Protein AF-A0A940LEQ4-F1 (afdb_monomer)

pLDDT: mean 92.53, std 7.95, range [36.12, 98.81]

Secondary structure (DSSP, 8-state):
-PPPPHHHHHHHHHTSSS--HHHHHHHHHHHHHTT---HHHHHHHHHHHHHHHHH-HHHHHHHHHHHHHHTT-HHHHHHHHHTSSS----TTHHHH--SS-EETTEEEEEPP-TTSHHHHHHHHHHHHHHHHTTS-SEEEES-GGGSS-HHHHHHHHHHHH-TTSEEEE--PPPTT----TTS-SSEE-SHHHHHHHHHHHS-GGGHHHHHHHHHHHH-----HHHHHHHHHHHHHHHHSHHHHHHHHHHHHHTT-S-HHHHTTS-HHHHHHHHHHHHHT-SSS-----SSSPPHHHHHHHHHHHHHHHHHT-S-HHHHHHHHIIIIIHHHHS-HHHHHHHHHHHHHHHHHHHHHHIIIIIIIIHHH--S-GGG-STTS-TT-----HHHHHHHHHHHHHH-TTSEE-S--SS-SB-HHHHHHHHHHHH-HHHHHHHHHHHHHHHGGG-BTTBSPHHHHHHHHHHHHHHSPPTTS--TTHHHHHHHHHHHHHHHHTSS--SSS--HHHHHHHHHHHHHHT-TTSHHHHHHHHHHHHHHHHHHHHHHHHHHHHHHSSSEE---TTTTS----BSTTGGGPPP-HHHHHHHHHHHHHHTT-TTHHHHHHHTGGGSHHHHHHHHHHHHHHHHTHHHHHHPEEEE--EESTTGGGEEEEEEEETTEEEEEEEE--HHHHHHHHT--GGG---TT-EEPPSS-B-SPEEETTT--EE-S-EEHHHHTTT-S-EEEEEEB-------EEE--GGGS--TTSS--SSHHHHHHHHHHHHTT--EEEE---S---GGGTT-GGG-S-SSS--GGGS-HHHHHHTTSS-TTTGGGGPPPP-SS--HHHHHHHHHHHHHHHHHHHHHS--HHHHHHHHHHHHHTHHHHHHHHHHHHHHHHTTT--GGGS-HHHHTT-HHHHHHHHHHTHHHHHHHHHHHHHHHHHHHHHHHHHHHTT-EEEEEE-SS--SSSHHHHH-GGGBSB-TTS-BSEEEEE---SS-TT-EEEEEEPB-HHHHHHTTTHHHHHHHHHHHHH-SEEEETTGGGGTEEEEEETT-SSSTT-EEEE--THHHHHHHHHHH-S--EEE---S---HHHHHHH-

Solvent-accessible surface area (backbone atoms only — not comparable to full-atom values): 59404 Å² total; per-residue (Å²): 136,84,84,76,36,72,68,41,55,46,61,44,57,62,74,49,97,73,78,54,72,67,56,50,48,50,43,50,56,47,62,54,46,79,73,48,88,49,70,64,63,34,51,55,52,48,53,52,54,52,49,54,56,71,70,36,67,68,57,42,56,50,47,52,58,33,50,64,55,42,77,76,34,70,66,62,47,49,52,45,53,70,59,34,98,59,82,93,69,64,79,71,49,44,19,63,50,56,93,73,60,49,54,65,85,40,86,93,39,75,63,77,68,56,85,41,61,73,53,35,53,64,74,39,49,63,58,43,53,36,46,78,68,60,77,46,72,58,49,76,41,75,60,45,63,66,41,77,51,49,65,62,50,45,52,53,48,35,70,66,61,39,93,82,44,46,33,31,31,41,64,72,42,48,97,92,57,77,81,70,82,86,52,85,55,40,35,36,61,11,36,55,47,28,28,54,56,53,21,54,48,22,43,41,90,39,42,66,57,42,52,52,50,38,31,64,68,52,66,53,82,76,52,68,69,54,50,49,39,53,33,17,42,50,43,42,67,68,48,31,31,8,58,51,48,51,50,46,52,46,50,61,74,54,57,77,63,56,75,70,70,51,70,74,45,57,72,67,40,42,45,41,29,54,48,52,55,43,45,54,47,87,46,41,56,77,79,68,75,54,51,55,51,56,70,69,60,44,48,55,52,49,53,41,54,52,51,36,60,77,65,62,68,42,47,66,70,33,47,52,50,53,48,36,53,64,71,48,46,33,76,77,44,54,71,70,55,18,53,44,46,23,55,52,51,30,52,50,25,42,49,20,28,39,37,38,48,53,9,35,66,47,18,39,46,56,60,57,54,65,55,63,66,29,33,35,66,32,40,40,66,84,59,50,38,48,51,73,66,58,52,46,52,52,46,45,51,34,44,75,77,32,45,58,14,31,23,20,58,44,54,74,75,30,47,46,20,45,40,17,37,26,34,40,29,46,45,40,37,39,50,69,64,49,52,54,52,50,56,50,42,53,65,62,47,53,82,52,39,46,97,69,21,52,49,57,56,59,45,50,42,51,54,51,49,48,67,26,38,54,68,49,81,94,54,76,61,86,60,45,68,62,53,49,38,53,46,50,49,50,43,42,28,39,32,57,77,77,24,27,88,90,66,64,32,64,67,58,45,50,26,32,34,51,28,60,53,58,56,68,38,76,89,40,72,52,26,53,54,48,53,54,53,48,65,74,41,48,67,54,11,50,50,42,34,55,39,51,53,51,47,36,67,67,46,69,32,38,61,50,78,43,90,58,55,49,33,79,29,44,32,48,34,69,70,52,53,67,60,87,68,72,58,68,64,51,53,52,54,55,63,49,52,80,75,57,82,84,50,87,62,49,62,62,56,35,57,77,49,40,65,76,16,60,45,47,37,50,52,48,51,54,50,50,53,51,49,68,77,32,53,78,49,64,79,65,30,46,76,40,80,35,57,56,43,52,85,51,27,90,33,51,50,40,33,30,40,34,45,91,48,43,36,37,38,39,39,31,67,33,51,59,55,35,53,28,63,76,67,75,41,57,87,94,66,63,80,39,76,70,15,29,53,50,70,98,59,63,64,49,69,62,35,33,28,74,83,71,68,50,75,41,63,101,62,48,44,46,44,69,60,38,64,84,45,73,55,46,46,31,40,37,29,42,58,83,77,81,88,72,48,61,46,79,61,48,57,56,75,38,85,34,54,47,31,37,8,26,60,30,73,59,44,55,52,49,47,52,47,36,44,76,69,68,27,32,36,42,30,29,63,42,64,25,31,52,42,74,95,61,73,51,34,44,72,52,16,40,26,91,80,52,55,25,58,74,36,50,34,68,69,52,37,22,75,71,65,38,38,56,71,74,61,58,61,78,58,56,39,79,80,65,101,62,70,40,64,69,62,18,49,58,53,50,50,56,52,50,53,49,25,50,50,43,57,71,76,48,96,46,67,69,62,51,52,53,46,54,51,47,51,64,74,42,38,91,52,49,55,54,40,24,52,43,54,51,52,27,57,75,59,75,66,48,51,56,89,75,44,60,66,51,69,51,69,57,34,65,69,53,51,51,52,47,46,64,78,38,41,67,61,36,52,50,49,48,48,44,42,50,53,30,55,51,47,49,48,54,47,48,55,54,28,49,77,58,61,26,42,38,32,33,43,43,66,74,62,54,27,63,65,17,32,59,41,69,75,43,49,82,43,33,30,45,49,98,86,64,48,62,53,28,20,32,40,39,64,51,50,101,90,32,83,46,26,44,61,71,71,20,46,34,73,35,60,70,60,32,55,78,53,71,36,50,72,59,49,55,47,50,52,52,46,57,70,72,22,68,29,37,32,37,37,69,43,60,45,44,45,45,34,37,42,20,56,57,90,62,92,52,12,65,79,36,45,84,40,82,42,70,37,60,63,51,54,55,50,45,38,74,76,63,51,82,76,56,64,42,73,57,84,84,88,77,77,52,80,67,58,54,68,65,76,109

Nearest PDB structures (foldseek):
  1esw-assembly1_A  TM=9.498E-01  e=3.978E-31  Thermus aquaticus
  5jiw-assembly1_A  TM=9.494E-01  e=4.954E-31  Thermus aquaticus
  2x1i-assembly1_A  TM=9.496E-01  e=8.385E-31  Thermus brockianus
  2oww-assembly1_A  TM=9.460E-01  e=1.692E-30  Thermus thermophilus
  1fp9-assembly1_A  TM=9.478E-01  e=2.740E-30  Thermus thermophilus

Foldseek 3Di:
DADFDLCLLVLLLVLDPDDDPLSVVLNVLSVVLVVDPDPVVSVVSVVVSVVSCPPDPVSVVSSVVSVVVVVVPPVSVVVRQVNDPDHDDDLQCQQAADDFDADQLDPVGGDDLCVDPVSVCVVCVVVLVCLVVPVDQEDEAEPLLLYLASQSSQVVVCVSNDLRRAYAYAFFAAVPGDDPLSRSHLYYQALQLQQLLLQQQFDLVCLVVLVVLLCVLQVDDDDLVVLLLVLLLCCCNNRVNNVLVVLLVLVVVLCLDPPVLVVVDDSVLLSQLLSQLLSQQNGLFDRDQWPPGDPVVLVSSVVSLVVCVVVVRGDPSSSVSVNCSHHPVSVVDDPSSRNSSSSSRSSSSSVSNSSCCLSQLLASLLQLPSQNLQSWGNGHSNRRHDALVVSLVVLQVCLVRNLAHENDNDDQFIQWWNLLSLLSSLCSLVVPLVSVLLVVLCVQLVVLADPCPPRSRLSSVLLSLCLSQQAFPPDDCPPVLVQSLVLSQSSCQSNVPQAHPPGGPVVRSVRHSSSSNVCPPCVGPSNVSSVVVSVLRSVSSLQSLLLSLLCLLQGRHHYDDYPQSLFDGSAGHPPRSVDDHDVVVLVVLVVVCVPPLPDLQVLVVCVVVVSGRSNSNLSNVLSVVVCVVQVVQSSQWRKAFWQKDDDQSSQKGKIWGDDAFKIKIWIGGHSVSNQCVVVVHDPLPRDLDQIWIHDPAFWDDWKAFSSNRDTDPDTGRQRVVPNRPNITTIITGHDDDPDFAEDEDAQQQFQDQQQGGALDPRLLVVLVVCLVVRHQEYEYEAQAAADVVVPRDSQAHQDLQFGHLLRQDLCVLCVVVLDPPVVLVVNGDDGDNDRPVPRSCVSSVVSLVSSVVSVVPDPPPVVVVLLVVLCVVVVVQLQLQLLLVVQCVVVVNDFLLPDDPCSQLVPVVVSVVVCVVCVVSSSSSSVSRSSRLVSLVVSQVSSVVSSHFYEYEREPFYHLRHSLCSVCVPQWQADPSSAHFKFFWAAADPVHNQGGTPRTTDTPQVVCVVVLVVVVLVSQVSVVSNGVAYEYPPQCVQAKGWIDGPPDPTSHRTDIDGHPQQSNVVSSCVSPPDHRYDYDDPPDADPSNVVSVD

Mean predicted aligned error: 13.4 Å

Radius of gyration: 43.14 Å; Cα contacts (8 Å, |Δi|>4): 1621; chains: 1; bounding box: 131×97×103 Å

Structure (mmCIF, N/CA/C/O backbone):
data_AF-A0A940LEQ4-F1
#
_entry.id   AF-A0A940LEQ4-F1
#
loop_
_atom_site.group_PDB
_atom_site.id
_atom_site.type_symbol
_atom_site.label_atom_id
_atom_site.label_alt_id
_atom_site.label_comp_id
_atom_site.label_asym_id
_atom_site.label_entity_id
_atom_site.label_seq_id
_atom_site.pdbx_PDB_ins_code
_atom_site.Cartn_x
_atom_site.Cartn_y
_atom_site.Cartn_z
_atom_site.occupancy
_atom_site.B_iso_or_equiv
_atom_site.auth_seq_id
_atom_site.auth_comp_id
_atom_site.auth_asym_id
_atom_site.auth_atom_id
_atom_site.pdbx_PDB_model_num
ATOM 1 N N . HIS A 1 1 ? 41.018 2.220 -23.290 1.00 51.16 1 HIS A N 1
ATOM 2 C CA . HIS A 1 1 ? 41.969 1.654 -24.271 1.00 51.16 1 HIS A CA 1
ATOM 3 C C . HIS A 1 1 ? 41.294 0.487 -24.972 1.00 51.16 1 HIS A C 1
ATOM 5 O O . HIS A 1 1 ? 40.885 -0.433 -24.276 1.00 51.16 1 HIS A O 1
ATOM 11 N N . TYR A 1 2 ? 41.125 0.537 -26.295 1.00 65.81 2 TYR A N 1
ATOM 12 C CA . TYR A 1 2 ? 40.533 -0.571 -27.049 1.00 65.81 2 TYR A CA 1
ATOM 13 C C . TYR A 1 2 ? 41.614 -1.601 -27.423 1.00 65.81 2 TYR A C 1
ATOM 15 O O . TYR A 1 2 ? 42.717 -1.193 -27.800 1.00 65.81 2 TYR A O 1
ATOM 23 N N . PRO A 1 3 ? 41.359 -2.913 -27.269 1.00 76.88 3 PRO A N 1
ATOM 24 C CA . PRO A 1 3 ? 42.346 -3.940 -27.588 1.00 76.88 3 PRO A CA 1
ATOM 25 C C . PRO A 1 3 ? 42.511 -4.075 -29.106 1.00 76.88 3 PRO A C 1
ATOM 27 O O . PRO A 1 3 ? 41.534 -4.329 -29.794 1.00 76.88 3 PRO A O 1
ATOM 30 N N . LEU A 1 4 ? 43.738 -3.963 -29.623 1.00 82.94 4 LEU A N 1
ATOM 31 C CA . LEU A 1 4 ? 43.992 -4.219 -31.042 1.00 82.94 4 LEU A CA 1
ATOM 32 C C . LEU A 1 4 ? 43.942 -5.718 -31.347 1.00 82.94 4 LEU A C 1
ATOM 34 O O . LEU A 1 4 ? 44.548 -6.521 -30.630 1.00 82.94 4 LEU A O 1
ATOM 38 N N . HIS A 1 5 ? 43.279 -6.084 -32.440 1.00 87.12 5 HIS A N 1
ATOM 39 C CA . HIS A 1 5 ? 43.343 -7.427 -33.000 1.00 87.12 5 HIS A CA 1
ATOM 40 C C . HIS A 1 5 ? 44.807 -7.788 -33.311 1.00 87.12 5 HIS A C 1
ATOM 42 O O . HIS A 1 5 ? 45.518 -6.933 -33.855 1.00 87.12 5 HIS A O 1
ATOM 48 N N . PRO A 1 6 ? 45.285 -9.013 -33.014 1.00 87.25 6 PRO A N 1
ATOM 49 C CA . PRO A 1 6 ? 46.685 -9.395 -33.228 1.00 87.25 6 PRO A CA 1
ATOM 50 C C . PRO A 1 6 ? 47.222 -9.088 -34.635 1.00 87.25 6 PRO A C 1
ATOM 52 O O . PRO A 1 6 ? 48.344 -8.603 -34.764 1.00 87.25 6 PRO A O 1
ATOM 55 N N . ASN A 1 7 ? 46.404 -9.250 -35.679 1.00 84.25 7 ASN A N 1
ATOM 56 C CA . ASN A 1 7 ? 46.800 -8.958 -37.067 1.00 84.25 7 ASN A CA 1
ATOM 57 C C . ASN A 1 7 ? 47.129 -7.485 -37.328 1.00 84.25 7 ASN A C 1
ATOM 59 O O . ASN A 1 7 ? 47.995 -7.188 -38.152 1.00 84.25 7 ASN A O 1
ATOM 63 N N . SER A 1 8 ? 46.541 -6.573 -36.553 1.00 87.31 8 SER A N 1
ATOM 64 C CA . SER A 1 8 ? 46.805 -5.136 -36.666 1.00 87.31 8 SER A CA 1
ATOM 65 C C . SER A 1 8 ? 48.282 -4.822 -36.452 1.00 87.31 8 SER A C 1
ATOM 67 O O . SER A 1 8 ? 48.819 -3.902 -37.058 1.00 87.31 8 SER A O 1
ATOM 69 N N . TYR A 1 9 ? 48.973 -5.595 -35.605 1.00 86.06 9 TYR A N 1
ATOM 70 C CA . TYR A 1 9 ? 50.404 -5.414 -35.359 1.00 86.06 9 TYR A CA 1
ATOM 71 C C . TYR A 1 9 ? 51.234 -5.698 -36.617 1.00 86.06 9 TYR A C 1
ATOM 73 O O . TYR A 1 9 ? 52.226 -5.011 -36.858 1.00 86.06 9 TYR A O 1
ATOM 81 N N . THR A 1 10 ? 50.803 -6.639 -37.462 1.00 83.75 10 THR A N 1
ATOM 82 C CA . THR A 1 10 ? 51.424 -6.908 -38.765 1.00 83.75 10 THR A CA 1
ATOM 83 C C . THR A 1 10 ? 51.297 -5.689 -39.680 1.00 83.75 10 THR A C 1
ATOM 85 O O . THR A 1 10 ? 52.313 -5.203 -40.185 1.00 83.75 10 THR A O 1
ATOM 88 N N . ALA A 1 11 ? 50.091 -5.124 -39.820 1.00 80.31 11 ALA A N 1
ATOM 89 C CA . ALA A 1 11 ? 49.859 -3.895 -40.585 1.00 80.31 11 ALA A CA 1
ATOM 90 C C . ALA A 1 11 ? 50.673 -2.705 -40.036 1.00 80.31 11 ALA A C 1
ATOM 92 O O . ALA A 1 11 ? 51.299 -1.968 -40.802 1.00 80.31 11 ALA A O 1
ATOM 93 N N . ILE A 1 12 ? 50.751 -2.571 -38.706 1.00 84.62 12 ILE A N 1
ATOM 94 C CA . ILE A 1 12 ? 51.502 -1.505 -38.032 1.00 84.62 12 ILE A CA 1
ATOM 95 C C . ILE A 1 12 ? 53.003 -1.599 -38.327 1.00 84.62 12 ILE A C 1
ATOM 97 O O . ILE A 1 12 ? 53.634 -0.599 -38.669 1.00 84.62 12 ILE A O 1
ATOM 101 N N . PHE A 1 13 ? 53.600 -2.787 -38.223 1.00 82.69 13 PHE A N 1
ATOM 102 C CA . PHE A 1 13 ? 55.034 -2.946 -38.460 1.00 82.69 13 PHE A CA 1
ATOM 103 C C . PHE A 1 13 ? 55.407 -2.813 -39.944 1.00 82.69 13 PHE A C 1
ATOM 105 O O . PHE A 1 13 ? 56.453 -2.233 -40.257 1.00 82.69 13 PHE A O 1
ATOM 112 N N . HIS A 1 14 ? 54.561 -3.282 -40.868 1.00 75.69 14 HIS A N 1
ATOM 113 C CA . HIS A 1 14 ? 54.828 -3.237 -42.312 1.00 75.69 14 HIS A CA 1
ATOM 114 C C . HIS A 1 14 ? 54.867 -1.828 -42.924 1.00 75.69 14 HIS A C 1
ATOM 116 O O . HIS A 1 14 ? 55.411 -1.672 -44.018 1.00 75.69 14 HIS A O 1
ATOM 122 N N . HIS A 1 15 ? 54.412 -0.792 -42.210 1.00 69.44 15 HIS A N 1
ATOM 123 C CA . HIS A 1 15 ? 54.575 0.605 -42.630 1.00 69.44 15 HIS A CA 1
ATOM 124 C C . HIS A 1 15 ? 56.062 1.005 -42.815 1.00 69.44 15 HIS A C 1
ATOM 126 O O . HIS A 1 15 ? 56.398 1.917 -43.576 1.00 69.44 15 HIS A O 1
ATOM 132 N N . LYS A 1 16 ? 57.011 0.315 -42.162 1.00 64.75 16 LYS A N 1
ATOM 133 C CA . LYS A 1 16 ? 58.451 0.577 -42.326 1.00 64.75 16 LYS A CA 1
ATOM 134 C C . LYS A 1 16 ? 59.063 -0.183 -43.504 1.00 64.75 16 LYS A C 1
ATOM 136 O O . LYS A 1 16 ? 59.003 -1.404 -43.583 1.00 64.75 16 LYS A O 1
ATOM 141 N N . LYS A 1 17 ? 59.852 0.525 -44.326 1.00 62.22 17 LYS A N 1
ATOM 142 C CA . LYS A 1 17 ? 60.647 -0.065 -45.428 1.00 62.22 17 LYS A CA 1
ATOM 143 C C . LYS A 1 17 ? 61.714 -1.087 -44.978 1.00 62.22 17 LYS A C 1
ATOM 145 O O . LYS A 1 17 ? 62.209 -1.840 -45.813 1.00 62.22 17 LYS A O 1
ATOM 150 N N . ARG A 1 18 ? 62.108 -1.124 -43.693 1.00 70.44 18 ARG A N 1
ATOM 151 C CA . ARG A 1 18 ? 63.106 -2.072 -43.149 1.00 70.44 18 ARG A CA 1
ATOM 152 C C . ARG A 1 18 ? 62.722 -2.531 -41.735 1.00 70.44 18 ARG A C 1
ATOM 154 O O . ARG A 1 18 ? 62.737 -1.730 -40.807 1.00 70.44 18 ARG A O 1
ATOM 161 N N . LEU A 1 19 ? 62.415 -3.822 -41.589 1.00 76.81 19 LEU A N 1
ATOM 162 C CA . LEU A 1 19 ? 62.049 -4.480 -40.323 1.00 76.81 19 LEU A CA 1
ATOM 163 C C . LEU A 1 19 ? 63.280 -5.092 -39.626 1.00 76.81 19 LEU A C 1
ATOM 165 O O . LEU A 1 19 ? 64.135 -5.667 -40.311 1.00 76.81 19 LEU A O 1
ATOM 169 N N . SER A 1 20 ? 63.358 -5.016 -38.289 1.00 80.00 20 SER A N 1
ATOM 170 C CA . SER A 1 20 ? 64.367 -5.745 -37.493 1.00 80.00 20 SER A CA 1
ATOM 171 C C . SER A 1 20 ? 64.097 -7.258 -37.492 1.00 80.00 20 SER A C 1
ATOM 173 O O . SER A 1 20 ? 63.007 -7.694 -37.868 1.00 80.00 20 SER A O 1
ATOM 175 N N . ALA A 1 21 ? 65.081 -8.071 -37.087 1.00 79.44 21 ALA A N 1
ATOM 176 C CA . ALA A 1 21 ? 64.904 -9.522 -36.962 1.00 79.44 21 ALA A CA 1
ATOM 177 C C . ALA A 1 21 ? 63.797 -9.872 -35.951 1.00 79.44 21 ALA A C 1
ATOM 179 O O . ALA A 1 21 ? 62.924 -10.677 -36.265 1.00 79.44 21 ALA A O 1
ATOM 180 N N . ASP A 1 22 ? 63.766 -9.178 -34.813 1.00 79.62 22 ASP A N 1
ATOM 181 C CA . ASP A 1 22 ? 62.782 -9.404 -33.746 1.00 79.62 22 ASP A CA 1
ATOM 182 C C . ASP A 1 22 ? 61.367 -8.997 -34.182 1.00 79.62 22 ASP A C 1
ATOM 184 O O . ASP A 1 22 ? 60.404 -9.721 -33.948 1.00 79.62 22 ASP A O 1
ATOM 188 N N . THR A 1 23 ? 61.238 -7.902 -34.946 1.00 80.25 23 THR A N 1
ATOM 189 C CA . THR A 1 23 ? 59.944 -7.492 -35.525 1.00 80.25 23 THR A CA 1
ATOM 190 C C . THR A 1 23 ? 59.430 -8.528 -36.533 1.00 80.25 23 THR A C 1
ATOM 192 O O . THR A 1 23 ? 58.241 -8.836 -36.558 1.00 80.25 23 THR A O 1
ATOM 195 N N . LYS A 1 24 ? 60.316 -9.103 -37.361 1.00 83.81 24 LYS A N 1
ATOM 196 C CA . LYS A 1 24 ? 59.946 -10.176 -38.301 1.00 83.81 24 LYS A CA 1
ATOM 197 C C . LYS A 1 24 ? 59.518 -11.452 -37.577 1.00 83.81 24 LYS A C 1
ATOM 199 O O . LYS A 1 24 ? 58.606 -12.123 -38.052 1.00 83.81 24 LYS A O 1
ATOM 204 N N . GLN A 1 25 ? 60.163 -11.778 -36.457 1.00 85.06 25 GLN A N 1
ATOM 205 C CA . GLN A 1 25 ? 59.782 -12.923 -35.636 1.00 85.06 25 GLN A CA 1
ATOM 206 C C . GLN A 1 25 ? 58.395 -12.717 -35.017 1.00 85.06 25 GLN A C 1
ATOM 208 O O . GLN A 1 25 ? 57.571 -13.613 -35.115 1.00 85.06 25 GLN A O 1
ATOM 213 N N . ILE A 1 26 ? 58.089 -11.521 -34.505 1.00 85.69 26 ILE A N 1
ATOM 214 C CA . ILE A 1 26 ? 56.748 -11.195 -33.991 1.00 85.69 26 ILE A CA 1
ATOM 215 C C . ILE A 1 26 ? 55.673 -11.302 -35.075 1.00 85.69 26 ILE A C 1
ATOM 217 O O . ILE A 1 26 ? 54.625 -11.889 -34.830 1.00 85.69 26 ILE A O 1
ATOM 221 N N . ILE A 1 27 ? 55.922 -10.778 -36.279 1.00 86.06 27 ILE A N 1
ATOM 222 C CA . ILE A 1 27 ? 54.977 -10.906 -37.404 1.00 86.06 27 ILE A CA 1
ATOM 223 C C . ILE A 1 27 ? 54.719 -12.383 -37.730 1.00 86.06 27 ILE A C 1
ATOM 225 O O . ILE A 1 27 ? 53.581 -12.775 -37.977 1.00 86.06 27 ILE A O 1
ATOM 229 N N . LYS A 1 28 ? 55.764 -13.219 -37.699 1.00 87.25 28 LYS A N 1
ATOM 230 C CA . LYS A 1 28 ? 55.627 -14.665 -37.889 1.00 87.25 28 LYS A CA 1
ATOM 231 C C . LYS A 1 28 ? 54.825 -15.312 -36.757 1.00 87.25 28 LYS A C 1
ATOM 233 O O . LYS A 1 28 ? 53.932 -16.099 -37.044 1.00 87.25 28 LYS A O 1
ATOM 238 N N . ASP A 1 29 ? 55.112 -14.959 -35.507 1.00 88.12 29 ASP A N 1
ATOM 239 C CA . ASP A 1 29 ? 54.400 -15.491 -34.344 1.00 88.12 29 ASP A CA 1
ATOM 240 C C . ASP A 1 29 ? 52.909 -15.109 -34.378 1.00 88.12 29 ASP A C 1
ATOM 242 O O . ASP A 1 29 ? 52.067 -15.920 -34.003 1.00 88.12 29 ASP A O 1
ATOM 246 N N . ILE A 1 30 ? 52.571 -13.911 -34.876 1.00 88.75 30 ILE A N 1
ATOM 247 C CA . ILE A 1 30 ? 51.184 -13.484 -35.120 1.00 88.75 30 ILE A CA 1
ATOM 248 C C . ILE A 1 30 ? 50.545 -14.307 -36.243 1.00 88.75 30 ILE A C 1
ATOM 250 O O . ILE A 1 30 ? 49.439 -14.801 -36.071 1.00 88.75 30 ILE A O 1
ATOM 254 N N . ALA A 1 31 ? 51.234 -14.517 -37.367 1.00 86.06 31 ALA A N 1
ATOM 255 C CA . ALA A 1 31 ? 50.720 -15.348 -38.461 1.00 86.06 31 ALA A CA 1
ATOM 256 C C . ALA A 1 31 ? 50.529 -16.826 -38.056 1.00 86.06 31 ALA A C 1
ATOM 258 O O . ALA A 1 31 ? 49.720 -17.544 -38.641 1.00 86.06 31 ALA A O 1
ATOM 259 N N . ASP A 1 32 ? 51.276 -17.302 -37.057 1.00 88.12 32 ASP A N 1
ATOM 260 C CA . ASP A 1 32 ? 51.087 -18.632 -36.480 1.00 88.12 32 ASP A CA 1
ATOM 261 C C . ASP A 1 32 ? 49.871 -18.693 -35.529 1.00 88.12 32 ASP A C 1
ATOM 263 O O . ASP A 1 32 ? 49.307 -19.775 -35.370 1.00 88.12 32 ASP A O 1
ATOM 267 N N . LEU A 1 33 ? 49.402 -17.564 -34.967 1.00 87.00 33 LEU A N 1
ATOM 268 C CA . LEU A 1 33 ? 48.145 -17.508 -34.196 1.00 87.00 33 LEU A CA 1
ATOM 269 C C . LEU A 1 33 ? 46.925 -17.827 -35.062 1.00 87.00 33 LEU A C 1
ATOM 271 O O . LEU A 1 33 ? 46.021 -18.512 -34.597 1.00 87.00 33 LEU A O 1
ATOM 275 N N . GLU A 1 34 ? 46.903 -17.369 -36.316 1.00 79.62 34 GLU A N 1
ATOM 276 C CA . GLU A 1 34 ? 45.781 -17.596 -37.244 1.00 79.62 34 GLU A CA 1
ATOM 277 C C . GLU A 1 34 ? 45.580 -19.071 -37.614 1.00 79.62 34 GLU A C 1
ATOM 279 O O . GLU A 1 34 ? 44.546 -19.442 -38.159 1.00 79.62 34 GLU A O 1
ATOM 284 N N . LYS A 1 35 ? 46.569 -19.923 -37.327 1.00 86.31 35 LYS A N 1
ATOM 285 C CA . LYS A 1 35 ? 46.526 -21.365 -37.603 1.00 86.31 35 LYS A CA 1
ATOM 286 C C . LYS A 1 35 ? 45.978 -22.177 -36.426 1.00 86.31 35 LYS A C 1
ATOM 288 O O . LYS A 1 35 ? 45.943 -23.403 -36.510 1.00 86.31 35 LYS A O 1
ATOM 293 N N . LEU A 1 36 ? 45.642 -21.522 -35.312 1.00 86.81 36 LEU A N 1
ATOM 294 C CA . LEU A 1 36 ? 45.147 -22.165 -34.098 1.00 86.81 36 LEU A CA 1
ATOM 295 C C . LEU A 1 36 ? 43.620 -22.069 -34.031 1.00 86.81 36 LEU A C 1
ATOM 297 O O . LEU A 1 36 ? 43.079 -21.000 -33.768 1.00 86.81 36 LEU A O 1
ATOM 301 N N . ASP A 1 37 ? 42.944 -23.208 -34.187 1.00 84.00 37 ASP A N 1
ATOM 302 C CA . ASP A 1 37 ? 41.481 -23.299 -34.055 1.00 84.00 37 ASP A CA 1
ATOM 303 C C . ASP A 1 37 ? 41.019 -23.438 -32.585 1.00 84.00 37 ASP A C 1
ATOM 305 O O . ASP A 1 37 ? 39.867 -23.154 -32.256 1.00 84.00 37 ASP A O 1
ATOM 309 N N . ASP A 1 38 ? 41.907 -23.865 -31.676 1.00 91.31 38 ASP A N 1
ATOM 310 C CA . ASP A 1 38 ? 41.602 -24.014 -30.247 1.00 91.31 38 ASP A CA 1
ATOM 311 C C . ASP A 1 38 ? 41.728 -22.679 -29.494 1.00 91.31 38 ASP A C 1
ATOM 313 O O . ASP A 1 38 ? 42.796 -22.064 -29.439 1.00 91.31 38 ASP A O 1
ATOM 317 N N . THR A 1 39 ? 40.640 -22.242 -28.851 1.00 83.06 39 THR A N 1
ATOM 318 C CA . THR A 1 39 ? 40.560 -20.933 -28.179 1.00 83.06 39 THR A CA 1
ATOM 319 C C . THR A 1 39 ? 41.559 -20.789 -27.028 1.00 83.06 39 THR A C 1
ATOM 321 O O . THR A 1 39 ? 42.088 -19.697 -26.792 1.00 83.06 39 THR A O 1
ATOM 324 N N . LYS A 1 40 ? 41.841 -21.875 -26.297 1.00 85.62 40 LYS A N 1
ATOM 325 C CA . LYS A 1 40 ? 42.764 -21.838 -25.159 1.00 85.62 40 LYS A CA 1
ATOM 326 C C . LYS A 1 40 ? 44.209 -21.722 -25.642 1.00 85.62 40 LYS A C 1
ATOM 328 O O . LYS A 1 40 ? 44.922 -20.832 -25.179 1.00 85.62 40 LYS A O 1
ATOM 333 N N . ALA A 1 41 ? 44.601 -22.541 -26.615 1.00 87.25 41 ALA A N 1
ATOM 334 C CA . ALA A 1 41 ? 45.904 -22.480 -27.265 1.00 87.25 41 ALA A CA 1
ATOM 335 C C . ALA A 1 41 ? 46.144 -21.113 -27.921 1.00 87.25 41 ALA A C 1
ATOM 337 O O . ALA A 1 41 ? 47.213 -20.526 -27.744 1.00 87.25 41 ALA A O 1
ATOM 338 N N . TYR A 1 42 ? 45.134 -20.561 -28.603 1.00 89.56 42 TYR A N 1
ATOM 339 C CA . TYR A 1 42 ? 45.183 -19.206 -29.151 1.00 89.56 42 TYR A CA 1
ATOM 340 C C . TYR A 1 42 ? 45.439 -18.166 -28.052 1.00 89.56 42 TYR A C 1
ATOM 342 O O . TYR A 1 42 ? 46.337 -17.331 -28.177 1.00 89.56 42 TYR A O 1
ATOM 350 N N . SER A 1 43 ? 44.692 -18.220 -26.940 1.00 86.00 43 SER A N 1
ATOM 351 C CA . SER A 1 43 ? 44.847 -17.262 -25.839 1.00 86.00 43 SER A CA 1
ATOM 352 C C . SER A 1 43 ? 46.212 -17.355 -25.155 1.00 86.00 43 SER A C 1
ATOM 354 O O . SER A 1 43 ? 46.794 -16.317 -24.826 1.00 86.00 43 SER A O 1
ATOM 356 N N . GLU A 1 44 ? 46.723 -18.563 -24.922 1.00 88.38 44 GLU A N 1
ATOM 357 C CA . GLU A 1 44 ? 48.044 -18.786 -24.329 1.00 88.38 44 GLU A CA 1
ATOM 358 C C . GLU A 1 44 ? 49.146 -18.267 -25.256 1.00 88.38 44 GLU A C 1
ATOM 360 O O . GLU A 1 44 ? 49.976 -17.459 -24.831 1.00 88.38 44 GLU A O 1
ATOM 365 N N . LYS A 1 45 ? 49.088 -18.613 -26.547 1.00 88.06 45 LYS A N 1
ATOM 366 C CA . LYS A 1 45 ? 50.053 -18.136 -27.539 1.00 88.06 45 LYS A CA 1
ATOM 367 C C . LYS A 1 45 ? 50.002 -16.617 -27.707 1.00 88.06 45 LYS A C 1
ATOM 369 O O . LYS A 1 45 ? 51.045 -15.969 -27.761 1.00 88.06 45 LYS A O 1
ATOM 374 N N . TRP A 1 46 ? 48.813 -16.013 -27.708 1.00 90.19 46 TRP A N 1
ATOM 375 C CA . TRP A 1 46 ? 48.685 -14.557 -27.761 1.00 90.19 46 TRP A CA 1
ATOM 376 C C . TRP A 1 46 ? 49.274 -13.884 -26.517 1.00 90.19 46 TRP A C 1
ATOM 378 O O . TRP A 1 46 ? 49.928 -12.850 -26.637 1.00 90.19 46 TRP A O 1
ATOM 388 N N . LYS A 1 47 ? 49.118 -14.469 -25.320 1.00 88.44 47 LYS A N 1
ATOM 389 C CA . LYS A 1 47 ? 49.767 -13.958 -24.099 1.00 88.44 47 LYS A CA 1
ATOM 390 C C . LYS A 1 47 ? 51.291 -13.980 -24.211 1.00 88.44 47 LYS A C 1
ATOM 392 O O . LYS A 1 47 ? 51.928 -13.019 -23.773 1.00 88.44 47 LYS A O 1
ATOM 397 N N . GLU A 1 48 ? 51.875 -15.019 -24.806 1.00 88.00 48 GLU A N 1
ATOM 398 C CA . GLU A 1 48 ? 53.318 -15.076 -25.080 1.00 88.00 48 GLU A CA 1
ATOM 399 C C . GLU A 1 48 ? 53.749 -13.948 -26.025 1.00 88.00 48 GLU A C 1
ATOM 401 O O . GLU A 1 48 ? 54.633 -13.161 -25.681 1.00 88.00 48 GLU A O 1
ATOM 406 N N . VAL A 1 49 ? 53.076 -13.814 -27.175 1.00 87.56 49 VAL A N 1
ATOM 407 C CA . VAL A 1 49 ? 53.364 -12.776 -28.182 1.00 87.56 49 VAL A CA 1
ATOM 408 C C . VAL A 1 49 ? 53.205 -11.376 -27.592 1.00 87.56 49 VAL A C 1
ATOM 410 O O . VAL A 1 49 ? 54.078 -10.524 -27.748 1.00 87.56 49 VAL A O 1
ATOM 413 N N . LYS A 1 50 ? 52.133 -11.140 -26.831 1.00 86.75 50 LYS A N 1
ATOM 414 C CA . LYS A 1 50 ? 51.890 -9.878 -26.126 1.00 86.75 50 LYS A CA 1
ATOM 415 C C . LYS A 1 50 ? 52.974 -9.584 -25.090 1.00 86.75 50 LYS A C 1
ATOM 417 O O . LYS A 1 50 ? 53.392 -8.439 -24.948 1.00 86.75 50 LYS A O 1
ATOM 422 N N . THR A 1 51 ? 53.459 -10.598 -24.377 1.00 86.06 51 THR A N 1
ATOM 423 C CA . THR A 1 51 ? 54.562 -10.436 -23.418 1.00 86.06 51 THR A CA 1
ATOM 424 C C . THR A 1 51 ? 55.862 -10.062 -24.129 1.00 86.06 51 THR A C 1
ATOM 426 O O . THR A 1 51 ? 56.586 -9.194 -23.643 1.00 86.06 51 THR A O 1
ATOM 429 N N . HIS A 1 52 ? 56.137 -10.666 -25.287 1.00 84.06 52 HIS A N 1
ATOM 430 C CA . HIS A 1 52 ? 57.290 -10.334 -26.125 1.00 84.06 52 HIS A CA 1
ATOM 431 C C . HIS A 1 52 ? 57.208 -8.887 -26.647 1.00 84.06 52 HIS A C 1
ATOM 433 O O . HIS A 1 52 ? 58.165 -8.131 -26.502 1.00 84.06 52 HIS A O 1
ATOM 439 N N . LEU A 1 53 ? 56.032 -8.467 -27.132 1.00 81.88 53 LEU A N 1
ATOM 440 C CA . LEU A 1 53 ? 55.750 -7.090 -27.561 1.00 81.88 53 LEU A CA 1
ATOM 441 C C . LEU A 1 53 ? 55.997 -6.043 -26.459 1.00 81.88 53 LEU A C 1
ATOM 443 O O . LEU A 1 53 ? 56.445 -4.940 -26.758 1.00 81.88 53 LEU A O 1
ATOM 447 N N . LEU A 1 54 ? 55.686 -6.366 -25.198 1.00 79.81 54 LEU A N 1
ATOM 448 C CA . LEU A 1 54 ? 55.762 -5.424 -24.072 1.00 79.81 54 LEU A CA 1
ATOM 449 C C . LEU A 1 54 ? 57.151 -5.322 -23.426 1.00 79.81 54 LEU A C 1
ATOM 451 O O . LEU A 1 54 ? 57.451 -4.298 -22.815 1.00 79.81 54 LEU A O 1
ATOM 455 N N . LYS A 1 55 ? 57.976 -6.374 -23.504 1.00 80.38 55 LYS A N 1
ATOM 456 C CA . LYS A 1 55 ? 59.263 -6.447 -22.788 1.00 80.38 55 LYS A CA 1
ATOM 457 C C . LYS A 1 55 ? 60.464 -5.936 -23.585 1.00 80.38 55 LYS A C 1
ATOM 459 O O . LYS A 1 55 ? 61.477 -5.615 -22.973 1.00 80.38 55 LYS A O 1
ATOM 464 N N . ASP A 1 56 ? 60.376 -5.876 -24.911 1.00 80.56 56 ASP A N 1
ATOM 465 C CA . ASP A 1 56 ? 61.500 -5.486 -25.767 1.00 80.56 56 ASP A CA 1
ATOM 466 C C . ASP A 1 56 ? 61.466 -3.981 -26.107 1.00 80.56 56 ASP A C 1
ATOM 468 O O . ASP A 1 56 ? 60.578 -3.494 -26.813 1.00 80.56 56 ASP A O 1
ATOM 472 N N . GLU A 1 57 ? 62.455 -3.229 -25.611 1.00 78.75 57 GLU A N 1
ATOM 473 C CA . GLU A 1 57 ? 62.560 -1.776 -25.818 1.00 78.75 57 GLU A CA 1
ATOM 474 C C . GLU A 1 57 ? 62.743 -1.374 -27.292 1.00 78.75 57 GLU A C 1
ATOM 476 O O . GLU A 1 57 ? 62.250 -0.321 -27.712 1.00 78.75 57 GLU A O 1
ATOM 481 N N . MET A 1 58 ? 63.424 -2.190 -28.105 1.00 76.69 58 MET A N 1
ATOM 482 C CA . MET A 1 58 ? 63.617 -1.907 -29.530 1.00 76.69 58 MET A CA 1
ATOM 483 C C . MET A 1 58 ? 62.324 -2.116 -30.316 1.00 76.69 58 MET A C 1
ATOM 485 O O . MET A 1 58 ? 61.999 -1.298 -31.184 1.00 76.69 58 MET A O 1
ATOM 489 N N . ILE A 1 59 ? 61.568 -3.167 -29.997 1.00 80.00 59 ILE A N 1
ATOM 490 C CA . ILE A 1 59 ? 60.244 -3.422 -30.577 1.00 80.00 59 ILE A CA 1
ATOM 491 C C . ILE A 1 59 ? 59.281 -2.305 -30.179 1.00 80.00 59 ILE A C 1
ATOM 493 O O . ILE A 1 59 ? 58.599 -1.763 -31.047 1.00 80.00 59 ILE A O 1
ATOM 497 N N . ASN A 1 60 ? 59.290 -1.882 -28.914 1.00 79.38 60 ASN A N 1
ATOM 498 C CA . ASN A 1 60 ? 58.427 -0.812 -28.420 1.00 79.38 60 ASN A CA 1
ATOM 499 C C . ASN A 1 60 ? 58.738 0.543 -29.092 1.00 79.38 60 ASN A C 1
ATOM 501 O O . ASN A 1 60 ? 57.853 1.207 -29.635 1.00 79.38 60 ASN A O 1
ATOM 505 N N . LYS A 1 61 ? 60.021 0.915 -29.206 1.00 79.75 61 LYS A N 1
ATOM 506 C CA . LYS A 1 61 ? 60.441 2.108 -29.965 1.00 79.75 61 LYS A CA 1
ATOM 507 C C . LYS A 1 61 ? 60.060 2.012 -31.448 1.00 79.75 61 LYS A C 1
ATOM 509 O O . LYS A 1 61 ? 59.691 3.010 -32.081 1.00 79.75 61 LYS A O 1
ATOM 514 N N . SER A 1 62 ? 60.143 0.812 -32.026 1.00 78.12 62 SER A N 1
ATOM 515 C CA . SER A 1 62 ? 59.724 0.569 -33.405 1.00 78.12 62 SER A CA 1
ATOM 516 C C . SER A 1 62 ? 58.211 0.708 -33.584 1.00 78.12 62 SER A C 1
ATOM 518 O O . SER A 1 62 ? 57.778 1.291 -34.580 1.00 78.12 62 SER A O 1
ATOM 520 N N . LEU A 1 63 ? 57.429 0.230 -32.617 1.00 81.88 63 LEU A N 1
ATOM 521 C CA . LEU A 1 63 ? 55.977 0.332 -32.572 1.00 81.88 63 LEU A CA 1
ATOM 522 C C . LEU A 1 63 ? 55.541 1.799 -32.460 1.00 81.88 63 LEU A C 1
ATOM 524 O O . LEU A 1 63 ? 54.786 2.257 -33.309 1.00 81.88 63 LEU A O 1
ATOM 528 N N . HIS A 1 64 ? 56.095 2.564 -31.512 1.00 82.56 64 HIS A N 1
ATOM 529 C CA . HIS A 1 64 ? 55.788 3.991 -31.336 1.00 82.56 64 HIS A CA 1
ATOM 530 C C . HIS A 1 64 ? 56.032 4.817 -32.603 1.00 82.56 64 HIS A C 1
ATOM 532 O O . HIS A 1 64 ? 55.146 5.537 -33.052 1.00 82.56 64 HIS A O 1
ATOM 538 N N . SER A 1 65 ? 57.199 4.657 -33.230 1.00 80.38 65 SER A N 1
ATOM 539 C CA . SER A 1 65 ? 57.513 5.367 -34.481 1.00 80.38 65 SER A CA 1
ATOM 540 C C . SER A 1 65 ? 56.651 4.928 -35.670 1.00 80.38 65 SER A C 1
ATOM 542 O O . SER A 1 65 ? 56.420 5.718 -36.581 1.00 80.38 65 SER A O 1
ATOM 544 N N . SER A 1 66 ? 56.171 3.679 -35.686 1.00 82.81 66 SER A N 1
ATOM 545 C CA . SER A 1 66 ? 55.223 3.224 -36.712 1.00 82.81 66 SER A CA 1
ATOM 546 C C . SER A 1 66 ? 53.834 3.817 -36.463 1.00 82.81 66 SER A C 1
ATOM 548 O O . SER A 1 66 ? 53.224 4.318 -37.397 1.00 82.81 66 SER A O 1
ATOM 550 N N . ILE A 1 67 ? 53.380 3.862 -35.206 1.00 84.62 67 ILE A N 1
ATOM 551 C CA . ILE A 1 67 ? 52.111 4.486 -34.800 1.00 84.62 67 ILE A CA 1
ATOM 552 C C . ILE A 1 67 ? 52.086 5.985 -35.136 1.00 84.62 67 ILE A C 1
ATOM 554 O O . ILE A 1 67 ? 51.105 6.459 -35.700 1.00 84.62 67 ILE A O 1
ATOM 558 N N . GLU A 1 68 ? 53.157 6.733 -34.848 1.00 83.00 68 GLU A N 1
ATOM 559 C CA . GLU A 1 68 ? 53.252 8.163 -35.193 1.00 83.00 68 GLU A CA 1
ATOM 560 C C . GLU A 1 68 ? 53.062 8.414 -36.694 1.00 83.00 68 GLU A C 1
ATOM 562 O O . GLU A 1 68 ? 52.391 9.370 -37.090 1.00 83.00 68 GLU A O 1
ATOM 567 N N . ALA A 1 69 ? 53.623 7.542 -37.533 1.00 79.69 69 ALA A N 1
ATOM 568 C CA . ALA A 1 69 ? 53.476 7.648 -38.976 1.00 79.69 69 ALA A CA 1
ATOM 569 C C . ALA A 1 69 ? 52.064 7.247 -39.443 1.00 79.69 69 ALA A C 1
ATOM 571 O O . ALA A 1 69 ? 51.458 7.965 -40.234 1.00 79.69 69 ALA A O 1
ATOM 572 N N . ILE A 1 70 ? 51.512 6.163 -38.888 1.00 84.94 70 ILE A N 1
ATOM 573 C CA . ILE A 1 70 ? 50.158 5.669 -39.186 1.00 84.94 70 ILE A CA 1
ATOM 574 C C . ILE A 1 70 ? 49.086 6.690 -38.807 1.00 84.94 70 ILE A C 1
ATOM 576 O O . ILE A 1 70 ? 48.114 6.836 -39.536 1.00 84.94 70 ILE A O 1
ATOM 580 N N . ASN A 1 71 ? 49.267 7.455 -37.726 1.00 84.94 71 ASN A N 1
ATOM 581 C CA . ASN A 1 71 ? 48.318 8.499 -37.318 1.00 84.94 71 ASN A CA 1
ATOM 582 C C . ASN A 1 71 ? 48.079 9.573 -38.399 1.00 84.94 71 ASN A C 1
ATOM 584 O O . ASN A 1 71 ? 47.087 10.298 -38.332 1.00 84.94 71 ASN A O 1
ATOM 588 N N . HIS A 1 72 ? 48.962 9.669 -39.398 1.00 84.88 72 HIS A N 1
ATOM 589 C CA . HIS A 1 72 ? 48.832 10.572 -40.539 1.00 84.88 72 HIS A CA 1
ATOM 590 C C . HIS A 1 72 ? 48.343 9.870 -41.825 1.00 84.88 72 HIS A C 1
ATOM 592 O O . HIS A 1 72 ? 48.126 10.543 -42.834 1.00 84.88 72 HIS A O 1
ATOM 598 N N . ASP A 1 73 ? 48.132 8.548 -41.800 1.00 88.00 73 ASP A N 1
ATOM 599 C CA . ASP A 1 73 ? 47.667 7.724 -42.921 1.00 88.00 73 ASP A CA 1
ATOM 600 C C . ASP A 1 73 ? 46.236 7.216 -42.672 1.00 88.00 73 ASP A C 1
ATOM 602 O O . ASP A 1 73 ? 45.993 6.243 -41.956 1.00 88.00 73 ASP A O 1
ATOM 606 N N . LYS A 1 74 ? 45.260 7.892 -43.289 1.00 89.06 74 LYS A N 1
ATOM 607 C CA . LYS A 1 74 ? 43.833 7.576 -43.124 1.00 89.06 74 LYS A CA 1
ATOM 608 C C . LYS A 1 74 ? 43.452 6.193 -43.654 1.00 89.06 74 LYS A C 1
ATOM 610 O O . LYS A 1 74 ? 42.562 5.571 -43.078 1.00 89.06 74 LYS A O 1
ATOM 615 N N . GLU A 1 75 ? 44.087 5.718 -44.724 1.00 87.12 75 GLU A N 1
ATOM 616 C CA . GLU A 1 75 ? 43.747 4.422 -45.323 1.00 87.12 75 GLU A CA 1
ATOM 617 C C . GLU A 1 75 ? 44.257 3.280 -44.448 1.00 87.12 75 GLU A C 1
ATOM 619 O O . GLU A 1 75 ? 43.512 2.343 -44.160 1.00 87.12 75 GLU A O 1
ATOM 624 N N . LEU A 1 76 ? 45.484 3.397 -43.934 1.00 84.25 76 LEU A N 1
ATOM 625 C CA . LEU A 1 76 ? 46.041 2.408 -43.015 1.00 84.25 76 LEU A CA 1
ATOM 626 C C . LEU A 1 76 ? 45.321 2.413 -41.658 1.00 84.25 76 LEU A C 1
ATOM 628 O O . LEU A 1 76 ? 45.060 1.348 -41.100 1.00 84.25 76 LEU A O 1
ATOM 632 N N . LEU A 1 77 ? 44.915 3.584 -41.152 1.00 87.50 77 LEU A N 1
ATOM 633 C CA . LEU A 1 77 ? 44.044 3.675 -39.973 1.00 87.50 77 LEU A CA 1
ATOM 634 C C . LEU A 1 77 ? 42.695 2.989 -40.202 1.00 87.50 77 LEU A C 1
ATOM 636 O O . LEU A 1 77 ? 42.216 2.286 -39.315 1.00 87.50 77 LEU A O 1
ATOM 640 N N . LYS A 1 78 ? 42.089 3.162 -41.382 1.00 87.31 78 LYS A N 1
ATOM 641 C CA . LYS A 1 78 ? 40.826 2.508 -41.740 1.00 87.31 78 LYS A CA 1
ATOM 642 C C . LYS A 1 78 ? 40.993 0.996 -41.881 1.00 87.31 78 LYS A C 1
ATOM 644 O O . LYS A 1 78 ? 40.136 0.256 -41.408 1.00 87.31 78 LYS A O 1
ATOM 649 N N . GLN A 1 79 ? 42.094 0.533 -42.473 1.00 85.88 79 GLN A N 1
ATOM 650 C CA . GLN A 1 79 ? 42.428 -0.889 -42.529 1.00 85.88 79 GLN A CA 1
ATOM 651 C C . GLN A 1 79 ? 42.537 -1.472 -41.117 1.00 85.88 79 GLN A C 1
ATOM 653 O O . GLN A 1 79 ? 41.840 -2.433 -40.807 1.00 85.88 79 GLN A O 1
ATOM 658 N N . ILE A 1 80 ? 43.343 -0.854 -40.246 1.00 87.19 80 ILE A N 1
ATOM 659 C CA . ILE A 1 80 ? 43.498 -1.291 -38.855 1.00 87.19 80 ILE A CA 1
ATOM 660 C C . ILE A 1 80 ? 42.142 -1.280 -38.147 1.00 87.19 80 ILE A C 1
ATOM 662 O O . ILE A 1 80 ? 41.793 -2.261 -37.504 1.00 87.19 80 ILE A O 1
ATOM 666 N N . ALA A 1 81 ? 41.339 -0.223 -38.284 1.00 88.00 81 ALA A N 1
ATOM 667 C CA . ALA A 1 81 ? 40.013 -0.158 -37.670 1.00 88.00 81 ALA A CA 1
ATOM 668 C C . ALA A 1 81 ? 39.075 -1.288 -38.142 1.00 88.00 81 ALA A C 1
ATOM 670 O O . ALA A 1 81 ? 38.333 -1.830 -37.328 1.00 88.00 81 ALA A O 1
ATOM 671 N N . ASN A 1 82 ? 39.147 -1.686 -39.415 1.00 88.25 82 ASN A N 1
ATOM 672 C CA . ASN A 1 82 ? 38.340 -2.773 -39.981 1.00 88.25 82 ASN A CA 1
ATOM 673 C C . ASN A 1 82 ? 38.825 -4.180 -39.588 1.00 88.25 82 ASN A C 1
ATOM 675 O O . ASN A 1 82 ? 38.085 -5.144 -39.759 1.00 88.25 82 ASN A O 1
ATOM 679 N N . GLU A 1 83 ? 40.051 -4.319 -39.079 1.00 88.31 83 GLU A N 1
ATOM 680 C CA . GLU A 1 83 ? 40.592 -5.592 -38.579 1.00 88.31 83 GLU A CA 1
ATOM 681 C C . GLU A 1 83 ? 40.160 -5.896 -37.133 1.00 88.31 83 GLU A C 1
ATOM 683 O O . GLU A 1 83 ? 40.473 -6.961 -36.600 1.00 88.31 83 GLU A O 1
ATOM 688 N N . GLN A 1 84 ? 39.470 -4.967 -36.465 1.00 90.25 84 GLN A N 1
ATOM 689 C CA . GLN A 1 84 ? 39.080 -5.127 -35.067 1.00 90.25 84 GLN A CA 1
ATOM 690 C C . GLN A 1 84 ? 37.865 -6.049 -34.902 1.00 90.25 84 GLN A C 1
ATOM 692 O O . GLN A 1 84 ? 36.964 -6.086 -35.732 1.00 90.25 84 GLN A O 1
ATOM 697 N N . ALA A 1 85 ? 37.795 -6.745 -33.761 1.00 88.38 85 ALA A N 1
ATOM 698 C CA . ALA A 1 85 ? 36.613 -7.524 -33.364 1.00 88.38 85 ALA A CA 1
ATOM 699 C C . ALA A 1 85 ? 35.419 -6.641 -32.929 1.00 88.38 85 ALA A C 1
ATOM 701 O O . ALA A 1 85 ? 34.355 -7.151 -32.588 1.00 88.38 85 ALA A O 1
ATOM 702 N N . TYR A 1 86 ? 35.611 -5.320 -32.909 1.00 88.81 86 TYR A N 1
ATOM 703 C CA . TYR A 1 86 ? 34.594 -4.305 -32.664 1.00 88.81 86 TYR A CA 1
ATOM 704 C C . TYR A 1 86 ? 34.579 -3.321 -33.834 1.00 88.81 86 TYR A C 1
ATOM 706 O O . TYR A 1 86 ? 35.618 -3.033 -34.419 1.00 88.81 86 TYR A O 1
ATOM 714 N N . GLN A 1 87 ? 33.418 -2.746 -34.131 1.00 88.81 87 GLN A N 1
ATOM 715 C CA . GLN A 1 87 ? 33.288 -1.672 -35.111 1.00 88.81 87 GLN A CA 1
ATOM 716 C C . GLN A 1 87 ? 32.981 -0.368 -34.378 1.00 88.81 87 GLN A C 1
ATOM 718 O O . GLN A 1 87 ? 31.993 -0.275 -33.651 1.00 88.81 87 GLN A O 1
ATOM 723 N N . LEU A 1 88 ? 33.831 0.644 -34.565 1.00 88.50 88 LEU A N 1
ATOM 724 C CA . LEU A 1 88 ? 33.519 1.996 -34.109 1.00 88.50 88 LEU A CA 1
ATOM 725 C C . LEU A 1 88 ? 32.535 2.619 -35.101 1.00 88.50 88 LEU A C 1
ATOM 727 O O . LEU A 1 88 ? 32.862 2.791 -36.274 1.00 88.50 88 LEU A O 1
ATOM 731 N N . CYS A 1 89 ? 31.343 2.943 -34.620 1.00 90.62 89 CYS A N 1
ATOM 732 C CA . CYS A 1 89 ? 30.274 3.577 -35.382 1.00 90.62 89 CYS A CA 1
ATOM 733 C C . CYS A 1 89 ? 29.908 4.935 -34.780 1.00 90.62 89 CYS A C 1
ATOM 735 O O . CYS A 1 89 ? 30.297 5.273 -33.656 1.00 90.62 89 CYS A O 1
ATOM 737 N N . HIS A 1 90 ? 29.147 5.725 -35.539 1.00 92.88 90 HIS A N 1
ATOM 738 C CA . HIS A 1 90 ? 28.465 6.870 -34.954 1.00 92.88 90 HIS A CA 1
ATOM 739 C C . HIS A 1 90 ? 27.425 6.357 -33.953 1.00 92.88 90 HIS A C 1
ATOM 741 O O . HIS A 1 90 ? 26.730 5.387 -34.226 1.00 92.88 90 HIS A O 1
ATOM 747 N N . TRP A 1 91 ? 27.292 6.998 -32.794 1.00 90.50 91 TRP A N 1
ATOM 748 C CA . TRP A 1 91 ? 26.464 6.467 -31.707 1.00 90.50 91 TRP A CA 1
ATOM 749 C C . TRP A 1 91 ? 24.979 6.301 -32.089 1.00 90.50 91 TRP A C 1
ATOM 751 O O . TRP A 1 91 ? 24.344 5.368 -31.609 1.00 90.50 91 TRP A O 1
ATOM 761 N N . GLN A 1 92 ? 24.449 7.137 -32.991 1.00 91.06 92 GLN A N 1
ATOM 762 C CA . GLN A 1 92 ? 23.073 7.017 -33.513 1.00 91.06 92 GLN A CA 1
ATOM 763 C C . GLN A 1 92 ? 22.857 5.769 -34.377 1.00 91.06 92 GLN A C 1
ATOM 765 O O . GLN A 1 92 ? 21.724 5.366 -34.587 1.00 91.06 92 GLN A O 1
ATOM 770 N N . GLU A 1 93 ? 23.923 5.131 -34.876 1.00 93.25 93 GLU A N 1
ATOM 771 C CA . GLU A 1 93 ? 23.799 3.874 -35.629 1.00 93.25 93 GLU A CA 1
ATOM 772 C C . GLU A 1 93 ? 23.128 2.785 -34.788 1.00 93.25 93 GLU A C 1
ATOM 774 O O . GLU A 1 93 ? 22.365 1.979 -35.308 1.00 93.25 93 GLU A O 1
ATOM 779 N N . THR A 1 94 ? 23.315 2.837 -33.466 1.00 91.62 94 THR A N 1
ATOM 780 C CA . THR A 1 94 ? 22.697 1.900 -32.519 1.00 91.62 94 THR A CA 1
ATOM 781 C C . THR A 1 94 ? 21.178 2.013 -32.399 1.00 91.62 94 THR A C 1
ATOM 783 O O . THR A 1 94 ? 20.562 1.073 -31.899 1.00 91.62 94 THR A O 1
ATOM 786 N N . ASP A 1 95 ? 20.570 3.111 -32.861 1.00 92.75 95 ASP A N 1
ATOM 787 C CA . ASP A 1 95 ? 19.114 3.282 -32.824 1.00 92.75 95 ASP A CA 1
ATOM 788 C C . ASP A 1 95 ? 18.429 2.334 -33.826 1.00 92.75 95 ASP A C 1
ATOM 790 O O . ASP A 1 95 ? 17.376 1.775 -33.527 1.00 92.75 95 ASP A O 1
ATOM 794 N N . TYR A 1 96 ? 19.071 2.063 -34.970 1.00 93.88 96 TYR A N 1
ATOM 795 C CA . TYR A 1 96 ? 18.555 1.212 -36.057 1.00 93.88 96 TYR A CA 1
ATOM 796 C C . TYR A 1 96 ? 19.377 -0.060 -36.310 1.00 93.88 96 TYR A C 1
ATOM 798 O O . TYR A 1 96 ? 18.888 -0.999 -36.938 1.00 93.88 96 TYR A O 1
ATOM 806 N N . GLN A 1 97 ? 20.607 -0.147 -35.798 1.00 92.94 97 GLN A N 1
ATOM 807 C CA . GLN A 1 97 ? 21.464 -1.322 -35.932 1.00 92.94 97 GLN A CA 1
ATOM 808 C C . GLN A 1 97 ? 22.315 -1.544 -34.677 1.00 92.94 97 GLN A C 1
ATOM 810 O O . GLN A 1 97 ? 23.270 -0.822 -34.400 1.00 92.94 97 GLN A O 1
ATOM 815 N N . ILE A 1 98 ? 22.033 -2.620 -33.943 1.00 93.94 98 ILE A N 1
ATOM 816 C CA . ILE A 1 98 ? 22.802 -3.004 -32.756 1.00 93.94 98 ILE A CA 1
ATOM 817 C C . ILE A 1 98 ? 22.992 -4.519 -32.688 1.00 93.94 98 ILE A C 1
ATOM 819 O O . ILE A 1 98 ? 22.154 -5.273 -33.170 1.00 93.94 98 ILE A O 1
ATOM 823 N N . ASN A 1 99 ? 24.096 -4.990 -32.103 1.00 92.56 99 ASN A N 1
ATOM 824 C CA . ASN A 1 99 ? 24.417 -6.421 -31.984 1.00 92.56 99 ASN A CA 1
ATOM 825 C C . ASN A 1 99 ? 24.659 -6.894 -30.537 1.00 92.56 99 ASN A C 1
ATOM 827 O O . ASN A 1 99 ? 25.115 -8.016 -30.318 1.00 92.56 99 ASN A O 1
ATOM 831 N N . PHE A 1 100 ? 24.343 -6.063 -29.544 1.00 93.06 100 PHE A N 1
ATOM 832 C CA . PHE A 1 100 ? 24.368 -6.409 -28.125 1.00 93.06 100 PHE A CA 1
ATOM 833 C C . PHE A 1 100 ? 23.163 -5.795 -27.413 1.00 93.06 100 PHE A C 1
ATOM 835 O O . PHE A 1 100 ? 22.596 -4.808 -27.867 1.00 93.06 100 PHE A O 1
ATOM 842 N N . ARG A 1 101 ? 22.769 -6.376 -26.277 1.00 95.00 101 ARG A N 1
ATOM 843 C CA . ARG A 1 101 ? 21.693 -5.822 -25.449 1.00 95.00 101 ARG A CA 1
ATOM 844 C C . ARG A 1 101 ? 22.242 -4.734 -24.529 1.00 95.00 101 ARG A C 1
ATOM 846 O O . ARG A 1 101 ? 23.259 -4.955 -23.866 1.00 95.00 101 ARG A O 1
ATOM 853 N N . ARG A 1 102 ? 21.531 -3.610 -24.463 1.00 94.75 102 ARG A N 1
ATOM 854 C CA . ARG A 1 102 ? 21.821 -2.465 -23.591 1.00 94.75 102 ARG A CA 1
ATOM 855 C C . ARG A 1 102 ? 20.914 -2.446 -22.364 1.00 94.75 102 ARG A C 1
ATOM 857 O O . ARG A 1 102 ? 19.836 -3.043 -22.376 1.00 94.75 102 ARG A O 1
ATOM 864 N N . PHE A 1 103 ? 21.341 -1.725 -21.330 1.00 95.56 103 PHE A N 1
ATOM 865 C CA . PHE A 1 103 ? 20.427 -1.224 -20.306 1.00 95.56 103 PHE A CA 1
ATOM 866 C C . PHE A 1 103 ? 19.667 -0.023 -20.887 1.00 95.56 103 PHE A C 1
ATOM 868 O O . PHE A 1 103 ? 20.274 0.997 -21.225 1.00 95.56 103 PHE A O 1
ATOM 875 N N . PHE A 1 104 ? 18.354 -0.175 -21.071 1.00 94.06 104 PHE A N 1
ATOM 876 C CA . PHE A 1 104 ? 17.511 0.772 -21.807 1.00 94.06 104 PHE A CA 1
ATOM 877 C C . PHE A 1 104 ? 18.108 1.143 -23.179 1.00 94.06 104 PHE A C 1
ATOM 879 O O . PHE A 1 104 ? 18.429 0.260 -23.972 1.00 94.06 104 PHE A O 1
ATOM 886 N N . THR A 1 105 ? 18.283 2.438 -23.448 1.00 91.62 105 THR A N 1
ATOM 887 C CA . THR A 1 105 ? 18.905 2.989 -24.661 1.00 91.62 105 THR A CA 1
ATOM 888 C C . THR A 1 105 ? 20.344 3.476 -24.416 1.00 91.62 105 THR A C 1
ATOM 890 O O . THR A 1 105 ? 20.898 4.236 -25.208 1.00 91.62 105 THR A O 1
ATOM 893 N N . ILE A 1 106 ? 20.990 3.059 -23.315 1.00 91.88 106 ILE A N 1
ATOM 894 C CA . ILE A 1 106 ? 22.315 3.557 -22.912 1.00 91.88 106 ILE A CA 1
ATOM 895 C C . ILE A 1 106 ? 23.430 2.704 -23.532 1.00 91.88 106 ILE A C 1
ATOM 897 O O . ILE A 1 106 ? 23.760 1.618 -23.056 1.00 91.88 106 ILE A O 1
ATOM 901 N N . ASN A 1 107 ? 24.091 3.242 -24.559 1.00 91.25 107 ASN A N 1
ATOM 902 C CA . ASN A 1 107 ? 25.187 2.569 -25.278 1.00 91.25 107 ASN A CA 1
ATOM 903 C C . ASN A 1 107 ? 26.402 2.215 -24.408 1.00 91.25 107 ASN A C 1
ATOM 905 O O . ASN A 1 107 ? 27.131 1.278 -24.721 1.00 91.25 107 ASN A O 1
ATOM 909 N N . GLY A 1 108 ? 26.627 2.954 -23.319 1.00 91.12 108 GLY A N 1
ATOM 910 C CA . GLY A 1 108 ? 27.735 2.711 -22.393 1.00 91.12 108 GLY A CA 1
ATOM 911 C C . GLY A 1 108 ? 27.547 1.500 -21.470 1.00 91.12 108 GLY A C 1
ATOM 912 O O . GLY A 1 108 ? 28.494 1.134 -20.777 1.00 91.12 108 GLY A O 1
ATOM 913 N N . LEU A 1 109 ? 26.359 0.882 -21.446 1.00 94.94 109 LEU A N 1
ATOM 914 C CA . LEU A 1 109 ? 26.006 -0.204 -20.529 1.00 94.94 109 LEU A CA 1
ATOM 915 C C . LEU A 1 109 ? 25.585 -1.459 -21.304 1.00 94.94 109 LEU A C 1
ATOM 917 O O . LEU A 1 109 ? 24.445 -1.581 -21.748 1.00 94.94 109 LEU A O 1
ATOM 921 N N . ILE A 1 110 ? 26.508 -2.414 -21.438 1.00 94.50 110 ILE A N 1
ATOM 922 C CA . ILE A 1 110 ? 26.245 -3.734 -22.029 1.00 94.50 110 ILE A CA 1
ATOM 923 C C . ILE A 1 110 ? 25.704 -4.703 -20.973 1.00 94.50 110 ILE A C 1
ATOM 925 O O . ILE A 1 110 ? 26.267 -4.840 -19.887 1.00 94.50 110 ILE A O 1
ATOM 929 N N . CYS A 1 111 ? 24.619 -5.408 -21.287 1.00 95.38 111 CYS A N 1
ATOM 930 C CA . CYS A 1 111 ? 24.023 -6.349 -20.348 1.00 95.38 111 CYS A CA 1
ATOM 931 C C . CYS A 1 111 ? 24.762 -7.691 -20.281 1.00 95.38 111 CYS A C 1
ATOM 933 O O . CYS A 1 111 ? 25.215 -8.231 -21.291 1.00 95.38 111 CYS A O 1
ATOM 935 N N . LEU A 1 112 ? 24.765 -8.294 -19.090 1.00 95.00 112 LEU A N 1
ATOM 936 C CA . LEU A 1 112 ? 25.299 -9.635 -18.856 1.00 95.00 112 LEU A CA 1
ATOM 937 C C . LEU A 1 112 ? 24.270 -10.730 -19.185 1.00 95.00 112 LEU A C 1
ATOM 939 O O . LEU A 1 112 ? 23.057 -10.544 -19.050 1.00 95.00 112 LEU A O 1
ATOM 943 N N . ASN A 1 113 ? 24.775 -11.907 -19.557 1.00 94.75 113 ASN A N 1
ATOM 944 C CA . ASN A 1 113 ? 23.991 -13.137 -19.688 1.00 94.75 113 ASN A CA 1
ATOM 945 C C . ASN A 1 113 ? 23.958 -13.899 -18.353 1.00 94.75 113 ASN A C 1
ATOM 947 O O . ASN A 1 113 ? 24.456 -15.021 -18.262 1.00 94.75 113 ASN A O 1
ATOM 951 N N . ILE A 1 114 ? 23.395 -13.277 -17.311 1.00 96.62 114 ILE A N 1
ATOM 952 C CA . ILE A 1 114 ? 23.416 -13.804 -15.934 1.00 96.62 114 ILE A CA 1
ATOM 953 C C . ILE A 1 114 ? 22.648 -15.127 -15.757 1.00 96.62 114 ILE A C 1
ATOM 955 O O . ILE A 1 114 ? 22.847 -15.839 -14.781 1.00 96.62 114 ILE A O 1
ATOM 959 N N . GLN A 1 115 ? 21.796 -15.496 -16.718 1.00 94.69 115 GLN A N 1
ATOM 960 C CA . GLN A 1 115 ? 21.143 -16.806 -16.765 1.00 94.69 115 GLN A CA 1
ATOM 961 C C . GLN A 1 115 ? 22.145 -17.961 -16.941 1.00 94.69 115 GLN A C 1
ATOM 963 O O . GLN A 1 115 ? 21.850 -19.099 -16.574 1.00 94.69 115 GLN A O 1
ATOM 968 N N . ASN A 1 116 ? 23.338 -17.688 -17.483 1.00 96.44 116 ASN A N 1
ATOM 969 C CA . ASN A 1 116 ? 24.427 -18.656 -17.503 1.00 96.44 116 ASN A CA 1
ATOM 970 C C . ASN A 1 116 ? 25.041 -18.773 -16.100 1.00 96.44 116 ASN A C 1
ATOM 972 O O . ASN A 1 116 ? 25.497 -17.785 -15.531 1.00 96.44 116 ASN A O 1
ATOM 976 N N . GLU A 1 117 ? 25.074 -19.990 -15.572 1.00 96.06 117 GLU A N 1
ATOM 977 C CA . GLU A 1 117 ? 25.512 -20.279 -14.205 1.00 96.06 117 GLU A CA 1
ATOM 978 C C . GLU A 1 117 ? 26.954 -19.838 -13.924 1.00 96.06 117 GLU A C 1
ATOM 980 O O . GLU A 1 117 ? 27.189 -19.143 -12.943 1.00 96.06 117 GLU A O 1
ATOM 985 N N . ALA A 1 118 ? 27.897 -20.095 -14.836 1.00 96.62 118 ALA A N 1
ATOM 986 C CA . ALA A 1 118 ? 29.288 -19.671 -14.661 1.00 96.62 118 ALA A CA 1
ATOM 987 C C . ALA A 1 118 ? 29.438 -18.137 -14.624 1.00 96.62 118 ALA A C 1
ATOM 989 O O . ALA A 1 118 ? 30.322 -17.606 -13.952 1.00 96.62 118 ALA A O 1
ATOM 990 N N . VAL A 1 119 ? 28.569 -17.408 -15.337 1.00 97.31 119 VAL A N 1
ATOM 991 C CA . VAL A 1 119 ? 28.522 -15.939 -15.270 1.00 97.31 119 VAL A CA 1
ATOM 992 C C . VAL A 1 119 ? 27.944 -15.494 -13.926 1.00 97.31 119 VAL A C 1
ATOM 994 O O . VAL A 1 119 ? 28.503 -14.595 -13.300 1.00 97.31 119 VAL A O 1
ATOM 997 N N . PHE A 1 120 ? 26.863 -16.126 -13.459 1.00 98.19 120 PHE A N 1
ATOM 998 C CA . PHE A 1 120 ? 26.276 -15.849 -12.147 1.00 98.19 120 PHE A CA 1
ATOM 999 C C . PHE A 1 120 ? 27.299 -16.039 -11.020 1.00 98.19 120 PHE A C 1
ATOM 1001 O O . PHE A 1 120 ? 27.556 -15.089 -10.280 1.00 98.19 120 PHE A O 1
ATOM 1008 N N . GLU A 1 121 ? 27.930 -17.213 -10.946 1.00 96.38 121 GLU A N 1
ATOM 1009 C CA . GLU A 1 121 ? 28.924 -17.560 -9.924 1.00 96.38 121 GLU A CA 1
ATOM 1010 C C . GLU A 1 121 ? 30.090 -16.567 -9.906 1.00 96.38 121 GLU A C 1
ATOM 1012 O O . GLU A 1 121 ? 30.457 -16.048 -8.851 1.00 96.38 121 GLU A O 1
ATOM 1017 N N . HIS A 1 122 ? 30.645 -16.244 -11.079 1.00 96.88 122 HIS A N 1
ATOM 1018 C CA . HIS A 1 122 ? 31.789 -15.342 -11.177 1.00 96.88 122 HIS A CA 1
ATOM 1019 C C . HIS A 1 122 ? 31.477 -13.938 -10.646 1.00 96.88 122 HIS A C 1
ATOM 1021 O O . HIS A 1 122 ? 32.263 -13.374 -9.884 1.00 96.88 122 HIS A O 1
ATOM 1027 N N . TYR A 1 123 ? 30.328 -13.373 -11.029 1.00 96.19 123 TYR A N 1
ATOM 1028 C CA . TYR A 1 123 ? 29.957 -12.013 -10.633 1.00 96.19 123 TYR A CA 1
ATOM 1029 C C . TYR A 1 123 ? 29.421 -11.920 -9.195 1.00 96.19 123 TYR A C 1
ATOM 1031 O O . TYR A 1 123 ? 29.521 -10.852 -8.593 1.00 96.19 123 TYR A O 1
ATOM 1039 N N . HIS A 1 124 ? 28.909 -13.014 -8.616 1.00 97.56 124 HIS A N 1
ATOM 1040 C CA . HIS A 1 124 ? 28.390 -13.023 -7.240 1.00 97.56 124 HIS A CA 1
ATOM 1041 C C . HIS A 1 124 ? 29.407 -13.494 -6.194 1.00 97.56 124 HIS A C 1
ATOM 1043 O O . HIS A 1 124 ? 29.150 -13.335 -5.002 1.00 97.56 124 HIS A O 1
ATOM 1049 N N . GLN A 1 125 ? 30.586 -13.983 -6.594 1.00 96.94 125 GLN A N 1
ATOM 1050 C CA . GLN A 1 125 ? 31.611 -14.479 -5.668 1.00 96.94 125 GLN A CA 1
ATOM 1051 C C . GLN A 1 125 ? 31.994 -13.460 -4.578 1.00 96.94 125 GLN A C 1
ATOM 1053 O O . GLN A 1 125 ? 32.137 -13.815 -3.407 1.00 96.94 125 GLN A O 1
ATOM 1058 N N . LEU A 1 126 ? 32.163 -12.183 -4.939 1.00 96.50 126 LEU A N 1
ATOM 1059 C CA . LEU A 1 126 ? 32.517 -11.143 -3.968 1.00 96.50 126 LEU A CA 1
ATOM 1060 C C . LEU A 1 126 ? 31.347 -10.812 -3.029 1.00 96.50 126 LEU A C 1
ATOM 1062 O O . LEU A 1 126 ? 31.558 -10.608 -1.836 1.00 96.50 126 LEU A O 1
ATOM 1066 N N . ILE A 1 127 ? 30.122 -10.792 -3.560 1.00 96.12 127 ILE A N 1
ATOM 1067 C CA . ILE A 1 127 ? 28.898 -10.557 -2.782 1.00 96.12 127 ILE A CA 1
ATOM 1068 C C . ILE A 1 127 ? 28.734 -11.669 -1.744 1.00 96.12 127 ILE A C 1
ATOM 1070 O O . ILE A 1 127 ? 28.567 -11.379 -0.560 1.00 96.12 127 ILE A O 1
ATOM 1074 N N . GLN A 1 128 ? 28.879 -12.927 -2.169 1.00 95.25 128 GLN A N 1
ATOM 1075 C CA . GLN A 1 128 ? 28.873 -14.089 -1.284 1.00 95.25 128 GLN A CA 1
ATOM 1076 C C . GLN A 1 128 ? 29.920 -13.948 -0.177 1.00 95.25 128 GLN A C 1
ATOM 1078 O O . GLN A 1 128 ? 29.599 -14.076 1.001 1.00 95.25 128 GLN A O 1
ATOM 1083 N N . HIS A 1 129 ? 31.162 -13.614 -0.542 1.00 95.75 129 HIS A N 1
ATOM 1084 C CA . HIS A 1 129 ? 32.241 -13.444 0.428 1.00 95.75 129 HIS A CA 1
ATOM 1085 C C . HIS A 1 129 ? 31.899 -12.407 1.506 1.00 95.75 129 HIS A C 1
ATOM 1087 O O . HIS A 1 129 ? 32.201 -12.600 2.683 1.00 95.75 129 HIS A O 1
ATOM 1093 N N . PHE A 1 130 ? 31.264 -11.300 1.126 1.00 96.81 130 PHE A N 1
ATOM 1094 C CA . PHE A 1 130 ? 30.884 -10.256 2.070 1.00 96.81 130 PHE A CA 1
ATOM 1095 C C . PHE A 1 130 ? 29.694 -10.632 2.960 1.00 96.81 130 PHE A C 1
ATOM 1097 O O . PHE A 1 130 ? 29.696 -10.255 4.136 1.00 96.81 130 PHE A O 1
ATOM 1104 N N . LEU A 1 131 ? 28.742 -11.420 2.453 1.00 95.19 131 LEU A N 1
ATOM 1105 C CA . LEU A 1 131 ? 27.677 -12.020 3.265 1.00 95.19 131 LEU A CA 1
ATOM 1106 C C . LEU A 1 131 ? 28.248 -13.013 4.286 1.00 95.19 131 LEU A C 1
ATOM 1108 O O . LEU A 1 131 ? 27.962 -12.904 5.475 1.00 95.19 131 LEU A O 1
ATOM 1112 N N . GLU A 1 132 ? 29.146 -13.908 3.864 1.00 93.69 132 GLU A N 1
ATOM 1113 C CA . GLU A 1 132 ? 29.818 -14.875 4.749 1.00 93.69 132 GLU A CA 1
ATOM 1114 C C . GLU A 1 132 ? 30.647 -14.195 5.852 1.00 93.69 132 GLU A C 1
ATOM 1116 O O . GLU A 1 132 ? 30.816 -14.732 6.948 1.00 93.69 132 GLU A O 1
ATOM 1121 N N . LYS A 1 133 ? 31.178 -12.996 5.576 1.00 96.50 133 LYS A N 1
ATOM 1122 C CA . LYS A 1 133 ? 31.892 -12.162 6.555 1.00 96.50 133 LYS A CA 1
ATOM 1123 C C . LYS A 1 133 ? 30.973 -11.305 7.426 1.00 96.50 133 LYS A C 1
ATOM 1125 O O . LYS A 1 133 ? 31.480 -10.653 8.338 1.00 96.50 133 LYS A O 1
ATOM 1130 N N . GLY A 1 134 ? 29.666 -11.296 7.165 1.00 95.19 134 GLY A N 1
ATOM 1131 C CA . GLY A 1 134 ? 28.692 -10.479 7.884 1.00 95.19 134 GLY A CA 1
ATOM 1132 C C . GLY A 1 134 ? 28.897 -8.974 7.694 1.00 95.19 134 GLY A C 1
ATOM 1133 O O . GLY A 1 134 ? 28.572 -8.205 8.595 1.00 95.19 134 GLY A O 1
ATOM 1134 N N . ILE A 1 135 ? 29.467 -8.541 6.560 1.00 96.69 135 ILE A N 1
ATOM 1135 C CA . ILE A 1 135 ? 29.643 -7.107 6.261 1.00 96.69 135 ILE A CA 1
ATOM 1136 C C . ILE A 1 135 ? 28.285 -6.452 5.975 1.00 96.69 135 ILE A C 1
ATOM 1138 O O . ILE A 1 135 ? 28.066 -5.301 6.351 1.00 96.69 135 ILE A O 1
ATOM 1142 N N . TYR A 1 136 ? 27.363 -7.193 5.357 1.00 92.44 136 TYR A N 1
ATOM 1143 C CA . TYR A 1 136 ? 25.973 -6.788 5.142 1.00 92.44 136 TYR A CA 1
ATOM 1144 C C . TYR A 1 136 ? 25.030 -7.912 5.574 1.00 92.44 136 TYR A C 1
ATOM 1146 O O . TYR A 1 136 ? 25.399 -9.084 5.528 1.00 92.44 136 TYR A O 1
ATOM 1154 N N . SER A 1 137 ? 23.806 -7.550 5.961 1.00 93.31 137 SER A N 1
ATOM 1155 C CA . SER A 1 137 ? 22.741 -8.493 6.353 1.00 93.31 137 SER A CA 1
ATOM 1156 C C . SER A 1 137 ? 21.677 -8.703 5.272 1.00 93.31 137 SER A C 1
ATOM 1158 O O . SER A 1 137 ? 20.703 -9.417 5.499 1.00 93.31 137 SER A O 1
ATOM 1160 N N . GLY A 1 138 ? 21.828 -8.052 4.120 1.00 96.62 138 GLY A N 1
ATOM 1161 C CA . GLY A 1 138 ? 20.834 -8.090 3.061 1.00 96.62 138 GLY A CA 1
ATOM 1162 C C . GLY A 1 138 ? 21.318 -7.502 1.742 1.00 96.62 138 GLY A C 1
ATOM 1163 O O . GLY A 1 138 ? 22.390 -6.897 1.677 1.00 96.62 138 GLY A O 1
ATOM 1164 N N . LEU A 1 139 ? 20.514 -7.696 0.702 1.00 97.88 139 LEU A N 1
ATOM 1165 C CA . LEU A 1 139 ? 20.764 -7.326 -0.682 1.00 97.88 139 LEU A CA 1
ATOM 1166 C C . LEU A 1 139 ? 19.552 -6.589 -1.266 1.00 97.88 139 LEU A C 1
ATOM 1168 O O . LEU A 1 139 ? 18.407 -6.986 -1.062 1.00 97.88 139 LEU A O 1
ATOM 1172 N N . ARG A 1 140 ? 19.821 -5.553 -2.062 1.00 98.31 140 ARG A N 1
ATOM 1173 C CA . ARG A 1 140 ? 18.850 -4.927 -2.965 1.00 98.31 140 ARG A CA 1
ATOM 1174 C C . ARG A 1 140 ? 19.275 -5.236 -4.393 1.00 98.31 140 ARG A C 1
ATOM 1176 O O . ARG A 1 140 ? 20.371 -4.848 -4.794 1.00 98.31 140 ARG A O 1
ATOM 1183 N N . VAL A 1 141 ? 18.432 -5.934 -5.146 1.00 98.25 141 VAL A N 1
ATOM 1184 C CA . VAL A 1 141 ? 18.693 -6.287 -6.546 1.00 98.25 141 VAL A CA 1
ATOM 1185 C C . VAL A 1 141 ? 18.253 -5.138 -7.443 1.00 98.25 141 VAL A C 1
ATOM 1187 O O . VAL A 1 141 ? 17.091 -4.744 -7.425 1.00 98.25 141 VAL A O 1
ATOM 1190 N N . ASP A 1 142 ? 19.198 -4.609 -8.210 1.00 98.00 142 ASP A N 1
ATOM 1191 C CA . ASP A 1 142 ? 18.966 -3.590 -9.232 1.00 98.00 142 ASP A CA 1
ATOM 1192 C C . ASP A 1 142 ? 18.313 -4.193 -10.479 1.00 98.00 142 ASP A C 1
ATOM 1194 O O . ASP A 1 142 ? 18.704 -5.277 -10.920 1.00 98.00 142 ASP A O 1
ATOM 1198 N N . HIS A 1 143 ? 17.327 -3.488 -11.033 1.00 96.56 143 HIS A N 1
ATOM 1199 C CA . HIS A 1 143 ? 16.709 -3.746 -12.326 1.00 96.56 143 HIS A CA 1
ATOM 1200 C C . HIS A 1 143 ? 16.393 -5.226 -12.612 1.00 96.56 143 HIS A C 1
ATOM 1202 O O . HIS A 1 143 ? 16.805 -5.797 -13.634 1.00 96.56 143 HIS A O 1
ATOM 1208 N N . ILE A 1 144 ? 15.628 -5.867 -11.719 1.00 97.56 144 ILE A N 1
ATOM 1209 C CA . ILE A 1 144 ? 15.287 -7.296 -11.842 1.00 97.56 144 ILE A CA 1
ATOM 1210 C C . ILE A 1 144 ? 14.578 -7.610 -13.173 1.00 97.56 144 ILE A C 1
ATOM 1212 O O . ILE A 1 144 ? 14.794 -8.665 -13.779 1.00 97.56 144 ILE A O 1
ATOM 1216 N N . ASP A 1 145 ? 13.807 -6.652 -13.690 1.00 96.94 145 ASP A N 1
ATOM 1217 C CA . ASP A 1 145 ? 13.053 -6.776 -14.938 1.00 96.94 145 ASP A CA 1
ATOM 1218 C C . ASP A 1 145 ? 13.928 -6.791 -16.195 1.00 96.94 145 ASP A C 1
ATOM 1220 O O . ASP A 1 145 ? 13.466 -7.194 -17.265 1.00 96.94 145 ASP A O 1
ATOM 1224 N N . GLY A 1 146 ? 15.213 -6.450 -16.090 1.00 96.12 146 GLY A N 1
ATOM 1225 C CA . GLY A 1 146 ? 16.170 -6.592 -17.186 1.00 96.12 146 GLY A CA 1
ATOM 1226 C C . GLY A 1 146 ? 16.663 -8.026 -17.399 1.00 96.12 146 GLY A C 1
ATOM 1227 O O . GLY A 1 146 ? 17.320 -8.311 -18.412 1.00 96.12 146 GLY A O 1
ATOM 1228 N N . LEU A 1 147 ? 16.401 -8.947 -16.467 1.00 97.00 147 LEU A N 1
ATOM 1229 C CA . LEU A 1 147 ? 16.926 -10.312 -16.524 1.00 97.00 147 LEU A CA 1
ATOM 1230 C C . LEU A 1 147 ? 16.153 -11.202 -17.504 1.00 97.00 147 LEU A C 1
ATOM 1232 O O . LEU A 1 147 ? 15.002 -10.950 -17.855 1.00 97.00 147 LEU A O 1
ATOM 1236 N N . PHE A 1 148 ? 16.813 -12.254 -17.991 1.00 96.44 148 PHE A N 1
ATOM 1237 C CA . PHE A 1 148 ? 16.187 -13.210 -18.909 1.00 96.44 148 PHE A CA 1
ATOM 1238 C C . PHE A 1 148 ? 15.156 -14.089 -18.182 1.00 96.44 148 PHE A C 1
ATOM 1240 O O . PHE A 1 148 ? 14.023 -14.207 -18.641 1.00 96.44 148 PHE A O 1
ATOM 1247 N N . ASP A 1 149 ? 15.539 -14.631 -17.022 1.00 95.94 149 ASP A N 1
ATOM 1248 C CA . ASP A 1 149 ? 14.669 -15.376 -16.106 1.00 95.94 149 ASP A CA 1
ATOM 1249 C C . ASP A 1 149 ? 14.899 -14.879 -14.662 1.00 95.94 149 ASP A C 1
ATOM 1251 O O . ASP A 1 149 ? 15.816 -15.353 -13.980 1.00 95.94 149 ASP A O 1
ATOM 1255 N N . PRO A 1 150 ? 14.118 -13.878 -14.209 1.00 96.94 150 PRO A N 1
ATOM 1256 C CA . PRO A 1 150 ? 14.193 -13.349 -12.848 1.00 96.94 150 PRO A CA 1
ATOM 1257 C C . PRO A 1 150 ? 14.005 -14.408 -11.760 1.00 96.94 150 PRO A C 1
ATOM 1259 O O . PRO A 1 150 ? 14.733 -14.412 -10.772 1.00 96.94 150 PRO A O 1
ATOM 1262 N N . SER A 1 151 ? 13.073 -15.340 -11.960 1.00 95.94 151 SER A N 1
ATOM 1263 C CA . SER A 1 151 ? 12.752 -16.383 -10.982 1.00 95.94 151 SER A CA 1
ATOM 1264 C C . SER A 1 151 ? 13.936 -17.328 -10.779 1.00 95.94 151 SER A C 1
ATOM 1266 O O . SER A 1 151 ? 14.310 -17.628 -9.647 1.00 95.94 151 SER A O 1
ATOM 1268 N N . GLN A 1 152 ? 14.585 -17.755 -11.869 1.00 96.44 152 GLN A N 1
ATOM 1269 C CA . GLN A 1 152 ? 15.810 -18.551 -11.784 1.00 96.44 152 GLN A CA 1
ATOM 1270 C C . GLN A 1 152 ? 16.938 -17.781 -11.085 1.00 96.44 152 GLN A C 1
ATOM 1272 O O . GLN A 1 152 ? 17.645 -18.356 -10.258 1.00 96.44 152 GLN A O 1
ATOM 1277 N N . TYR A 1 153 ? 17.119 -16.501 -11.419 1.00 98.12 153 TYR A N 1
ATOM 1278 C CA . TYR A 1 153 ? 18.144 -15.667 -10.796 1.00 98.12 153 TYR A CA 1
ATOM 1279 C C . TYR A 1 153 ? 17.936 -15.544 -9.282 1.00 98.12 153 TYR A C 1
ATOM 1281 O O . TYR A 1 153 ? 18.875 -15.776 -8.525 1.00 98.12 153 TYR A O 1
ATOM 1289 N N . LEU A 1 154 ? 16.714 -15.237 -8.839 1.00 98.12 154 LEU A N 1
ATOM 1290 C CA . LEU A 1 154 ? 16.397 -15.070 -7.420 1.00 98.12 154 LEU A CA 1
ATOM 1291 C C . LEU A 1 154 ? 16.533 -16.379 -6.639 1.00 98.12 154 LEU A C 1
ATOM 1293 O O . LEU A 1 154 ? 17.031 -16.353 -5.518 1.00 98.12 154 LEU A O 1
ATOM 1297 N N . ASN A 1 155 ? 16.191 -17.524 -7.239 1.00 97.06 155 ASN A N 1
ATOM 1298 C CA . ASN A 1 155 ? 16.425 -18.828 -6.614 1.00 97.06 155 ASN A CA 1
ATOM 1299 C C . ASN A 1 155 ? 17.922 -19.086 -6.390 1.00 97.06 155 ASN A C 1
ATOM 1301 O O . ASN A 1 155 ? 18.322 -19.416 -5.278 1.00 97.06 155 ASN A O 1
ATOM 1305 N N . ARG A 1 156 ? 18.764 -18.848 -7.405 1.00 97.56 156 ARG A N 1
ATOM 1306 C CA . ARG A 1 156 ? 20.227 -18.967 -7.260 1.00 97.56 156 ARG A CA 1
ATOM 1307 C C . ARG A 1 156 ? 20.790 -17.971 -6.248 1.00 97.56 156 ARG A C 1
ATOM 1309 O O . ARG A 1 156 ? 21.692 -18.309 -5.489 1.00 97.56 156 ARG A O 1
ATOM 1316 N N . LEU A 1 157 ? 20.270 -16.742 -6.230 1.00 97.81 157 LEU A N 1
ATOM 1317 C CA . LEU A 1 157 ? 20.693 -15.719 -5.276 1.00 97.81 157 LEU A CA 1
ATOM 1318 C C . LEU A 1 157 ? 20.344 -16.116 -3.844 1.00 97.81 157 LEU A C 1
ATOM 1320 O O . LEU A 1 157 ? 21.184 -15.967 -2.965 1.00 97.81 157 LEU A O 1
ATOM 1324 N N . ARG A 1 158 ? 19.147 -16.661 -3.618 1.00 97.31 158 ARG A N 1
ATOM 1325 C CA . ARG A 1 158 ? 18.726 -17.182 -2.318 1.00 97.31 158 ARG A CA 1
ATOM 1326 C C . ARG A 1 158 ? 19.586 -18.364 -1.874 1.00 97.31 158 ARG A C 1
ATOM 1328 O O . ARG A 1 158 ? 20.029 -18.373 -0.733 1.00 97.31 158 ARG A O 1
ATOM 1335 N N . GLU A 1 159 ? 19.873 -19.314 -2.763 1.00 96.44 159 GLU A N 1
ATOM 1336 C CA . GLU A 1 159 ? 20.773 -20.440 -2.469 1.00 96.44 159 GLU A CA 1
ATOM 1337 C C . GLU A 1 159 ? 22.182 -19.964 -2.080 1.00 96.44 159 GLU A C 1
ATOM 1339 O O . GLU A 1 159 ? 22.775 -20.484 -1.137 1.00 96.44 159 GLU A O 1
ATOM 1344 N N . LEU A 1 160 ? 22.702 -18.944 -2.770 1.00 96.00 160 LEU A N 1
ATOM 1345 C CA . LEU A 1 160 ? 24.009 -18.347 -2.488 1.00 96.00 160 LEU A CA 1
ATOM 1346 C C . LEU A 1 160 ? 24.015 -17.521 -1.194 1.00 96.00 160 LEU A C 1
ATOM 1348 O O . LEU A 1 160 ? 25.008 -17.522 -0.469 1.00 96.00 160 LEU A O 1
ATOM 1352 N N . ALA A 1 161 ? 22.935 -16.788 -0.919 1.00 95.56 161 ALA A N 1
ATOM 1353 C CA . ALA A 1 161 ? 22.852 -15.856 0.202 1.00 95.56 161 ALA A CA 1
ATOM 1354 C C . ALA A 1 161 ? 22.378 -16.511 1.514 1.00 95.56 161 ALA A C 1
ATOM 1356 O O . ALA A 1 161 ? 22.662 -15.981 2.588 1.00 95.56 161 ALA A O 1
ATOM 1357 N N . GLY A 1 162 ? 21.671 -17.642 1.441 1.00 94.44 162 GLY A N 1
ATOM 1358 C CA . GLY A 1 162 ? 21.030 -18.320 2.569 1.00 94.44 162 GLY A CA 1
ATOM 1359 C C . GLY A 1 162 ? 19.618 -17.812 2.901 1.00 94.44 162 GLY A C 1
ATOM 1360 O O . GLY A 1 162 ? 19.205 -16.717 2.509 1.00 94.44 162 GLY A O 1
ATOM 1361 N N . ASP A 1 163 ? 18.878 -18.624 3.661 1.00 92.94 163 ASP A N 1
ATOM 1362 C CA . ASP A 1 163 ? 17.447 -18.425 3.956 1.00 92.94 163 ASP A CA 1
ATOM 1363 C C . ASP A 1 163 ? 17.150 -17.168 4.787 1.00 92.94 163 ASP A C 1
ATOM 1365 O O . ASP A 1 163 ? 16.092 -16.570 4.641 1.00 92.94 163 ASP A O 1
ATOM 1369 N N . GLU A 1 164 ? 18.095 -16.733 5.623 1.00 91.88 164 GLU A N 1
ATOM 1370 C CA . GLU A 1 164 ? 17.907 -15.607 6.553 1.00 91.88 164 GLU A CA 1
ATOM 1371 C C . GLU A 1 164 ? 18.365 -14.250 5.985 1.00 91.88 164 GLU A C 1
ATOM 1373 O O . GLU A 1 164 ? 18.162 -13.211 6.618 1.00 91.88 164 GLU A O 1
ATOM 1378 N N . THR A 1 165 ? 19.031 -14.226 4.824 1.00 96.38 165 THR A N 1
ATOM 1379 C CA . THR A 1 165 ? 19.515 -12.969 4.232 1.00 96.38 165 THR A CA 1
ATOM 1380 C C . THR A 1 165 ? 18.343 -12.157 3.693 1.00 96.38 165 THR A C 1
ATOM 1382 O O . THR A 1 165 ? 17.568 -12.650 2.886 1.00 96.38 165 THR A O 1
ATOM 1385 N N . TYR A 1 166 ? 18.220 -10.892 4.088 1.00 97.38 166 TYR A N 1
ATOM 1386 C CA . TYR A 1 166 ? 17.156 -10.024 3.580 1.00 97.38 166 TYR A CA 1
ATOM 1387 C C . TYR A 1 166 ? 17.401 -9.674 2.103 1.00 97.38 166 TYR A C 1
ATOM 1389 O O . TYR A 1 166 ? 18.448 -9.126 1.779 1.00 97.38 166 TYR A O 1
ATOM 1397 N N . ILE A 1 167 ? 16.470 -9.960 1.200 1.00 98.38 167 ILE A N 1
ATOM 1398 C CA . ILE A 1 167 ? 16.557 -9.689 -0.238 1.00 98.38 167 ILE A CA 1
ATOM 1399 C C . ILE A 1 167 ? 15.328 -8.896 -0.676 1.00 98.38 167 ILE A C 1
ATOM 1401 O O . ILE A 1 167 ? 14.193 -9.346 -0.545 1.00 98.38 167 ILE A O 1
ATOM 1405 N N . VAL A 1 168 ? 15.558 -7.735 -1.279 1.00 98.50 168 VAL A N 1
ATOM 1406 C CA . VAL A 1 168 ? 14.515 -6.952 -1.955 1.00 98.50 168 VAL A CA 1
ATOM 1407 C C . VAL A 1 168 ? 14.903 -6.661 -3.392 1.00 98.50 168 VAL A C 1
ATOM 1409 O O . VAL A 1 168 ? 16.085 -6.628 -3.735 1.00 98.50 168 VAL A O 1
ATOM 1412 N N . VAL A 1 169 ? 13.907 -6.435 -4.241 1.00 98.62 169 VAL A N 1
ATOM 1413 C CA . VAL A 1 169 ? 14.116 -6.146 -5.664 1.00 98.62 169 VAL A CA 1
ATOM 1414 C C . VAL A 1 169 ? 13.618 -4.754 -6.024 1.00 98.62 169 VAL A C 1
ATOM 1416 O O . VAL A 1 169 ? 12.549 -4.324 -5.597 1.00 98.62 169 VAL A O 1
ATOM 1419 N N . GLU A 1 170 ? 14.376 -4.034 -6.837 1.00 98.38 170 GLU A N 1
ATOM 1420 C CA . GLU A 1 170 ? 13.833 -2.887 -7.551 1.00 98.38 170 GLU A CA 1
ATOM 1421 C C . GLU A 1 170 ? 12.925 -3.398 -8.671 1.00 98.38 170 GLU A C 1
ATOM 1423 O O . GLU A 1 170 ? 13.399 -3.933 -9.676 1.00 98.38 170 GLU A O 1
ATOM 1428 N N . LYS A 1 171 ? 11.615 -3.254 -8.470 1.00 96.62 171 LYS A N 1
ATOM 1429 C CA . LYS A 1 171 ? 10.576 -3.594 -9.442 1.00 96.62 171 LYS A CA 1
ATOM 1430 C C . LYS A 1 171 ? 9.456 -2.574 -9.338 1.00 96.62 171 LYS A C 1
ATOM 1432 O O . LYS A 1 171 ? 8.950 -2.332 -8.243 1.00 96.62 171 LYS A O 1
ATOM 1437 N N . ILE A 1 172 ? 9.075 -2.007 -10.477 1.00 96.75 172 ILE A N 1
ATOM 1438 C CA . ILE A 1 172 ? 8.007 -1.014 -10.572 1.00 96.75 172 ILE A CA 1
ATOM 1439 C C . ILE A 1 172 ? 6.694 -1.731 -10.872 1.00 96.75 172 ILE A C 1
ATOM 1441 O O . ILE A 1 172 ? 6.641 -2.546 -11.793 1.00 96.75 172 ILE A O 1
ATOM 1445 N N . LEU A 1 173 ? 5.670 -1.498 -10.054 1.00 95.50 173 LEU A N 1
ATOM 1446 C CA . LEU A 1 173 ? 4.340 -2.085 -10.217 1.00 95.50 173 LEU A CA 1
ATOM 1447 C C . LEU A 1 173 ? 3.403 -1.047 -10.828 1.00 95.50 173 LEU A C 1
ATOM 1449 O O . LEU A 1 173 ? 3.313 0.064 -10.315 1.00 95.50 173 LEU A O 1
ATOM 1453 N N . GLU A 1 174 ? 2.708 -1.417 -11.898 1.00 93.75 174 GLU A N 1
ATOM 1454 C CA . GLU A 1 174 ? 1.633 -0.590 -12.455 1.00 93.75 174 GLU A CA 1
ATOM 1455 C C . GLU A 1 174 ? 0.337 -0.732 -11.637 1.00 93.75 174 GLU A C 1
ATOM 1457 O O . GLU A 1 174 ? 0.166 -1.720 -10.912 1.00 93.75 174 GLU A O 1
ATOM 1462 N N . PRO A 1 175 ? -0.622 0.207 -11.750 1.00 88.75 175 PRO A N 1
ATOM 1463 C CA . PRO A 1 175 ? -1.910 0.096 -11.072 1.00 88.75 175 PRO A CA 1
ATOM 1464 C C . PRO A 1 175 ? -2.603 -1.254 -11.329 1.00 88.75 175 PRO A C 1
ATOM 1466 O O . PRO A 1 175 ? -2.904 -1.616 -12.466 1.00 88.75 175 PRO A O 1
ATOM 1469 N N . GLY A 1 176 ? -2.876 -1.994 -10.250 1.00 86.38 176 GLY A N 1
ATOM 1470 C CA . GLY A 1 176 ? -3.498 -3.323 -10.300 1.00 86.38 176 GLY A CA 1
ATOM 1471 C C . GLY A 1 176 ? -2.535 -4.489 -10.566 1.00 86.38 176 GLY A C 1
ATOM 1472 O O . GLY A 1 176 ? -2.993 -5.622 -10.698 1.00 86.38 176 GLY A O 1
ATOM 1473 N N . GLU A 1 177 ? -1.226 -4.244 -10.644 1.00 93.56 177 GLU A N 1
ATOM 1474 C CA . GLU A 1 177 ? -0.200 -5.284 -10.747 1.00 93.56 177 GLU A CA 1
ATOM 1475 C C . GLU A 1 177 ? 0.258 -5.759 -9.357 1.00 93.56 177 GLU A C 1
ATOM 1477 O O . GLU A 1 177 ? 0.545 -4.950 -8.473 1.00 93.56 177 GLU A O 1
ATOM 1482 N N . SER A 1 178 ? 0.407 -7.075 -9.180 1.00 92.25 178 SER A N 1
ATOM 1483 C CA . SER A 1 178 ? 0.976 -7.678 -7.966 1.00 92.25 178 SER A CA 1
ATOM 1484 C C . SER A 1 178 ? 2.400 -8.184 -8.212 1.00 92.25 178 SER A C 1
ATOM 1486 O O . SER A 1 178 ? 2.731 -8.685 -9.290 1.00 92.25 178 SER A O 1
ATOM 1488 N N . LEU A 1 179 ? 3.252 -8.101 -7.186 1.00 94.38 179 LEU A N 1
ATOM 1489 C CA . LEU A 1 179 ? 4.585 -8.709 -7.215 1.00 94.38 179 LEU A CA 1
ATOM 1490 C C . LEU A 1 179 ? 4.466 -10.250 -7.295 1.00 94.38 179 LEU A C 1
ATOM 1492 O O . LEU A 1 179 ? 3.625 -10.814 -6.592 1.00 94.38 179 LEU A O 1
ATOM 1496 N N . PRO A 1 180 ? 5.299 -10.960 -8.083 1.00 93.44 180 PRO A N 1
ATOM 1497 C CA . PRO A 1 180 ? 5.212 -12.418 -8.195 1.00 93.44 180 PRO A CA 1
ATOM 1498 C C . PRO A 1 180 ? 5.418 -13.146 -6.854 1.00 93.44 180 PRO A C 1
ATOM 1500 O O . PRO A 1 180 ? 6.525 -13.182 -6.318 1.00 93.44 180 PRO A O 1
ATOM 1503 N N . HIS A 1 181 ? 4.365 -13.782 -6.329 1.00 90.12 181 HIS A N 1
ATOM 1504 C CA . HIS A 1 181 ? 4.374 -14.453 -5.017 1.00 90.12 181 HIS A CA 1
ATOM 1505 C C . HIS A 1 181 ? 5.346 -15.637 -4.911 1.00 90.12 181 HIS A C 1
ATOM 1507 O O . HIS A 1 181 ? 5.719 -16.041 -3.815 1.00 90.12 181 HIS A O 1
ATOM 1513 N N . GLN A 1 182 ? 5.761 -16.214 -6.040 1.00 90.06 182 GLN A N 1
ATOM 1514 C CA . GLN A 1 182 ? 6.724 -17.314 -6.081 1.00 90.06 182 GLN A CA 1
ATOM 1515 C C . GLN A 1 182 ? 8.182 -16.870 -5.890 1.00 90.06 182 GLN A C 1
ATOM 1517 O O . GLN A 1 182 ? 9.066 -17.723 -5.797 1.00 90.06 182 GLN A O 1
ATOM 1522 N N . TRP A 1 183 ? 8.470 -15.565 -5.897 1.00 95.62 183 TRP A N 1
ATOM 1523 C CA . TRP A 1 183 ? 9.824 -15.068 -5.668 1.00 95.62 183 TRP A CA 1
ATOM 1524 C C . TRP A 1 183 ? 10.197 -15.182 -4.192 1.00 95.62 183 TRP A C 1
ATOM 1526 O O . TRP A 1 183 ? 9.522 -14.637 -3.326 1.00 95.62 183 TRP A O 1
ATOM 1536 N N . ASN A 1 184 ? 11.307 -15.869 -3.911 1.00 94.12 184 ASN A N 1
ATOM 1537 C CA . ASN A 1 184 ? 11.784 -16.099 -2.549 1.00 94.12 184 ASN A CA 1
ATOM 1538 C C . ASN A 1 184 ? 12.574 -14.892 -2.000 1.00 94.12 184 ASN A C 1
ATOM 1540 O O . ASN A 1 184 ? 13.793 -14.951 -1.801 1.00 94.12 184 ASN A O 1
ATOM 1544 N N . ILE A 1 185 ? 11.866 -13.779 -1.820 1.00 97.44 185 ILE A N 1
ATOM 1545 C CA . ILE A 1 185 ? 12.368 -12.461 -1.410 1.00 97.44 185 ILE A CA 1
ATOM 1546 C C . ILE A 1 185 ? 11.427 -11.837 -0.375 1.00 97.44 185 ILE A C 1
ATOM 1548 O O . ILE A 1 185 ? 10.286 -12.263 -0.222 1.00 97.44 185 ILE A O 1
ATOM 1552 N N . GLU A 1 186 ? 11.875 -10.788 0.302 1.00 97.06 186 GLU A N 1
ATOM 1553 C CA . GLU A 1 186 ? 11.097 -10.104 1.335 1.00 97.06 186 GLU A CA 1
ATOM 1554 C C . GLU A 1 186 ? 10.201 -8.982 0.786 1.00 97.06 186 GLU A C 1
ATOM 1556 O O . GLU A 1 186 ? 9.297 -8.521 1.487 1.00 97.06 186 GLU A O 1
ATOM 1561 N N . GLY A 1 187 ? 10.417 -8.560 -0.463 1.00 97.50 187 GLY A N 1
ATOM 1562 C CA . GLY A 1 187 ? 9.566 -7.599 -1.162 1.00 97.50 187 GLY A CA 1
ATOM 1563 C C . GLY A 1 187 ? 10.309 -6.757 -2.197 1.00 97.50 187 GLY A C 1
ATOM 1564 O O . GLY A 1 187 ? 11.340 -7.163 -2.737 1.00 97.50 187 GLY A O 1
ATOM 1565 N N . ASN A 1 188 ? 9.779 -5.568 -2.474 1.00 97.88 188 ASN A N 1
ATOM 1566 C CA . ASN A 1 188 ? 10.362 -4.607 -3.406 1.00 97.88 188 ASN A CA 1
ATOM 1567 C C . ASN A 1 188 ? 10.981 -3.402 -2.669 1.00 97.88 188 ASN A C 1
ATOM 1569 O O . ASN A 1 188 ? 11.001 -3.332 -1.437 1.00 97.88 188 ASN A O 1
ATOM 1573 N N . THR A 1 189 ? 11.504 -2.447 -3.436 1.00 98.38 189 THR A N 1
ATOM 1574 C CA . THR A 1 189 ? 12.115 -1.220 -2.908 1.00 98.38 189 THR A CA 1
ATOM 1575 C C . THR A 1 189 ? 11.122 -0.133 -2.491 1.00 98.38 189 THR A C 1
ATOM 1577 O O . THR A 1 189 ? 11.560 0.914 -2.030 1.00 98.38 189 THR A O 1
ATOM 1580 N N . GLY A 1 190 ? 9.811 -0.366 -2.600 1.00 97.88 190 GLY A N 1
ATOM 1581 C CA . GLY A 1 190 ? 8.790 0.478 -1.978 1.00 97.88 190 GLY A CA 1
ATOM 1582 C C . GLY A 1 190 ? 8.172 1.584 -2.824 1.00 97.88 190 GLY A C 1
ATOM 1583 O O . GLY A 1 190 ? 7.518 2.460 -2.258 1.00 97.88 190 GLY A O 1
ATOM 1584 N N . TYR A 1 191 ? 8.353 1.575 -4.147 1.00 98.25 191 TYR A N 1
ATOM 1585 C CA . TYR A 1 191 ? 7.661 2.520 -5.037 1.00 98.25 191 TYR A CA 1
ATOM 1586 C C . TYR A 1 191 ? 6.137 2.314 -5.046 1.00 98.25 191 TYR A C 1
ATOM 1588 O O . TYR A 1 191 ? 5.384 3.275 -5.156 1.00 98.25 191 TYR A O 1
ATOM 1596 N N . ASP A 1 192 ? 5.680 1.080 -4.836 1.00 97.38 192 ASP A N 1
ATOM 1597 C CA . ASP A 1 192 ? 4.265 0.753 -4.639 1.00 97.38 192 ASP A CA 1
ATOM 1598 C C . ASP A 1 192 ? 3.680 1.461 -3.406 1.00 97.38 192 ASP A C 1
ATOM 1600 O O . ASP A 1 192 ? 2.612 2.066 -3.462 1.00 97.38 192 ASP A O 1
ATOM 1604 N N . PHE A 1 193 ? 4.409 1.444 -2.289 1.00 98.56 193 PHE A N 1
ATOM 1605 C CA . PHE A 1 193 ? 4.030 2.138 -1.068 1.00 98.56 193 PHE A CA 1
ATOM 1606 C C . PHE A 1 193 ? 4.038 3.657 -1.267 1.00 98.56 193 PHE A C 1
ATOM 1608 O O . PHE A 1 193 ? 3.105 4.327 -0.820 1.00 98.56 193 PHE A O 1
ATOM 1615 N N . LEU A 1 194 ? 5.048 4.193 -1.966 1.00 98.62 194 LEU A N 1
ATOM 1616 C CA . LEU A 1 194 ? 5.102 5.606 -2.350 1.00 98.62 194 LEU A CA 1
ATOM 1617 C C . LEU A 1 194 ? 3.823 6.007 -3.087 1.00 98.62 194 LEU A C 1
ATOM 1619 O O . LEU A 1 194 ? 3.171 6.972 -2.685 1.00 98.62 194 LEU A O 1
ATOM 1623 N N . ALA A 1 195 ? 3.445 5.255 -4.122 1.00 98.25 195 ALA A N 1
ATOM 1624 C CA . ALA A 1 195 ? 2.262 5.535 -4.921 1.00 98.25 195 ALA A CA 1
ATOM 1625 C C . ALA A 1 195 ? 0.973 5.428 -4.099 1.00 98.25 195 ALA A C 1
ATOM 1627 O O . ALA A 1 195 ? 0.142 6.333 -4.160 1.00 98.25 195 ALA A O 1
ATOM 1628 N N . LEU A 1 196 ? 0.813 4.387 -3.274 1.00 98.31 196 LEU A N 1
ATOM 1629 C CA . LEU A 1 196 ? -0.361 4.223 -2.406 1.00 98.31 196 LEU A CA 1
ATOM 1630 C C . LEU A 1 196 ? -0.535 5.405 -1.447 1.00 98.31 196 LEU A C 1
ATOM 1632 O O . LEU A 1 196 ? -1.639 5.934 -1.305 1.00 98.31 196 LEU A O 1
ATOM 1636 N N . VAL A 1 197 ? 0.552 5.845 -0.808 1.00 98.50 197 VAL A N 1
ATOM 1637 C CA . VAL A 1 197 ? 0.501 6.985 0.111 1.00 98.50 197 VAL A CA 1
ATOM 1638 C C . VAL A 1 197 ? 0.238 8.288 -0.643 1.00 98.50 197 VAL A C 1
ATOM 1640 O O . VAL A 1 197 ? -0.605 9.076 -0.226 1.00 98.50 197 VAL A O 1
ATOM 1643 N N . ASN A 1 198 ? 0.887 8.512 -1.784 1.00 98.56 198 ASN A N 1
ATOM 1644 C CA . ASN A 1 198 ? 0.635 9.701 -2.594 1.00 98.56 198 ASN A CA 1
ATOM 1645 C C . ASN A 1 198 ? -0.832 9.786 -3.057 1.00 98.56 198 ASN A C 1
ATOM 1647 O O . ASN A 1 198 ? -1.466 10.842 -2.985 1.00 98.56 198 ASN A O 1
ATOM 1651 N N . ASN A 1 199 ? -1.400 8.650 -3.465 1.00 98.44 199 ASN A N 1
ATOM 1652 C CA . ASN A 1 199 ? -2.776 8.566 -3.930 1.00 98.44 199 ASN A CA 1
ATOM 1653 C C . ASN A 1 199 ? -3.803 8.735 -2.800 1.00 98.44 199 ASN A C 1
ATOM 1655 O O . ASN A 1 199 ? -4.826 9.373 -3.032 1.00 98.44 199 ASN A O 1
ATOM 1659 N N . VAL A 1 200 ? -3.566 8.246 -1.577 1.00 98.56 200 VAL A N 1
ATOM 1660 C CA . VAL A 1 200 ? -4.538 8.465 -0.483 1.00 98.56 200 VAL A CA 1
ATOM 1661 C C . VAL A 1 200 ? -4.596 9.934 -0.035 1.00 98.56 200 VAL A C 1
ATOM 1663 O O . VAL A 1 200 ? -5.633 10.397 0.435 1.00 98.56 200 VAL A O 1
ATOM 1666 N N . PHE A 1 201 ? -3.515 10.700 -0.230 1.00 98.56 201 PHE A N 1
ATOM 1667 C CA . PHE A 1 201 ? -3.507 12.150 0.008 1.00 98.56 201 PHE A CA 1
ATOM 1668 C C . PHE A 1 201 ? -4.060 12.975 -1.159 1.00 98.56 201 PHE A C 1
ATOM 1670 O O . PHE A 1 201 ? -4.361 14.152 -0.964 1.00 98.56 201 PHE A O 1
ATOM 1677 N N . THR A 1 202 ? -4.221 12.389 -2.347 1.00 98.62 202 THR A N 1
ATOM 1678 C CA . THR A 1 202 ? -4.812 13.078 -3.499 1.00 98.62 202 THR A CA 1
ATOM 1679 C C . THR A 1 202 ? -6.335 12.999 -3.438 1.00 98.62 202 THR A C 1
ATOM 1681 O O . THR A 1 202 ? -6.915 11.915 -3.391 1.00 98.62 202 THR A O 1
ATOM 1684 N N . ASN A 1 203 ? -7.012 14.146 -3.476 1.00 97.75 203 ASN A N 1
ATOM 1685 C CA . ASN A 1 203 ? -8.468 14.214 -3.400 1.00 97.75 203 ASN A CA 1
ATOM 1686 C C . ASN A 1 203 ? -9.120 13.762 -4.717 1.00 97.75 203 ASN A C 1
ATOM 1688 O O . ASN A 1 203 ? -9.374 14.551 -5.635 1.00 97.75 203 ASN A O 1
ATOM 1692 N N . LYS A 1 204 ? -9.427 12.463 -4.786 1.00 96.69 204 LYS A N 1
ATOM 1693 C CA . LYS A 1 204 ? -9.990 11.781 -5.962 1.00 96.69 204 LYS A CA 1
ATOM 1694 C C . LYS A 1 204 ? -11.255 12.430 -6.524 1.00 96.69 204 LYS A C 1
ATOM 1696 O O . LYS A 1 204 ? -11.490 12.387 -7.732 1.00 96.69 204 LYS A O 1
ATOM 1701 N N . ASN A 1 205 ? -12.057 13.083 -5.682 1.00 96.69 205 ASN A N 1
ATOM 1702 C CA . ASN A 1 205 ? -13.299 13.733 -6.114 1.00 96.69 205 ASN A CA 1
ATOM 1703 C C . ASN A 1 205 ? -13.061 14.845 -7.151 1.00 96.69 205 ASN A C 1
ATOM 1705 O O . ASN A 1 205 ? -13.974 15.194 -7.900 1.00 96.69 205 ASN A O 1
ATOM 1709 N N . ASN A 1 206 ? -11.833 15.367 -7.231 1.00 97.75 206 ASN A N 1
ATOM 1710 C CA . ASN A 1 206 ? -11.468 16.479 -8.102 1.00 97.75 206 ASN A CA 1
ATOM 1711 C C . ASN A 1 206 ? -10.795 16.057 -9.422 1.00 97.75 206 ASN A C 1
ATOM 1713 O O . ASN A 1 206 ? -10.421 16.924 -10.217 1.00 97.75 206 ASN A O 1
ATOM 1717 N N . GLU A 1 207 ? -10.715 14.755 -9.732 1.00 97.94 207 GLU A N 1
ATOM 1718 C CA . GLU A 1 207 ? -10.098 14.261 -10.975 1.00 97.94 207 GLU A CA 1
ATOM 1719 C C . GLU A 1 207 ? -10.736 14.867 -12.234 1.00 97.94 207 GLU A C 1
ATOM 1721 O O . GLU A 1 207 ? -10.050 15.315 -13.164 1.00 97.94 207 GLU A O 1
ATOM 1726 N N . ALA A 1 208 ? -12.070 14.893 -12.278 1.00 97.88 208 ALA A N 1
ATOM 1727 C CA . ALA A 1 208 ? -12.811 15.408 -13.423 1.00 97.88 208 ALA A CA 1
ATOM 1728 C C . ALA A 1 208 ? -12.539 16.906 -13.644 1.00 97.88 208 ALA A C 1
ATOM 1730 O O . ALA A 1 208 ? -12.436 17.353 -14.792 1.00 97.88 208 ALA A O 1
ATOM 1731 N N . ALA A 1 209 ? -12.382 17.669 -12.557 1.00 98.25 209 ALA A N 1
ATOM 1732 C CA . ALA A 1 209 ? -12.089 19.096 -12.598 1.00 98.25 209 ALA A CA 1
ATOM 1733 C C . ALA A 1 209 ? -10.682 19.353 -13.161 1.00 98.25 209 ALA A C 1
ATOM 1735 O O . ALA A 1 209 ? -10.547 20.092 -14.139 1.00 98.25 209 ALA A O 1
ATOM 1736 N N . PHE A 1 210 ? -9.662 18.656 -12.646 1.00 98.38 210 PHE A N 1
ATOM 1737 C CA . PHE A 1 210 ? -8.287 18.726 -13.160 1.00 98.38 210 PHE A CA 1
ATOM 1738 C C . PHE A 1 210 ? -8.189 18.292 -14.622 1.00 98.38 210 PHE A C 1
ATOM 1740 O O . PHE A 1 210 ? -7.562 18.965 -15.437 1.00 98.38 210 PHE A O 1
ATOM 1747 N N . THR A 1 211 ? -8.856 17.198 -14.992 1.00 97.50 211 THR A N 1
ATOM 1748 C CA . THR A 1 211 ? -8.857 16.698 -16.373 1.00 97.50 211 THR A CA 1
ATOM 1749 C C . THR A 1 211 ? -9.487 17.706 -17.333 1.00 97.50 211 THR A C 1
ATOM 1751 O O . THR A 1 211 ? -8.960 17.949 -18.421 1.00 97.50 211 THR A O 1
ATOM 1754 N N . LYS A 1 212 ? -10.615 18.313 -16.944 1.00 97.62 212 LYS A N 1
ATOM 1755 C CA . LYS A 1 212 ? -11.285 19.342 -17.744 1.00 97.62 212 LYS A CA 1
ATOM 1756 C C . LYS A 1 212 ? -10.403 20.579 -17.899 1.00 97.62 212 LYS A C 1
ATOM 1758 O O . LYS A 1 212 ? -10.229 21.034 -19.030 1.00 97.62 212 LYS A O 1
ATOM 1763 N N . PHE A 1 213 ? -9.843 21.082 -16.799 1.00 98.38 213 PHE A N 1
ATOM 1764 C CA . PHE A 1 213 ? -8.965 22.247 -16.808 1.00 98.38 213 PHE A CA 1
ATOM 1765 C C . PHE A 1 213 ? -7.734 22.006 -17.684 1.00 98.38 213 PHE A C 1
ATOM 1767 O O . PHE A 1 213 ? -7.493 22.761 -18.622 1.00 98.38 213 PHE A O 1
ATOM 1774 N N . TYR A 1 214 ? -7.021 20.896 -17.473 1.00 97.94 214 TYR A N 1
ATOM 1775 C CA . TYR A 1 214 ? -5.816 20.557 -18.229 1.00 97.94 214 TYR A CA 1
ATOM 1776 C C . TYR A 1 214 ? -6.063 20.513 -19.744 1.00 97.94 214 TYR A C 1
ATOM 1778 O O . TYR A 1 214 ? -5.312 21.118 -20.510 1.00 97.94 214 TYR A O 1
ATOM 1786 N N . ARG A 1 215 ? -7.151 19.867 -20.192 1.00 96.94 215 ARG A N 1
ATOM 1787 C CA . ARG A 1 215 ? -7.525 19.812 -21.619 1.00 96.94 215 ARG A CA 1
ATOM 1788 C C . ARG A 1 215 ? -7.858 21.185 -22.198 1.00 96.94 215 ARG A C 1
ATOM 1790 O O . ARG A 1 215 ? -7.572 21.446 -23.364 1.00 96.94 215 ARG A O 1
ATOM 1797 N N . GLN A 1 216 ? -8.487 22.060 -21.415 1.00 96.94 216 GLN A N 1
ATOM 1798 C CA . GLN A 1 216 ? -8.803 23.424 -21.843 1.00 96.94 216 GLN A CA 1
ATOM 1799 C C . GLN A 1 216 ? -7.541 24.289 -21.922 1.00 96.94 216 GLN A C 1
ATOM 1801 O O . GLN A 1 216 ? -7.344 24.978 -22.924 1.00 96.94 216 GLN A O 1
ATOM 1806 N N . PHE A 1 217 ? -6.672 24.188 -20.915 1.00 97.06 217 PHE A N 1
ATOM 1807 C CA . PHE A 1 217 ? -5.441 24.962 -20.797 1.00 97.06 217 PHE A CA 1
ATOM 1808 C C . PHE A 1 217 ? -4.428 24.610 -21.895 1.00 97.06 217 PHE A C 1
ATOM 1810 O O . PHE A 1 217 ? -3.900 25.493 -22.570 1.00 97.06 217 PHE A O 1
ATOM 1817 N N . THR A 1 218 ? -4.198 23.316 -22.139 1.00 95.81 218 THR A N 1
ATOM 1818 C CA . THR A 1 218 ? -3.207 22.844 -23.125 1.00 95.81 218 THR A CA 1
ATOM 1819 C C . THR A 1 218 ? -3.773 22.650 -24.528 1.00 95.81 218 THR A C 1
ATOM 1821 O O . THR A 1 218 ? -3.011 22.538 -25.489 1.00 95.81 218 THR A O 1
ATOM 1824 N N . LYS A 1 219 ? -5.107 22.624 -24.667 1.00 95.00 219 LYS A N 1
ATOM 1825 C CA . LYS A 1 219 ? -5.844 22.254 -25.892 1.00 95.00 219 LYS A CA 1
ATOM 1826 C C . LYS A 1 219 ? -5.608 20.809 -26.345 1.00 95.00 219 LYS A C 1
ATOM 1828 O O . LYS A 1 219 ? -5.953 20.461 -27.479 1.00 95.00 219 LYS A O 1
ATOM 1833 N N . ASP A 1 220 ? -5.061 19.968 -25.473 1.00 92.06 220 ASP A N 1
ATOM 1834 C CA . ASP A 1 220 ? -4.877 18.551 -25.736 1.00 92.06 220 ASP A CA 1
ATOM 1835 C C . ASP A 1 220 ? -6.202 17.785 -25.603 1.00 92.06 220 ASP A C 1
ATOM 1837 O O . ASP A 1 220 ? -6.964 17.953 -24.650 1.00 92.06 220 ASP A O 1
ATOM 1841 N N . LYS A 1 221 ? -6.492 16.942 -26.595 1.00 91.75 221 LYS A N 1
ATOM 1842 C CA . LYS A 1 221 ? -7.711 16.125 -26.667 1.00 91.75 221 LYS A CA 1
ATOM 1843 C C . LYS A 1 221 ? -7.432 14.632 -26.536 1.00 91.75 221 LYS A C 1
ATOM 1845 O O . LYS A 1 221 ? -8.389 13.858 -26.509 1.00 91.75 221 LYS A O 1
ATOM 1850 N N . LYS A 1 222 ? -6.164 14.218 -26.492 1.00 93.56 222 LYS A N 1
ATOM 1851 C CA . LYS A 1 222 ? -5.800 12.809 -26.370 1.00 93.56 222 LYS A CA 1
ATOM 1852 C C . LYS A 1 222 ? -6.136 12.292 -24.972 1.00 93.56 222 LYS A C 1
ATOM 1854 O O . LYS A 1 222 ? -6.123 13.014 -23.974 1.00 93.56 222 LYS A O 1
ATOM 1859 N N . THR A 1 223 ? -6.489 11.018 -24.917 1.00 93.44 223 THR A N 1
ATOM 1860 C CA . THR A 1 223 ? -6.591 10.266 -23.662 1.00 93.44 223 THR A CA 1
ATOM 1861 C C . THR A 1 223 ? -5.196 9.884 -23.172 1.00 93.44 223 THR A C 1
ATOM 1863 O O . THR A 1 223 ? -4.256 9.821 -23.966 1.00 93.44 223 THR A O 1
ATOM 1866 N N . ILE A 1 224 ? -5.060 9.589 -21.878 1.00 93.38 224 ILE A N 1
ATOM 1867 C CA . ILE A 1 224 ? -3.784 9.129 -21.317 1.00 93.38 224 ILE A CA 1
ATOM 1868 C C . ILE A 1 224 ? -3.280 7.860 -22.018 1.00 93.38 224 ILE A C 1
ATOM 1870 O O . ILE A 1 224 ? -2.120 7.801 -22.404 1.00 93.38 224 ILE A O 1
ATOM 1874 N N . HIS A 1 225 ? -4.159 6.900 -22.322 1.00 92.62 225 HIS A N 1
ATOM 1875 C CA . HIS A 1 225 ? -3.778 5.681 -23.043 1.00 92.62 225 HIS A CA 1
ATOM 1876 C C . HIS A 1 225 ? -3.271 5.938 -24.470 1.00 92.62 225 HIS A C 1
ATOM 1878 O O . HIS A 1 225 ? -2.425 5.193 -24.959 1.00 92.62 225 HIS A O 1
ATOM 1884 N N . GLN A 1 226 ? -3.776 6.977 -25.146 1.00 94.38 226 GLN A N 1
ATOM 1885 C CA . GLN A 1 226 ? -3.248 7.382 -26.453 1.00 94.38 226 GLN A CA 1
ATOM 1886 C C . GLN A 1 226 ? -1.845 7.968 -26.313 1.00 94.38 226 GLN A C 1
ATOM 1888 O O . GLN A 1 226 ? -0.970 7.599 -27.083 1.00 94.38 226 GLN A O 1
ATOM 1893 N N . HIS A 1 227 ? -1.606 8.819 -25.309 1.00 95.56 227 HIS A N 1
ATOM 1894 C CA . HIS A 1 227 ? -0.253 9.309 -25.036 1.00 95.56 227 HIS A CA 1
ATOM 1895 C C . HIS A 1 227 ? 0.704 8.181 -24.666 1.00 95.56 227 HIS A C 1
ATOM 1897 O O . HIS A 1 227 ? 1.792 8.117 -25.222 1.00 95.56 227 HIS A O 1
ATOM 1903 N N . LEU A 1 228 ? 0.293 7.271 -23.783 1.00 94.75 228 LEU A N 1
ATOM 1904 C CA . LEU A 1 228 ? 1.077 6.103 -23.388 1.00 94.75 228 LEU A CA 1
ATOM 1905 C C . LEU A 1 228 ? 1.514 5.275 -24.605 1.00 94.75 228 LEU A C 1
ATOM 1907 O O . LEU A 1 228 ? 2.696 4.960 -24.742 1.00 94.75 228 LEU A O 1
ATOM 1911 N N . HIS A 1 229 ? 0.572 4.959 -25.501 1.00 95.56 229 HIS A N 1
ATOM 1912 C CA . HIS A 1 229 ? 0.869 4.254 -26.750 1.00 95.56 229 HIS A CA 1
ATOM 1913 C C . HIS A 1 229 ? 1.833 5.061 -27.626 1.00 95.56 229 HIS A C 1
ATOM 1915 O O . HIS A 1 229 ? 2.895 4.544 -27.968 1.00 95.56 229 HIS A O 1
ATOM 1921 N N . ASP A 1 230 ? 1.525 6.333 -27.901 1.00 96.06 230 ASP A N 1
ATOM 1922 C CA . ASP A 1 230 ? 2.336 7.195 -28.766 1.00 96.06 230 ASP A CA 1
ATOM 1923 C C . ASP A 1 230 ? 3.782 7.327 -28.256 1.00 96.06 230 ASP A C 1
ATOM 1925 O O . ASP A 1 230 ? 4.721 7.292 -29.047 1.00 96.06 230 ASP A O 1
ATOM 1929 N N . LYS A 1 231 ? 3.985 7.468 -26.937 1.00 96.75 231 LYS A N 1
ATOM 1930 C CA . LYS A 1 231 ? 5.325 7.617 -26.346 1.00 96.75 231 LYS A CA 1
ATOM 1931 C C . LYS A 1 231 ? 6.118 6.319 -26.364 1.00 96.75 231 LYS A C 1
ATOM 1933 O O . LYS A 1 231 ? 7.303 6.340 -26.687 1.00 96.75 231 LYS A O 1
ATOM 1938 N N . LYS A 1 232 ? 5.482 5.183 -26.073 1.00 97.44 232 LYS A N 1
ATOM 1939 C CA . LYS A 1 232 ? 6.126 3.870 -26.221 1.00 97.44 232 LYS A CA 1
ATOM 1940 C C . LYS A 1 232 ? 6.490 3.579 -27.677 1.00 97.44 232 LYS A C 1
ATOM 1942 O O . LYS A 1 232 ? 7.582 3.076 -27.935 1.00 97.44 232 LYS A O 1
ATOM 1947 N N . ALA A 1 233 ? 5.605 3.913 -28.614 1.00 97.06 233 ALA A N 1
ATOM 1948 C CA . ALA A 1 233 ? 5.848 3.757 -30.043 1.00 97.06 233 ALA A CA 1
ATOM 1949 C C . ALA A 1 233 ? 7.022 4.626 -30.515 1.00 97.06 233 ALA A C 1
ATOM 1951 O O . ALA A 1 233 ? 7.915 4.121 -31.189 1.00 97.06 233 ALA A O 1
ATOM 1952 N N . ASP A 1 234 ? 7.063 5.898 -30.108 1.00 95.88 234 ASP A N 1
ATOM 1953 C CA . ASP A 1 234 ? 8.163 6.817 -30.419 1.00 95.88 234 ASP A CA 1
ATOM 1954 C C . ASP A 1 234 ? 9.518 6.262 -29.952 1.00 95.88 234 ASP A C 1
ATOM 1956 O O . ASP A 1 234 ? 10.465 6.201 -30.734 1.00 95.88 234 ASP A O 1
ATOM 1960 N N . ILE A 1 235 ? 9.598 5.751 -28.716 1.00 96.19 235 ILE A N 1
ATOM 1961 C CA . ILE A 1 235 ? 10.820 5.105 -28.217 1.00 96.19 235 ILE A CA 1
ATOM 1962 C C . ILE A 1 235 ? 11.194 3.876 -29.048 1.00 96.19 235 ILE A C 1
ATOM 1964 O O . ILE A 1 235 ? 12.356 3.732 -29.437 1.00 96.19 235 ILE A O 1
ATOM 1968 N N . LEU A 1 236 ? 10.228 2.995 -29.326 1.00 97.00 236 LEU A N 1
ATOM 1969 C CA . LEU A 1 236 ? 10.498 1.756 -30.047 1.00 97.00 236 LEU A CA 1
ATOM 1970 C C . LEU A 1 236 ? 11.030 2.023 -31.457 1.00 97.00 236 LEU A C 1
ATOM 1972 O O . LEU A 1 236 ? 12.024 1.421 -31.854 1.00 97.00 236 LEU A O 1
ATOM 1976 N N . PHE A 1 237 ? 10.382 2.918 -32.201 1.00 96.00 237 PHE A N 1
ATOM 1977 C CA . PHE A 1 237 ? 10.694 3.140 -33.610 1.00 96.00 237 PHE A CA 1
ATOM 1978 C C . PHE A 1 237 ? 11.848 4.118 -33.843 1.00 96.00 237 PHE A C 1
ATOM 1980 O O . PHE A 1 237 ? 12.511 3.995 -34.864 1.00 96.00 237 PHE A O 1
ATOM 1987 N N . ASN A 1 238 ? 12.126 5.051 -32.924 1.00 93.62 238 ASN A N 1
ATOM 1988 C CA . ASN A 1 238 ? 13.185 6.048 -33.129 1.00 93.62 238 ASN A CA 1
ATOM 1989 C C . ASN A 1 238 ? 14.489 5.759 -32.371 1.00 93.62 238 ASN A C 1
ATOM 1991 O O . ASN A 1 238 ? 15.516 6.328 -32.728 1.00 93.62 238 ASN A O 1
ATOM 1995 N N . TYR A 1 239 ? 14.474 4.899 -31.345 1.00 93.31 239 TYR A N 1
ATOM 1996 C CA . TYR A 1 239 ? 15.649 4.656 -30.487 1.00 93.31 239 TYR A CA 1
ATOM 1997 C C . TYR A 1 239 ? 15.959 3.168 -30.243 1.00 93.31 239 TYR A C 1
ATOM 1999 O O . TYR A 1 239 ? 17.023 2.823 -29.718 1.00 93.31 239 TYR A O 1
ATOM 2007 N N . MET A 1 240 ? 15.029 2.273 -30.588 1.00 95.88 240 MET A N 1
ATOM 2008 C CA . MET A 1 240 ? 15.142 0.825 -30.374 1.00 95.88 240 MET A CA 1
ATOM 2009 C C . MET A 1 240 ? 14.766 0.017 -31.628 1.00 95.88 240 MET A C 1
ATOM 2011 O O . MET A 1 240 ? 14.439 -1.169 -31.538 1.00 95.88 240 MET A O 1
ATOM 2015 N N . GLU A 1 241 ? 14.831 0.620 -32.817 1.00 95.81 241 GLU A N 1
ATOM 2016 C CA . GLU A 1 241 ? 14.491 -0.062 -34.068 1.00 95.81 241 GLU A CA 1
ATOM 2017 C C . GLU A 1 241 ? 15.453 -1.229 -34.343 1.00 95.81 241 GLU A C 1
ATOM 2019 O O . GLU A 1 241 ? 15.023 -2.305 -34.766 1.00 95.81 241 GLU A O 1
ATOM 2024 N N . GLY A 1 242 ? 16.740 -1.065 -34.020 1.00 95.69 242 GLY A N 1
ATOM 2025 C CA . GLY A 1 242 ? 17.729 -2.142 -34.104 1.00 95.69 242 GLY A CA 1
ATOM 2026 C C . GLY A 1 242 ? 17.437 -3.302 -33.145 1.00 95.69 242 GLY A C 1
ATOM 2027 O O . GLY A 1 242 ? 17.642 -4.469 -33.486 1.00 95.69 242 GLY A O 1
ATOM 2028 N N . ASP A 1 243 ? 16.911 -3.010 -31.952 1.00 95.81 243 ASP A N 1
ATOM 2029 C CA . ASP A 1 243 ? 16.476 -4.024 -30.986 1.00 95.81 243 ASP A CA 1
ATOM 2030 C C . ASP A 1 243 ? 15.233 -4.785 -31.494 1.00 95.81 243 ASP A C 1
ATOM 2032 O O . ASP A 1 243 ? 15.177 -6.018 -31.409 1.00 95.81 243 ASP A O 1
ATOM 2036 N N . LEU A 1 244 ? 14.271 -4.074 -32.096 1.00 97.38 244 LEU A N 1
ATOM 2037 C CA . LEU A 1 244 ? 13.096 -4.664 -32.747 1.00 97.38 244 LEU A CA 1
ATOM 2038 C C . LEU A 1 244 ? 13.486 -5.542 -33.946 1.00 97.38 244 LEU A C 1
ATOM 2040 O O . LEU A 1 244 ? 12.943 -6.637 -34.109 1.00 97.38 244 LEU A O 1
ATOM 2044 N N . GLU A 1 245 ? 14.445 -5.102 -34.763 1.00 97.31 245 GLU A N 1
ATOM 2045 C CA . GLU A 1 245 ? 14.973 -5.898 -35.874 1.00 97.31 245 GLU A CA 1
ATOM 2046 C C . GLU A 1 245 ? 15.601 -7.201 -35.366 1.00 97.31 245 GLU A C 1
ATOM 2048 O O . GLU A 1 245 ? 15.295 -8.282 -35.871 1.00 97.31 245 GLU A O 1
ATOM 2053 N N . ASN A 1 246 ? 16.397 -7.140 -34.296 1.00 96.56 246 ASN A N 1
ATOM 2054 C CA . ASN A 1 246 ? 16.969 -8.333 -33.674 1.00 96.56 246 ASN A CA 1
ATOM 2055 C C . ASN A 1 246 ? 15.901 -9.306 -33.149 1.00 96.56 246 ASN A C 1
ATOM 2057 O O . ASN A 1 246 ? 16.067 -10.523 -33.271 1.00 96.56 246 ASN A O 1
ATOM 2061 N N . LEU A 1 247 ? 14.803 -8.804 -32.573 1.00 96.88 247 LEU A N 1
ATOM 2062 C CA . LEU A 1 247 ? 13.671 -9.639 -32.159 1.00 96.88 247 LEU A CA 1
ATOM 2063 C C . LEU A 1 247 ? 12.981 -10.307 -33.347 1.00 96.88 247 LEU A C 1
ATOM 2065 O O . LEU A 1 247 ? 12.689 -11.502 -33.291 1.00 96.88 247 LEU A O 1
ATOM 2069 N N . TYR A 1 248 ? 12.743 -9.562 -34.423 1.00 96.94 248 TYR A N 1
ATOM 2070 C CA . TYR A 1 248 ? 12.160 -10.108 -35.642 1.00 96.94 248 TYR A CA 1
ATOM 2071 C C . TYR A 1 248 ? 13.057 -11.200 -36.250 1.00 96.94 248 TYR A C 1
ATOM 2073 O O . TYR A 1 248 ? 12.591 -12.307 -36.529 1.00 96.94 248 TYR A O 1
ATOM 2081 N N . GLN A 1 249 ? 14.368 -10.968 -36.350 1.00 96.44 249 GLN A N 1
ATOM 2082 C CA . GLN A 1 249 ? 15.312 -11.990 -36.811 1.00 96.44 249 GLN A CA 1
ATOM 2083 C C . GLN A 1 249 ? 15.331 -13.216 -35.888 1.00 96.44 249 GLN A C 1
ATOM 2085 O O . GLN A 1 249 ? 15.364 -14.354 -36.367 1.00 96.44 249 GLN A O 1
ATOM 2090 N N . LEU A 1 250 ? 15.246 -13.020 -34.567 1.00 97.00 250 LEU A N 1
ATOM 2091 C CA . LEU A 1 250 ? 15.133 -14.117 -33.607 1.00 97.00 250 LEU A CA 1
ATOM 2092 C C . LEU A 1 250 ? 13.852 -14.937 -33.829 1.00 97.00 250 LEU A C 1
ATOM 2094 O O . LEU A 1 250 ? 13.916 -16.168 -33.805 1.00 97.00 250 LEU A O 1
ATOM 2098 N N . PHE A 1 251 ? 12.712 -14.291 -34.088 1.00 96.50 251 PHE A N 1
ATOM 2099 C CA . PHE A 1 251 ? 11.459 -14.972 -34.427 1.00 96.50 251 PHE A CA 1
ATOM 2100 C C . PHE A 1 251 ? 11.648 -15.915 -35.627 1.00 96.50 251 PHE A C 1
ATOM 2102 O O . PHE A 1 251 ? 11.264 -17.089 -35.569 1.00 96.50 251 PHE A O 1
ATOM 2109 N N . LEU A 1 252 ? 12.304 -15.434 -36.693 1.00 94.62 252 LEU A N 1
ATOM 2110 C CA . LEU A 1 252 ? 12.585 -16.232 -37.891 1.00 94.62 252 LEU A CA 1
ATOM 2111 C C . LEU A 1 252 ? 13.530 -17.407 -37.591 1.00 94.62 252 LEU A C 1
ATOM 2113 O O . LEU A 1 252 ? 13.275 -18.544 -38.002 1.00 94.62 252 LEU A O 1
ATOM 2117 N N . GLN A 1 253 ? 14.612 -17.152 -36.850 1.00 96.19 253 GLN A N 1
ATOM 2118 C CA . GLN A 1 253 ? 15.605 -18.164 -36.472 1.00 96.19 253 GLN A CA 1
ATOM 2119 C C . GLN A 1 253 ? 14.996 -19.282 -35.623 1.00 96.19 253 GLN A C 1
ATOM 2121 O O . GLN A 1 253 ? 15.341 -20.455 -35.797 1.00 96.19 253 GLN A O 1
ATOM 2126 N N . LEU A 1 254 ? 14.066 -18.931 -34.732 1.00 96.69 254 LEU A N 1
ATOM 2127 C CA . LEU A 1 254 ? 13.381 -19.876 -33.862 1.00 96.69 254 LEU A CA 1
ATOM 2128 C C . LEU A 1 254 ? 12.308 -20.694 -34.578 1.00 96.69 254 LEU A C 1
ATOM 2130 O O . LEU A 1 254 ? 11.802 -21.618 -33.957 1.00 96.69 254 LEU A O 1
ATOM 2134 N N . LYS A 1 255 ? 11.973 -20.440 -35.853 1.00 94.44 255 LYS A N 1
ATOM 2135 C CA . LYS A 1 255 ? 11.037 -21.264 -36.654 1.00 94.44 255 LYS A CA 1
ATOM 2136 C C . LYS A 1 255 ? 9.706 -21.544 -35.928 1.00 94.44 255 LYS A C 1
ATOM 2138 O O . LYS A 1 255 ? 9.259 -22.694 -35.845 1.00 94.44 255 LYS A O 1
ATOM 2143 N N . LEU A 1 256 ? 9.104 -20.507 -35.338 1.00 92.50 256 LEU A N 1
ATOM 2144 C CA . LEU A 1 256 ? 7.887 -20.623 -34.512 1.00 92.50 256 LEU A CA 1
ATOM 2145 C C . LEU A 1 256 ? 6.617 -20.894 -35.341 1.00 92.50 256 LEU A C 1
ATOM 2147 O O . LEU A 1 256 ? 5.653 -21.501 -34.861 1.00 92.50 256 LEU A O 1
ATOM 2151 N N . THR A 1 257 ? 6.648 -20.520 -36.617 1.00 87.88 257 THR A N 1
ATOM 2152 C CA . THR A 1 257 ? 5.607 -20.789 -37.611 1.00 87.88 257 THR A CA 1
ATOM 2153 C C . THR A 1 257 ? 6.172 -21.605 -38.779 1.00 87.88 257 THR A C 1
ATOM 2155 O O . THR A 1 257 ? 7.388 -21.660 -38.982 1.00 87.88 257 THR A O 1
ATOM 2158 N N . ASP A 1 258 ? 5.305 -22.296 -39.522 1.00 82.00 258 ASP A N 1
ATOM 2159 C CA . ASP A 1 258 ? 5.727 -22.993 -40.738 1.00 82.00 258 ASP A CA 1
ATOM 2160 C C . ASP A 1 258 ? 5.932 -22.008 -41.903 1.00 82.00 258 ASP A C 1
ATOM 2162 O O . ASP A 1 258 ? 5.426 -20.886 -41.902 1.00 82.00 258 ASP A O 1
ATOM 2166 N N . ARG A 1 259 ? 6.679 -22.428 -42.933 1.00 78.44 259 ARG A N 1
ATOM 2167 C CA . ARG A 1 259 ? 6.992 -21.556 -44.079 1.00 78.44 259 ARG A CA 1
ATOM 2168 C C . ARG A 1 259 ? 5.748 -21.088 -44.837 1.00 78.44 259 ARG A C 1
ATOM 2170 O O . ARG A 1 259 ? 5.800 -20.029 -45.453 1.00 78.44 259 ARG A O 1
ATOM 2177 N N . LYS A 1 260 ? 4.661 -21.867 -44.834 1.00 79.56 260 LYS A N 1
ATOM 2178 C CA . LYS A 1 260 ? 3.442 -21.551 -45.589 1.00 79.56 260 LYS A CA 1
ATOM 2179 C C . LYS A 1 260 ? 2.690 -20.401 -44.920 1.00 79.56 260 LYS A C 1
ATOM 2181 O O . LYS A 1 260 ? 2.376 -19.429 -45.595 1.00 79.56 260 LYS A O 1
ATOM 2186 N N . ASN A 1 261 ? 2.488 -20.492 -43.610 1.00 76.81 261 ASN A N 1
ATOM 2187 C CA . ASN A 1 261 ? 1.863 -19.464 -42.784 1.00 76.81 261 ASN A CA 1
ATOM 2188 C C . ASN A 1 261 ? 2.768 -18.236 -42.626 1.00 76.81 261 ASN A C 1
ATOM 2190 O O . ASN A 1 261 ? 2.284 -17.119 -42.519 1.00 76.81 261 ASN A O 1
ATOM 2194 N N . GLN A 1 262 ? 4.090 -18.409 -42.652 1.00 79.62 262 GLN A N 1
ATOM 2195 C CA . GLN A 1 262 ? 5.010 -17.273 -42.683 1.00 79.62 262 GLN A CA 1
ATOM 2196 C C . GLN A 1 262 ? 4.904 -16.487 -43.997 1.00 79.62 262 GLN A C 1
ATOM 2198 O O . GLN A 1 262 ? 4.918 -15.265 -43.986 1.00 79.62 262 GLN A O 1
ATOM 2203 N N . SER A 1 263 ? 4.782 -17.184 -45.132 1.00 82.88 263 SER A N 1
ATOM 2204 C CA . SER A 1 263 ? 4.717 -16.550 -46.458 1.00 82.88 263 SER A CA 1
ATOM 2205 C C . SER A 1 263 ? 3.373 -15.867 -46.743 1.00 82.88 263 SER A C 1
ATOM 2207 O O . SER A 1 263 ? 3.242 -15.211 -47.772 1.00 82.88 263 SER A O 1
ATOM 2209 N N . SER A 1 264 ? 2.367 -16.038 -45.876 1.00 86.50 264 SER A N 1
ATOM 2210 C CA . SER A 1 264 ? 1.067 -15.368 -45.994 1.00 86.50 264 SER A CA 1
ATOM 2211 C C . SER A 1 264 ? 1.012 -13.987 -45.333 1.00 86.50 264 SER A C 1
ATOM 2213 O O . SER A 1 264 ? -0.044 -13.368 -45.375 1.00 86.50 264 SER A O 1
ATOM 2215 N N . VAL A 1 265 ? 2.109 -13.510 -44.732 1.00 88.75 265 VAL A N 1
ATOM 2216 C CA . VAL A 1 265 ? 2.208 -12.193 -44.077 1.00 88.75 265 VAL A CA 1
ATOM 2217 C C . VAL A 1 265 ? 3.441 -11.461 -44.604 1.00 88.75 265 VAL A C 1
ATOM 2219 O O . VAL A 1 265 ? 4.493 -12.079 -44.786 1.00 88.75 265 VAL A O 1
ATOM 2222 N N . HIS A 1 266 ? 3.335 -10.156 -44.864 1.00 91.69 266 HIS A N 1
ATOM 2223 C CA . HIS A 1 266 ? 4.497 -9.357 -45.253 1.00 91.69 266 HIS A CA 1
ATOM 2224 C C . HIS A 1 266 ? 5.486 -9.234 -44.072 1.00 91.69 266 HIS A C 1
ATOM 2226 O O . HIS A 1 266 ? 5.042 -9.079 -42.933 1.00 91.69 266 HIS A O 1
ATOM 2232 N N . PRO A 1 267 ? 6.816 -9.268 -44.296 1.00 90.88 267 PRO A N 1
ATOM 2233 C CA . PRO A 1 267 ? 7.815 -9.088 -43.235 1.00 90.88 267 PRO A CA 1
ATOM 2234 C C . PRO A 1 267 ? 7.553 -7.887 -42.317 1.00 90.88 267 PRO A C 1
ATOM 2236 O O . PRO A 1 267 ? 7.588 -8.030 -41.094 1.00 90.88 267 PRO A O 1
ATOM 2239 N N . ASP A 1 268 ? 7.225 -6.736 -42.907 1.00 93.31 268 ASP A N 1
ATOM 2240 C CA . ASP A 1 268 ? 6.969 -5.501 -42.158 1.00 93.31 268 ASP A CA 1
ATOM 2241 C C . ASP A 1 268 ? 5.692 -5.583 -41.311 1.00 93.31 268 ASP A C 1
ATOM 2243 O O . ASP A 1 268 ? 5.679 -5.091 -40.186 1.00 93.31 268 ASP A O 1
ATOM 2247 N N . ASP A 1 269 ? 4.651 -6.271 -41.792 1.00 94.06 269 ASP A N 1
ATOM 2248 C CA . ASP A 1 269 ? 3.399 -6.450 -41.046 1.00 94.06 269 ASP A CA 1
ATOM 2249 C C . ASP A 1 269 ? 3.616 -7.317 -39.800 1.00 94.06 269 ASP A C 1
ATOM 2251 O O . ASP A 1 269 ? 3.084 -7.033 -38.725 1.00 94.06 269 ASP A O 1
ATOM 2255 N N . LEU A 1 270 ? 4.449 -8.356 -39.919 1.00 94.50 270 LEU A N 1
ATOM 2256 C CA . LEU A 1 270 ? 4.816 -9.212 -38.794 1.00 94.50 270 LEU A CA 1
ATOM 2257 C C . LEU A 1 270 ? 5.726 -8.485 -37.795 1.00 94.50 270 LEU A C 1
ATOM 2259 O O . LEU A 1 270 ? 5.506 -8.587 -36.586 1.00 94.50 270 LEU A O 1
ATOM 2263 N N . LYS A 1 271 ? 6.722 -7.727 -38.277 1.00 96.19 271 LYS A N 1
ATOM 2264 C CA . LYS A 1 271 ? 7.574 -6.883 -37.423 1.00 96.19 271 LYS A CA 1
ATOM 2265 C C . LYS A 1 271 ? 6.731 -5.845 -36.674 1.00 96.19 271 LYS A C 1
ATOM 2267 O O . LYS A 1 271 ? 6.905 -5.685 -35.467 1.00 96.19 271 LYS A O 1
ATOM 2272 N N . ASN A 1 272 ? 5.772 -5.214 -37.351 1.00 97.06 272 ASN A N 1
ATOM 2273 C CA . ASN A 1 272 ? 4.839 -4.271 -36.739 1.00 97.06 272 ASN A CA 1
ATOM 2274 C C . ASN A 1 272 ? 3.902 -4.944 -35.720 1.00 97.06 272 ASN A C 1
ATOM 2276 O O . ASN A 1 272 ? 3.660 -4.389 -34.655 1.00 97.06 272 ASN A O 1
ATOM 2280 N N . ALA A 1 273 ? 3.426 -6.168 -35.973 1.00 97.69 273 ALA A N 1
ATOM 2281 C CA . ALA A 1 273 ? 2.639 -6.911 -34.985 1.00 97.69 273 ALA A CA 1
ATOM 2282 C C . ALA A 1 273 ? 3.443 -7.222 -33.709 1.00 97.69 273 ALA A C 1
ATOM 2284 O O . ALA A 1 273 ? 2.912 -7.097 -32.605 1.00 97.69 273 ALA A O 1
ATOM 2285 N N . ILE A 1 274 ? 4.729 -7.579 -33.837 1.00 98.00 274 ILE A N 1
ATOM 2286 C CA . ILE A 1 274 ? 5.632 -7.744 -32.684 1.00 98.00 274 ILE A CA 1
ATOM 2287 C C . ILE A 1 274 ? 5.807 -6.405 -31.954 1.00 98.00 274 ILE A C 1
ATOM 2289 O O . ILE A 1 274 ? 5.726 -6.366 -30.728 1.00 98.00 274 ILE A O 1
ATOM 2293 N N . ALA A 1 275 ? 6.008 -5.310 -32.691 1.00 98.19 275 ALA A N 1
ATOM 2294 C CA . ALA A 1 275 ? 6.140 -3.972 -32.122 1.00 98.19 275 ALA A CA 1
ATOM 2295 C C . ALA A 1 275 ? 4.899 -3.567 -31.310 1.00 98.19 275 ALA A C 1
ATOM 2297 O O . ALA A 1 275 ? 5.012 -3.203 -30.142 1.00 98.19 275 ALA A O 1
ATOM 2298 N N . GLU A 1 276 ? 3.707 -3.709 -31.888 1.00 97.88 276 GLU A N 1
ATOM 2299 C CA . GLU A 1 276 ? 2.439 -3.378 -31.232 1.00 97.88 276 GLU A CA 1
ATOM 2300 C C . GLU A 1 276 ? 2.150 -4.262 -30.014 1.00 97.88 276 GLU A C 1
ATOM 2302 O O . GLU A 1 276 ? 1.603 -3.772 -29.024 1.00 97.88 276 GLU A O 1
ATOM 2307 N N . PHE A 1 277 ? 2.563 -5.533 -30.033 1.00 98.25 277 PHE A N 1
ATOM 2308 C CA . PHE A 1 277 ? 2.495 -6.399 -28.855 1.00 98.25 277 PHE A CA 1
ATOM 2309 C C . PHE A 1 277 ? 3.336 -5.839 -27.692 1.00 98.25 277 PHE A C 1
ATOM 2311 O O . PHE A 1 277 ? 2.858 -5.782 -26.558 1.00 98.25 277 PHE A O 1
ATOM 2318 N N . LEU A 1 278 ? 4.558 -5.365 -27.969 1.00 98.06 278 LEU A N 1
ATOM 2319 C CA . LEU A 1 278 ? 5.441 -4.760 -26.963 1.00 98.06 278 LEU A CA 1
ATOM 2320 C C . LEU A 1 278 ? 4.915 -3.406 -26.463 1.00 98.06 278 LEU A C 1
ATOM 2322 O O . LEU A 1 278 ? 4.866 -3.173 -25.256 1.00 98.06 278 LEU A O 1
ATOM 2326 N N . ILE A 1 279 ? 4.489 -2.527 -27.377 1.00 97.81 279 ILE A N 1
ATOM 2327 C CA . ILE A 1 279 ? 3.967 -1.187 -27.060 1.00 97.81 279 ILE A CA 1
ATOM 2328 C C . ILE A 1 279 ? 2.728 -1.287 -26.160 1.00 97.81 279 ILE A C 1
ATOM 2330 O O . ILE A 1 279 ? 2.567 -0.505 -25.224 1.00 97.81 279 ILE A O 1
ATOM 2334 N N . ARG A 1 280 ? 1.852 -2.267 -26.413 1.00 95.88 280 ARG A N 1
ATOM 2335 C CA . ARG A 1 280 ? 0.592 -2.447 -25.674 1.00 95.88 280 ARG A CA 1
ATOM 2336 C C . ARG A 1 280 ? 0.720 -3.284 -24.407 1.00 95.88 280 ARG A C 1
ATOM 2338 O O . ARG A 1 280 ? -0.292 -3.463 -23.721 1.00 95.88 280 ARG A O 1
ATOM 2345 N N . CYS A 1 281 ? 1.917 -3.770 -24.080 1.00 96.38 281 CYS A N 1
ATOM 2346 C CA . CYS A 1 281 ? 2.180 -4.404 -22.796 1.00 96.38 281 CYS A CA 1
ATOM 2347 C C . CYS A 1 281 ? 1.839 -3.405 -21.669 1.00 96.38 281 CYS A C 1
ATOM 2349 O O . CYS A 1 281 ? 2.457 -2.335 -21.612 1.00 96.38 281 CYS A O 1
ATOM 2351 N N . PRO A 1 282 ? 0.820 -3.692 -20.831 1.00 93.94 282 PRO A N 1
ATOM 2352 C CA . PRO A 1 282 ? 0.297 -2.729 -19.862 1.00 93.94 282 PRO A CA 1
ATOM 2353 C C . PRO A 1 282 ? 1.160 -2.625 -18.602 1.00 93.94 282 PRO A C 1
ATOM 2355 O O . PRO A 1 282 ? 1.015 -1.661 -17.873 1.00 93.94 282 PRO A O 1
ATOM 2358 N N . VAL A 1 283 ? 2.051 -3.589 -18.382 1.00 95.75 283 VAL A N 1
ATOM 2359 C CA . VAL A 1 283 ? 3.019 -3.646 -17.279 1.00 95.75 283 VAL A CA 1
ATOM 2360 C C . VAL A 1 283 ? 4.443 -3.580 -17.828 1.00 95.75 283 VAL A C 1
ATOM 2362 O O . VAL A 1 283 ? 4.638 -3.715 -19.044 1.00 95.75 283 VAL A O 1
ATOM 2365 N N . TYR A 1 284 ? 5.447 -3.406 -16.962 1.00 96.75 284 TYR A N 1
ATOM 2366 C CA . TYR A 1 284 ? 6.861 -3.459 -17.365 1.00 96.75 284 TYR A CA 1
ATOM 2367 C C . TYR A 1 284 ? 7.155 -4.744 -18.133 1.00 96.75 284 TYR A C 1
ATOM 2369 O O . TYR A 1 284 ? 7.722 -4.706 -19.226 1.00 96.75 284 TYR A O 1
ATOM 2377 N N . ARG A 1 285 ? 6.726 -5.888 -17.599 1.00 96.56 285 ARG A N 1
ATOM 2378 C CA . ARG A 1 285 ? 6.810 -7.182 -18.273 1.00 96.56 285 ARG A CA 1
ATOM 2379 C C . ARG A 1 285 ? 6.001 -8.245 -17.546 1.00 96.56 285 ARG A C 1
ATOM 2381 O O . ARG A 1 285 ? 5.698 -8.105 -16.369 1.00 96.56 285 ARG A O 1
ATOM 2388 N N . TYR A 1 286 ? 5.771 -9.350 -18.238 1.00 96.06 286 TYR A N 1
ATOM 2389 C CA . TYR A 1 286 ? 5.353 -10.603 -17.627 1.00 96.06 286 TYR A CA 1
ATOM 2390 C C . TYR A 1 286 ? 6.542 -11.557 -17.412 1.00 96.06 286 TYR A C 1
ATOM 2392 O O . TYR A 1 286 ? 7.665 -11.318 -17.891 1.00 96.06 286 TYR A O 1
ATOM 2400 N N . TYR A 1 287 ? 6.301 -12.637 -16.663 1.00 95.56 287 TYR A N 1
ATOM 2401 C CA . TYR A 1 287 ? 7.349 -13.520 -16.138 1.00 95.56 287 TYR A CA 1
ATOM 2402 C C . TYR A 1 287 ? 7.206 -14.987 -16.564 1.00 95.56 287 TYR A C 1
ATOM 2404 O O . TYR A 1 287 ? 8.008 -15.817 -16.127 1.00 95.56 287 TYR A O 1
ATOM 2412 N N . GLY A 1 288 ? 6.257 -15.311 -17.448 1.00 93.00 288 GLY A N 1
ATOM 2413 C CA . GLY A 1 288 ? 6.103 -16.635 -18.035 1.00 93.00 288 GLY A CA 1
ATOM 2414 C C . GLY A 1 288 ? 7.404 -17.152 -18.653 1.00 93.00 288 GLY A C 1
ATOM 2415 O O . GLY A 1 288 ? 7.932 -16.600 -19.622 1.00 93.00 288 GLY A O 1
ATOM 2416 N N . ASN A 1 289 ? 7.932 -18.239 -18.087 1.00 93.00 289 ASN A N 1
ATOM 2417 C CA . ASN A 1 289 ? 9.158 -18.905 -18.543 1.00 93.00 289 ASN A CA 1
ATOM 2418 C C . ASN A 1 289 ? 8.920 -20.341 -19.040 1.00 93.00 289 ASN A C 1
ATOM 2420 O O . ASN A 1 289 ? 9.869 -21.047 -19.382 1.00 93.00 289 ASN A O 1
ATOM 2424 N N . LYS A 1 290 ? 7.658 -20.777 -19.094 1.00 94.00 290 LYS A N 1
ATOM 2425 C CA . LYS A 1 290 ? 7.226 -22.092 -19.578 1.00 94.00 290 LYS A CA 1
ATOM 2426 C C . LYS A 1 290 ? 5.970 -21.942 -20.425 1.00 94.00 290 LYS A C 1
ATOM 2428 O O . LYS A 1 290 ? 5.173 -21.042 -20.189 1.00 94.00 290 LYS A O 1
ATOM 2433 N N . PHE A 1 291 ? 5.821 -22.828 -21.407 1.00 96.50 291 PHE A N 1
ATOM 2434 C CA . PHE A 1 291 ? 4.670 -22.865 -22.304 1.00 96.50 291 PHE A CA 1
ATOM 2435 C C . PHE A 1 291 ? 4.015 -24.261 -22.298 1.00 96.50 291 PHE A C 1
ATOM 2437 O O . PHE A 1 291 ? 4.751 -25.257 -22.309 1.00 96.50 291 PHE A O 1
ATOM 2444 N N . PRO A 1 292 ? 2.669 -24.363 -22.319 1.00 97.00 292 PRO A N 1
ATOM 2445 C CA . PRO A 1 292 ? 1.689 -23.264 -22.335 1.00 97.00 292 PRO A CA 1
ATOM 2446 C C . PRO A 1 292 ? 1.764 -22.338 -21.111 1.00 97.00 292 PRO A C 1
ATOM 2448 O O . PRO A 1 292 ? 2.192 -22.777 -20.044 1.00 97.00 292 PRO A O 1
ATOM 2451 N N . LEU A 1 293 ? 1.409 -21.064 -21.302 1.00 96.56 293 LEU A N 1
ATOM 2452 C CA . LEU A 1 293 ? 1.335 -20.081 -20.215 1.00 96.56 293 LEU A CA 1
ATOM 2453 C C . LEU A 1 293 ? 0.269 -20.499 -19.195 1.00 96.56 293 LEU A C 1
ATOM 2455 O O . LEU A 1 293 ? -0.677 -21.215 -19.534 1.00 96.56 293 LEU A O 1
ATOM 2459 N N . ASP A 1 294 ? 0.408 -20.032 -17.955 1.00 94.75 294 ASP A N 1
ATOM 2460 C CA . ASP A 1 294 ? -0.700 -20.105 -17.006 1.00 94.75 294 ASP A CA 1
ATOM 2461 C C . ASP A 1 294 ? -1.886 -19.252 -17.482 1.00 94.75 294 ASP A C 1
ATOM 2463 O O . ASP A 1 294 ? -1.745 -18.363 -18.324 1.00 94.75 294 ASP A O 1
ATOM 2467 N N . GLU A 1 295 ? -3.080 -19.542 -16.966 1.00 95.38 295 GLU A N 1
ATOM 2468 C CA . GLU A 1 295 ? -4.304 -18.921 -17.477 1.00 95.38 295 GLU A CA 1
ATOM 2469 C C . GLU A 1 295 ? -4.373 -17.411 -17.203 1.00 95.38 295 GLU A C 1
ATOM 2471 O O . GLU A 1 295 ? -4.950 -16.675 -18.003 1.00 95.38 295 GLU A O 1
ATOM 2476 N N . SER A 1 296 ? -3.754 -16.935 -16.118 1.00 93.25 296 SER A N 1
ATOM 2477 C CA . SER A 1 296 ? -3.717 -15.507 -15.788 1.00 93.25 296 SER A CA 1
ATOM 2478 C C . SER A 1 296 ? -2.907 -14.741 -16.834 1.00 93.25 296 SER A C 1
ATOM 2480 O O . SER A 1 296 ? -3.396 -13.801 -17.467 1.00 93.25 296 SER A O 1
ATOM 2482 N N . GLU A 1 297 ? -1.685 -15.200 -17.104 1.00 95.00 297 GLU A N 1
ATOM 2483 C CA . GLU A 1 297 ? -0.804 -14.582 -18.087 1.00 95.00 297 GLU A CA 1
ATOM 2484 C C . GLU A 1 297 ? -1.313 -14.792 -19.523 1.00 95.00 297 GLU A C 1
ATOM 2486 O O . GLU A 1 297 ? -1.269 -13.872 -20.342 1.00 95.00 297 GLU A O 1
ATOM 2491 N N . ALA A 1 298 ? -1.898 -15.954 -19.826 1.00 97.50 298 ALA A N 1
ATOM 2492 C CA . ALA A 1 298 ? -2.558 -16.207 -21.104 1.00 97.50 298 ALA A CA 1
ATOM 2493 C C . ALA A 1 298 ? -3.735 -15.245 -21.350 1.00 97.50 298 ALA A C 1
ATOM 2495 O O . ALA A 1 298 ? -3.902 -14.757 -22.472 1.00 97.50 298 ALA A O 1
ATOM 2496 N N . SER A 1 299 ? -4.529 -14.929 -20.320 1.00 97.50 299 SER A N 1
ATOM 2497 C CA . SER A 1 299 ? -5.606 -13.936 -20.412 1.00 97.50 299 SER A CA 1
ATOM 2498 C C . SER A 1 299 ? -5.063 -12.542 -20.721 1.00 97.50 299 SER A C 1
ATOM 2500 O O . SER A 1 299 ? -5.541 -11.888 -21.647 1.00 97.50 299 SER A O 1
ATOM 2502 N N . ASN A 1 300 ? -3.999 -12.125 -20.034 1.00 96.69 300 ASN A N 1
ATOM 2503 C CA . ASN A 1 300 ? -3.339 -10.846 -20.294 1.00 96.69 300 ASN A CA 1
ATOM 2504 C C . ASN A 1 300 ? -2.813 -10.738 -21.737 1.00 96.69 300 ASN A C 1
ATOM 2506 O O . ASN A 1 300 ? -2.987 -9.713 -22.405 1.00 96.69 300 ASN A O 1
ATOM 2510 N N . VAL A 1 301 ? -2.221 -11.816 -22.262 1.00 98.06 301 VAL A N 1
ATOM 2511 C CA . VAL A 1 301 ? -1.777 -11.887 -23.662 1.00 98.06 301 VAL A CA 1
ATOM 2512 C C . VAL A 1 301 ? -2.964 -11.788 -24.628 1.00 98.06 301 VAL A C 1
ATOM 2514 O O . VAL A 1 301 ? -2.890 -11.029 -25.600 1.00 98.06 301 VAL A O 1
ATOM 2517 N N . ARG A 1 302 ? -4.085 -12.480 -24.361 1.00 98.12 302 ARG A N 1
ATOM 2518 C CA . ARG A 1 302 ? -5.323 -12.339 -25.157 1.00 98.12 302 ARG A CA 1
ATOM 2519 C C . ARG A 1 302 ? -5.820 -10.898 -25.166 1.00 98.12 302 ARG A C 1
ATOM 2521 O O . ARG A 1 302 ? -6.207 -10.400 -26.221 1.00 98.12 302 ARG A O 1
ATOM 2528 N N . ASP A 1 303 ? -5.774 -10.206 -24.035 1.00 97.75 303 ASP A N 1
ATOM 2529 C CA . ASP A 1 303 ? -6.234 -8.821 -23.932 1.00 97.75 303 ASP A CA 1
ATOM 2530 C C . ASP A 1 303 ? -5.360 -7.840 -24.719 1.00 97.75 303 ASP A C 1
ATOM 2532 O O . ASP A 1 303 ? -5.879 -6.907 -25.343 1.00 97.75 303 ASP A O 1
ATOM 2536 N N . ILE A 1 304 ? -4.043 -8.058 -24.769 1.00 97.75 304 ILE A N 1
ATOM 2537 C CA . ILE A 1 304 ? -3.147 -7.296 -25.654 1.00 97.75 304 ILE A CA 1
ATOM 2538 C C . ILE A 1 304 ? -3.552 -7.500 -27.118 1.00 97.75 304 ILE A C 1
ATOM 2540 O O . ILE A 1 304 ? -3.810 -6.523 -27.826 1.00 97.75 304 ILE A O 1
ATOM 2544 N N . LEU A 1 305 ? -3.686 -8.754 -27.555 1.00 98.19 305 LEU A N 1
ATOM 2545 C CA . LEU A 1 305 ? -4.028 -9.099 -28.938 1.00 98.19 305 LEU A CA 1
ATOM 2546 C C . LEU A 1 305 ? -5.418 -8.569 -29.331 1.00 98.19 305 LEU A C 1
ATOM 2548 O O . LEU A 1 305 ? -5.593 -7.985 -30.400 1.00 98.19 305 LEU A O 1
ATOM 2552 N N . ASN A 1 306 ? -6.403 -8.661 -28.436 1.00 97.44 306 ASN A N 1
ATOM 2553 C CA . ASN A 1 306 ? -7.740 -8.103 -28.643 1.00 97.44 306 ASN A CA 1
ATOM 2554 C C . ASN A 1 306 ? -7.721 -6.574 -28.786 1.00 97.44 306 ASN A C 1
ATOM 2556 O O . ASN A 1 306 ? -8.454 -6.022 -29.612 1.00 97.44 306 ASN A O 1
ATOM 2560 N N . ARG A 1 307 ? -6.880 -5.869 -28.016 1.00 95.75 307 ARG A N 1
ATOM 2561 C CA . ARG A 1 307 ? -6.688 -4.417 -28.168 1.00 95.75 307 ARG A CA 1
ATOM 2562 C C . ARG A 1 307 ? -6.025 -4.065 -29.502 1.00 95.75 307 ARG A C 1
ATOM 2564 O O . ARG A 1 307 ? -6.432 -3.076 -30.116 1.00 95.75 307 ARG A O 1
ATOM 2571 N N . MET A 1 308 ? -5.076 -4.873 -29.982 1.00 96.56 308 MET A N 1
ATOM 2572 C CA . MET A 1 308 ? -4.472 -4.703 -31.314 1.00 96.56 308 MET A CA 1
ATOM 2573 C C . MET A 1 308 ? -5.529 -4.820 -32.422 1.00 96.56 308 MET A C 1
ATOM 2575 O O . MET A 1 308 ? -5.623 -3.928 -33.265 1.00 96.56 308 MET A O 1
ATOM 2579 N N . ARG A 1 309 ? -6.398 -5.842 -32.365 1.00 96.31 309 ARG A N 1
ATOM 2580 C CA . ARG A 1 309 ? -7.500 -6.026 -33.333 1.00 96.31 309 ARG A CA 1
ATOM 2581 C C . ARG A 1 309 ? -8.479 -4.858 -33.331 1.00 96.31 309 ARG A C 1
ATOM 2583 O O . ARG A 1 309 ? -8.771 -4.281 -34.375 1.00 96.31 309 ARG A O 1
ATOM 2590 N N . LYS A 1 310 ? -8.954 -4.458 -32.144 1.00 94.19 310 LYS A N 1
ATOM 2591 C CA . LYS A 1 310 ? -9.922 -3.355 -31.986 1.00 94.19 310 LYS A CA 1
ATOM 2592 C C . LYS A 1 310 ? -9.415 -2.025 -32.545 1.00 94.19 310 LYS A C 1
ATOM 2594 O O . LYS A 1 310 ? -10.220 -1.217 -32.992 1.00 94.19 310 LYS A O 1
ATOM 2599 N N . SER A 1 311 ? -8.105 -1.795 -32.496 1.00 90.88 311 SER A N 1
ATOM 2600 C CA . SER A 1 311 ? -7.477 -0.565 -32.988 1.00 90.88 311 SER A CA 1
ATOM 2601 C C . SER A 1 311 ? -6.939 -0.671 -34.416 1.00 90.88 311 SER A C 1
ATOM 2603 O O . SER A 1 311 ? -6.462 0.332 -34.935 1.00 90.88 311 SER A O 1
ATOM 2605 N N . SER A 1 312 ? -7.034 -1.846 -35.060 1.00 91.00 312 SER A N 1
ATOM 2606 C CA . SER A 1 312 ? -6.430 -2.113 -36.377 1.00 91.00 312 SER A CA 1
ATOM 2607 C C . SER A 1 312 ? -4.941 -1.739 -36.423 1.00 91.00 312 SER A C 1
ATOM 2609 O O . SER A 1 312 ? -4.460 -1.178 -37.404 1.00 91.00 312 SER A O 1
ATOM 2611 N N . ALA A 1 313 ? -4.221 -2.006 -35.328 1.00 83.19 313 ALA A N 1
ATOM 2612 C CA . ALA A 1 313 ? -2.849 -1.535 -35.146 1.00 83.19 313 ALA A CA 1
ATOM 2613 C C . ALA A 1 313 ? -1.805 -2.327 -35.955 1.00 83.19 313 ALA A C 1
ATOM 2615 O O . ALA A 1 313 ? -0.708 -1.835 -36.207 1.00 83.19 313 ALA A O 1
ATOM 2616 N N . ALA A 1 314 ? -2.149 -3.548 -36.365 1.00 91.44 314 ALA A N 1
ATOM 2617 C CA . ALA A 1 314 ? -1.340 -4.408 -37.218 1.00 91.44 314 ALA A CA 1
ATOM 2618 C C . ALA A 1 314 ? -2.245 -5.288 -38.097 1.00 91.44 314 ALA A C 1
ATOM 2620 O O . ALA A 1 314 ? -3.458 -5.347 -37.883 1.00 91.44 314 ALA A O 1
ATOM 2621 N N . ASP A 1 315 ? -1.649 -5.974 -39.074 1.00 94.25 315 ASP A N 1
ATOM 2622 C CA . ASP A 1 315 ? -2.351 -6.912 -39.952 1.00 94.25 315 ASP A CA 1
ATOM 2623 C C . ASP A 1 315 ? -2.993 -8.076 -39.167 1.00 94.25 315 ASP A C 1
ATOM 2625 O O . ASP A 1 315 ? -2.386 -8.657 -38.265 1.00 94.25 315 ASP A O 1
ATOM 2629 N N . GLU A 1 316 ? -4.225 -8.448 -39.524 1.00 94.62 316 GLU A N 1
ATOM 2630 C CA . GLU A 1 316 ? -5.001 -9.466 -38.799 1.00 94.62 316 GLU A CA 1
ATOM 2631 C C . GLU A 1 316 ? -4.373 -10.865 -38.890 1.00 94.62 316 GLU A C 1
ATOM 2633 O O . GLU A 1 316 ? -4.455 -11.649 -37.938 1.00 94.62 316 GLU A O 1
ATOM 2638 N N . ILE A 1 317 ? -3.718 -11.190 -40.010 1.00 94.12 317 ILE A N 1
ATOM 2639 C CA . ILE A 1 317 ? -3.038 -12.478 -40.184 1.00 94.12 317 ILE A CA 1
ATOM 2640 C C . ILE A 1 317 ? -1.797 -12.512 -39.285 1.00 94.12 317 ILE A C 1
ATOM 2642 O O . ILE A 1 317 ? -1.541 -13.529 -38.635 1.00 94.12 317 ILE A O 1
ATOM 2646 N N . ALA A 1 318 ? -1.065 -11.398 -39.180 1.00 95.31 318 ALA A N 1
ATOM 2647 C CA . ALA A 1 318 ? 0.061 -11.260 -38.258 1.00 95.31 318 ALA A CA 1
ATOM 2648 C C . ALA A 1 318 ? -0.370 -11.386 -36.782 1.00 95.31 318 ALA A C 1
ATOM 2650 O O . ALA A 1 318 ? 0.247 -12.139 -36.025 1.00 95.31 318 ALA A O 1
ATOM 2651 N N . ILE A 1 319 ? -1.461 -10.721 -36.378 1.00 96.69 319 ILE A N 1
ATOM 2652 C CA . ILE A 1 319 ? -2.016 -10.827 -35.015 1.00 96.69 319 ILE A CA 1
ATOM 2653 C C . ILE A 1 319 ? -2.432 -12.270 -34.715 1.00 96.69 319 ILE A C 1
ATOM 2655 O O . ILE A 1 319 ? -2.042 -12.831 -33.690 1.00 96.69 319 ILE A O 1
ATOM 2659 N N . SER A 1 320 ? -3.171 -12.899 -35.631 1.00 95.38 320 SER A N 1
ATOM 2660 C CA . SER A 1 320 ? -3.608 -14.293 -35.492 1.00 95.38 320 SER A CA 1
ATOM 2661 C C . SER A 1 320 ? -2.428 -15.268 -35.432 1.00 95.38 320 SER A C 1
ATOM 2663 O O . SER A 1 320 ? -2.497 -16.296 -34.757 1.00 95.38 320 SER A O 1
ATOM 2665 N N . MET A 1 321 ? -1.309 -14.947 -36.091 1.00 95.56 321 MET A N 1
ATOM 2666 C CA . MET A 1 321 ? -0.079 -15.730 -35.992 1.00 95.56 321 MET A CA 1
ATOM 2667 C C . MET A 1 321 ? 0.531 -15.656 -34.589 1.00 95.56 321 MET A C 1
ATOM 2669 O O . MET A 1 321 ? 0.887 -16.701 -34.042 1.00 95.56 321 MET A O 1
ATOM 2673 N N . LEU A 1 322 ? 0.634 -14.460 -33.997 1.00 96.69 322 LEU A N 1
ATOM 2674 C CA . LEU A 1 322 ? 1.118 -14.296 -32.620 1.00 96.69 322 LEU A CA 1
ATOM 2675 C C . LEU A 1 322 ? 0.194 -14.991 -31.616 1.00 96.69 322 LEU A C 1
ATOM 2677 O O . LEU A 1 322 ? 0.675 -15.701 -30.735 1.00 96.69 322 LEU A O 1
ATOM 2681 N N . GLU A 1 323 ? -1.121 -14.857 -31.793 1.00 97.44 323 GLU A N 1
ATOM 2682 C CA . GLU A 1 323 ? -2.122 -15.534 -30.967 1.00 97.44 323 GLU A CA 1
ATOM 2683 C C . GLU A 1 323 ? -1.943 -17.055 -31.002 1.00 97.44 323 GLU A C 1
ATOM 2685 O O . GLU A 1 323 ? -1.849 -17.704 -29.961 1.00 97.44 323 GLU A O 1
ATOM 2690 N N . ASN A 1 324 ? -1.804 -17.628 -32.199 1.00 95.81 324 ASN A N 1
ATOM 2691 C CA . ASN A 1 324 ? -1.571 -19.057 -32.355 1.00 95.81 324 ASN A CA 1
ATOM 2692 C C . ASN A 1 324 ? -0.263 -19.516 -31.700 1.00 95.81 324 ASN A C 1
ATOM 2694 O O . ASN A 1 324 ? -0.233 -20.570 -31.069 1.00 95.81 324 ASN A O 1
ATOM 2698 N N . ILE A 1 325 ? 0.809 -18.730 -31.825 1.00 96.62 325 ILE A N 1
ATOM 2699 C CA . ILE A 1 325 ? 2.123 -19.056 -31.256 1.00 96.62 325 ILE A CA 1
ATOM 2700 C C . ILE A 1 325 ? 2.108 -19.003 -29.727 1.00 96.62 325 ILE A C 1
ATOM 2702 O O . ILE A 1 325 ? 2.701 -19.878 -29.103 1.00 96.62 325 ILE A O 1
ATOM 2706 N N . PHE A 1 326 ? 1.457 -18.006 -29.125 1.00 97.62 326 PHE A N 1
ATOM 2707 C CA . PHE A 1 326 ? 1.472 -17.838 -27.672 1.00 97.62 326 PHE A CA 1
ATOM 2708 C C . PHE A 1 326 ? 0.400 -18.656 -26.945 1.00 97.62 326 PHE A C 1
ATOM 2710 O O . PHE A 1 326 ? 0.645 -19.092 -25.824 1.00 97.62 326 PHE A O 1
ATOM 2717 N N . LEU A 1 327 ? -0.767 -18.890 -27.554 1.00 97.31 327 LEU A N 1
ATOM 2718 C CA . LEU A 1 327 ? -1.941 -19.366 -26.811 1.00 97.31 327 LEU A CA 1
ATOM 2719 C C . LEU A 1 327 ? -2.488 -20.717 -27.256 1.00 97.31 327 LEU A C 1
ATOM 2721 O O . LEU A 1 327 ? -3.106 -21.389 -26.443 1.00 97.31 327 LEU A O 1
ATOM 2725 N N . TYR A 1 328 ? -2.295 -21.129 -28.512 1.00 96.12 328 TYR A N 1
ATOM 2726 C CA . TYR A 1 328 ? -2.937 -22.346 -29.031 1.00 96.12 328 TYR A CA 1
ATOM 2727 C C . TYR A 1 328 ? -1.925 -23.450 -29.330 1.00 96.12 328 TYR A C 1
ATOM 2729 O O . TYR A 1 328 ? -1.947 -24.512 -28.708 1.00 96.12 328 TYR A O 1
ATOM 2737 N N . LYS A 1 329 ? -0.972 -23.188 -30.226 1.00 94.88 329 LYS A N 1
ATOM 2738 C CA . LYS A 1 329 ? 0.018 -24.175 -30.666 1.00 94.88 329 LYS A CA 1
ATOM 2739 C C . LYS A 1 329 ? 0.871 -24.769 -29.536 1.00 94.88 329 LYS A C 1
ATOM 2741 O O . LYS A 1 329 ? 1.204 -25.946 -29.646 1.00 94.88 329 LYS A O 1
ATOM 2746 N N . PRO A 1 330 ? 1.204 -24.057 -28.441 1.00 96.12 330 PRO A N 1
ATOM 2747 C CA . PRO A 1 330 ? 1.906 -24.665 -27.313 1.00 96.12 330 PRO A CA 1
ATOM 2748 C C . PRO A 1 330 ? 1.179 -25.834 -26.631 1.00 96.12 330 PRO A C 1
ATOM 2750 O O . PRO A 1 330 ? 1.838 -26.671 -26.015 1.00 96.12 330 PRO A O 1
ATOM 2753 N N . HIS A 1 331 ? -0.153 -25.918 -26.741 1.00 94.56 331 HIS A N 1
ATOM 2754 C CA . HIS A 1 331 ? -0.932 -27.048 -26.215 1.00 94.56 331 HIS A CA 1
ATOM 2755 C C . HIS A 1 331 ? -0.829 -28.301 -27.094 1.00 94.56 331 HIS A C 1
ATOM 2757 O O . HIS A 1 331 ? -1.030 -29.414 -26.613 1.00 94.56 331 HIS A O 1
ATOM 2763 N N . GLU A 1 332 ? -0.511 -28.124 -28.376 1.00 92.94 332 GLU A N 1
ATOM 2764 C CA . GLU A 1 332 ? -0.332 -29.202 -29.358 1.00 92.94 332 GLU A CA 1
ATOM 2765 C C . GLU A 1 332 ? 1.155 -29.521 -29.609 1.00 92.94 332 GLU A C 1
ATOM 2767 O O . GLU A 1 332 ? 1.499 -30.556 -30.184 1.00 92.94 332 GLU A O 1
ATOM 2772 N N . GLY A 1 333 ? 2.041 -28.603 -29.217 1.00 85.06 333 GLY A N 1
ATOM 2773 C CA . GLY A 1 333 ? 3.480 -28.659 -29.429 1.00 85.06 333 GLY A CA 1
ATOM 2774 C C . GLY A 1 333 ? 4.202 -29.644 -28.511 1.00 85.06 333 GLY A C 1
ATOM 2775 O O . GLY A 1 333 ? 3.704 -30.065 -27.471 1.00 85.06 333 GLY A O 1
ATOM 2776 N N . ASN A 1 334 ? 5.425 -30.002 -28.903 1.00 92.75 334 ASN A N 1
ATOM 2777 C CA . ASN A 1 334 ? 6.343 -30.753 -28.052 1.00 92.75 334 ASN A CA 1
ATOM 2778 C C . ASN A 1 334 ? 7.218 -29.808 -27.208 1.00 92.75 334 ASN A C 1
ATOM 2780 O O . ASN A 1 334 ? 7.227 -28.593 -27.402 1.00 92.75 334 ASN A O 1
ATOM 2784 N N . GLU A 1 335 ? 8.003 -30.383 -26.299 1.00 95.31 335 GLU A N 1
ATOM 2785 C CA . GLU A 1 335 ? 8.891 -29.632 -25.404 1.00 95.31 335 GLU A CA 1
ATOM 2786 C C . GLU A 1 335 ? 9.877 -28.719 -26.159 1.00 95.31 335 GLU A C 1
ATOM 2788 O O . GLU A 1 335 ? 10.078 -27.574 -25.764 1.00 95.31 335 GLU A O 1
ATOM 2793 N N . ASP A 1 336 ? 10.434 -29.170 -27.292 1.00 96.50 336 ASP A N 1
ATOM 2794 C CA . ASP A 1 336 ? 11.301 -28.336 -28.142 1.00 96.50 336 ASP A CA 1
ATOM 2795 C C . ASP A 1 336 ? 10.578 -27.081 -28.649 1.00 96.50 336 ASP A C 1
ATOM 2797 O O . ASP A 1 336 ? 11.111 -25.973 -28.559 1.00 96.50 336 ASP A O 1
ATOM 2801 N N . TYR A 1 337 ? 9.361 -27.241 -29.176 1.00 96.12 337 TYR A N 1
ATOM 2802 C CA . TYR A 1 337 ? 8.568 -26.115 -29.654 1.00 96.12 337 TYR A CA 1
ATOM 2803 C C . TYR A 1 337 ? 8.272 -25.133 -28.519 1.00 96.12 337 TYR A C 1
ATOM 2805 O O . TYR A 1 337 ? 8.532 -23.937 -28.665 1.00 96.12 337 TYR A O 1
ATOM 2813 N N . ASN A 1 338 ? 7.813 -25.638 -27.373 1.00 97.12 338 ASN A N 1
ATOM 2814 C CA . ASN A 1 338 ? 7.455 -24.809 -26.225 1.00 97.12 338 ASN A CA 1
ATOM 2815 C C . ASN A 1 338 ? 8.676 -24.066 -25.659 1.00 97.12 338 ASN A C 1
ATOM 2817 O O . ASN A 1 338 ? 8.568 -22.886 -25.336 1.00 97.12 338 ASN A O 1
ATOM 2821 N N . ASN A 1 339 ? 9.858 -24.690 -25.645 1.00 97.06 339 ASN A N 1
ATOM 2822 C CA . ASN A 1 339 ? 11.111 -24.035 -25.257 1.00 97.06 339 ASN A CA 1
ATOM 2823 C C . ASN A 1 339 ? 11.516 -22.913 -26.227 1.00 97.06 339 ASN A C 1
ATOM 2825 O O . ASN A 1 339 ? 12.012 -21.866 -25.803 1.00 97.06 339 ASN A O 1
ATOM 2829 N N . ARG A 1 340 ? 11.293 -23.091 -27.537 1.00 97.62 340 ARG A N 1
ATOM 2830 C CA . ARG A 1 340 ? 11.539 -22.031 -28.530 1.00 97.62 340 ARG A CA 1
ATOM 2831 C C . ARG A 1 340 ? 10.568 -20.862 -28.364 1.00 97.62 340 ARG A C 1
ATOM 2833 O O . ARG A 1 340 ? 11.012 -19.717 -28.439 1.00 97.62 340 ARG A O 1
ATOM 2840 N N . VAL A 1 341 ? 9.286 -21.128 -28.102 1.00 97.62 341 VAL A N 1
ATOM 2841 C CA . VAL A 1 341 ? 8.288 -20.082 -27.811 1.00 97.62 341 VAL A CA 1
ATOM 2842 C C . VAL A 1 341 ? 8.643 -19.338 -26.522 1.00 97.62 341 VAL A C 1
ATOM 2844 O O . VAL A 1 341 ? 8.719 -18.112 -26.549 1.00 97.62 341 VAL A O 1
ATOM 2847 N N . ALA A 1 342 ? 8.967 -20.058 -25.440 1.00 97.06 342 ALA A N 1
ATOM 2848 C CA . ALA A 1 342 ? 9.397 -19.472 -24.169 1.00 97.06 342 ALA A CA 1
ATOM 2849 C C . ALA A 1 342 ? 10.591 -18.530 -24.358 1.00 97.06 342 ALA A C 1
ATOM 2851 O O . ALA A 1 342 ? 10.555 -17.382 -23.923 1.00 97.06 342 ALA A O 1
ATOM 2852 N N . LYS A 1 343 ? 11.611 -18.966 -25.109 1.00 97.38 343 LYS A N 1
ATOM 2853 C CA . LYS A 1 343 ? 12.782 -18.139 -25.415 1.00 97.38 343 LYS A CA 1
ATOM 2854 C C . LYS A 1 343 ? 12.419 -16.856 -26.165 1.00 97.38 343 LYS A C 1
ATOM 2856 O O . LYS A 1 343 ? 12.980 -15.808 -25.857 1.00 97.38 343 LYS A O 1
ATOM 2861 N N . PHE A 1 344 ? 11.528 -16.921 -27.156 1.00 98.19 344 PHE A N 1
ATOM 2862 C CA . PHE A 1 344 ? 11.082 -15.725 -27.878 1.00 98.19 344 PHE A CA 1
ATOM 2863 C C . PHE A 1 344 ? 10.312 -14.776 -26.958 1.00 98.19 344 PHE A C 1
ATOM 2865 O O . PHE A 1 344 ? 10.638 -13.595 -26.882 1.00 98.19 344 PHE A O 1
ATOM 2872 N N . TYR A 1 345 ? 9.358 -15.314 -26.202 1.00 98.19 345 TYR A N 1
ATOM 2873 C CA . TYR A 1 345 ? 8.527 -14.554 -25.278 1.00 98.19 345 TYR A CA 1
ATOM 2874 C C . TYR A 1 345 ? 9.351 -13.868 -24.176 1.00 98.19 345 TYR A C 1
ATOM 2876 O O . TYR A 1 345 ? 9.239 -12.660 -23.987 1.00 98.19 345 TYR A O 1
ATOM 2884 N N . GLN A 1 346 ? 10.278 -14.581 -23.526 1.00 97.50 346 GLN A N 1
ATOM 2885 C CA . GLN A 1 346 ? 11.193 -14.001 -22.533 1.00 97.50 346 GLN A CA 1
ATOM 2886 C C . GLN A 1 346 ? 12.057 -12.883 -23.127 1.00 97.50 346 GLN A C 1
ATOM 2888 O O . GLN A 1 346 ? 12.335 -11.893 -22.451 1.00 97.50 346 GLN A O 1
ATOM 2893 N N . ARG A 1 347 ? 12.465 -13.003 -24.400 1.00 96.75 347 ARG A N 1
ATOM 2894 C CA . ARG A 1 347 ? 13.172 -11.924 -25.099 1.00 96.75 347 ARG A CA 1
ATOM 2895 C C . ARG A 1 347 ? 12.269 -10.724 -25.341 1.00 96.75 347 ARG A C 1
ATOM 2897 O O . ARG A 1 347 ? 12.725 -9.626 -25.058 1.00 96.75 347 ARG A O 1
ATOM 2904 N N . CYS A 1 348 ? 11.022 -10.907 -25.775 1.00 97.75 348 CYS A N 1
ATOM 2905 C CA . CYS A 1 348 ? 10.044 -9.816 -25.851 1.00 97.75 348 CYS A CA 1
ATOM 2906 C C . CYS A 1 348 ? 9.902 -9.096 -24.499 1.00 97.75 348 CYS A C 1
ATOM 2908 O O . CYS A 1 348 ? 9.999 -7.873 -24.441 1.00 97.75 348 CYS A O 1
ATOM 2910 N N . MET A 1 349 ? 9.783 -9.851 -23.405 1.00 97.25 349 MET A N 1
ATOM 2911 C CA . MET A 1 349 ? 9.648 -9.304 -22.050 1.00 97.25 349 MET A CA 1
ATOM 2912 C C . MET A 1 349 ? 10.898 -8.549 -21.552 1.00 97.25 349 MET A C 1
ATOM 2914 O O . MET A 1 349 ? 10.785 -7.639 -20.739 1.00 97.25 349 MET A O 1
ATOM 2918 N N . GLN A 1 350 ? 12.097 -8.851 -22.067 1.00 95.94 350 GLN A N 1
ATOM 2919 C CA . GLN A 1 350 ? 13.296 -8.039 -21.794 1.00 95.94 350 GLN A CA 1
ATOM 2920 C C . GLN A 1 350 ? 13.286 -6.671 -22.498 1.00 95.94 350 GLN A C 1
ATOM 2922 O O . GLN A 1 350 ? 14.102 -5.820 -22.149 1.00 95.94 350 GLN A O 1
ATOM 2927 N N . PHE A 1 351 ? 12.407 -6.461 -23.484 1.00 94.81 351 PHE A N 1
ATOM 2928 C CA . PHE A 1 351 ? 12.284 -5.201 -24.224 1.00 94.81 351 PHE A CA 1
ATOM 2929 C C . PHE A 1 351 ? 11.022 -4.406 -23.873 1.00 94.81 351 PHE A C 1
ATOM 2931 O O . PHE A 1 351 ? 11.041 -3.185 -24.005 1.00 94.81 351 PHE A O 1
ATOM 2938 N N . SER A 1 352 ? 9.964 -5.042 -23.357 1.00 96.25 352 SER A N 1
ATOM 2939 C CA . SER A 1 352 ? 8.787 -4.316 -22.855 1.00 96.25 352 SER A CA 1
ATOM 2940 C C . SER A 1 352 ? 9.130 -3.404 -21.668 1.00 96.25 352 SER A C 1
ATOM 2942 O O . SER A 1 352 ? 8.637 -2.279 -21.613 1.00 96.25 352 SER A O 1
ATOM 2944 N N . GLY A 1 353 ? 10.031 -3.838 -20.776 1.00 93.56 353 GLY A N 1
ATOM 2945 C CA . GLY A 1 353 ? 10.466 -3.062 -19.607 1.00 93.56 353 GLY A CA 1
ATOM 2946 C C . GLY A 1 353 ? 11.140 -1.737 -19.987 1.00 93.56 353 GLY A C 1
ATOM 2947 O O . GLY A 1 353 ? 10.673 -0.685 -19.560 1.00 93.56 353 GLY A O 1
ATOM 2948 N N . PRO A 1 354 ? 12.179 -1.743 -20.846 1.00 94.31 354 PRO A N 1
ATOM 2949 C CA . PRO A 1 354 ? 12.757 -0.523 -21.406 1.00 94.31 354 PRO A CA 1
ATOM 2950 C C . PRO A 1 354 ? 11.754 0.414 -22.083 1.00 94.31 354 PRO A C 1
ATOM 2952 O O . PRO A 1 354 ? 11.873 1.628 -21.935 1.00 94.31 354 PRO A O 1
ATOM 2955 N N . LEU A 1 355 ? 10.763 -0.123 -22.805 1.00 95.62 355 LEU A N 1
ATOM 2956 C CA . LEU A 1 355 ? 9.708 0.700 -23.402 1.00 95.62 355 LEU A CA 1
ATOM 2957 C C . LEU A 1 355 ? 8.827 1.349 -22.338 1.00 95.62 355 LEU A C 1
ATOM 2959 O O . LEU A 1 355 ? 8.425 2.495 -22.518 1.00 95.62 355 LEU A O 1
ATOM 2963 N N . MET A 1 356 ? 8.544 0.649 -21.239 1.00 94.94 356 MET A N 1
ATOM 2964 C CA . MET A 1 356 ? 7.848 1.240 -20.101 1.00 94.94 356 MET A CA 1
ATOM 2965 C C . MET A 1 356 ? 8.685 2.356 -19.475 1.00 94.94 356 MET A C 1
ATOM 2967 O O . MET A 1 356 ? 8.254 3.500 -19.496 1.00 94.94 356 MET A O 1
ATOM 2971 N N . ALA A 1 357 ? 9.923 2.086 -19.068 1.00 94.56 357 ALA A N 1
ATOM 2972 C CA . ALA A 1 357 ? 10.772 3.094 -18.430 1.00 94.56 357 ALA A CA 1
ATOM 2973 C C . ALA A 1 357 ? 11.016 4.327 -19.324 1.00 94.56 357 ALA A C 1
ATOM 2975 O O . ALA A 1 357 ? 10.789 5.470 -18.931 1.00 94.56 357 ALA A O 1
ATOM 2976 N N . LYS A 1 358 ? 11.440 4.128 -20.578 1.00 95.31 358 LYS A N 1
ATOM 2977 C CA . LYS A 1 358 ? 11.793 5.246 -21.469 1.00 95.31 358 LYS A CA 1
ATOM 2978 C C . LYS A 1 358 ? 10.574 5.935 -22.083 1.00 95.31 358 LYS A C 1
ATOM 2980 O O . LYS A 1 358 ? 10.624 7.141 -22.328 1.00 95.31 358 LYS A O 1
ATOM 2985 N N . GLY A 1 359 ? 9.504 5.188 -22.353 1.00 95.19 359 GLY A N 1
ATOM 2986 C CA . GLY A 1 359 ? 8.265 5.718 -22.925 1.00 95.19 359 GLY A CA 1
ATOM 2987 C C . GLY A 1 359 ? 7.368 6.382 -21.882 1.00 95.19 359 GLY A C 1
ATOM 2988 O O . GLY A 1 359 ? 6.712 7.374 -22.192 1.00 95.19 359 GLY A O 1
ATOM 2989 N N . VAL A 1 360 ? 7.365 5.878 -20.647 1.00 95.00 360 VAL A N 1
ATOM 2990 C CA . VAL A 1 360 ? 6.528 6.380 -19.551 1.00 95.00 360 VAL A CA 1
ATOM 2991 C C . VAL A 1 360 ? 7.318 7.299 -18.639 1.00 95.00 360 VAL A C 1
ATOM 2993 O O . VAL A 1 360 ? 7.151 8.516 -18.740 1.00 95.00 360 VAL A O 1
ATOM 2996 N N . GLU A 1 361 ? 8.219 6.749 -17.829 1.00 93.50 361 GLU A N 1
ATOM 2997 C CA . GLU A 1 361 ? 8.915 7.514 -16.789 1.00 93.50 361 GLU A CA 1
ATOM 2998 C C . GLU A 1 361 ? 9.728 8.684 -17.361 1.00 93.50 361 GLU A C 1
ATOM 3000 O O . GLU A 1 361 ? 9.724 9.797 -16.842 1.00 93.50 361 GLU A O 1
ATOM 3005 N N . ASP A 1 362 ? 10.421 8.451 -18.475 1.00 94.38 362 ASP A N 1
ATOM 3006 C CA . ASP A 1 362 ? 11.326 9.442 -19.066 1.00 94.38 362 ASP A CA 1
ATOM 3007 C C . ASP A 1 362 ? 10.720 10.179 -20.267 1.00 94.38 362 ASP A C 1
ATOM 3009 O O . ASP A 1 362 ? 11.441 10.856 -21.000 1.00 94.38 362 ASP A O 1
ATOM 3013 N N . THR A 1 363 ? 9.409 10.050 -20.510 1.00 96.00 363 THR A N 1
ATOM 3014 C CA . THR A 1 363 ? 8.731 10.811 -21.576 1.00 96.00 363 THR A CA 1
ATOM 3015 C C . THR A 1 363 ? 7.283 11.172 -21.228 1.00 96.00 363 THR A C 1
ATOM 3017 O O . THR A 1 363 ? 6.926 12.354 -21.239 1.00 96.00 363 THR A O 1
ATOM 3020 N N . LEU A 1 364 ? 6.418 10.198 -20.920 1.00 96.88 364 LEU A N 1
ATOM 3021 C CA . LEU A 1 364 ? 5.011 10.461 -20.587 1.00 96.88 364 LEU A CA 1
ATOM 3022 C C . LEU A 1 364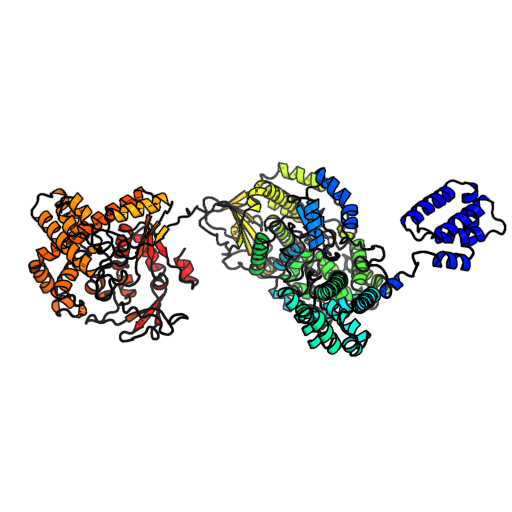 ? 4.870 11.342 -19.340 1.00 96.88 364 LEU A C 1
ATOM 3024 O O . LEU A 1 364 ? 4.133 12.326 -19.375 1.00 96.88 364 LEU A O 1
ATOM 3028 N N . GLU A 1 365 ? 5.637 11.057 -18.288 1.00 97.19 365 GLU A N 1
ATOM 3029 C CA . GLU A 1 365 ? 5.649 11.820 -17.029 1.00 97.19 365 GLU A CA 1
ATOM 3030 C C . GLU A 1 365 ? 6.121 13.277 -17.182 1.00 97.19 365 GLU A C 1
ATOM 3032 O O . GLU A 1 365 ? 5.871 14.113 -16.312 1.00 97.19 365 GLU A O 1
ATOM 3037 N N . TYR A 1 366 ? 6.761 13.618 -18.302 1.00 97.75 366 TYR A N 1
ATOM 3038 C CA . TYR A 1 366 ? 7.156 14.990 -18.637 1.00 97.75 366 TYR A CA 1
ATOM 3039 C C . TYR A 1 366 ? 6.198 15.672 -19.624 1.00 97.75 366 TYR A C 1
ATOM 3041 O O . TYR A 1 366 ? 6.333 16.864 -19.904 1.00 97.75 366 TYR A O 1
ATOM 3049 N N . THR A 1 367 ? 5.233 14.932 -20.179 1.00 96.31 367 THR A N 1
ATOM 3050 C CA . THR A 1 367 ? 4.327 15.439 -21.217 1.00 96.31 367 THR A CA 1
ATOM 3051 C C . THR A 1 367 ? 2.875 15.511 -20.769 1.00 96.31 367 THR A C 1
ATOM 3053 O O . THR A 1 367 ? 2.212 16.488 -21.117 1.00 96.31 367 THR A O 1
ATOM 3056 N N . PHE A 1 368 ? 2.390 14.555 -19.974 1.00 97.44 368 PHE A N 1
ATOM 3057 C CA . PHE A 1 368 ? 1.035 14.571 -19.427 1.00 97.44 368 PHE A CA 1
ATOM 3058 C C . PHE A 1 368 ? 1.002 15.288 -18.072 1.00 97.44 368 PHE A C 1
ATOM 3060 O O . PHE A 1 368 ? 1.011 14.678 -17.006 1.00 97.44 368 PHE A O 1
ATOM 3067 N N . ASN A 1 369 ? 0.969 16.620 -18.108 1.00 97.56 369 ASN A N 1
ATOM 3068 C CA . ASN A 1 369 ? 1.143 17.469 -16.925 1.00 97.56 369 ASN A CA 1
ATOM 3069 C C . ASN A 1 369 ? -0.184 17.830 -16.231 1.00 97.56 369 ASN A C 1
ATOM 3071 O O . ASN A 1 369 ? -0.276 18.892 -15.616 1.00 97.56 369 ASN A O 1
ATOM 3075 N N . ARG A 1 370 ? -1.214 16.965 -16.326 1.00 97.75 370 ARG A N 1
ATOM 3076 C CA . ARG A 1 370 ? -2.529 17.163 -15.672 1.00 97.75 370 ARG A CA 1
ATOM 3077 C C . ARG A 1 370 ? -2.356 17.476 -14.191 1.00 97.75 370 ARG A C 1
ATOM 3079 O O . ARG A 1 370 ? -2.933 18.439 -13.703 1.00 97.75 370 ARG A O 1
ATOM 3086 N N . PHE A 1 371 ? -1.565 16.656 -13.513 1.00 98.38 371 PHE A N 1
ATOM 3087 C CA . PHE A 1 371 ? -1.169 16.858 -12.132 1.00 98.38 371 PHE A CA 1
ATOM 3088 C C . PHE A 1 371 ? 0.147 16.123 -11.891 1.00 98.38 371 PHE A C 1
ATOM 3090 O O . PHE A 1 371 ? 0.180 14.898 -11.840 1.00 98.38 371 PHE A O 1
ATOM 3097 N N . ILE A 1 372 ? 1.245 16.869 -11.770 1.00 98.38 372 ILE A N 1
ATOM 3098 C CA . ILE A 1 372 ? 2.592 16.277 -11.753 1.00 98.38 372 ILE A CA 1
ATOM 3099 C C . ILE A 1 372 ? 2.921 15.548 -10.443 1.00 98.38 372 ILE A C 1
ATOM 3101 O O . ILE A 1 372 ? 3.986 14.942 -10.344 1.00 98.38 372 ILE A O 1
ATOM 3105 N N . GLY A 1 373 ? 2.026 15.605 -9.449 1.00 97.69 373 GLY A N 1
ATOM 3106 C CA . GLY A 1 373 ? 2.136 14.836 -8.210 1.00 97.69 373 GLY A CA 1
ATOM 3107 C C . GLY A 1 373 ? 2.143 13.323 -8.447 1.00 97.69 373 GLY A C 1
ATOM 3108 O O . GLY A 1 373 ? 2.801 12.622 -7.688 1.00 97.69 373 GLY A O 1
ATOM 3109 N N . HIS A 1 374 ? 1.498 12.846 -9.520 1.00 98.00 374 HIS A N 1
ATOM 3110 C CA . HIS A 1 374 ? 1.478 11.432 -9.930 1.00 98.00 374 HIS A CA 1
ATOM 3111 C C . HIS A 1 374 ? 2.484 11.080 -11.032 1.00 98.00 374 HIS A C 1
ATOM 3113 O O . HIS A 1 374 ? 2.571 9.931 -11.454 1.00 98.00 374 HIS A O 1
ATOM 3119 N N . ASN A 1 375 ? 3.247 12.060 -11.520 1.00 97.81 375 ASN A N 1
ATOM 3120 C CA . ASN A 1 375 ? 4.258 11.834 -12.548 1.00 97.81 375 ASN A CA 1
ATOM 3121 C C . ASN A 1 375 ? 5.554 11.390 -11.860 1.00 97.81 375 ASN A C 1
ATOM 3123 O O . ASN A 1 375 ? 6.501 12.174 -11.763 1.00 97.81 375 ASN A O 1
ATOM 3127 N N . GLU A 1 376 ? 5.535 10.197 -11.276 1.00 97.56 376 GLU A N 1
ATOM 3128 C CA . GLU A 1 376 ? 6.566 9.688 -10.380 1.00 97.56 376 GLU A CA 1
ATOM 3129 C C . GLU A 1 376 ? 6.823 8.201 -10.621 1.00 97.56 376 GLU A C 1
ATOM 3131 O O . GLU A 1 376 ? 5.899 7.457 -10.935 1.00 97.56 376 GLU A O 1
ATOM 3136 N N . VAL A 1 377 ? 8.062 7.759 -10.391 1.00 96.19 377 VAL A N 1
ATOM 3137 C CA . VAL A 1 377 ? 8.458 6.356 -10.553 1.00 96.19 377 VAL A CA 1
ATOM 3138 C C . VAL A 1 377 ? 7.598 5.464 -9.650 1.00 96.19 377 VAL A C 1
ATOM 3140 O O . VAL A 1 377 ? 7.620 5.596 -8.425 1.00 96.19 377 VAL A O 1
ATOM 3143 N N . GLY A 1 378 ? 6.844 4.555 -10.273 1.00 91.56 378 GLY A N 1
ATOM 3144 C CA . GLY A 1 378 ? 5.909 3.626 -9.625 1.00 91.56 378 GLY A CA 1
ATOM 3145 C C . GLY A 1 378 ? 4.571 4.203 -9.183 1.00 91.56 378 GLY A C 1
ATOM 3146 O O . GLY A 1 378 ? 3.754 3.450 -8.662 1.00 91.56 378 GLY A O 1
ATOM 3147 N N . ASP A 1 379 ? 4.321 5.489 -9.430 1.00 96.31 379 ASP A N 1
ATOM 3148 C CA . ASP A 1 379 ? 2.966 6.023 -9.571 1.00 96.31 379 ASP A CA 1
ATOM 3149 C C . ASP A 1 379 ? 2.625 6.106 -11.071 1.00 96.31 379 ASP A C 1
ATOM 3151 O O . ASP A 1 379 ? 3.398 5.669 -11.924 1.00 96.31 379 ASP A O 1
ATOM 3155 N N . SER A 1 380 ? 1.453 6.629 -11.422 1.00 94.88 380 SER A N 1
ATOM 3156 C CA . SER A 1 380 ? 1.044 6.729 -12.822 1.00 94.88 380 SER A CA 1
ATOM 3157 C C . SER A 1 380 ? 0.321 8.039 -13.114 1.00 94.88 380 SER A C 1
ATOM 3159 O O . SER A 1 380 ? -0.619 8.380 -12.397 1.00 94.88 380 SER A O 1
ATOM 3161 N N . PRO A 1 381 ? 0.629 8.732 -14.229 1.00 95.25 381 PRO A N 1
ATOM 3162 C CA . PRO A 1 381 ? -0.152 9.888 -14.676 1.00 95.25 381 PRO A CA 1
ATOM 3163 C C . PRO A 1 381 ? -1.637 9.574 -14.957 1.00 95.25 381 PRO A C 1
ATOM 3165 O O . PRO A 1 381 ? -2.456 10.495 -15.064 1.00 95.25 381 PRO A O 1
ATOM 3168 N N . GLU A 1 382 ? -1.991 8.290 -15.106 1.00 93.75 382 GLU A N 1
ATOM 3169 C CA . GLU A 1 382 ? -3.379 7.821 -15.179 1.00 93.75 382 GLU A CA 1
ATOM 3170 C C . GLU A 1 382 ? -4.108 7.963 -13.833 1.00 93.75 382 GLU A C 1
ATOM 3172 O O . GLU A 1 382 ? -5.285 8.334 -13.819 1.00 93.75 382 GLU A O 1
ATOM 3177 N N . SER A 1 383 ? -3.406 7.760 -12.717 1.00 94.69 383 SER A N 1
ATOM 3178 C CA . SER A 1 383 ? -3.942 7.848 -11.359 1.00 94.69 383 SER A CA 1
ATOM 3179 C C . SER A 1 383 ? -4.370 9.274 -10.982 1.00 94.69 383 SER A C 1
ATOM 3181 O O . SER A 1 383 ? -3.843 10.274 -11.484 1.00 94.69 383 SER A O 1
ATOM 3183 N N . PHE A 1 384 ? -5.358 9.369 -10.089 1.00 97.31 384 PHE A N 1
ATOM 3184 C CA . PHE A 1 384 ? -5.776 10.613 -9.435 1.00 97.31 384 PHE A CA 1
ATOM 3185 C C . PHE A 1 384 ? -6.410 10.308 -8.071 1.00 97.31 384 PHE A C 1
ATOM 3187 O O . PHE A 1 384 ? -7.576 10.597 -7.812 1.00 97.31 384 PHE A O 1
ATOM 3194 N N . GLY A 1 385 ? -5.650 9.650 -7.204 1.00 97.19 385 GLY A N 1
ATOM 3195 C CA . GLY A 1 385 ? -6.070 9.309 -5.853 1.00 97.19 385 GLY A CA 1
ATOM 3196 C C . GLY A 1 385 ? -6.903 8.032 -5.706 1.00 97.19 385 GLY A C 1
ATOM 3197 O O . GLY A 1 385 ? -7.476 7.494 -6.657 1.00 97.19 385 GLY A O 1
ATOM 3198 N N . ILE A 1 386 ? -6.972 7.540 -4.468 1.00 97.38 386 ILE A N 1
ATOM 3199 C CA . ILE A 1 386 ? -7.691 6.316 -4.069 1.00 97.38 386 ILE A CA 1
ATOM 3200 C C . ILE A 1 386 ? -8.584 6.580 -2.854 1.00 97.38 386 ILE A C 1
ATOM 3202 O O . ILE A 1 386 ? -8.435 7.595 -2.177 1.00 97.38 386 ILE A O 1
ATOM 3206 N N . SER A 1 387 ? -9.533 5.683 -2.577 1.00 97.00 387 SER A N 1
ATOM 3207 C CA . SER A 1 387 ? -10.323 5.782 -1.347 1.00 97.00 387 SER A CA 1
ATOM 3208 C C . SER A 1 387 ? -9.532 5.295 -0.124 1.00 97.00 387 SER A C 1
ATOM 3210 O O . SER A 1 387 ? -8.565 4.541 -0.246 1.00 97.00 387 SER A O 1
ATOM 3212 N N . VAL A 1 388 ? -9.968 5.701 1.073 1.00 97.69 388 VAL A N 1
ATOM 3213 C CA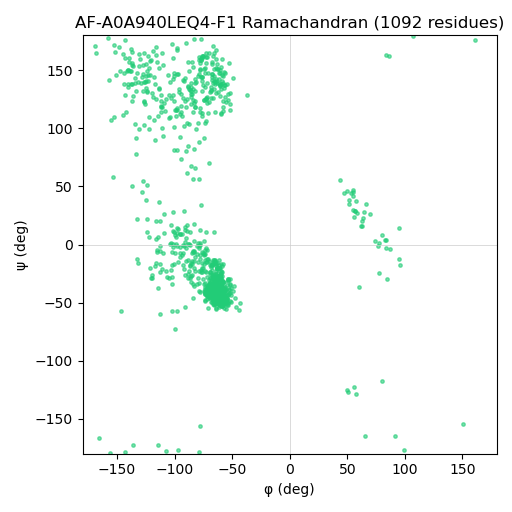 . VAL A 1 388 ? -9.424 5.186 2.344 1.00 97.69 388 VAL A CA 1
ATOM 3214 C C . VAL A 1 388 ? -9.603 3.666 2.440 1.00 97.69 388 VAL A C 1
ATOM 3216 O O . VAL A 1 388 ? -8.694 2.969 2.888 1.00 97.69 388 VAL A O 1
ATOM 3219 N N . ASP A 1 389 ? -10.726 3.140 1.945 1.00 97.00 389 ASP A N 1
ATOM 3220 C CA . ASP A 1 389 ? -10.983 1.700 1.907 1.00 97.00 389 ASP A CA 1
ATOM 3221 C C . ASP A 1 389 ? -9.997 0.977 0.982 1.00 97.00 389 ASP A C 1
ATOM 3223 O O . ASP A 1 389 ? -9.432 -0.038 1.387 1.00 97.00 389 ASP A O 1
ATOM 3227 N N . ASP A 1 390 ? -9.726 1.503 -0.218 1.00 97.31 390 ASP A N 1
ATOM 3228 C CA . ASP A 1 390 ? -8.736 0.922 -1.142 1.00 97.31 390 ASP A CA 1
ATOM 3229 C C . ASP A 1 390 ? -7.338 0.892 -0.503 1.00 97.31 390 ASP A C 1
ATOM 3231 O O . ASP A 1 390 ? -6.631 -0.115 -0.578 1.00 97.31 390 ASP A O 1
ATOM 3235 N N . PHE A 1 391 ? -6.952 1.970 0.192 1.00 98.38 391 PHE A N 1
ATOM 3236 C CA . PHE A 1 391 ? -5.689 2.024 0.928 1.00 98.38 391 PHE A CA 1
ATOM 3237 C C . PHE A 1 391 ? -5.628 0.955 2.030 1.00 98.38 391 PHE A C 1
ATOM 3239 O O . PHE A 1 391 ? -4.625 0.253 2.166 1.00 98.38 391 PHE A O 1
ATOM 3246 N N . HIS A 1 392 ? -6.701 0.793 2.809 1.00 98.38 392 HIS A N 1
ATOM 3247 C CA . HIS A 1 392 ? -6.779 -0.235 3.845 1.00 98.38 392 HIS A CA 1
ATOM 3248 C C . HIS A 1 392 ? -6.676 -1.654 3.276 1.00 98.38 392 HIS A C 1
ATOM 3250 O O . HIS A 1 392 ? -5.936 -2.466 3.833 1.00 98.38 392 HIS A O 1
ATOM 3256 N N . HIS A 1 393 ? -7.354 -1.944 2.162 1.00 97.50 393 HIS A N 1
ATOM 3257 C CA . HIS A 1 393 ? -7.246 -3.238 1.483 1.00 97.50 393 HIS A CA 1
ATOM 3258 C C . HIS A 1 393 ? -5.808 -3.509 1.030 1.00 97.50 393 HIS A C 1
ATOM 3260 O O . HIS A 1 393 ? -5.273 -4.578 1.325 1.00 97.50 393 HIS A O 1
ATOM 3266 N N . ALA A 1 394 ? -5.140 -2.520 0.428 1.00 97.19 394 ALA A N 1
ATOM 3267 C CA . ALA A 1 394 ? -3.741 -2.648 0.026 1.00 97.19 394 ALA A CA 1
ATOM 3268 C C . ALA A 1 394 ? -2.803 -2.900 1.224 1.00 97.19 394 ALA A C 1
ATOM 3270 O O . ALA A 1 394 ? -1.858 -3.682 1.124 1.00 97.19 394 ALA A O 1
ATOM 3271 N N . MET A 1 395 ? -3.057 -2.284 2.386 1.00 98.00 395 MET A N 1
ATOM 3272 C CA . MET A 1 395 ? -2.260 -2.532 3.597 1.00 98.00 395 MET A CA 1
ATOM 3273 C C . MET A 1 395 ? -2.494 -3.926 4.193 1.00 98.00 395 MET A C 1
ATOM 3275 O O . MET A 1 395 ? -1.548 -4.525 4.710 1.00 98.00 395 MET A O 1
ATOM 3279 N N . ILE A 1 396 ? -3.718 -4.456 4.109 1.00 96.56 396 ILE A N 1
ATOM 3280 C CA . ILE A 1 396 ? -4.036 -5.833 4.513 1.00 96.56 396 ILE A CA 1
ATOM 3281 C C . ILE A 1 396 ? -3.315 -6.826 3.595 1.00 96.56 396 ILE A C 1
ATOM 3283 O O . ILE A 1 396 ? -2.600 -7.698 4.089 1.00 96.56 396 ILE A O 1
ATOM 3287 N N . GLU A 1 397 ? -3.416 -6.648 2.275 1.00 94.38 397 GLU A N 1
ATOM 3288 C CA . GLU A 1 397 ? -2.737 -7.506 1.296 1.00 94.38 397 GLU A CA 1
ATOM 3289 C C . GLU A 1 397 ? -1.216 -7.471 1.484 1.00 94.38 397 GLU A C 1
ATOM 3291 O O . GLU A 1 397 ? -0.559 -8.516 1.512 1.00 94.38 397 GLU A O 1
ATOM 3296 N N . ARG A 1 398 ? -0.653 -6.273 1.692 1.00 94.62 398 ARG A N 1
ATOM 3297 C CA . ARG A 1 398 ? 0.771 -6.087 1.983 1.00 94.62 398 ARG A CA 1
ATOM 3298 C C . ARG A 1 398 ? 1.187 -6.804 3.259 1.00 94.62 398 ARG A C 1
ATOM 3300 O O . ARG A 1 398 ? 2.258 -7.394 3.290 1.00 94.62 398 ARG A O 1
ATOM 3307 N N . GLN A 1 399 ? 0.381 -6.764 4.316 1.00 94.00 399 GLN A N 1
ATOM 3308 C CA . GLN A 1 399 ? 0.680 -7.502 5.539 1.00 94.00 399 GLN A CA 1
ATOM 3309 C C . GLN A 1 399 ? 0.684 -9.018 5.323 1.00 94.00 399 GLN A C 1
ATOM 3311 O O . GLN A 1 399 ? 1.529 -9.704 5.897 1.00 94.00 399 GLN A O 1
ATOM 3316 N N . GLU A 1 400 ? -0.268 -9.531 4.553 1.00 92.81 400 GLU A N 1
ATOM 3317 C CA . GLU A 1 400 ? -0.411 -10.964 4.320 1.00 92.81 400 GLU A CA 1
ATOM 3318 C C . GLU A 1 400 ? 0.721 -11.511 3.444 1.00 92.81 400 GLU A C 1
ATOM 3320 O O . GLU A 1 400 ? 1.330 -12.525 3.786 1.00 92.81 400 GLU A O 1
ATOM 3325 N N . HIS A 1 401 ? 1.044 -10.814 2.354 1.00 93.38 401 HIS A N 1
ATOM 3326 C CA . HIS A 1 401 ? 1.938 -11.335 1.319 1.00 93.38 401 HIS A CA 1
ATOM 3327 C C . HIS A 1 401 ? 3.355 -10.760 1.382 1.00 93.38 401 HIS A C 1
ATOM 3329 O O . HIS A 1 401 ? 4.313 -11.468 1.087 1.00 93.38 401 HIS A O 1
ATOM 3335 N N . TRP A 1 402 ? 3.507 -9.493 1.779 1.00 95.56 402 TRP A N 1
ATOM 3336 C CA . TRP A 1 402 ? 4.776 -8.758 1.705 1.00 95.56 402 TRP A CA 1
ATOM 3337 C C . TRP A 1 402 ? 5.074 -7.929 2.973 1.00 95.56 402 TRP A C 1
ATOM 3339 O O . TRP A 1 402 ? 5.410 -6.741 2.877 1.00 95.56 402 TRP A O 1
ATOM 3349 N N . PRO A 1 403 ? 4.988 -8.515 4.190 1.00 93.88 403 PRO A N 1
ATOM 3350 C CA . PRO A 1 403 ? 5.067 -7.770 5.454 1.00 93.88 403 PRO A CA 1
ATOM 3351 C C . PRO A 1 403 ? 6.422 -7.098 5.705 1.00 93.88 403 PRO A C 1
ATOM 3353 O O . PRO A 1 403 ? 6.539 -6.272 6.617 1.00 93.88 403 PRO A O 1
ATOM 3356 N N . LEU A 1 404 ? 7.443 -7.473 4.931 1.00 95.00 404 LEU A N 1
ATOM 3357 C CA . LEU A 1 404 ? 8.816 -6.996 5.039 1.00 95.00 404 LEU A CA 1
ATOM 3358 C C . LEU A 1 404 ? 9.275 -6.180 3.820 1.00 95.00 404 LEU A C 1
ATOM 3360 O O . LEU A 1 404 ? 10.442 -5.794 3.782 1.00 95.00 404 LEU A O 1
ATOM 3364 N N . SER A 1 405 ? 8.387 -5.872 2.871 1.00 97.19 405 SER A N 1
ATOM 3365 C CA . SER A 1 405 ? 8.705 -4.992 1.740 1.00 97.19 405 SER A CA 1
ATOM 3366 C C . SER A 1 405 ? 9.021 -3.567 2.216 1.00 97.19 405 SER A C 1
ATOM 3368 O O . SER A 1 405 ? 8.533 -3.136 3.271 1.00 97.19 405 SER A O 1
ATOM 3370 N N . LEU A 1 406 ? 9.850 -2.825 1.474 1.00 98.56 406 LEU A N 1
ATOM 3371 C CA . LEU A 1 406 ? 10.243 -1.471 1.872 1.00 98.56 406 LEU A CA 1
ATOM 3372 C C . LEU A 1 406 ? 9.085 -0.482 1.706 1.00 98.56 406 LEU A C 1
ATOM 3374 O O . LEU A 1 406 ? 8.365 -0.509 0.718 1.00 98.56 406 LEU A O 1
ATOM 3378 N N . ASN A 1 407 ? 8.919 0.423 2.664 1.00 98.50 407 ASN A N 1
ATOM 3379 C CA . ASN A 1 407 ? 7.991 1.547 2.598 1.00 98.50 407 ASN A CA 1
ATOM 3380 C C . ASN A 1 407 ? 8.803 2.796 2.241 1.00 98.50 407 ASN A C 1
ATOM 3382 O O . ASN A 1 407 ? 9.206 3.549 3.134 1.00 98.50 407 ASN A O 1
ATOM 3386 N N . ALA A 1 408 ? 9.099 2.973 0.954 1.00 98.56 408 ALA A N 1
ATOM 3387 C CA . ALA A 1 408 ? 9.824 4.138 0.463 1.00 98.56 408 ALA A CA 1
ATOM 3388 C C . ALA A 1 408 ? 8.865 5.288 0.155 1.00 98.56 408 ALA A C 1
ATOM 3390 O O . ALA A 1 408 ? 7.708 5.086 -0.203 1.00 98.56 408 ALA A O 1
ATOM 3391 N N . THR A 1 409 ? 9.356 6.514 0.313 1.00 98.31 409 THR A N 1
ATOM 3392 C CA . THR A 1 409 ? 8.629 7.735 -0.066 1.00 98.31 409 THR A CA 1
ATOM 3393 C C . THR A 1 409 ? 9.480 8.701 -0.873 1.00 98.31 409 THR A C 1
ATOM 3395 O O . THR A 1 409 ? 8.899 9.558 -1.514 1.00 98.31 409 THR A O 1
ATOM 3398 N N . SER A 1 410 ? 10.808 8.558 -0.898 1.00 98.31 410 SER A N 1
ATOM 3399 C CA . SER A 1 410 ? 11.754 9.265 -1.775 1.00 98.31 410 SER A CA 1
ATOM 3400 C C . SER A 1 410 ? 12.916 8.318 -2.066 1.00 98.31 410 SER A C 1
ATOM 3402 O O . SER A 1 410 ? 13.235 7.487 -1.215 1.00 98.31 410 SER A O 1
ATOM 3404 N N . THR A 1 411 ? 13.551 8.422 -3.233 1.00 98.31 411 THR A N 1
ATOM 3405 C CA . THR A 1 411 ? 14.745 7.633 -3.580 1.00 98.31 411 THR A CA 1
ATOM 3406 C C . THR A 1 411 ? 15.726 8.473 -4.404 1.00 98.31 411 THR A C 1
ATOM 3408 O O . THR A 1 411 ? 15.478 9.638 -4.713 1.00 98.31 411 THR A O 1
ATOM 3411 N N . HIS A 1 412 ? 16.846 7.874 -4.810 1.00 97.25 412 HIS A N 1
ATOM 3412 C CA . HIS A 1 412 ? 17.785 8.507 -5.736 1.00 97.25 412 HIS A CA 1
ATOM 3413 C C . HIS A 1 412 ? 17.246 8.631 -7.170 1.00 97.25 412 HIS A C 1
ATOM 3415 O O . HIS A 1 412 ? 17.808 9.410 -7.942 1.00 97.25 412 HIS A O 1
ATOM 3421 N N . ASP A 1 413 ? 16.156 7.933 -7.503 1.00 97.19 413 ASP A N 1
ATOM 3422 C CA . ASP A 1 413 ? 15.572 7.914 -8.850 1.00 97.19 413 ASP A CA 1
ATOM 3423 C C . ASP A 1 413 ? 14.165 8.521 -8.919 1.00 97.19 413 ASP A C 1
ATOM 3425 O O . ASP A 1 413 ? 13.635 8.709 -10.014 1.00 97.19 413 ASP A O 1
ATOM 3429 N N . THR A 1 414 ? 13.570 8.909 -7.782 1.00 97.94 414 THR A N 1
ATOM 3430 C CA . THR A 1 414 ? 12.297 9.642 -7.805 1.00 97.94 414 THR A CA 1
ATOM 3431 C C . THR A 1 414 ? 12.451 10.967 -8.553 1.00 97.94 414 THR A C 1
ATOM 3433 O O . THR A 1 414 ? 13.421 11.709 -8.360 1.00 97.94 414 THR A O 1
ATOM 3436 N N . LYS A 1 415 ? 11.467 11.296 -9.392 1.00 97.88 415 LYS A N 1
ATOM 3437 C CA . LYS A 1 415 ? 11.403 12.513 -10.201 1.00 97.88 415 LYS A CA 1
ATOM 3438 C C . LYS A 1 415 ? 11.342 13.768 -9.334 1.00 97.88 415 LYS A C 1
ATOM 3440 O O . LYS A 1 415 ? 11.746 14.840 -9.791 1.00 97.88 415 LYS A O 1
ATOM 3445 N N . ARG A 1 416 ? 10.813 13.673 -8.110 1.00 97.56 416 ARG A N 1
ATOM 3446 C CA . ARG A 1 416 ? 10.725 14.791 -7.153 1.00 97.56 416 ARG A CA 1
ATOM 3447 C C . ARG A 1 416 ? 10.965 14.316 -5.719 1.00 97.56 416 ARG A C 1
ATOM 3449 O O . ARG A 1 416 ? 10.825 13.131 -5.414 1.00 97.56 416 ARG A O 1
ATOM 3456 N N . GLY A 1 417 ? 11.307 15.244 -4.831 1.00 98.00 417 GLY A N 1
ATOM 3457 C CA . GLY A 1 417 ? 11.385 14.973 -3.396 1.00 98.00 417 GLY A CA 1
ATOM 3458 C C . GLY A 1 417 ? 10.017 14.691 -2.769 1.00 98.00 417 GLY A C 1
ATOM 3459 O O . GLY A 1 417 ? 8.973 15.083 -3.296 1.00 98.00 417 GLY A O 1
ATOM 3460 N N . GLU A 1 418 ? 10.001 14.002 -1.631 1.00 98.50 418 GLU A N 1
ATOM 3461 C CA . GLU A 1 418 ? 8.747 13.558 -1.002 1.00 98.50 418 GLU A CA 1
ATOM 3462 C C . GLU A 1 418 ? 7.859 14.694 -0.486 1.00 98.50 418 GLU A C 1
ATOM 3464 O O . GLU A 1 418 ? 6.633 14.578 -0.489 1.00 98.50 418 GLU A O 1
ATOM 3469 N N . ASP A 1 419 ? 8.459 15.829 -0.133 1.00 98.62 419 ASP A N 1
ATOM 3470 C CA . ASP A 1 419 ? 7.722 16.984 0.380 1.00 98.62 419 ASP A CA 1
ATOM 3471 C C . ASP A 1 419 ? 7.199 17.886 -0.740 1.00 98.62 419 ASP A C 1
ATOM 3473 O O . ASP A 1 419 ? 6.240 18.635 -0.542 1.00 98.62 419 ASP A O 1
ATOM 3477 N N . VAL A 1 420 ? 7.768 17.751 -1.942 1.00 98.62 420 VAL A N 1
ATOM 3478 C CA . VAL A 1 420 ? 7.225 18.335 -3.174 1.00 98.62 420 VAL A CA 1
ATOM 3479 C C . VAL A 1 420 ? 5.857 17.723 -3.460 1.00 98.62 420 VAL A C 1
ATOM 3481 O O . VAL A 1 420 ? 4.890 18.459 -3.650 1.00 98.62 420 VAL A O 1
ATOM 3484 N N . ARG A 1 421 ? 5.751 16.385 -3.434 1.00 98.38 421 ARG A N 1
ATOM 3485 C CA . ARG A 1 421 ? 4.478 15.669 -3.632 1.00 98.38 421 ARG A CA 1
ATOM 3486 C C . ARG A 1 421 ? 3.466 16.000 -2.540 1.00 98.38 421 ARG A C 1
ATOM 3488 O O . ARG A 1 421 ? 2.344 16.383 -2.854 1.00 98.38 421 ARG A O 1
ATOM 3495 N N . ALA A 1 422 ? 3.882 15.976 -1.273 1.00 98.56 422 ALA A N 1
ATOM 3496 C CA . ALA A 1 422 ? 3.006 16.330 -0.154 1.00 98.56 422 ALA A CA 1
ATOM 3497 C C . ALA A 1 422 ? 2.393 17.738 -0.292 1.00 98.56 422 ALA A C 1
ATOM 3499 O O . ALA A 1 422 ? 1.212 17.934 0.011 1.00 98.56 422 ALA A O 1
ATOM 3500 N N . ARG A 1 423 ? 3.171 18.711 -0.794 1.00 98.38 423 ARG A N 1
ATOM 3501 C CA . ARG A 1 423 ? 2.693 20.069 -1.085 1.00 98.38 423 ARG A CA 1
ATOM 3502 C C . ARG A 1 423 ? 1.807 20.128 -2.331 1.00 98.38 423 ARG A C 1
ATOM 3504 O O . ARG A 1 423 ? 0.796 20.822 -2.308 1.00 98.38 423 ARG A O 1
ATOM 3511 N N . LEU A 1 424 ? 2.147 19.404 -3.398 1.00 98.75 424 LEU A N 1
ATOM 3512 C CA . LEU A 1 424 ? 1.315 19.325 -4.604 1.00 98.75 424 LEU A CA 1
ATOM 3513 C C . LEU A 1 424 ? -0.069 18.740 -4.304 1.00 98.75 424 LEU A C 1
ATOM 3515 O O . LEU A 1 424 ? -1.053 19.237 -4.845 1.00 98.75 424 LEU A O 1
ATOM 3519 N N . ASN A 1 425 ? -0.170 17.757 -3.405 1.00 98.69 425 ASN A N 1
ATOM 3520 C CA . ASN A 1 425 ? -1.448 17.144 -3.022 1.00 98.69 425 ASN A CA 1
ATOM 3521 C C . ASN A 1 425 ? -2.446 18.164 -2.454 1.00 98.69 425 ASN A C 1
ATOM 3523 O O . ASN A 1 425 ? -3.647 18.013 -2.662 1.00 98.69 425 ASN A O 1
ATOM 3527 N N . VAL A 1 426 ? -1.970 19.268 -1.865 1.00 98.69 426 VAL A N 1
ATOM 3528 C CA . VAL A 1 426 ? -2.827 20.380 -1.422 1.00 98.69 426 VAL A CA 1
ATOM 3529 C C . VAL A 1 426 ? -3.607 20.995 -2.588 1.00 98.69 426 VAL A C 1
ATOM 3531 O O . VAL A 1 426 ? -4.762 21.368 -2.426 1.00 98.69 426 VAL A O 1
ATOM 3534 N N . LEU A 1 427 ? -3.032 21.054 -3.794 1.00 98.69 427 LEU A N 1
ATOM 3535 C CA . LEU A 1 427 ? -3.722 21.591 -4.975 1.00 98.69 427 LEU A CA 1
ATOM 3536 C C . LEU A 1 427 ? -4.953 20.757 -5.348 1.00 98.69 427 LEU A C 1
ATOM 3538 O O . LEU A 1 427 ? -5.921 21.297 -5.882 1.00 98.69 427 LEU A O 1
ATOM 3542 N N . SER A 1 428 ? -4.928 19.453 -5.051 1.00 98.50 428 SER A N 1
ATOM 3543 C CA . SER A 1 428 ? -6.070 18.567 -5.285 1.00 98.50 428 SER A CA 1
ATOM 3544 C C . SER A 1 428 ? -7.245 18.860 -4.348 1.00 98.50 428 SER A C 1
ATOM 3546 O O . SER A 1 428 ? -8.384 18.600 -4.726 1.00 98.50 428 SER A O 1
ATOM 3548 N N . ASP A 1 429 ? -6.999 19.464 -3.182 1.00 98.31 429 ASP A N 1
ATOM 3549 C CA . ASP A 1 429 ? -8.029 19.851 -2.211 1.00 98.31 429 ASP A CA 1
ATOM 3550 C C . ASP A 1 429 ? -8.740 21.160 -2.587 1.00 98.31 429 ASP A C 1
ATOM 3552 O O . ASP A 1 429 ? -9.900 21.366 -2.231 1.00 98.31 429 ASP A O 1
ATOM 3556 N N . ILE A 1 430 ? -8.043 22.050 -3.301 1.00 98.19 430 ILE A N 1
ATOM 3557 C CA . ILE A 1 430 ? -8.502 23.404 -3.655 1.00 98.19 430 ILE A CA 1
ATOM 3558 C C . ILE A 1 430 ? -8.400 23.672 -5.172 1.00 98.19 430 ILE A C 1
ATOM 3560 O O . ILE A 1 430 ? -7.792 24.662 -5.591 1.00 98.19 430 ILE A O 1
ATOM 3564 N N . PRO A 1 431 ? -9.001 22.819 -6.029 1.00 98.00 431 PRO A N 1
ATOM 3565 C CA . PRO A 1 431 ? -8.839 22.897 -7.483 1.00 98.00 431 PRO A CA 1
ATOM 3566 C C . PRO A 1 431 ? -9.258 24.251 -8.064 1.00 98.00 431 PRO A C 1
ATOM 3568 O O . PRO A 1 431 ? -8.582 24.774 -8.942 1.00 98.00 431 PRO A O 1
ATOM 3571 N N . GLU A 1 432 ? -10.353 24.840 -7.580 1.00 97.81 432 GLU A N 1
ATOM 3572 C CA . GLU A 1 432 ? -10.874 26.106 -8.113 1.00 97.81 432 GLU A CA 1
ATOM 3573 C C . GLU A 1 432 ? -9.919 27.279 -7.858 1.00 97.81 432 GLU A C 1
ATOM 3575 O O . GLU A 1 432 ? -9.661 28.068 -8.769 1.00 97.81 432 GLU A O 1
ATOM 3580 N N . GLU A 1 433 ? -9.350 27.359 -6.649 1.00 98.06 433 GLU A N 1
ATOM 3581 C CA . GLU A 1 433 ? -8.342 28.364 -6.293 1.00 98.06 433 GLU A CA 1
ATOM 3582 C C . GLU A 1 433 ? -7.086 28.175 -7.154 1.00 98.06 433 GLU A C 1
ATOM 3584 O O . GLU A 1 433 ? -6.592 29.132 -7.749 1.00 98.06 433 GLU A O 1
ATOM 3589 N N . TRP A 1 434 ? -6.629 26.924 -7.296 1.00 98.62 434 TRP A N 1
ATOM 3590 C CA . TRP A 1 434 ? -5.476 26.573 -8.122 1.00 98.62 434 TRP A CA 1
ATOM 3591 C C . TRP A 1 434 ? -5.658 26.964 -9.597 1.00 98.62 434 TRP A C 1
ATOM 3593 O O . TRP A 1 434 ? -4.783 27.593 -10.192 1.00 98.62 434 TRP A O 1
ATOM 3603 N N . PHE A 1 435 ? -6.796 26.630 -10.206 1.00 98.69 435 PHE A N 1
ATOM 3604 C CA . PHE A 1 435 ? -7.055 26.953 -11.611 1.00 98.69 435 PHE A CA 1
ATOM 3605 C C . PHE A 1 435 ? -7.119 28.462 -11.843 1.00 98.69 435 PHE A C 1
ATOM 3607 O O . PHE A 1 435 ? -6.538 28.955 -12.811 1.00 98.69 435 PHE A O 1
ATOM 3614 N N . ALA A 1 436 ? -7.760 29.201 -10.933 1.00 98.56 436 ALA A N 1
ATOM 3615 C CA . ALA A 1 436 ? -7.861 30.651 -11.025 1.00 98.56 436 ALA A CA 1
ATOM 3616 C C . ALA A 1 436 ? -6.482 31.328 -10.975 1.00 98.56 436 ALA A C 1
ATOM 3618 O O . ALA A 1 436 ? -6.199 32.201 -11.801 1.00 98.56 436 ALA A O 1
ATOM 3619 N N . VAL A 1 437 ? -5.597 30.907 -10.059 1.00 98.44 437 VAL A N 1
ATOM 3620 C CA . VAL A 1 437 ? -4.241 31.477 -9.994 1.00 98.44 437 VAL A CA 1
ATOM 3621 C C . VAL A 1 437 ? -3.404 31.091 -11.209 1.00 98.44 437 VAL A C 1
ATOM 3623 O O . VAL A 1 437 ? -2.661 31.926 -11.707 1.00 98.44 437 VAL A O 1
ATOM 3626 N N . VAL A 1 438 ? -3.567 29.889 -11.769 1.00 98.62 438 VAL A N 1
ATOM 3627 C CA . VAL A 1 438 ? -2.860 29.479 -12.996 1.00 98.62 438 VAL A CA 1
ATOM 3628 C C . VAL A 1 438 ? -3.270 30.329 -14.198 1.00 98.62 438 VAL A C 1
ATOM 3630 O O . VAL A 1 438 ? -2.409 30.782 -14.953 1.00 98.62 438 VAL A O 1
ATOM 3633 N N . GLU A 1 439 ? -4.568 30.576 -14.387 1.00 98.50 439 GLU A N 1
ATOM 3634 C CA . GLU A 1 439 ? -5.058 31.447 -15.463 1.00 98.50 439 GLU A CA 1
ATOM 3635 C C . GLU A 1 439 ? -4.567 32.887 -15.281 1.00 98.50 439 GLU A C 1
ATOM 3637 O O . GLU A 1 439 ? -4.128 33.527 -16.243 1.00 98.50 439 GLU A O 1
ATOM 3642 N N . GLN A 1 440 ? -4.577 33.387 -14.042 1.00 98.44 440 GLN A N 1
ATOM 3643 C CA . GLN A 1 440 ? -4.007 34.687 -13.702 1.00 98.44 440 GLN A CA 1
ATOM 3644 C C . GLN A 1 440 ? -2.504 34.735 -14.015 1.00 98.44 440 GLN A C 1
ATOM 3646 O O . GLN A 1 440 ? -2.020 35.685 -14.632 1.00 98.44 440 GLN A O 1
ATOM 3651 N N . TRP A 1 441 ? -1.748 33.712 -13.625 1.00 98.50 441 TRP A N 1
ATOM 3652 C CA . TRP A 1 441 ? -0.310 33.626 -13.853 1.00 98.50 441 TRP A CA 1
ATOM 3653 C C . TRP A 1 441 ? 0.042 33.558 -15.332 1.00 98.50 441 TRP A C 1
ATOM 3655 O O . TRP A 1 441 ? 0.980 34.242 -15.748 1.00 98.50 441 TRP A O 1
ATOM 3665 N N . GLN A 1 442 ? -0.736 32.839 -16.143 1.00 97.56 442 GLN A N 1
ATOM 3666 C CA . GLN A 1 442 ? -0.560 32.829 -17.595 1.00 97.56 442 GLN A CA 1
ATOM 3667 C C . GLN A 1 442 ? -0.713 34.241 -18.180 1.00 97.56 442 GLN A C 1
ATOM 3669 O O . GLN A 1 442 ? 0.095 34.665 -19.006 1.00 97.56 442 GLN A O 1
ATOM 3674 N N . GLN A 1 443 ? -1.691 35.021 -17.707 1.00 97.56 443 GLN A N 1
ATOM 3675 C CA . GLN A 1 443 ? -1.863 36.411 -18.143 1.00 97.56 443 GLN A CA 1
ATOM 3676 C C . GLN A 1 443 ? -0.686 37.303 -17.715 1.00 97.56 443 GLN A C 1
ATOM 3678 O O . GLN A 1 443 ? -0.152 38.056 -18.532 1.00 97.56 443 GLN A O 1
ATOM 3683 N N . LEU A 1 444 ? -0.249 37.205 -16.454 1.00 97.44 444 LEU A N 1
ATOM 3684 C CA . LEU A 1 444 ? 0.828 38.035 -15.893 1.00 97.44 444 LEU A CA 1
ATOM 3685 C C . LEU A 1 444 ? 2.211 37.716 -16.481 1.00 97.44 444 LEU A C 1
ATOM 3687 O O . LEU A 1 444 ? 3.061 38.605 -16.612 1.00 97.44 444 LEU A O 1
ATOM 3691 N N . SER A 1 445 ? 2.445 36.451 -16.825 1.00 96.81 445 SER A N 1
ATOM 3692 C CA . SER A 1 445 ? 3.727 35.962 -17.336 1.00 96.81 445 SER A CA 1
ATOM 3693 C C . SER A 1 445 ? 3.831 35.981 -18.863 1.00 96.81 445 SER A C 1
ATOM 3695 O O . SER A 1 445 ? 4.930 35.829 -19.394 1.00 96.81 445 SER A O 1
ATOM 3697 N N . GLN A 1 446 ? 2.743 36.281 -19.586 1.00 96.06 446 GLN A N 1
ATOM 3698 C CA . GLN A 1 446 ? 2.733 36.373 -21.052 1.00 96.06 446 GLN A CA 1
ATOM 3699 C C . GLN A 1 446 ? 3.830 37.300 -21.605 1.00 96.06 446 GLN A C 1
ATOM 3701 O O . GLN A 1 446 ? 4.406 37.027 -22.656 1.00 96.06 446 GLN A O 1
ATOM 3706 N N . ARG A 1 447 ? 4.154 38.384 -20.888 1.00 94.94 447 ARG A N 1
ATOM 3707 C CA . ARG A 1 447 ? 5.220 39.335 -21.258 1.00 94.94 447 ARG A CA 1
ATOM 3708 C C . ARG A 1 447 ? 6.641 38.770 -21.143 1.00 94.94 447 ARG A C 1
ATOM 3710 O O . ARG A 1 447 ? 7.558 39.366 -21.696 1.00 94.94 447 ARG A O 1
ATOM 3717 N N . TYR A 1 448 ? 6.834 37.672 -20.412 1.00 96.44 448 TYR A N 1
ATOM 3718 C CA . TYR A 1 448 ? 8.133 37.010 -20.266 1.00 96.44 448 TYR A CA 1
ATOM 3719 C C . TYR A 1 448 ? 8.404 36.015 -21.397 1.00 96.44 448 TYR A C 1
ATOM 3721 O O . TYR A 1 448 ? 9.550 35.613 -21.592 1.00 96.44 448 TYR A O 1
ATOM 3729 N N . LYS A 1 449 ? 7.369 35.621 -22.153 1.00 96.94 449 LYS A N 1
ATOM 3730 C CA . LYS A 1 449 ? 7.519 34.690 -23.270 1.00 96.94 449 LYS A CA 1
ATOM 3731 C C . LYS A 1 449 ? 8.292 35.330 -24.417 1.00 96.94 449 LYS A C 1
ATOM 3733 O O . LYS A 1 449 ? 8.002 36.447 -24.842 1.00 96.94 449 LYS A O 1
ATOM 3738 N N . GLN A 1 450 ? 9.229 34.573 -24.975 1.00 96.00 450 GLN A N 1
ATOM 3739 C CA . GLN A 1 450 ? 9.962 34.936 -26.188 1.00 96.00 450 GLN A CA 1
ATOM 3740 C C . GLN A 1 450 ? 9.537 33.977 -27.295 1.00 96.00 450 GLN A C 1
ATOM 3742 O O . GLN A 1 450 ? 9.506 32.771 -27.079 1.00 96.00 450 GLN A O 1
ATOM 3747 N N . ASN A 1 451 ? 9.143 34.499 -28.460 1.00 92.81 451 ASN A N 1
ATOM 3748 C CA . ASN A 1 451 ? 8.632 33.691 -29.580 1.00 92.81 451 ASN A CA 1
ATOM 3749 C C . ASN A 1 451 ? 7.442 32.776 -29.207 1.00 92.81 451 ASN A C 1
ATOM 3751 O O . ASN A 1 451 ? 7.230 31.738 -29.825 1.00 92.81 451 ASN A O 1
ATOM 3755 N N . ASN A 1 452 ? 6.632 33.189 -28.220 1.00 93.94 452 ASN A N 1
ATOM 3756 C CA . ASN A 1 452 ? 5.548 32.403 -27.609 1.00 93.94 452 ASN A CA 1
ATOM 3757 C C . ASN A 1 452 ? 5.999 31.120 -26.879 1.00 93.94 452 ASN A C 1
ATOM 3759 O O . ASN A 1 452 ? 5.170 30.241 -26.648 1.00 93.94 452 ASN A O 1
ATOM 3763 N N . PHE A 1 453 ? 7.270 31.019 -26.486 1.00 97.00 453 PHE A N 1
ATOM 3764 C CA . PHE A 1 453 ? 7.794 29.927 -25.662 1.00 97.00 453 PHE A CA 1
ATOM 3765 C C . PHE A 1 453 ? 7.850 30.324 -24.177 1.00 97.00 453 PHE A C 1
ATOM 3767 O O . PHE A 1 453 ? 8.117 31.496 -23.883 1.00 97.00 453 PHE A O 1
ATOM 3774 N N . PRO A 1 454 ? 7.633 29.380 -23.242 1.00 98.06 454 PRO A N 1
ATOM 3775 C CA . PRO A 1 454 ? 7.204 27.995 -23.469 1.00 98.06 454 PRO A CA 1
ATOM 3776 C C . PRO A 1 454 ? 5.734 27.902 -23.916 1.00 98.06 454 PRO A C 1
ATOM 3778 O O . PRO A 1 454 ? 4.942 28.835 -23.724 1.00 98.06 454 PRO A O 1
ATOM 3781 N N . ASP A 1 455 ? 5.355 26.767 -24.510 1.00 97.31 455 ASP A N 1
ATOM 3782 C CA . ASP A 1 455 ? 3.945 26.473 -24.772 1.00 97.31 455 ASP A CA 1
ATOM 3783 C C . ASP A 1 455 ? 3.147 26.272 -23.467 1.00 97.31 455 ASP A C 1
ATOM 3785 O O . ASP A 1 455 ? 3.709 26.223 -22.374 1.00 97.31 455 ASP A O 1
ATOM 3789 N N . ALA A 1 456 ? 1.819 26.177 -23.566 1.00 97.75 456 ALA A N 1
ATOM 3790 C CA . ALA A 1 456 ? 0.958 26.081 -22.385 1.00 97.75 456 ALA A CA 1
ATOM 3791 C C . ALA A 1 456 ? 1.217 24.822 -21.530 1.00 97.75 456 ALA A C 1
ATOM 3793 O O . ALA A 1 456 ? 1.036 24.856 -20.319 1.00 97.75 456 ALA A O 1
ATOM 3794 N N . ASN A 1 457 ? 1.636 23.700 -22.116 1.00 98.12 457 ASN A N 1
ATOM 3795 C CA . ASN A 1 457 ? 1.867 22.477 -21.347 1.00 98.12 457 ASN A CA 1
ATOM 3796 C C . ASN A 1 457 ? 3.157 22.556 -20.523 1.00 98.12 457 ASN A C 1
ATOM 3798 O O . ASN A 1 457 ? 3.181 22.107 -19.376 1.00 98.12 457 ASN A O 1
ATOM 3802 N N . ASP A 1 458 ? 4.210 23.127 -21.106 1.00 98.44 458 ASP A N 1
ATOM 3803 C CA . ASP A 1 458 ? 5.492 23.323 -20.426 1.00 98.44 458 ASP A CA 1
ATOM 3804 C C . ASP A 1 458 ? 5.404 24.482 -19.415 1.00 98.44 458 ASP A C 1
ATOM 3806 O O . ASP A 1 458 ? 5.970 24.407 -18.328 1.00 98.44 458 ASP A O 1
ATOM 3810 N N . GLU A 1 459 ? 4.615 25.518 -19.711 1.00 98.25 459 GLU A N 1
ATOM 3811 C CA . GLU A 1 459 ? 4.258 26.578 -18.758 1.00 98.25 459 GLU A CA 1
ATOM 3812 C C . GLU A 1 459 ? 3.535 26.012 -17.523 1.00 98.25 459 GLU A C 1
ATOM 3814 O O . GLU A 1 459 ? 3.907 26.329 -16.391 1.00 98.25 459 GLU A O 1
ATOM 3819 N N . TYR A 1 460 ? 2.558 25.116 -17.716 1.00 98.69 460 TYR A N 1
ATOM 3820 C CA . TYR A 1 460 ? 1.838 24.485 -16.605 1.00 98.69 460 TYR A CA 1
ATOM 3821 C C . TYR A 1 460 ? 2.733 23.580 -15.748 1.00 98.69 460 TYR A C 1
ATOM 3823 O O . TYR A 1 460 ? 2.577 23.537 -14.525 1.00 98.69 460 TYR A O 1
ATOM 3831 N N . LEU A 1 461 ? 3.690 22.885 -16.376 1.00 98.62 461 LEU A N 1
ATOM 3832 C CA . LEU A 1 461 ? 4.727 22.127 -15.674 1.00 98.62 461 LEU A CA 1
ATOM 3833 C C . LEU A 1 461 ? 5.578 23.049 -14.797 1.00 98.62 461 LEU A C 1
ATOM 3835 O O . LEU A 1 461 ? 5.782 22.751 -13.623 1.00 98.62 461 LEU A O 1
ATOM 3839 N N . ILE A 1 462 ? 6.034 24.182 -15.341 1.00 98.69 462 ILE A N 1
ATOM 3840 C CA . ILE A 1 462 ? 6.860 25.151 -14.608 1.00 98.69 462 ILE A CA 1
ATOM 3841 C C . ILE A 1 462 ? 6.110 25.699 -13.390 1.00 98.69 462 ILE A C 1
ATOM 3843 O O . ILE A 1 462 ? 6.704 25.773 -12.318 1.00 98.69 462 ILE A O 1
ATOM 3847 N N . TYR A 1 463 ? 4.820 26.034 -13.504 1.00 98.75 463 TYR A N 1
ATOM 3848 C CA . TYR A 1 463 ? 4.042 26.524 -12.359 1.00 98.75 463 TYR A CA 1
ATOM 3849 C C . TYR A 1 463 ? 3.890 25.487 -11.246 1.00 98.75 463 TYR A C 1
ATOM 3851 O O . TYR A 1 463 ? 4.095 25.813 -10.077 1.00 98.75 463 TYR A O 1
ATOM 3859 N N . GLN A 1 464 ? 3.560 24.239 -11.591 1.00 98.75 464 GLN A N 1
ATOM 3860 C CA . GLN A 1 464 ? 3.448 23.169 -10.598 1.00 98.75 464 GLN A CA 1
ATOM 3861 C C . GLN A 1 464 ? 4.805 22.869 -9.948 1.00 98.75 464 GLN A C 1
ATOM 3863 O O . GLN A 1 464 ? 4.887 22.762 -8.726 1.00 98.75 464 GLN A O 1
ATOM 3868 N N . SER A 1 465 ? 5.881 22.799 -10.737 1.00 98.44 465 SER A N 1
ATOM 3869 C CA . SER A 1 465 ? 7.238 22.604 -10.220 1.00 98.44 465 SER A CA 1
ATOM 3870 C C . SER A 1 465 ? 7.684 23.764 -9.330 1.00 98.44 465 SER A C 1
ATOM 3872 O O . SER A 1 465 ? 8.274 23.530 -8.281 1.00 98.44 465 SER A O 1
ATOM 3874 N N . LEU A 1 466 ? 7.356 25.010 -9.682 1.00 97.62 466 LEU A N 1
ATOM 3875 C CA . LEU A 1 466 ? 7.638 26.167 -8.836 1.00 97.62 466 LEU A CA 1
ATOM 3876 C C . LEU A 1 466 ? 6.905 26.051 -7.494 1.00 97.62 466 LEU A C 1
ATOM 3878 O O . LEU A 1 466 ? 7.527 26.181 -6.446 1.00 97.62 466 LEU A O 1
ATOM 3882 N N . ILE A 1 467 ? 5.610 25.730 -7.508 1.00 97.62 467 ILE A N 1
ATOM 3883 C CA . ILE A 1 467 ? 4.832 25.550 -6.279 1.00 97.62 467 ILE A CA 1
ATOM 3884 C C . ILE A 1 467 ? 5.387 24.425 -5.407 1.00 97.62 467 ILE A C 1
ATOM 3886 O O . ILE A 1 467 ? 5.569 24.616 -4.203 1.00 97.62 467 ILE A O 1
ATOM 3890 N N . GLY A 1 468 ? 5.689 23.274 -6.002 1.00 97.81 468 GLY A N 1
ATOM 3891 C CA . GLY A 1 468 ? 6.173 22.106 -5.279 1.00 97.81 468 GLY A CA 1
ATOM 3892 C C . GLY A 1 468 ? 7.585 22.282 -4.709 1.00 97.81 468 GLY A C 1
ATOM 3893 O O . GLY A 1 468 ? 7.823 21.945 -3.552 1.00 97.81 468 GLY A O 1
ATOM 3894 N N . ASN A 1 469 ? 8.520 22.820 -5.495 1.00 97.94 469 ASN A N 1
ATOM 3895 C CA . ASN A 1 469 ? 9.950 22.809 -5.173 1.00 97.94 469 ASN A CA 1
ATOM 3896 C C . ASN A 1 469 ? 10.467 24.091 -4.513 1.00 97.94 469 ASN A C 1
ATOM 3898 O O . ASN A 1 469 ? 11.571 24.068 -3.963 1.00 97.94 469 ASN A O 1
ATOM 3902 N N . TYR A 1 470 ? 9.717 25.201 -4.550 1.00 97.44 470 TYR A N 1
ATOM 3903 C CA . TYR A 1 470 ? 10.201 26.452 -3.966 1.00 97.44 470 TYR A CA 1
ATOM 3904 C C . TYR A 1 470 ? 10.496 26.285 -2.460 1.00 97.44 470 TYR A C 1
ATOM 3906 O O . TYR A 1 470 ? 9.714 25.618 -1.766 1.00 97.44 470 TYR A O 1
ATOM 3914 N N . PRO A 1 471 ? 11.609 26.838 -1.938 1.00 95.88 471 PRO A N 1
ATOM 3915 C CA . PRO A 1 471 ? 11.995 26.706 -0.534 1.00 95.88 471 PRO A CA 1
ATOM 3916 C C . PRO A 1 471 ? 10.890 27.105 0.448 1.00 95.88 471 PRO A C 1
ATOM 3918 O O . PRO A 1 471 ? 9.988 27.880 0.124 1.00 95.88 471 PRO A O 1
ATOM 3921 N N . MET A 1 472 ? 10.959 26.574 1.672 1.00 95.88 472 MET A N 1
ATOM 3922 C CA . MET A 1 472 ? 10.023 26.979 2.725 1.00 95.88 472 MET A CA 1
ATOM 3923 C C . MET A 1 472 ? 10.187 28.477 3.046 1.00 95.88 472 MET A C 1
ATOM 3925 O O . MET A 1 472 ? 11.298 29.005 2.919 1.00 95.88 472 MET A O 1
ATOM 3929 N N . PRO A 1 473 ? 9.128 29.172 3.504 1.00 94.44 473 PRO A N 1
ATOM 3930 C CA . PRO A 1 473 ? 9.219 30.585 3.854 1.00 94.44 473 PRO A CA 1
ATOM 3931 C C . PRO A 1 473 ? 10.378 30.877 4.821 1.00 94.44 473 PRO A C 1
ATOM 3933 O O . PRO A 1 473 ? 10.554 30.206 5.839 1.00 94.44 473 PRO A O 1
ATOM 3936 N N . GLY A 1 474 ? 11.195 31.878 4.484 1.00 86.94 474 GLY A N 1
ATOM 3937 C CA . GLY A 1 474 ? 12.352 32.297 5.282 1.00 86.94 474 GLY A CA 1
ATOM 3938 C C . GLY A 1 474 ? 13.597 31.402 5.187 1.00 86.94 474 GLY A C 1
ATOM 3939 O O . GLY A 1 474 ? 14.609 31.734 5.804 1.00 86.94 474 GLY A O 1
ATOM 3940 N N . GLN A 1 475 ? 13.570 30.300 4.427 1.00 88.81 475 GLN A N 1
ATOM 3941 C CA . GLN A 1 475 ? 14.773 29.508 4.152 1.00 88.81 475 GLN A CA 1
ATOM 3942 C C . GLN A 1 475 ? 15.658 30.140 3.069 1.00 88.81 475 GLN A C 1
ATOM 3944 O O . GLN A 1 475 ? 15.204 30.947 2.260 1.00 88.81 475 GLN A O 1
ATOM 3949 N N . ASN A 1 476 ? 16.939 29.754 3.058 1.00 82.69 476 ASN A N 1
ATOM 3950 C CA . ASN A 1 476 ? 17.859 30.122 1.986 1.00 82.69 476 ASN A CA 1
ATOM 3951 C C . ASN A 1 476 ? 17.403 29.497 0.661 1.00 82.69 476 ASN A C 1
ATOM 3953 O O . ASN A 1 476 ? 16.944 28.357 0.624 1.00 82.69 476 ASN A O 1
ATOM 3957 N N . GLU A 1 477 ? 17.567 30.239 -0.429 1.00 86.00 477 GLU A N 1
ATOM 3958 C CA . GLU A 1 477 ? 17.218 29.766 -1.764 1.00 86.00 477 GLU A CA 1
ATOM 3959 C C . GLU A 1 477 ? 18.229 28.746 -2.305 1.00 86.00 477 GLU A C 1
ATOM 3961 O O . GLU A 1 477 ? 17.896 28.003 -3.218 1.00 86.00 477 GLU A O 1
ATOM 3966 N N . ASP A 1 478 ? 19.434 28.639 -1.730 1.00 81.62 478 ASP A N 1
ATOM 3967 C CA . ASP A 1 478 ? 20.419 27.585 -2.043 1.00 81.62 478 ASP A CA 1
ATOM 3968 C C . ASP A 1 478 ? 20.632 27.364 -3.561 1.00 81.62 478 ASP A C 1
ATOM 3970 O O . ASP A 1 478 ? 20.651 26.231 -4.050 1.00 81.62 478 ASP A O 1
ATOM 3974 N N . GLY A 1 479 ? 20.753 28.455 -4.328 1.00 92.56 479 GLY A N 1
ATOM 3975 C CA . GLY A 1 479 ? 20.891 28.394 -5.791 1.00 92.56 479 GLY A CA 1
ATOM 3976 C C . GLY A 1 479 ? 19.642 27.858 -6.507 1.00 92.56 479 GLY A C 1
ATOM 3977 O O . GLY A 1 479 ? 19.743 27.106 -7.477 1.00 92.56 479 GLY A O 1
ATOM 3978 N N . TYR A 1 480 ? 18.447 28.161 -5.986 1.00 96.50 480 TYR A N 1
ATOM 3979 C CA . TYR A 1 480 ? 17.177 27.679 -6.535 1.00 96.50 480 TYR A CA 1
ATOM 3980 C C . TYR A 1 480 ? 16.984 28.060 -8.005 1.00 96.50 480 TYR A C 1
ATOM 3982 O O . TYR A 1 480 ? 16.493 27.237 -8.774 1.00 96.50 480 TYR A O 1
ATOM 3990 N N . GLU A 1 481 ? 17.384 29.272 -8.406 1.00 97.31 481 GLU A N 1
ATOM 3991 C CA . GLU A 1 481 ? 17.298 29.718 -9.801 1.00 97.31 481 GLU A CA 1
ATOM 3992 C C . GLU A 1 481 ? 18.054 28.757 -10.728 1.00 97.31 481 GLU A C 1
ATOM 3994 O O . GLU A 1 481 ? 17.485 28.250 -11.696 1.00 97.31 481 GLU A O 1
ATOM 3999 N N . GLU A 1 482 ? 19.310 28.443 -10.407 1.00 97.56 482 GLU A N 1
ATOM 4000 C CA . GLU A 1 482 ? 20.143 27.549 -11.209 1.00 97.56 482 GLU A CA 1
ATOM 4001 C C . GLU A 1 482 ? 19.569 26.128 -11.253 1.00 97.56 482 GLU A C 1
ATOM 4003 O O . GLU A 1 482 ? 19.553 25.492 -12.311 1.00 97.56 482 GLU A O 1
ATOM 4008 N N . ARG A 1 483 ? 19.051 25.642 -10.118 1.00 97.75 483 ARG A N 1
ATOM 4009 C CA . ARG A 1 483 ? 18.409 24.323 -10.007 1.00 97.75 483 ARG A CA 1
ATOM 4010 C C . ARG A 1 483 ? 17.143 24.236 -10.859 1.00 97.75 483 ARG A C 1
ATOM 4012 O O . ARG A 1 483 ? 16.969 23.263 -11.590 1.00 97.75 483 ARG A O 1
ATOM 4019 N N . LEU A 1 484 ? 16.290 25.261 -10.812 1.00 98.25 484 LEU A N 1
ATOM 4020 C CA . LEU A 1 484 ? 15.072 25.341 -11.617 1.00 98.25 484 LEU A CA 1
ATOM 4021 C C . LEU A 1 484 ? 15.401 25.386 -13.113 1.00 98.25 484 LEU A C 1
ATOM 4023 O O . LEU A 1 484 ? 14.791 24.659 -13.891 1.00 98.25 484 LEU A O 1
ATOM 4027 N N . ILE A 1 485 ? 16.382 26.194 -13.524 1.00 98.06 485 ILE A N 1
ATOM 4028 C CA . ILE A 1 485 ? 16.807 26.288 -14.928 1.00 98.06 485 ILE A CA 1
ATOM 4029 C C . ILE A 1 485 ? 17.329 24.937 -15.433 1.00 98.06 485 ILE A C 1
ATOM 4031 O O . ILE A 1 485 ? 16.922 24.489 -16.509 1.00 98.06 485 ILE A O 1
ATOM 4035 N N . ALA A 1 486 ? 18.180 24.266 -14.650 1.00 98.00 486 ALA A N 1
ATOM 4036 C CA . ALA A 1 486 ? 18.693 22.940 -14.985 1.00 98.00 486 ALA A CA 1
ATOM 4037 C C . ALA A 1 486 ? 17.564 21.899 -15.083 1.00 98.00 486 ALA A C 1
ATOM 4039 O O . ALA A 1 486 ? 17.545 21.089 -16.014 1.00 98.00 486 ALA A O 1
ATOM 4040 N N . TYR A 1 487 ? 16.592 21.953 -14.166 1.00 98.31 487 TYR A N 1
ATOM 4041 C CA . TYR A 1 487 ? 15.406 21.102 -14.212 1.00 98.31 487 TYR A CA 1
ATOM 4042 C C . TYR A 1 487 ? 14.574 21.345 -15.473 1.00 98.31 487 TYR A C 1
ATOM 4044 O O . TYR A 1 487 ? 14.237 20.381 -16.154 1.00 98.31 487 TYR A O 1
ATOM 4052 N N . VAL A 1 488 ? 14.272 22.602 -15.815 1.00 98.31 488 VAL A N 1
ATOM 4053 C CA . VAL A 1 488 ? 13.495 22.941 -17.018 1.00 98.31 488 VAL A CA 1
ATOM 4054 C C . VAL A 1 488 ? 14.188 22.395 -18.261 1.00 98.31 488 VAL A C 1
ATOM 4056 O O . VAL A 1 488 ? 13.554 21.711 -19.058 1.00 98.31 488 VAL A O 1
ATOM 4059 N N . GLN A 1 489 ? 15.500 22.600 -18.401 1.00 98.12 489 GLN A N 1
ATOM 4060 C CA . GLN A 1 489 ? 16.250 22.052 -19.530 1.00 98.12 489 GLN A CA 1
ATOM 4061 C C . GLN A 1 489 ? 16.148 20.522 -19.604 1.00 98.12 489 GLN A C 1
ATOM 4063 O O . GLN A 1 489 ? 15.867 19.976 -20.673 1.00 98.12 489 GLN A O 1
ATOM 4068 N N . LYS A 1 490 ? 16.335 19.824 -18.477 1.00 97.88 490 LYS A N 1
ATOM 4069 C CA . LYS A 1 490 ? 16.186 18.365 -18.417 1.00 97.88 490 LYS A CA 1
ATOM 4070 C C . LYS A 1 490 ? 14.767 17.934 -18.788 1.00 97.88 490 LYS A C 1
ATOM 4072 O O . LYS A 1 490 ? 14.606 17.083 -19.655 1.00 97.88 490 LYS A O 1
ATOM 4077 N N . ALA A 1 491 ? 13.750 18.543 -18.187 1.00 97.88 491 ALA A N 1
ATOM 4078 C CA . ALA A 1 491 ? 12.350 18.208 -18.410 1.00 97.88 491 ALA A CA 1
ATOM 4079 C C . ALA A 1 491 ? 11.943 18.360 -19.882 1.00 97.88 491 ALA A C 1
ATOM 4081 O O . ALA A 1 491 ? 11.284 17.481 -20.431 1.00 97.88 491 ALA A O 1
ATOM 4082 N N . LEU A 1 492 ? 12.394 19.427 -20.549 1.00 98.19 492 LEU A N 1
ATOM 4083 C CA . LEU A 1 492 ? 12.134 19.647 -21.973 1.00 98.19 492 LEU A CA 1
ATOM 4084 C C . LEU A 1 492 ? 12.788 18.582 -22.860 1.00 98.19 492 LEU A C 1
ATOM 4086 O O . LEU A 1 492 ? 12.188 18.153 -23.847 1.00 98.19 492 LEU A O 1
ATOM 4090 N N . ARG A 1 493 ? 13.999 18.138 -22.503 1.00 97.56 493 ARG A N 1
ATOM 4091 C CA . ARG A 1 493 ? 14.717 17.082 -23.231 1.00 97.56 493 ARG A CA 1
ATOM 4092 C C . ARG A 1 493 ? 14.127 15.697 -22.998 1.00 97.56 493 ARG A C 1
ATOM 4094 O O . ARG A 1 493 ? 14.074 14.915 -23.944 1.00 97.56 493 ARG A O 1
ATOM 4101 N N . GLU A 1 494 ? 13.660 15.405 -21.785 1.00 96.88 494 GLU A N 1
ATOM 4102 C CA . GLU A 1 494 ? 12.934 14.164 -21.490 1.00 96.88 494 GLU A CA 1
ATOM 4103 C C . GLU A 1 494 ? 11.562 14.143 -22.176 1.00 96.88 494 GLU A C 1
ATOM 4105 O O . GLU A 1 494 ? 11.190 13.137 -22.772 1.00 96.88 494 GLU A O 1
ATOM 4110 N N . ALA A 1 495 ? 10.850 15.273 -22.226 1.00 96.12 495 ALA A N 1
ATOM 4111 C CA . ALA A 1 495 ? 9.560 15.376 -22.909 1.00 96.12 495 ALA A CA 1
ATOM 4112 C C . ALA A 1 495 ? 9.628 15.063 -24.418 1.00 96.12 495 ALA A C 1
ATOM 4114 O O . ALA A 1 495 ? 8.624 14.639 -25.000 1.00 96.12 495 ALA A O 1
ATOM 4115 N N . LYS A 1 496 ? 10.784 15.301 -25.062 1.00 95.62 496 LYS A N 1
ATOM 4116 C CA . LYS A 1 496 ? 11.045 15.038 -26.495 1.00 95.62 496 LYS A CA 1
ATOM 4117 C C . LYS A 1 496 ? 10.052 15.725 -27.448 1.00 95.62 496 LYS A C 1
ATOM 4119 O O . LYS A 1 496 ? 9.849 15.282 -28.573 1.00 95.62 496 LYS A O 1
ATOM 4124 N N . ARG A 1 497 ? 9.401 16.810 -27.006 1.00 94.44 497 ARG A N 1
ATOM 4125 C CA . ARG A 1 497 ? 8.397 17.552 -27.795 1.00 94.44 497 ARG A CA 1
ATOM 4126 C C . ARG A 1 497 ? 9.007 18.685 -28.609 1.00 94.44 497 ARG A C 1
ATOM 4128 O O . ARG A 1 497 ? 8.789 18.761 -29.812 1.00 94.44 497 ARG A O 1
ATOM 4135 N N . HIS A 1 498 ? 9.746 19.560 -27.931 1.00 96.25 498 HIS A N 1
ATOM 4136 C CA . HIS A 1 498 ? 10.341 20.763 -28.527 1.00 96.25 498 HIS A CA 1
ATOM 4137 C C . HIS A 1 498 ? 11.868 20.751 -28.496 1.00 96.25 498 HIS A C 1
ATOM 4139 O O . HIS A 1 498 ? 12.484 21.482 -29.263 1.00 96.25 498 HIS A O 1
ATOM 4145 N N . SER A 1 499 ? 12.466 19.914 -27.643 1.00 96.31 499 SER A N 1
ATOM 4146 C CA . SER A 1 499 ? 13.903 19.645 -27.556 1.00 96.31 499 SER A CA 1
ATOM 4147 C C . SER A 1 499 ? 14.134 18.173 -27.191 1.00 96.31 499 SER A C 1
ATOM 4149 O O . SER A 1 499 ? 13.212 17.499 -26.737 1.00 96.31 499 SER A O 1
ATOM 4151 N N . ASN A 1 500 ? 15.347 17.661 -27.391 1.00 93.19 500 ASN A N 1
ATOM 4152 C CA . ASN A 1 500 ? 15.766 16.325 -26.963 1.00 93.19 500 ASN A CA 1
ATOM 4153 C C . ASN A 1 500 ? 17.289 16.296 -26.708 1.00 93.19 500 ASN A C 1
ATOM 4155 O O . ASN A 1 500 ? 17.999 17.253 -27.011 1.00 93.19 500 ASN A O 1
ATOM 4159 N N . TRP A 1 501 ? 17.803 15.200 -26.144 1.00 90.62 501 TRP A N 1
ATOM 4160 C CA . TRP A 1 501 ? 19.231 15.057 -25.815 1.00 90.62 501 TRP A CA 1
ATOM 4161 C C . TRP A 1 501 ? 20.163 14.948 -27.031 1.00 90.62 501 TRP A C 1
ATOM 4163 O O . TRP A 1 501 ? 21.351 15.242 -26.923 1.00 90.62 501 TRP A O 1
ATOM 4173 N N . THR A 1 502 ? 19.638 14.509 -28.173 1.00 86.94 502 THR A N 1
ATOM 4174 C CA . THR A 1 502 ? 20.384 14.214 -29.403 1.00 86.94 502 THR A CA 1
ATOM 4175 C C . THR A 1 502 ? 20.617 15.462 -30.250 1.00 86.94 502 THR A C 1
ATOM 4177 O O . THR A 1 502 ? 21.723 15.709 -30.724 1.00 86.94 502 THR A O 1
ATOM 4180 N N . THR A 1 503 ? 19.565 16.255 -30.427 1.00 90.50 503 THR A N 1
ATOM 4181 C CA . THR A 1 503 ? 19.513 17.502 -31.189 1.00 90.50 503 THR A CA 1
ATOM 4182 C C . THR A 1 503 ? 18.781 18.553 -30.349 1.00 90.50 503 THR A C 1
ATOM 4184 O O . THR A 1 503 ? 17.589 18.791 -30.576 1.00 90.50 503 THR A O 1
ATOM 4187 N N . PRO A 1 504 ? 19.451 19.155 -29.349 1.00 95.06 504 PRO A N 1
ATOM 4188 C CA . PRO A 1 504 ? 18.825 20.152 -28.491 1.00 95.06 504 PRO A CA 1
ATOM 4189 C C . PRO A 1 504 ? 18.324 21.360 -29.287 1.00 95.06 504 PRO A C 1
ATOM 4191 O O . PRO A 1 504 ? 19.042 21.916 -30.118 1.00 95.06 504 PRO A O 1
ATOM 4194 N N . ASN A 1 505 ? 17.100 21.796 -29.004 1.00 97.62 505 ASN A N 1
ATOM 4195 C CA . ASN A 1 505 ? 16.566 23.057 -29.502 1.00 97.62 505 ASN A CA 1
ATOM 4196 C C . ASN A 1 505 ? 16.937 24.178 -28.526 1.00 97.62 505 ASN A C 1
ATOM 4198 O O . ASN A 1 505 ? 16.168 24.530 -27.629 1.00 97.62 505 ASN A O 1
ATOM 4202 N N . GLU A 1 506 ? 18.144 24.718 -28.692 1.00 96.38 506 GLU A N 1
ATOM 4203 C CA . GLU A 1 506 ? 18.705 25.727 -27.788 1.00 96.38 506 GLU A CA 1
ATOM 4204 C C . GLU A 1 506 ? 17.860 27.008 -27.713 1.00 96.38 506 GLU A C 1
ATOM 4206 O O . GLU A 1 506 ? 17.838 27.663 -26.672 1.00 96.38 506 GLU A O 1
ATOM 4211 N N . GLU A 1 507 ? 17.135 27.362 -28.780 1.00 97.56 507 GLU A N 1
ATOM 4212 C CA . GLU A 1 507 ? 16.245 28.527 -28.784 1.00 97.56 507 GLU A CA 1
ATOM 4213 C C . GLU A 1 507 ? 15.063 28.325 -27.828 1.00 97.56 507 GLU A C 1
ATOM 4215 O O . GLU A 1 507 ? 14.815 29.170 -26.964 1.00 97.56 507 GLU A O 1
ATOM 4220 N N . TYR A 1 508 ? 14.363 27.191 -27.948 1.00 98.31 508 TYR A N 1
ATOM 4221 C CA . TYR A 1 508 ? 13.226 26.870 -27.084 1.00 98.31 508 TYR A CA 1
ATOM 4222 C C . TYR A 1 508 ? 13.662 26.649 -25.630 1.00 98.31 508 TYR A C 1
ATOM 4224 O O . TYR A 1 508 ? 13.009 27.152 -24.712 1.00 98.31 508 TYR A O 1
ATOM 4232 N N . GLU A 1 509 ? 14.778 25.942 -25.413 1.00 98.12 509 GLU A N 1
ATOM 4233 C CA . GLU A 1 509 ? 15.354 25.735 -24.078 1.00 98.12 509 GLU A CA 1
ATOM 4234 C C . GLU A 1 509 ? 15.669 27.075 -23.412 1.00 98.12 509 GLU A C 1
ATOM 4236 O O . GLU A 1 509 ? 15.188 27.343 -22.312 1.00 98.12 509 GLU A O 1
ATOM 4241 N N . LYS A 1 510 ? 16.405 27.955 -24.103 1.00 98.00 510 LYS A N 1
ATOM 4242 C CA . LYS A 1 510 ? 16.776 29.264 -23.567 1.00 98.00 510 LYS A CA 1
ATOM 4243 C C . LYS A 1 510 ? 15.551 30.118 -23.256 1.00 98.00 510 LYS A C 1
ATOM 4245 O O . LYS A 1 510 ? 15.477 30.681 -22.169 1.00 98.00 510 LYS A O 1
ATOM 4250 N N . ALA A 1 511 ? 14.588 30.211 -24.174 1.00 98.31 511 ALA A N 1
ATOM 4251 C CA . ALA A 1 511 ? 13.377 31.000 -23.954 1.00 98.31 511 ALA A CA 1
ATOM 4252 C C . ALA A 1 511 ? 12.564 30.489 -22.751 1.00 98.31 511 ALA A C 1
ATOM 4254 O O . ALA A 1 511 ? 12.083 31.288 -21.949 1.00 98.31 511 ALA A O 1
ATOM 4255 N N . SER A 1 512 ? 12.467 29.168 -22.584 1.00 98.44 512 SER A N 1
ATOM 4256 C CA . SER A 1 512 ? 11.757 28.541 -21.463 1.00 98.44 512 SER A CA 1
ATOM 4257 C C . SER A 1 512 ? 12.480 28.735 -20.127 1.00 98.44 512 SER A C 1
ATOM 4259 O O . SER A 1 512 ? 11.840 29.007 -19.111 1.00 98.44 512 SER A O 1
ATOM 4261 N N . SER A 1 513 ? 13.812 28.653 -20.116 1.00 98.06 513 SER A N 1
ATOM 4262 C CA . SER A 1 513 ? 14.624 28.938 -18.929 1.00 98.06 513 SER A CA 1
ATOM 4263 C C . SER A 1 513 ? 14.570 30.414 -18.527 1.00 98.06 513 SER A C 1
ATOM 4265 O O . SER A 1 513 ? 14.425 30.709 -17.344 1.00 98.06 513 SER A O 1
ATOM 4267 N N . GLU A 1 514 ? 14.628 31.347 -19.483 1.00 98.19 514 GLU A N 1
ATOM 4268 C CA . GLU A 1 514 ? 14.477 32.785 -19.210 1.00 98.19 514 GLU A CA 1
ATOM 4269 C C . GLU A 1 514 ? 13.065 33.125 -18.717 1.00 98.19 514 GLU A C 1
ATOM 4271 O O . GLU A 1 514 ? 12.911 33.939 -17.807 1.00 98.19 514 GLU A O 1
ATOM 4276 N N . PHE A 1 515 ? 12.033 32.463 -19.253 1.00 98.62 515 PHE A N 1
ATOM 4277 C CA . PHE A 1 515 ? 10.674 32.555 -18.723 1.00 98.62 515 PHE A CA 1
ATOM 4278 C C . PHE A 1 515 ? 10.628 32.110 -17.255 1.00 98.62 515 PHE A C 1
ATOM 4280 O O . PHE A 1 515 ? 10.190 32.883 -16.406 1.00 98.62 515 PHE A O 1
ATOM 4287 N N . ALA A 1 516 ? 11.137 30.913 -16.936 1.00 98.25 516 ALA A N 1
ATOM 4288 C CA . ALA A 1 516 ? 11.160 30.387 -15.568 1.00 98.25 516 ALA A CA 1
ATOM 4289 C C . ALA A 1 516 ? 11.953 31.289 -14.606 1.00 98.25 516 ALA A C 1
ATOM 4291 O O . ALA A 1 516 ? 11.520 31.523 -13.480 1.00 98.25 516 ALA A O 1
ATOM 4292 N N . LYS A 1 517 ? 13.074 31.854 -15.064 1.00 97.88 517 LYS A N 1
ATOM 4293 C CA . LYS A 1 517 ? 13.865 32.835 -14.315 1.00 97.88 517 LYS A CA 1
ATOM 4294 C C . LYS A 1 517 ? 13.089 34.125 -14.049 1.00 97.88 517 LYS A C 1
ATOM 4296 O O . LYS A 1 517 ? 13.101 34.629 -12.929 1.00 97.88 517 LYS A O 1
ATOM 4301 N N . ALA A 1 518 ? 12.392 34.660 -15.050 1.00 97.88 518 ALA A N 1
ATOM 4302 C CA . ALA A 1 518 ? 11.610 35.887 -14.908 1.00 97.88 518 ALA A CA 1
ATOM 4303 C C . ALA A 1 518 ? 10.473 35.751 -13.881 1.00 97.88 518 ALA A C 1
ATOM 4305 O O . ALA A 1 518 ? 10.137 36.730 -13.209 1.00 97.88 518 ALA A O 1
ATOM 4306 N N . LEU A 1 519 ? 9.925 34.541 -13.706 1.00 98.00 519 LEU A N 1
ATOM 4307 C CA . LEU A 1 519 ? 8.942 34.248 -12.660 1.00 98.00 519 LEU A CA 1
ATOM 4308 C C . LEU A 1 519 ? 9.491 34.480 -11.245 1.00 98.00 519 LEU A C 1
ATOM 4310 O O . LEU A 1 519 ? 8.707 34.804 -10.364 1.00 98.00 519 LEU A O 1
ATOM 4314 N N . LEU A 1 520 ? 10.808 34.380 -11.024 1.00 96.94 520 LEU A N 1
ATOM 4315 C CA . LEU A 1 520 ? 11.440 34.556 -9.708 1.00 96.94 520 LEU A CA 1
ATOM 4316 C C . LEU A 1 520 ? 11.652 36.027 -9.305 1.00 96.94 520 LEU A C 1
ATOM 4318 O O . LEU A 1 520 ? 12.158 36.320 -8.219 1.00 96.94 520 LEU A O 1
ATOM 4322 N N . ASN A 1 521 ? 11.290 36.987 -10.163 1.00 96.06 521 ASN A N 1
ATOM 4323 C CA . ASN A 1 521 ? 11.483 38.402 -9.864 1.00 96.06 521 ASN A CA 1
ATOM 4324 C C . ASN A 1 521 ? 10.479 38.903 -8.813 1.00 96.06 521 ASN A C 1
ATOM 4326 O O . ASN A 1 521 ? 9.329 39.220 -9.125 1.00 96.06 521 ASN A O 1
ATOM 4330 N N . LYS A 1 522 ? 10.970 39.087 -7.582 1.00 94.56 522 LYS A N 1
ATOM 4331 C CA . LYS A 1 522 ? 10.174 39.476 -6.406 1.00 94.56 522 LYS A CA 1
ATOM 4332 C C . LYS A 1 522 ? 9.422 40.805 -6.518 1.00 94.56 522 LYS A C 1
ATOM 4334 O O . LYS A 1 522 ? 8.488 41.052 -5.760 1.00 94.56 522 LYS A O 1
ATOM 4339 N N . ASN A 1 523 ? 9.812 41.673 -7.452 1.00 95.50 523 ASN A N 1
ATOM 4340 C CA . ASN A 1 523 ? 9.168 42.974 -7.641 1.00 95.50 523 ASN A CA 1
ATOM 4341 C C . ASN A 1 523 ? 7.919 42.911 -8.535 1.00 95.50 523 ASN A C 1
ATOM 4343 O O . ASN A 1 523 ? 7.144 43.870 -8.568 1.00 95.50 523 ASN A O 1
ATOM 4347 N N . GLU A 1 524 ? 7.722 41.809 -9.255 1.00 96.12 524 GLU A N 1
ATOM 4348 C CA . GLU A 1 524 ? 6.674 41.671 -10.262 1.00 96.12 524 GLU A CA 1
ATOM 4349 C C . GLU A 1 524 ? 5.347 41.165 -9.677 1.00 96.12 524 GLU A C 1
ATOM 4351 O O . GLU A 1 524 ? 5.302 40.510 -8.636 1.00 96.12 524 GLU A O 1
ATOM 4356 N N . GLU A 1 525 ? 4.239 41.450 -10.367 1.00 96.44 525 GLU A N 1
ATOM 4357 C CA . GLU A 1 525 ? 2.891 41.057 -9.921 1.00 96.44 525 GLU A CA 1
ATOM 4358 C C . GLU A 1 525 ? 2.702 39.540 -9.843 1.00 96.44 525 GLU A C 1
ATOM 4360 O O . GLU A 1 525 ? 2.047 39.058 -8.919 1.00 96.44 525 GLU A O 1
ATOM 4365 N N . PHE A 1 526 ? 3.324 38.788 -10.762 1.00 97.94 526 PHE A N 1
ATOM 4366 C CA . PHE A 1 526 ? 3.335 37.325 -10.707 1.00 97.94 526 PHE A CA 1
ATOM 4367 C C . PHE A 1 526 ? 3.874 36.837 -9.358 1.00 97.94 526 PHE A C 1
ATOM 4369 O O . PHE A 1 526 ? 3.222 36.030 -8.705 1.00 97.94 526 PHE A O 1
ATOM 4376 N N . TRP A 1 527 ? 5.022 37.361 -8.912 1.00 97.69 527 TRP A N 1
ATOM 4377 C CA . TRP A 1 527 ? 5.652 36.889 -7.682 1.00 97.69 527 TRP A CA 1
ATOM 4378 C C . TRP A 1 527 ? 4.800 37.167 -6.453 1.00 97.69 527 TRP A C 1
ATOM 4380 O O . TRP A 1 527 ? 4.670 36.306 -5.597 1.00 97.69 527 TRP A O 1
ATOM 4390 N N . LYS A 1 528 ? 4.179 38.348 -6.372 1.00 97.31 528 LYS A N 1
ATOM 4391 C CA . LYS A 1 528 ? 3.296 38.694 -5.248 1.00 97.31 528 LYS A CA 1
ATOM 4392 C C . LYS A 1 528 ? 2.110 37.733 -5.150 1.00 97.31 528 LYS A C 1
ATOM 4394 O O . LYS A 1 528 ? 1.766 37.297 -4.057 1.00 97.31 528 LYS A O 1
ATOM 4399 N N . SER A 1 529 ? 1.510 37.388 -6.292 1.00 98.12 529 SER A N 1
ATOM 4400 C CA . SER A 1 529 ? 0.436 36.391 -6.365 1.00 98.12 529 SER A CA 1
ATOM 4401 C C . SER A 1 529 ? 0.941 34.989 -5.994 1.00 98.12 529 SER A C 1
ATOM 4403 O O . SER A 1 529 ? 0.311 34.306 -5.188 1.00 98.12 529 SER A O 1
ATOM 4405 N N . PHE A 1 530 ? 2.106 34.589 -6.511 1.00 98.12 530 PHE A N 1
ATOM 4406 C CA . PHE A 1 530 ? 2.756 33.323 -6.175 1.00 98.12 530 PHE A CA 1
ATOM 4407 C C . PHE A 1 530 ? 3.064 33.202 -4.678 1.00 98.12 530 PHE A C 1
ATOM 4409 O O . PHE A 1 530 ? 2.692 32.209 -4.068 1.00 98.12 530 PHE A O 1
ATOM 4416 N N . GLU A 1 531 ? 3.701 34.204 -4.073 1.00 96.81 531 GLU A N 1
ATOM 4417 C CA . GLU A 1 531 ? 4.087 34.214 -2.659 1.00 96.81 531 GLU A CA 1
ATOM 4418 C C . GLU A 1 531 ? 2.863 34.149 -1.740 1.00 96.81 531 GLU A C 1
ATOM 4420 O O . GLU A 1 531 ? 2.873 33.403 -0.759 1.00 96.81 531 GLU A O 1
ATOM 4425 N N . GLN A 1 532 ? 1.789 34.870 -2.080 1.00 96.88 532 GLN A N 1
ATOM 4426 C CA . GLN A 1 532 ? 0.523 34.810 -1.351 1.00 96.88 532 GLN A CA 1
ATOM 4427 C C . GLN A 1 532 ? -0.088 33.404 -1.407 1.00 96.88 532 GLN A C 1
ATOM 4429 O O . GLN A 1 532 ? -0.457 32.856 -0.368 1.00 96.88 532 GLN A O 1
ATOM 4434 N N . PHE A 1 533 ? -0.179 32.814 -2.602 1.00 98.00 533 PHE A N 1
ATOM 4435 C CA . PHE A 1 533 ? -0.754 31.481 -2.778 1.00 98.00 533 PHE A CA 1
ATOM 4436 C C . PHE A 1 533 ? 0.118 30.397 -2.127 1.00 98.00 533 PHE A C 1
ATOM 4438 O O . PHE A 1 533 ? -0.388 29.572 -1.373 1.00 98.00 533 PHE A O 1
ATOM 4445 N N . HIS A 1 534 ? 1.438 30.437 -2.344 1.00 97.06 534 HIS A N 1
ATOM 4446 C CA . HIS A 1 534 ? 2.412 29.519 -1.743 1.00 97.06 534 HIS A CA 1
ATOM 4447 C C . HIS A 1 534 ? 2.332 29.552 -0.214 1.00 97.06 534 HIS A C 1
ATOM 4449 O O . HIS A 1 534 ? 2.146 28.508 0.410 1.00 97.06 534 HIS A O 1
ATOM 4455 N N . SER A 1 535 ? 2.350 30.743 0.390 1.00 94.25 535 SER A N 1
ATOM 4456 C CA . SER A 1 535 ? 2.219 30.896 1.846 1.00 94.25 535 SER A CA 1
ATOM 4457 C C . SER A 1 535 ? 0.900 30.324 2.376 1.00 94.25 535 SER A C 1
ATOM 4459 O O . SER A 1 535 ? 0.881 29.744 3.457 1.00 94.25 535 SER A O 1
ATOM 4461 N N . GLY A 1 536 ? -0.187 30.430 1.603 1.00 94.69 536 GLY A N 1
ATOM 4462 C CA . GLY A 1 536 ? -1.508 29.907 1.961 1.00 94.69 536 GLY A CA 1
ATOM 4463 C C . GLY A 1 536 ? -1.666 28.384 1.872 1.00 94.69 536 GLY A C 1
ATOM 4464 O O . GLY A 1 536 ? -2.705 27.873 2.299 1.00 94.69 536 GLY A O 1
ATOM 4465 N N . ILE A 1 537 ? -0.678 27.659 1.323 1.00 96.62 537 ILE A N 1
ATOM 4466 C CA . ILE A 1 537 ? -0.724 26.193 1.159 1.00 96.62 537 ILE A CA 1
ATOM 4467 C C . ILE A 1 537 ? 0.415 25.440 1.863 1.00 96.62 537 ILE A C 1
ATOM 4469 O O . ILE A 1 537 ? 0.285 24.240 2.110 1.00 96.62 537 ILE A O 1
ATOM 4473 N N . VAL A 1 538 ? 1.532 26.104 2.188 1.00 97.25 538 VAL A N 1
ATOM 4474 C CA . VAL A 1 538 ? 2.740 25.449 2.733 1.00 97.25 538 VAL A CA 1
ATOM 4475 C C . VAL A 1 538 ? 2.451 24.668 4.013 1.00 97.25 538 VAL A C 1
ATOM 4477 O O . VAL A 1 538 ? 2.914 23.535 4.143 1.00 97.25 538 VAL A O 1
ATOM 4480 N N . ASP A 1 539 ? 1.664 25.233 4.928 1.00 97.19 539 ASP A N 1
ATOM 4481 C CA . ASP A 1 539 ? 1.373 24.589 6.211 1.00 97.19 539 ASP A CA 1
ATOM 4482 C C . ASP A 1 539 ? 0.553 23.301 6.035 1.00 97.19 539 ASP A C 1
ATOM 4484 O O . ASP A 1 539 ? 0.810 22.307 6.715 1.00 97.19 539 ASP A O 1
ATOM 4488 N N . TYR A 1 540 ? -0.348 23.253 5.048 1.00 97.94 540 TYR A N 1
ATOM 4489 C CA . TYR A 1 540 ? -1.072 22.029 4.688 1.00 97.94 540 TYR A CA 1
ATOM 4490 C C . TYR A 1 540 ? -0.127 20.976 4.089 1.00 97.94 540 TYR A C 1
ATOM 4492 O O . TYR A 1 540 ? -0.206 19.799 4.441 1.00 97.94 540 TYR A O 1
ATOM 4500 N N . GLY A 1 541 ? 0.829 21.397 3.252 1.00 98.19 541 GLY A N 1
ATOM 4501 C CA . GLY A 1 541 ? 1.863 20.513 2.703 1.00 98.19 541 GLY A CA 1
ATOM 4502 C C . GLY A 1 541 ? 2.776 19.914 3.780 1.00 98.19 541 GLY A C 1
ATOM 4503 O O . GLY A 1 541 ? 3.142 18.741 3.702 1.00 98.19 541 GLY A O 1
ATOM 4504 N N . ILE A 1 542 ? 3.095 20.690 4.822 1.00 98.50 542 ILE A N 1
ATOM 4505 C CA . ILE A 1 542 ? 3.830 20.218 6.005 1.00 98.50 542 ILE A CA 1
ATOM 4506 C C . ILE A 1 542 ? 3.044 19.115 6.722 1.00 98.50 542 ILE A C 1
ATOM 4508 O O . ILE A 1 542 ? 3.619 18.069 7.024 1.00 98.50 542 ILE A O 1
ATOM 4512 N N . ILE A 1 543 ? 1.741 19.302 6.963 1.00 98.06 543 ILE A N 1
ATOM 4513 C CA . ILE A 1 543 ? 0.922 18.269 7.613 1.00 98.06 543 ILE A CA 1
ATOM 4514 C C . ILE A 1 543 ? 0.802 17.015 6.744 1.00 98.06 543 ILE A C 1
ATOM 4516 O O . ILE A 1 543 ? 0.950 15.912 7.273 1.00 98.06 543 ILE A O 1
ATOM 4520 N N . ASN A 1 544 ? 0.630 17.151 5.426 1.00 98.69 544 ASN A N 1
ATOM 4521 C CA . ASN A 1 544 ? 0.644 16.007 4.509 1.00 98.69 544 ASN A CA 1
ATOM 4522 C C . ASN A 1 544 ? 1.968 15.228 4.597 1.00 98.69 544 ASN A C 1
ATOM 4524 O O . ASN A 1 544 ? 1.952 14.002 4.688 1.00 98.69 544 ASN A O 1
ATOM 4528 N N . SER A 1 545 ? 3.117 15.913 4.655 1.00 98.75 545 SER A N 1
ATOM 4529 C CA . SER A 1 545 ? 4.419 15.246 4.802 1.00 98.75 545 SER A CA 1
ATOM 4530 C C . SER A 1 545 ? 4.560 14.524 6.145 1.00 98.75 545 SER A C 1
ATOM 4532 O O . SER A 1 545 ? 4.974 13.364 6.192 1.00 98.75 545 SER A O 1
ATOM 4534 N N . LEU A 1 546 ? 4.181 15.167 7.252 1.00 98.69 546 LEU A N 1
ATOM 4535 C CA . LEU A 1 546 ? 4.250 14.542 8.575 1.00 98.69 546 LEU A CA 1
ATOM 4536 C C . LEU A 1 546 ? 3.288 13.344 8.692 1.00 98.69 546 LEU A C 1
ATOM 4538 O O . LEU A 1 546 ? 3.641 12.329 9.297 1.00 98.69 546 LEU A O 1
ATOM 4542 N N . SER A 1 547 ? 2.117 13.421 8.054 1.00 98.75 547 SER A N 1
ATOM 4543 C CA . SER A 1 547 ? 1.165 12.311 7.926 1.00 98.75 547 SER A CA 1
ATOM 4544 C C . SER A 1 547 ? 1.755 11.154 7.121 1.00 98.75 547 SER A C 1
ATOM 4546 O O . SER A 1 547 ? 1.742 10.015 7.584 1.00 98.75 547 SER A O 1
ATOM 4548 N N . GLN A 1 548 ? 2.351 11.439 5.960 1.00 98.75 548 GLN A N 1
ATOM 4549 C CA . GLN A 1 548 ? 3.073 10.459 5.146 1.00 98.75 548 GLN A CA 1
ATOM 4550 C C . GLN A 1 548 ? 4.200 9.783 5.938 1.00 98.75 548 GLN A C 1
ATOM 4552 O O . GLN A 1 548 ? 4.352 8.561 5.881 1.00 98.75 548 GLN A O 1
ATOM 4557 N N . LEU A 1 549 ? 4.968 10.549 6.716 1.00 98.75 549 LEU A N 1
ATOM 4558 C CA . LEU A 1 549 ? 6.022 10.018 7.576 1.00 98.75 549 LEU A CA 1
ATOM 4559 C C . LEU A 1 549 ? 5.448 9.082 8.651 1.00 98.75 549 LEU A C 1
ATOM 4561 O O . LEU A 1 549 ? 5.997 8.002 8.881 1.00 98.75 549 LEU A O 1
ATOM 4565 N N . LEU A 1 550 ? 4.325 9.446 9.275 1.00 98.69 550 LEU A N 1
ATOM 4566 C CA . LEU A 1 550 ? 3.663 8.584 10.249 1.00 98.69 550 LEU A CA 1
ATOM 4567 C C . LEU A 1 550 ? 3.177 7.277 9.604 1.00 98.69 550 LEU A C 1
ATOM 4569 O O . LEU A 1 550 ? 3.450 6.201 10.143 1.00 98.69 550 LEU A O 1
ATOM 4573 N N . LEU A 1 551 ? 2.537 7.340 8.431 1.00 98.81 551 LEU A N 1
ATOM 4574 C CA . LEU A 1 551 ? 2.100 6.154 7.684 1.00 98.81 551 LEU A CA 1
ATOM 4575 C C . LEU A 1 551 ? 3.279 5.253 7.313 1.00 98.81 551 LEU A C 1
ATOM 4577 O O . LEU A 1 551 ? 3.229 4.051 7.584 1.00 98.81 551 LEU A O 1
ATOM 4581 N N . LYS A 1 552 ? 4.370 5.827 6.789 1.00 98.62 552 LYS A N 1
ATOM 4582 C CA . LYS A 1 552 ? 5.601 5.108 6.423 1.00 98.62 552 LYS A CA 1
ATOM 4583 C C . LYS A 1 552 ? 6.119 4.221 7.553 1.00 98.62 552 LYS A C 1
ATOM 4585 O O . LYS A 1 552 ? 6.493 3.069 7.327 1.00 98.62 552 LYS A O 1
ATOM 4590 N N . PHE A 1 553 ? 6.103 4.739 8.779 1.00 98.19 553 PHE A N 1
ATOM 4591 C CA . PHE A 1 553 ? 6.617 4.043 9.955 1.00 98.19 553 PHE A CA 1
ATOM 4592 C C . PHE A 1 553 ? 5.611 3.122 10.645 1.00 98.19 553 PHE A C 1
ATOM 4594 O O . PHE A 1 553 ? 6.035 2.276 11.433 1.00 98.19 553 PHE A O 1
ATOM 4601 N N . THR A 1 554 ? 4.312 3.253 10.397 1.00 97.94 554 THR A N 1
ATOM 4602 C CA . THR A 1 554 ? 3.282 2.524 11.158 1.00 97.94 554 THR A CA 1
ATOM 4603 C C . THR A 1 554 ? 2.530 1.475 10.339 1.00 97.94 554 THR A C 1
ATOM 4605 O O . THR A 1 554 ? 2.056 0.481 10.906 1.00 97.94 554 THR A O 1
ATOM 4608 N N . CYS A 1 555 ? 2.495 1.623 9.014 1.00 98.19 555 CYS A N 1
ATOM 4609 C CA . CYS A 1 555 ? 1.973 0.612 8.100 1.00 98.19 555 CYS A CA 1
ATOM 4610 C C . CYS A 1 555 ? 2.847 -0.667 8.088 1.00 98.19 555 CYS A C 1
ATOM 4612 O O . CYS A 1 555 ? 3.995 -0.650 8.560 1.00 98.19 555 CYS A O 1
ATOM 4614 N N . PRO A 1 556 ? 2.317 -1.806 7.599 1.00 96.94 556 PRO A N 1
ATOM 4615 C CA . PRO A 1 556 ? 3.101 -3.014 7.331 1.00 96.94 556 PRO A CA 1
ATOM 4616 C C . PRO A 1 556 ? 4.262 -2.726 6.368 1.00 96.94 556 PRO A C 1
ATOM 4618 O O . PRO A 1 556 ? 4.144 -1.857 5.506 1.00 96.94 556 PRO A O 1
ATOM 4621 N N . GLY A 1 557 ? 5.385 -3.427 6.528 1.00 95.88 557 GLY A N 1
ATOM 4622 C CA . GLY A 1 557 ? 6.628 -3.154 5.801 1.00 95.88 557 GLY A CA 1
ATOM 4623 C C . GLY A 1 557 ? 7.732 -2.512 6.648 1.00 95.88 557 GLY A C 1
ATOM 4624 O O . GLY A 1 557 ? 7.594 -2.266 7.860 1.00 95.88 557 GLY A O 1
ATOM 4625 N N . VAL A 1 558 ? 8.867 -2.269 5.995 1.00 96.31 558 VAL A N 1
ATOM 4626 C CA . VAL A 1 558 ? 10.096 -1.714 6.578 1.00 96.31 558 VAL A CA 1
ATOM 4627 C C . VAL A 1 558 ? 10.277 -0.273 6.082 1.00 96.31 558 VAL A C 1
ATOM 4629 O O . VAL A 1 558 ? 10.468 -0.083 4.888 1.00 96.31 558 VAL A O 1
ATOM 4632 N N . PRO A 1 559 ? 10.216 0.760 6.944 1.00 97.50 559 PRO A N 1
ATOM 4633 C CA . PRO A 1 559 ? 10.355 2.147 6.502 1.00 97.50 559 PRO A CA 1
ATOM 4634 C C . PRO A 1 559 ? 11.740 2.415 5.921 1.00 97.50 559 PRO A C 1
ATOM 4636 O O . PRO A 1 559 ? 12.744 2.133 6.576 1.00 97.50 559 PRO A O 1
ATOM 4639 N N . ASP A 1 560 ? 11.768 3.018 4.734 1.00 98.38 560 ASP A N 1
ATOM 4640 C CA . ASP A 1 560 ? 12.985 3.503 4.090 1.00 98.38 560 ASP A CA 1
ATOM 4641 C C . ASP A 1 560 ? 13.089 5.036 4.197 1.00 98.38 560 ASP A C 1
ATOM 4643 O O . ASP A 1 560 ? 12.100 5.776 4.111 1.00 98.38 560 ASP A O 1
ATOM 4647 N N . VAL A 1 561 ? 14.297 5.533 4.453 1.00 97.88 561 VAL A N 1
ATOM 4648 C CA . VAL A 1 561 ? 14.566 6.970 4.587 1.00 97.88 561 VAL A CA 1
ATOM 4649 C C . VAL A 1 561 ? 15.765 7.304 3.721 1.00 97.88 561 VAL A C 1
ATOM 4651 O O . VAL A 1 561 ? 16.912 7.101 4.121 1.00 97.88 561 VAL A O 1
ATOM 4654 N N . TYR A 1 562 ? 15.489 7.839 2.533 1.00 98.44 562 TYR A N 1
ATOM 4655 C CA . TYR A 1 562 ? 16.530 8.359 1.662 1.00 98.44 562 TYR A CA 1
ATOM 4656 C C . TYR A 1 562 ? 17.275 9.517 2.337 1.00 98.44 562 TYR A C 1
ATOM 4658 O O . TYR A 1 562 ? 16.685 10.330 3.055 1.00 98.44 562 TYR A O 1
ATOM 4666 N N . GLN A 1 563 ? 18.589 9.573 2.121 1.00 97.62 563 GLN A N 1
ATOM 4667 C CA . GLN A 1 563 ? 19.474 10.489 2.834 1.00 97.62 563 GLN A CA 1
ATOM 4668 C C . GLN A 1 563 ? 18.997 11.947 2.744 1.00 97.62 563 GLN A C 1
ATOM 4670 O O . GLN A 1 563 ? 18.831 12.502 1.661 1.00 97.62 563 GLN A O 1
ATOM 4675 N N . GLY A 1 564 ? 18.801 12.586 3.896 1.00 95.62 564 GLY A N 1
ATOM 4676 C CA . GLY A 1 564 ? 18.390 13.981 3.989 1.00 95.62 564 GLY A CA 1
ATOM 4677 C C . GLY A 1 564 ? 16.884 14.200 4.167 1.00 95.62 564 GLY A C 1
ATOM 4678 O O . GLY A 1 564 ? 16.528 15.278 4.653 1.00 95.62 564 GLY A O 1
ATOM 4679 N N . CYS A 1 565 ? 16.036 13.204 3.870 1.00 97.75 565 CYS A N 1
ATOM 4680 C CA . CYS A 1 565 ? 14.565 13.276 3.954 1.00 97.75 565 CYS A CA 1
ATOM 4681 C C . CYS A 1 565 ? 14.012 13.304 5.389 1.00 97.75 565 CYS A C 1
ATOM 4683 O O . CYS A 1 565 ? 12.815 13.472 5.606 1.00 97.75 565 CYS A O 1
ATOM 4685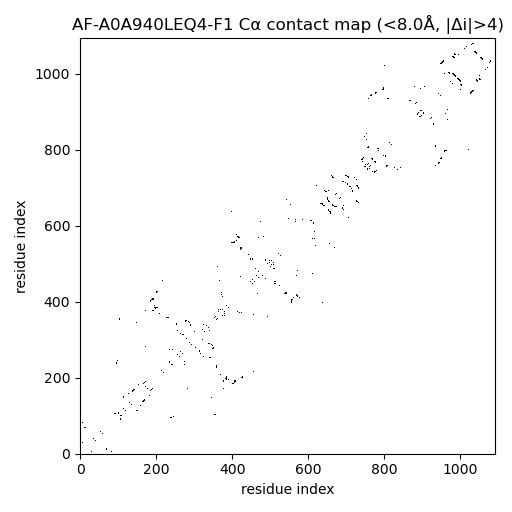 N N . GLU A 1 566 ? 14.871 13.172 6.393 1.00 97.12 566 GLU A N 1
ATOM 4686 C CA . GLU A 1 566 ? 14.563 13.512 7.779 1.00 97.12 566 GLU A CA 1
ATOM 4687 C C . GLU A 1 566 ? 14.301 15.020 7.975 1.00 97.12 566 GLU A C 1
ATOM 4689 O O . GLU A 1 566 ? 13.736 15.410 8.993 1.00 97.12 566 GLU A O 1
ATOM 4694 N N . LEU A 1 567 ? 14.672 15.864 7.002 1.00 97.19 567 LEU A N 1
ATOM 4695 C CA . LEU A 1 567 ? 14.236 17.260 6.858 1.00 97.19 567 LEU A CA 1
ATOM 4696 C C . LEU A 1 567 ? 13.394 17.428 5.577 1.00 97.19 567 LEU A C 1
ATOM 4698 O O . LEU A 1 567 ? 13.055 16.447 4.919 1.00 97.19 567 LEU A O 1
ATOM 4702 N N . TRP A 1 568 ? 13.048 18.671 5.226 1.00 97.44 568 TRP A N 1
ATOM 4703 C CA . TRP A 1 568 ? 12.297 18.958 4.004 1.00 97.44 568 TRP A CA 1
ATOM 4704 C C . TRP A 1 568 ? 13.102 18.613 2.737 1.00 97.44 568 TRP A C 1
ATOM 4706 O O . TRP A 1 568 ? 14.105 19.265 2.442 1.00 97.44 568 TRP A O 1
ATOM 4716 N N . ASP A 1 569 ? 12.646 17.620 1.976 1.00 97.44 569 ASP A N 1
ATOM 4717 C CA . ASP A 1 569 ? 13.168 17.234 0.667 1.00 97.44 569 ASP A CA 1
ATOM 4718 C C . ASP A 1 569 ? 12.347 17.891 -0.451 1.00 97.44 569 ASP A C 1
ATOM 4720 O O . ASP A 1 569 ? 11.320 17.383 -0.909 1.00 97.44 569 ASP A O 1
ATOM 4724 N N . LEU A 1 570 ? 12.830 19.058 -0.882 1.00 97.44 570 LEU A N 1
ATOM 4725 C CA . LEU A 1 570 ? 12.270 19.859 -1.976 1.00 97.44 570 LEU A CA 1
ATOM 4726 C C . LEU A 1 570 ? 13.077 19.699 -3.277 1.00 97.44 570 LEU A C 1
ATOM 4728 O O . LEU A 1 570 ? 13.182 20.628 -4.087 1.00 97.44 570 LEU A O 1
ATOM 4732 N N . SER A 1 571 ? 13.725 18.547 -3.453 1.00 97.56 571 SER A N 1
ATOM 4733 C CA . SER A 1 571 ? 14.603 18.292 -4.595 1.00 97.56 571 SER A CA 1
ATOM 4734 C C . SER A 1 571 ? 13.821 18.075 -5.897 1.00 97.56 571 SER A C 1
ATOM 4736 O O . SER A 1 571 ? 12.706 17.546 -5.905 1.00 97.56 571 SER A O 1
ATOM 4738 N N . PHE A 1 572 ? 14.416 18.491 -7.012 1.00 98.12 572 PHE A N 1
ATOM 4739 C CA . PHE A 1 572 ? 14.036 18.044 -8.352 1.00 98.12 572 PHE A CA 1
ATOM 4740 C C . PHE A 1 572 ? 14.624 16.643 -8.626 1.00 98.12 572 PHE A C 1
ATOM 4742 O O . PHE A 1 572 ? 15.301 16.060 -7.778 1.00 98.12 572 PHE A O 1
ATOM 4749 N N . VAL A 1 573 ? 14.386 16.109 -9.824 1.00 97.75 573 VAL A N 1
ATOM 4750 C CA . VAL A 1 573 ? 14.961 14.839 -10.302 1.00 97.75 573 VAL A CA 1
ATOM 4751 C C . VAL A 1 573 ? 16.502 14.868 -10.317 1.00 97.75 573 VAL A C 1
ATOM 4753 O O . VAL A 1 573 ? 17.106 15.942 -10.386 1.00 97.75 573 VAL A O 1
ATOM 4756 N N . ASP A 1 574 ? 17.144 13.692 -10.326 1.00 95.81 574 ASP A N 1
ATOM 4757 C CA . ASP A 1 574 ? 18.591 13.498 -10.557 1.00 95.81 574 ASP A CA 1
ATOM 4758 C C . ASP A 1 574 ? 19.150 14.480 -11.610 1.00 95.81 574 ASP A C 1
ATOM 4760 O O . ASP A 1 574 ? 18.583 14.578 -12.705 1.00 95.81 574 ASP A O 1
ATOM 4764 N N . PRO A 1 575 ? 20.239 15.222 -11.333 1.00 96.62 575 PRO A N 1
ATOM 4765 C CA . PRO A 1 575 ? 21.119 15.129 -10.160 1.00 96.62 575 PRO A CA 1
ATOM 4766 C C . PRO A 1 575 ? 20.742 15.988 -8.951 1.00 96.62 575 PRO A C 1
ATOM 4768 O O . PRO A 1 575 ? 21.497 16.007 -7.979 1.00 96.62 575 PRO A O 1
ATOM 4771 N N . ASP A 1 576 ? 19.603 16.685 -8.950 1.00 97.69 576 ASP A N 1
ATOM 4772 C CA . ASP A 1 576 ? 19.262 17.591 -7.843 1.00 97.69 576 ASP A CA 1
ATOM 4773 C C . ASP A 1 576 ? 18.977 16.849 -6.522 1.00 97.69 576 ASP A C 1
ATOM 4775 O O . ASP A 1 576 ? 19.363 17.323 -5.450 1.00 97.69 576 ASP A O 1
ATOM 4779 N N . ASN A 1 577 ? 18.392 15.649 -6.590 1.00 97.19 577 ASN A N 1
ATOM 4780 C CA . ASN A 1 577 ? 18.184 14.747 -5.446 1.00 97.19 577 ASN A CA 1
ATOM 4781 C C . ASN A 1 577 ? 19.473 14.033 -4.968 1.00 97.19 577 ASN A C 1
ATOM 4783 O O . ASN A 1 577 ? 19.430 13.220 -4.042 1.00 97.19 577 ASN A O 1
ATOM 4787 N N . ARG A 1 578 ? 20.636 14.333 -5.569 1.00 97.12 578 ARG A N 1
ATOM 4788 C CA . ARG A 1 578 ? 21.959 13.797 -5.186 1.00 97.12 578 ARG A CA 1
ATOM 4789 C C . ARG A 1 578 ? 22.866 14.845 -4.534 1.00 97.12 578 ARG A C 1
ATOM 4791 O O . ARG A 1 578 ? 24.058 14.601 -4.338 1.00 97.12 578 ARG A O 1
ATOM 4798 N N . ARG A 1 579 ? 22.325 16.023 -4.200 1.00 95.31 579 ARG A N 1
ATOM 4799 C CA . ARG A 1 579 ? 23.049 17.074 -3.466 1.00 95.31 579 ARG A CA 1
ATOM 4800 C C . ARG A 1 579 ? 23.526 16.566 -2.100 1.00 95.31 579 ARG A C 1
ATOM 4802 O O . ARG A 1 579 ? 22.950 15.658 -1.504 1.00 95.31 579 ARG A O 1
ATOM 4809 N N . ALA A 1 580 ? 24.607 17.165 -1.606 1.00 95.50 580 ALA A N 1
ATOM 4810 C CA . ALA A 1 580 ? 25.208 16.777 -0.336 1.00 95.50 580 ALA A CA 1
ATOM 4811 C C . ALA A 1 580 ? 24.272 17.060 0.852 1.00 95.50 580 ALA A C 1
ATOM 4813 O O . ALA A 1 580 ? 23.629 18.107 0.920 1.00 95.50 580 ALA A O 1
ATOM 4814 N N . VAL A 1 581 ? 24.251 16.139 1.816 1.00 96.00 581 VAL A N 1
ATOM 4815 C CA . VAL A 1 581 ? 23.461 16.252 3.047 1.00 96.00 581 VAL A CA 1
ATOM 4816 C C . VAL A 1 581 ? 24.319 16.840 4.168 1.00 96.00 581 VAL A C 1
ATOM 4818 O O . VAL A 1 581 ? 25.412 16.351 4.453 1.00 96.00 581 VAL A O 1
ATOM 4821 N N . ASP A 1 582 ? 23.807 17.869 4.847 1.00 95.75 582 ASP A N 1
ATOM 4822 C CA . ASP A 1 582 ? 24.432 18.422 6.054 1.00 95.75 582 ASP A CA 1
ATOM 4823 C C . ASP A 1 582 ? 24.131 17.538 7.277 1.00 95.75 582 ASP A C 1
ATOM 4825 O O . ASP A 1 582 ? 23.139 17.730 7.992 1.00 95.75 582 ASP A O 1
ATOM 4829 N N . TYR A 1 583 ? 24.984 16.534 7.494 1.00 97.12 583 TYR A N 1
ATOM 4830 C CA . TYR A 1 583 ? 24.895 15.626 8.639 1.00 97.12 583 TYR A CA 1
ATOM 4831 C C . TYR A 1 583 ? 25.284 16.284 9.968 1.00 97.12 583 TYR A C 1
ATOM 4833 O O . TYR A 1 583 ? 24.769 15.878 11.008 1.00 97.12 583 TYR A O 1
ATOM 4841 N N . GLN A 1 584 ? 26.150 17.305 9.965 1.00 97.12 584 GLN A N 1
ATOM 4842 C CA . GLN A 1 584 ? 26.589 17.962 11.204 1.00 97.12 584 GLN A CA 1
ATOM 4843 C C . GLN A 1 584 ? 25.417 18.670 11.885 1.00 97.12 584 GLN A C 1
ATOM 4845 O O . GLN A 1 584 ? 25.192 18.478 13.080 1.00 97.12 584 GLN A O 1
ATOM 4850 N N . LYS A 1 585 ? 24.612 19.402 11.107 1.00 94.69 585 LYS A N 1
ATOM 4851 C CA . LYS A 1 585 ? 23.395 20.063 11.596 1.00 94.69 585 LYS A CA 1
ATOM 4852 C C . LYS A 1 585 ? 22.378 19.078 12.181 1.00 94.69 585 LYS A C 1
ATOM 4854 O O . LYS A 1 585 ? 21.777 19.346 13.217 1.00 94.69 585 LYS A O 1
ATOM 4859 N N . ARG A 1 586 ? 22.198 17.920 11.539 1.00 95.25 586 ARG A N 1
ATOM 4860 C CA . ARG A 1 586 ? 21.269 16.870 11.998 1.00 95.25 586 ARG A CA 1
ATOM 4861 C C . ARG A 1 586 ? 21.728 16.233 13.302 1.00 95.25 586 ARG A C 1
ATOM 4863 O O . ARG A 1 586 ? 20.913 16.075 14.203 1.00 95.25 586 ARG A O 1
ATOM 4870 N N . ILE A 1 587 ? 23.020 15.917 13.418 1.00 95.12 587 ILE A N 1
ATOM 4871 C CA . ILE A 1 587 ? 23.613 15.402 14.659 1.00 95.12 587 ILE A CA 1
ATOM 4872 C C . ILE A 1 587 ? 23.403 16.409 15.794 1.00 95.12 587 ILE A C 1
ATOM 4874 O O . ILE A 1 587 ? 22.911 16.029 16.851 1.00 95.12 587 ILE A O 1
ATOM 4878 N N . GLN A 1 588 ? 23.674 17.696 15.547 1.00 95.00 588 GLN A N 1
ATOM 4879 C CA . GLN A 1 588 ? 23.458 18.745 16.542 1.00 95.00 588 GLN A CA 1
ATOM 4880 C C . GLN A 1 588 ? 21.997 18.790 17.027 1.00 95.00 588 GLN A C 1
ATOM 4882 O O . GLN A 1 588 ? 21.749 18.778 18.231 1.00 95.00 588 GLN A O 1
ATOM 4887 N N . TRP A 1 589 ? 21.020 18.813 16.117 1.00 94.38 589 TRP A N 1
ATOM 4888 C CA . TRP A 1 589 ? 19.604 18.848 16.498 1.00 94.38 589 TRP A CA 1
ATOM 4889 C C . TRP A 1 589 ? 19.132 17.573 17.208 1.00 94.38 589 TRP A C 1
ATOM 4891 O O . TRP A 1 589 ? 18.331 17.665 18.138 1.00 94.38 589 TRP A O 1
ATOM 4901 N N . LEU A 1 590 ? 19.646 16.399 16.824 1.00 92.94 590 LEU A N 1
ATOM 4902 C CA . LEU A 1 590 ? 19.371 15.141 17.527 1.00 92.94 590 LEU A CA 1
ATOM 4903 C C . LEU A 1 590 ? 19.904 15.164 18.968 1.00 92.94 590 LEU A C 1
ATOM 4905 O O . LEU A 1 590 ? 19.200 14.739 19.886 1.00 92.94 590 LEU A O 1
ATOM 4909 N N . ASP A 1 591 ? 21.106 15.703 19.182 1.00 90.56 591 ASP A N 1
ATOM 4910 C CA . ASP A 1 591 ? 21.684 15.863 20.521 1.00 90.56 591 ASP A CA 1
ATOM 4911 C C . ASP A 1 591 ? 20.863 16.836 21.387 1.00 90.56 591 ASP A C 1
ATOM 4913 O O . ASP A 1 591 ? 20.747 16.644 22.602 1.00 90.56 591 ASP A O 1
ATOM 4917 N N . GLU A 1 592 ? 20.264 17.864 20.779 1.00 88.50 592 GLU A N 1
ATOM 4918 C CA . GLU A 1 592 ? 19.375 18.816 21.456 1.00 88.50 592 GLU A CA 1
ATOM 4919 C C . GLU A 1 592 ? 18.044 18.169 21.888 1.00 88.50 592 GLU A C 1
ATOM 4921 O O . GLU A 1 592 ? 17.612 18.392 23.018 1.00 88.50 592 GLU A O 1
ATOM 4926 N N . PHE A 1 593 ? 17.431 17.298 21.070 1.00 85.00 593 PHE A N 1
ATOM 4927 C CA . PHE A 1 593 ? 16.169 16.620 21.430 1.00 85.00 593 PHE A CA 1
ATOM 4928 C C . PHE A 1 593 ? 16.265 15.799 22.719 1.00 85.00 593 PHE A C 1
ATOM 4930 O O . PHE A 1 593 ? 15.336 15.786 23.523 1.00 85.00 593 PHE A O 1
ATOM 4937 N N . SER A 1 594 ? 17.415 15.170 22.975 1.00 66.56 594 SER A N 1
ATOM 4938 C CA . SER A 1 594 ? 17.629 14.330 24.162 1.00 66.56 594 SER A CA 1
ATOM 4939 C C . SER A 1 594 ? 17.500 15.065 25.511 1.00 66.56 594 SER A C 1
ATOM 4941 O O . SER A 1 594 ? 17.415 14.416 26.558 1.00 66.56 594 SER A O 1
ATOM 4943 N N . LYS A 1 595 ? 17.483 16.408 25.505 1.00 62.50 595 LYS A N 1
ATOM 4944 C CA . LYS A 1 595 ? 17.471 17.258 26.706 1.00 62.50 595 LYS A CA 1
ATOM 4945 C C . LYS A 1 595 ? 16.094 17.851 27.036 1.00 62.50 595 LYS A C 1
ATOM 4947 O O . LYS A 1 595 ? 15.817 18.029 28.221 1.00 62.50 595 LYS A O 1
ATOM 4952 N N . ASP A 1 596 ? 15.234 18.063 26.035 1.00 59.38 596 ASP A N 1
ATOM 4953 C CA . ASP A 1 596 ? 14.039 18.924 26.146 1.00 59.38 596 ASP A CA 1
ATOM 4954 C C . ASP A 1 596 ? 12.681 18.198 26.004 1.00 59.38 596 ASP A C 1
ATOM 4956 O O . ASP A 1 596 ? 11.637 18.786 26.268 1.00 59.38 596 ASP A O 1
ATOM 4960 N N . GLU A 1 597 ? 12.651 16.899 25.674 1.00 60.28 597 GLU A N 1
ATOM 4961 C CA . GLU A 1 597 ? 11.419 16.120 25.390 1.00 60.28 597 GLU A CA 1
ATOM 4962 C C . GLU A 1 597 ? 10.436 15.904 26.572 1.00 60.28 597 GLU A C 1
ATOM 4964 O O . GLU A 1 597 ? 9.519 15.090 26.466 1.00 60.28 597 GLU A O 1
ATOM 4969 N N . ARG A 1 598 ? 10.608 16.589 27.711 1.00 55.94 598 ARG A N 1
ATOM 4970 C CA . ARG A 1 598 ? 9.710 16.485 28.883 1.00 55.94 598 ARG A CA 1
ATOM 4971 C C . ARG A 1 598 ? 8.714 17.645 29.007 1.00 55.94 598 ARG A C 1
ATOM 4973 O O . ARG A 1 598 ? 7.971 17.671 29.984 1.00 55.94 598 ARG A O 1
ATOM 4980 N N . ASP A 1 599 ? 8.735 18.601 28.081 1.00 65.31 599 ASP A N 1
ATOM 4981 C CA . ASP A 1 599 ? 7.807 19.737 28.048 1.00 65.31 599 ASP A CA 1
ATOM 4982 C C . ASP A 1 599 ? 6.547 19.388 27.236 1.00 65.31 599 ASP A C 1
ATOM 4984 O O . ASP A 1 599 ? 6.638 19.006 26.070 1.00 65.31 599 ASP A O 1
ATOM 4988 N N . GLU A 1 600 ? 5.368 19.545 27.842 1.00 63.16 600 GLU A N 1
ATOM 4989 C CA . GLU A 1 600 ? 4.065 19.328 27.195 1.00 63.16 600 GLU A CA 1
ATOM 4990 C C . GLU A 1 600 ? 3.823 20.301 26.021 1.00 63.16 600 GLU A C 1
ATOM 4992 O O . GLU A 1 600 ? 3.030 19.998 25.134 1.00 63.16 600 GLU A O 1
ATOM 4997 N N . ASN A 1 601 ? 4.542 21.434 25.960 1.00 71.31 601 ASN A N 1
ATOM 4998 C CA . ASN A 1 601 ? 4.416 22.434 24.889 1.00 71.31 601 ASN A CA 1
ATOM 4999 C C . ASN A 1 601 ? 5.479 22.320 23.779 1.00 71.31 601 ASN A C 1
ATOM 5001 O O . ASN A 1 601 ? 5.689 23.256 22.996 1.00 71.31 601 ASN A O 1
ATOM 5005 N N . TYR A 1 602 ? 6.208 21.204 23.721 1.00 81.50 602 TYR A N 1
ATOM 5006 C CA . TYR A 1 602 ? 7.344 21.070 22.811 1.00 81.50 602 TYR A CA 1
ATOM 5007 C C . TYR A 1 602 ? 6.935 21.111 21.331 1.00 81.50 602 TYR A C 1
ATOM 5009 O O . TYR A 1 602 ? 7.631 21.689 20.494 1.00 81.50 602 TYR A O 1
ATOM 5017 N N . TRP A 1 603 ? 5.763 20.564 21.001 1.00 82.69 603 TRP A N 1
ATOM 5018 C CA . TRP A 1 603 ? 5.215 20.631 19.649 1.00 82.69 603 TRP A CA 1
ATOM 5019 C C . TRP A 1 603 ? 4.990 22.076 19.184 1.00 82.69 603 TRP A C 1
ATOM 5021 O O . TRP A 1 603 ? 5.370 22.417 18.069 1.00 82.69 603 TRP A O 1
ATOM 5031 N N . GLN A 1 604 ? 4.417 22.942 20.024 1.00 86.75 604 GLN A N 1
ATOM 5032 C CA . GLN A 1 604 ? 4.135 24.333 19.665 1.00 86.75 604 GLN A CA 1
ATOM 5033 C C . GLN A 1 604 ? 5.430 25.086 19.334 1.00 86.75 604 GLN A C 1
ATOM 5035 O O . GLN A 1 604 ? 5.442 25.904 18.416 1.00 86.75 604 GLN A O 1
ATOM 5040 N N . GLN A 1 605 ? 6.531 24.772 20.025 1.00 88.69 605 GLN A N 1
ATOM 5041 C CA . GLN A 1 605 ? 7.860 25.309 19.715 1.00 88.69 605 GLN A CA 1
ATOM 5042 C C . GLN A 1 605 ? 8.355 24.803 18.351 1.00 88.69 605 GLN A C 1
ATOM 5044 O O . GLN A 1 605 ? 8.765 25.595 17.503 1.00 88.69 605 GLN A O 1
ATOM 5049 N N . LEU A 1 606 ? 8.249 23.495 18.090 1.00 91.75 606 LEU A N 1
ATOM 5050 C CA . LEU A 1 606 ? 8.608 22.920 16.790 1.00 91.75 606 LEU A CA 1
ATOM 5051 C C . LEU A 1 606 ? 7.742 23.465 15.644 1.00 91.75 606 LEU A C 1
ATOM 5053 O O . LEU A 1 606 ? 8.246 23.643 14.537 1.00 91.75 606 LEU A O 1
ATOM 5057 N N . TRP A 1 607 ? 6.461 23.744 15.896 1.00 93.19 607 TRP A N 1
ATOM 5058 C CA . TRP A 1 607 ? 5.534 24.310 14.918 1.00 93.19 607 TRP A CA 1
ATOM 5059 C C . TRP A 1 607 ? 5.830 25.785 14.618 1.00 93.19 607 TRP A C 1
ATOM 5061 O O . TRP A 1 607 ? 5.753 26.217 13.465 1.00 93.19 607 TRP A O 1
ATOM 5071 N N . GLN A 1 608 ? 6.236 26.569 15.621 1.00 92.75 608 GLN A N 1
ATOM 5072 C CA . GLN A 1 608 ? 6.720 27.939 15.400 1.00 92.75 608 GLN A CA 1
ATOM 5073 C C . GLN A 1 608 ? 7.914 27.956 14.433 1.00 92.75 608 GLN A C 1
ATOM 5075 O O . GLN A 1 608 ? 7.960 28.788 13.530 1.00 92.75 608 GLN A O 1
ATOM 5080 N N . ASP A 1 609 ? 8.799 26.964 14.551 1.00 93.56 609 ASP A N 1
ATOM 5081 C CA . ASP A 1 609 ? 9.993 26.782 13.723 1.00 93.56 609 ASP A CA 1
ATOM 5082 C C . ASP A 1 609 ? 9.795 25.851 12.506 1.00 93.56 609 ASP A C 1
ATOM 5084 O O . ASP A 1 609 ? 10.763 25.496 11.826 1.00 93.56 609 ASP A O 1
ATOM 5088 N N . ARG A 1 610 ? 8.553 25.452 12.193 1.00 95.25 610 ARG A N 1
ATOM 5089 C CA . ARG A 1 610 ? 8.222 24.364 11.245 1.00 95.25 610 ARG A CA 1
ATOM 5090 C C . ARG A 1 610 ? 8.941 24.435 9.898 1.00 95.25 610 ARG A C 1
ATOM 5092 O O . ARG A 1 610 ? 9.347 23.406 9.356 1.00 95.25 610 ARG A O 1
ATOM 5099 N N . TYR A 1 611 ? 9.170 25.635 9.369 1.00 96.81 611 TYR A N 1
ATOM 5100 C CA . TYR A 1 611 ? 9.822 25.829 8.074 1.00 96.81 611 TYR A CA 1
ATOM 5101 C C . TYR A 1 611 ? 11.262 25.319 8.030 1.00 96.81 611 TYR A C 1
ATOM 5103 O O . TYR A 1 611 ? 11.746 25.015 6.949 1.00 96.81 611 TYR A O 1
ATOM 5111 N N . ASN A 1 612 ? 11.959 25.151 9.159 1.00 94.62 612 ASN A N 1
ATOM 5112 C CA . ASN A 1 612 ? 13.338 24.649 9.174 1.00 94.62 612 ASN A CA 1
ATOM 5113 C C . ASN A 1 612 ? 13.460 23.107 9.092 1.00 94.62 612 ASN A C 1
ATOM 5115 O O . ASN A 1 612 ? 14.565 22.601 8.895 1.00 94.62 612 ASN A O 1
ATOM 5119 N N . GLY A 1 613 ? 12.350 22.371 9.230 1.00 95.88 613 GLY A N 1
ATOM 5120 C CA . GLY A 1 613 ? 12.292 20.906 9.131 1.00 95.88 613 GLY A CA 1
ATOM 5121 C C . GLY A 1 613 ? 12.653 20.148 10.409 1.00 95.88 613 GLY A C 1
ATOM 5122 O O . GLY A 1 613 ? 12.526 18.926 10.445 1.00 95.88 613 GLY A O 1
ATOM 5123 N N . ARG A 1 614 ? 13.041 20.841 11.487 1.00 95.44 614 ARG A N 1
ATOM 5124 C CA . ARG A 1 614 ? 13.378 20.239 12.789 1.00 95.44 614 ARG A CA 1
ATOM 5125 C C . ARG A 1 614 ? 12.247 19.358 13.327 1.00 95.44 614 ARG A C 1
ATOM 5127 O O . ARG A 1 614 ? 12.505 18.311 13.910 1.00 95.44 614 ARG A O 1
ATOM 5134 N N . ILE A 1 615 ? 11.004 19.748 13.065 1.00 95.44 615 ILE A N 1
ATOM 5135 C CA . ILE A 1 615 ? 9.788 19.011 13.421 1.00 95.44 615 ILE A CA 1
ATOM 5136 C C . ILE A 1 615 ? 9.701 17.624 12.759 1.00 95.44 615 ILE A C 1
ATOM 5138 O O . ILE A 1 615 ? 9.321 16.647 13.404 1.00 95.44 615 ILE A O 1
ATOM 5142 N N . LYS A 1 616 ? 10.135 17.508 11.498 1.00 97.69 616 LYS A N 1
ATOM 5143 C CA . LYS A 1 616 ? 10.180 16.246 10.749 1.00 97.69 616 LYS A CA 1
ATOM 5144 C C . LYS A 1 616 ? 11.311 15.346 11.249 1.00 97.69 616 LYS A C 1
ATOM 5146 O O . LYS A 1 616 ? 11.105 14.142 11.412 1.00 97.69 616 LYS A O 1
ATOM 5151 N N . LEU A 1 617 ? 12.465 15.930 11.590 1.00 97.25 617 LEU A N 1
ATOM 5152 C CA . LEU A 1 617 ? 13.589 15.199 12.187 1.00 97.25 617 LEU A CA 1
ATOM 5153 C C . LEU A 1 617 ? 13.208 14.631 13.557 1.00 97.25 617 LEU A C 1
ATOM 5155 O O . LEU A 1 617 ? 13.495 13.469 13.842 1.00 97.25 617 LEU A O 1
ATOM 5159 N N . TRP A 1 618 ? 12.523 15.432 14.377 1.00 94.94 618 TRP A N 1
ATOM 5160 C CA . TRP A 1 618 ? 11.983 15.003 15.665 1.00 94.94 618 TRP A CA 1
ATOM 5161 C C . TRP A 1 618 ? 11.008 13.830 15.508 1.00 94.94 618 TRP A C 1
ATOM 5163 O O . TRP A 1 618 ? 11.191 12.790 16.143 1.00 94.94 618 TRP A O 1
ATOM 5173 N N . LEU A 1 619 ? 10.022 13.946 14.609 1.00 95.88 619 LEU A N 1
ATOM 5174 C CA . LEU A 1 619 ? 9.049 12.876 14.377 1.00 95.88 619 LEU A CA 1
ATOM 5175 C C . LEU A 1 619 ? 9.731 11.598 13.860 1.00 95.88 619 LEU A C 1
ATOM 5177 O O . LEU A 1 619 ? 9.459 10.506 14.358 1.00 95.88 619 LEU A O 1
ATOM 5181 N N . THR A 1 620 ? 10.678 11.729 12.926 1.00 97.38 620 THR A N 1
ATOM 5182 C CA . THR A 1 620 ? 11.478 10.603 12.412 1.00 97.38 620 THR A CA 1
ATOM 5183 C C . THR A 1 620 ? 12.236 9.909 13.545 1.00 97.38 620 THR A C 1
ATOM 5185 O O . THR A 1 620 ? 12.207 8.681 13.654 1.00 97.38 620 THR A O 1
ATOM 5188 N N . HIS A 1 621 ? 12.869 10.682 14.434 1.00 94.75 621 HIS A N 1
ATOM 5189 C CA . HIS A 1 621 ? 13.568 10.156 15.603 1.00 94.75 621 HIS A CA 1
ATOM 5190 C C . HIS A 1 621 ? 12.623 9.379 16.532 1.00 94.75 621 HIS A C 1
ATOM 5192 O O . HIS A 1 621 ? 12.908 8.224 16.863 1.00 94.75 621 HIS A O 1
ATOM 5198 N N . LYS A 1 622 ? 11.475 9.964 16.902 1.00 92.50 622 LYS A N 1
ATOM 5199 C CA . LYS A 1 622 ? 10.462 9.320 17.755 1.00 92.50 622 LYS A CA 1
ATOM 5200 C C . LYS A 1 622 ? 9.962 8.005 17.163 1.00 92.50 622 LYS A C 1
ATOM 5202 O O . LYS A 1 622 ? 9.924 6.990 17.860 1.00 92.50 622 LYS A O 1
ATOM 5207 N N . LEU A 1 623 ? 9.629 7.997 15.874 1.00 96.38 623 LEU A N 1
ATOM 5208 C CA . LEU A 1 623 ? 9.107 6.816 15.187 1.00 96.38 623 LEU A CA 1
ATOM 5209 C C . LEU A 1 623 ? 10.164 5.713 15.041 1.00 96.38 623 LEU A C 1
ATOM 5211 O O . LEU A 1 623 ? 9.839 4.534 15.201 1.00 96.38 623 LEU A O 1
ATOM 5215 N N . LEU A 1 624 ? 11.434 6.068 14.820 1.00 95.19 624 LEU A N 1
ATOM 5216 C CA . LEU A 1 624 ? 12.547 5.113 14.836 1.00 95.19 624 LEU A CA 1
ATOM 5217 C C . LEU A 1 624 ? 12.731 4.474 16.218 1.00 95.19 624 LEU A C 1
ATOM 5219 O O . LEU A 1 624 ? 12.864 3.251 16.303 1.00 95.19 624 LEU A O 1
ATOM 5223 N N . GLN A 1 625 ? 12.705 5.263 17.301 1.00 93.06 625 GLN A N 1
ATOM 5224 C CA . GLN A 1 625 ? 12.782 4.718 18.664 1.00 93.06 625 GLN A CA 1
ATOM 5225 C C . GLN A 1 625 ? 11.589 3.805 18.967 1.00 93.06 625 GLN A C 1
ATOM 5227 O O . GLN A 1 625 ? 11.773 2.697 19.478 1.00 93.06 625 GLN A O 1
ATOM 5232 N N . TRP A 1 626 ? 10.381 4.228 18.586 1.00 94.50 626 TRP A N 1
ATOM 5233 C CA . TRP A 1 626 ? 9.164 3.437 18.743 1.00 94.50 626 TRP A CA 1
ATOM 5234 C C . TRP A 1 626 ? 9.271 2.093 18.012 1.00 94.50 626 TRP A C 1
ATOM 5236 O O . TRP A 1 626 ? 9.151 1.046 18.652 1.00 94.50 626 TRP A O 1
ATOM 5246 N N . ARG A 1 627 ? 9.615 2.086 16.715 1.00 94.81 627 ARG A N 1
ATOM 5247 C CA . ARG A 1 627 ? 9.791 0.840 15.948 1.00 94.81 627 ARG A CA 1
ATOM 5248 C C . ARG A 1 627 ? 10.883 -0.052 16.525 1.00 94.81 627 ARG A C 1
ATOM 5250 O O . ARG A 1 627 ? 10.679 -1.259 16.641 1.00 94.81 627 ARG A O 1
ATOM 5257 N N . LYS A 1 628 ? 12.022 0.523 16.926 1.00 94.06 628 LYS A N 1
ATOM 5258 C CA . LYS A 1 628 ? 13.123 -0.224 17.552 1.00 94.06 628 LYS A CA 1
ATOM 5259 C C . LYS A 1 628 ? 12.670 -0.918 18.838 1.00 94.06 628 LYS A C 1
ATOM 5261 O O . LYS A 1 628 ? 13.050 -2.063 19.070 1.00 94.06 628 LYS A O 1
ATOM 5266 N N . SER A 1 629 ? 11.838 -0.256 19.642 1.00 93.88 629 SER A N 1
ATOM 5267 C CA . SER A 1 629 ? 11.302 -0.813 20.891 1.00 93.88 629 SER A CA 1
ATOM 5268 C C . SER A 1 629 ? 10.240 -1.906 20.683 1.00 93.88 629 SER A C 1
ATOM 5270 O O . SER A 1 629 ? 9.954 -2.658 21.611 1.00 93.88 629 SER A O 1
ATOM 5272 N N . LEU A 1 630 ? 9.685 -2.026 19.470 1.00 93.31 630 LEU A N 1
ATOM 5273 C CA . LEU A 1 630 ? 8.544 -2.889 19.144 1.00 93.31 630 LEU A CA 1
ATOM 5274 C C . LEU A 1 630 ? 8.812 -3.887 18.013 1.00 93.31 630 LEU A C 1
ATOM 5276 O O . LEU A 1 630 ? 7.861 -4.375 17.404 1.00 93.31 630 LEU A O 1
ATOM 5280 N N . LYS A 1 631 ? 10.077 -4.221 17.732 1.00 86.75 631 LYS A N 1
ATOM 5281 C CA . LYS A 1 631 ? 10.453 -5.132 16.634 1.00 86.75 631 LYS A CA 1
ATOM 5282 C C . LYS A 1 631 ? 9.594 -6.408 16.601 1.00 86.75 631 LYS A C 1
ATOM 5284 O O . LYS A 1 631 ? 8.953 -6.687 15.591 1.00 86.75 631 LYS A O 1
ATOM 5289 N N . ASP A 1 632 ? 9.516 -7.124 17.724 1.00 86.44 632 ASP A N 1
ATOM 5290 C CA . ASP A 1 632 ? 8.766 -8.387 17.824 1.00 86.44 632 ASP A CA 1
ATOM 5291 C C . ASP A 1 632 ? 7.247 -8.196 17.735 1.00 86.44 632 ASP A C 1
ATOM 5293 O O . ASP A 1 632 ? 6.526 -9.096 17.302 1.00 86.44 632 ASP A O 1
ATOM 5297 N N . PHE A 1 633 ? 6.753 -7.032 18.168 1.00 92.44 633 PHE A N 1
ATOM 5298 C CA . PHE A 1 633 ? 5.340 -6.683 18.086 1.00 92.44 633 PHE A CA 1
ATOM 5299 C C . PHE A 1 633 ? 4.949 -6.419 16.632 1.00 92.44 633 PHE A C 1
ATOM 5301 O O . PHE A 1 633 ? 4.042 -7.067 16.126 1.00 92.44 633 PHE A O 1
ATOM 5308 N N . LEU A 1 634 ? 5.651 -5.515 15.942 1.00 90.75 634 LEU A N 1
ATOM 5309 C CA . LEU A 1 634 ? 5.284 -5.059 14.597 1.00 90.75 634 LEU A CA 1
ATOM 5310 C C . LEU A 1 634 ? 5.365 -6.161 13.542 1.00 90.75 634 LEU A C 1
ATOM 5312 O O . LEU A 1 634 ? 4.595 -6.122 12.585 1.00 90.75 634 LEU A O 1
ATOM 5316 N N . GLN A 1 635 ? 6.242 -7.148 13.733 1.00 83.88 635 GLN A N 1
ATOM 5317 C CA . GLN A 1 635 ? 6.322 -8.322 12.863 1.00 83.88 635 GLN A CA 1
ATOM 5318 C C . GLN A 1 635 ? 5.076 -9.219 12.963 1.00 83.88 635 GLN A C 1
ATOM 5320 O O . GLN A 1 635 ? 4.732 -9.901 12.006 1.00 83.88 635 GLN A O 1
ATOM 5325 N N . LYS A 1 636 ? 4.400 -9.231 14.117 1.00 88.19 636 LYS A N 1
ATOM 5326 C CA . LYS A 1 636 ? 3.255 -10.114 14.412 1.00 88.19 636 LYS A CA 1
ATOM 5327 C C . LYS A 1 636 ? 1.925 -9.371 14.509 1.00 88.19 636 LYS A C 1
ATOM 5329 O O . LYS A 1 636 ? 0.890 -10.001 14.700 1.00 88.19 636 LYS A O 1
ATOM 5334 N N . ALA A 1 637 ? 1.961 -8.043 14.475 1.00 92.56 637 ALA A N 1
ATOM 5335 C CA . ALA A 1 637 ? 0.796 -7.217 14.721 1.00 92.56 637 ALA A CA 1
ATOM 5336 C C . ALA A 1 637 ? -0.065 -7.093 13.474 1.00 92.56 637 ALA A C 1
ATOM 5338 O O . ALA A 1 637 ? 0.386 -6.501 12.494 1.00 92.56 637 ALA A O 1
ATOM 5339 N N . GLU A 1 638 ? -1.305 -7.560 13.565 1.00 93.31 638 GLU A N 1
ATOM 5340 C CA . GLU A 1 638 ? -2.375 -7.415 12.578 1.00 93.31 638 GLU A CA 1
ATOM 5341 C C . GLU A 1 638 ? -2.651 -5.934 12.287 1.00 93.31 638 GLU A C 1
ATOM 5343 O O . GLU A 1 638 ? -2.534 -5.088 13.176 1.00 93.31 638 GLU A O 1
ATOM 5348 N N . TYR A 1 639 ? -2.988 -5.621 11.043 1.00 96.81 639 TYR A N 1
ATOM 5349 C CA . TYR A 1 639 ? -3.465 -4.331 10.576 1.00 96.81 639 TYR A CA 1
ATOM 5350 C C . TYR A 1 639 ? -4.993 -4.359 10.574 1.00 96.81 639 TYR A C 1
ATOM 5352 O O . TYR A 1 639 ? -5.604 -5.181 9.899 1.00 96.81 639 TYR A O 1
ATOM 5360 N N . ILE A 1 640 ? -5.610 -3.472 11.348 1.00 96.31 640 ILE A N 1
ATOM 5361 C CA . ILE A 1 640 ? -7.061 -3.409 11.523 1.00 96.31 640 ILE A CA 1
ATOM 5362 C C . ILE A 1 640 ? -7.524 -2.013 11.108 1.00 96.31 640 ILE A C 1
ATOM 5364 O O . ILE A 1 640 ? -7.225 -1.059 11.830 1.00 96.31 640 ILE A O 1
ATOM 5368 N N . PRO A 1 641 ? -8.240 -1.860 9.984 1.00 97.56 641 PRO A N 1
ATOM 5369 C CA . PRO A 1 641 ? -8.896 -0.601 9.640 1.00 97.56 641 PRO A CA 1
ATOM 5370 C C . PRO A 1 641 ? -9.840 -0.169 10.765 1.00 97.56 641 PRO A C 1
ATOM 5372 O O . PRO A 1 641 ? -10.555 -1.006 11.320 1.00 97.56 641 PRO A O 1
ATOM 5375 N N . LEU A 1 642 ? -9.839 1.115 11.121 1.00 96.00 642 LEU A N 1
ATOM 5376 C CA . LEU A 1 642 ? -10.746 1.643 12.138 1.00 96.00 642 LEU A CA 1
ATOM 5377 C C . LEU A 1 642 ? -11.771 2.574 11.488 1.00 96.00 642 LEU A C 1
ATOM 5379 O O . LEU A 1 642 ? -11.370 3.556 10.861 1.00 96.00 642 LEU A O 1
ATOM 5383 N N . PRO A 1 643 ? -13.079 2.316 11.657 1.00 95.00 643 PRO A N 1
ATOM 5384 C CA . PRO A 1 643 ? -14.103 3.242 11.203 1.00 95.00 643 PRO A CA 1
ATOM 5385 C C . PRO A 1 643 ? -13.984 4.590 11.917 1.00 95.00 643 PRO A C 1
ATOM 5387 O O . PRO A 1 643 ? -13.623 4.667 13.094 1.00 95.00 643 PRO A O 1
ATOM 5390 N N . VAL A 1 644 ? -14.345 5.651 11.204 1.00 96.19 644 VAL A N 1
ATOM 5391 C CA . VAL A 1 644 ? -14.467 7.003 11.749 1.00 96.19 644 VAL A CA 1
ATOM 5392 C C . VAL A 1 644 ? -15.907 7.455 11.548 1.00 96.19 644 VAL A C 1
ATOM 5394 O O . VAL A 1 644 ? -16.440 7.360 10.440 1.00 96.19 644 VAL A O 1
ATOM 5397 N N . ASP A 1 645 ? -16.527 7.952 12.611 1.00 95.00 645 ASP A N 1
ATOM 5398 C CA . ASP A 1 645 ? -17.882 8.502 12.595 1.00 95.00 645 ASP A CA 1
ATOM 5399 C C . ASP A 1 645 ? -17.865 10.021 12.805 1.00 95.00 645 ASP A C 1
ATOM 5401 O O . ASP A 1 645 ? -16.855 10.599 13.200 1.00 95.00 645 ASP A O 1
ATOM 5405 N N . GLY A 1 646 ? -18.988 10.676 12.497 1.00 96.00 646 GLY A N 1
ATOM 5406 C CA . GLY A 1 646 ? -19.184 12.121 12.659 1.00 96.00 646 GLY A CA 1
ATOM 5407 C C . GLY A 1 646 ? -18.999 12.949 11.382 1.00 96.00 646 GLY A C 1
ATOM 5408 O O . GLY A 1 646 ? -18.809 12.424 10.278 1.00 96.00 646 GLY A O 1
ATOM 5409 N N . THR A 1 647 ? -19.103 14.274 11.529 1.00 96.19 647 THR A N 1
ATOM 5410 C CA . THR A 1 647 ? -19.234 15.225 10.409 1.00 96.19 647 THR A CA 1
ATOM 5411 C C . THR A 1 647 ? -18.062 15.187 9.421 1.00 96.19 647 THR A C 1
ATOM 5413 O O . THR A 1 647 ? -18.284 15.259 8.212 1.00 96.19 647 THR A O 1
ATOM 5416 N N . TYR A 1 648 ? -16.821 15.069 9.905 1.00 96.19 648 TYR A N 1
ATOM 5417 C CA . TYR A 1 648 ? -15.612 15.148 9.074 1.00 96.19 648 TYR A CA 1
ATOM 5418 C C . TYR A 1 648 ? -14.902 13.801 8.919 1.00 96.19 648 TYR A C 1
ATOM 5420 O O . TYR A 1 648 ? -13.708 13.764 8.635 1.00 96.19 648 TYR A O 1
ATOM 5428 N N . LYS A 1 649 ? -15.628 12.681 9.030 1.00 95.75 649 LYS A N 1
ATOM 5429 C CA . LYS A 1 649 ? -15.044 11.335 8.907 1.00 95.75 649 LYS A CA 1
ATOM 5430 C C . LYS A 1 649 ? -14.236 11.095 7.626 1.00 95.75 649 LYS A C 1
ATOM 5432 O O . LYS A 1 649 ? -13.247 10.380 7.658 1.00 95.75 649 LYS A O 1
ATOM 5437 N N . LYS A 1 650 ? -14.612 11.739 6.511 1.00 94.94 650 LYS A N 1
ATOM 5438 C CA . LYS A 1 650 ? -13.895 11.643 5.223 1.00 94.94 650 LYS A CA 1
ATOM 5439 C C . LYS A 1 650 ? -12.491 12.271 5.245 1.00 94.94 650 LYS A C 1
ATOM 5441 O O . LYS A 1 650 ? -11.705 12.014 4.346 1.00 94.94 650 LYS A O 1
ATOM 5446 N N . HIS A 1 651 ? -12.202 13.104 6.245 1.00 97.12 651 HIS A N 1
ATOM 5447 C CA . HIS A 1 651 ? -10.927 13.798 6.425 1.00 97.12 651 HIS A CA 1
ATOM 5448 C C . HIS A 1 651 ? -9.998 13.076 7.403 1.00 97.12 651 HIS A C 1
ATOM 5450 O O . HIS A 1 651 ? -9.033 13.674 7.865 1.00 97.12 651 HIS A O 1
ATOM 5456 N N . ILE A 1 652 ? -10.283 11.823 7.766 1.00 98.06 652 ILE A N 1
ATOM 5457 C CA . ILE A 1 652 ? -9.464 11.051 8.699 1.00 98.06 652 ILE A CA 1
ATOM 5458 C C . ILE A 1 652 ? -9.227 9.661 8.128 1.00 98.06 652 ILE A C 1
ATOM 5460 O O . ILE A 1 652 ? -10.162 8.970 7.733 1.00 98.06 652 ILE A O 1
ATOM 5464 N N . LEU A 1 653 ? -7.969 9.236 8.157 1.00 98.56 653 LEU A N 1
ATOM 5465 C CA . LEU A 1 653 ? -7.582 7.846 7.978 1.00 98.56 653 LEU A CA 1
ATOM 5466 C C . LEU A 1 653 ? -7.127 7.299 9.325 1.00 98.56 653 LEU A C 1
ATOM 5468 O O . LEU A 1 653 ? -6.224 7.861 9.953 1.00 98.56 653 LEU A O 1
ATOM 5472 N N . ALA A 1 654 ? -7.740 6.196 9.759 1.00 98.50 654 ALA A N 1
ATOM 5473 C CA . ALA A 1 654 ? -7.432 5.563 11.032 1.00 98.50 654 ALA A CA 1
ATOM 5474 C C . ALA A 1 654 ? -7.286 4.043 10.905 1.00 98.50 654 ALA A C 1
ATOM 5476 O O . ALA A 1 654 ? -8.048 3.369 10.217 1.00 98.50 654 ALA A O 1
ATOM 5477 N N . PHE A 1 655 ? -6.300 3.482 11.599 1.00 98.56 655 PHE A N 1
ATOM 5478 C CA . PHE A 1 655 ? -6.122 2.034 11.709 1.00 98.56 655 PHE A CA 1
ATOM 5479 C C . PHE A 1 655 ? -5.426 1.669 13.017 1.00 98.56 655 PHE A C 1
ATOM 5481 O O . PHE A 1 655 ? -4.829 2.511 13.684 1.00 98.56 655 PHE A O 1
ATOM 5488 N N . ALA A 1 656 ? -5.461 0.392 13.375 1.00 97.00 656 ALA A N 1
ATOM 5489 C CA . ALA A 1 656 ? -4.725 -0.161 14.493 1.00 97.00 656 ALA A CA 1
ATOM 5490 C C . ALA A 1 656 ? -3.717 -1.225 14.053 1.00 97.00 656 ALA A C 1
ATOM 5492 O O . ALA A 1 656 ? -3.979 -2.040 13.172 1.00 97.00 656 ALA A O 1
ATOM 5493 N N . ARG A 1 657 ? -2.574 -1.263 14.739 1.00 96.69 657 ARG A N 1
ATOM 5494 C CA . ARG A 1 657 ? -1.668 -2.410 14.786 1.00 96.69 657 ARG A CA 1
ATOM 5495 C C . ARG A 1 657 ? -1.949 -3.187 16.067 1.00 96.69 657 ARG A C 1
ATOM 5497 O O . ARG A 1 657 ? -1.757 -2.646 17.157 1.00 96.69 657 ARG A O 1
ATOM 5504 N N . LYS A 1 658 ? -2.410 -4.435 15.957 1.00 93.50 658 LYS A N 1
ATOM 5505 C CA . LYS A 1 658 ? -2.833 -5.263 17.099 1.00 93.50 658 LYS A CA 1
ATOM 5506 C C . LYS A 1 658 ? -1.997 -6.525 17.224 1.00 93.50 658 LYS A C 1
ATOM 5508 O O . LYS A 1 658 ? -1.946 -7.331 16.306 1.00 93.50 658 LYS A O 1
ATOM 5513 N N . HIS A 1 659 ? -1.433 -6.770 18.402 1.00 92.31 659 HIS A N 1
ATOM 5514 C CA . HIS A 1 659 ? -0.937 -8.098 18.758 1.00 92.31 659 HIS A CA 1
ATOM 5515 C C . HIS A 1 659 ? -1.331 -8.418 20.200 1.00 92.31 659 HIS A C 1
ATOM 5517 O O . HIS A 1 659 ? -0.987 -7.687 21.133 1.00 92.31 659 HIS A O 1
ATOM 5523 N N . LYS A 1 660 ? -2.037 -9.545 20.387 1.00 88.19 660 LYS A N 1
ATOM 5524 C CA . LYS A 1 660 ? -2.640 -9.928 21.674 1.00 88.19 660 LYS A CA 1
ATOM 5525 C C . LYS A 1 660 ? -3.590 -8.814 22.137 1.00 88.19 660 LYS A C 1
ATOM 5527 O O . LYS A 1 660 ? -4.450 -8.396 21.368 1.00 88.19 660 LYS A O 1
ATOM 5532 N N . GLN A 1 661 ? -3.437 -8.348 23.373 1.00 89.06 661 GLN A N 1
ATOM 5533 C CA . GLN A 1 661 ? -4.247 -7.281 23.955 1.00 89.06 661 GLN A CA 1
ATOM 5534 C C . GLN A 1 661 ? -3.710 -5.890 23.608 1.00 89.06 661 GLN A C 1
ATOM 5536 O O . GLN A 1 661 ? -4.433 -4.923 23.770 1.00 89.06 661 GLN A O 1
ATOM 5541 N N . THR A 1 662 ? -2.459 -5.754 23.152 1.00 92.62 662 THR A N 1
ATOM 5542 C CA . THR A 1 662 ? -1.867 -4.435 22.888 1.00 92.62 662 THR A CA 1
ATOM 5543 C C . THR A 1 662 ? -2.280 -3.919 21.517 1.00 92.62 662 THR A C 1
ATOM 5545 O O . THR A 1 662 ? -2.172 -4.632 20.514 1.00 92.62 662 THR A O 1
ATOM 5548 N N . LEU A 1 663 ? -2.712 -2.662 21.497 1.00 93.62 663 LEU A N 1
ATOM 5549 C CA . LEU A 1 663 ? -3.173 -1.944 20.323 1.00 93.62 663 LEU A CA 1
ATOM 5550 C C . LEU A 1 663 ? -2.353 -0.661 20.163 1.00 93.62 663 LEU A C 1
ATOM 5552 O O . LEU A 1 663 ? -2.195 0.098 21.122 1.00 93.62 663 LEU A O 1
ATOM 5556 N N . TYR A 1 664 ? -1.859 -0.415 18.953 1.00 96.81 664 TYR A N 1
ATOM 5557 C CA . TYR A 1 664 ? -1.341 0.889 18.553 1.00 96.81 664 TYR A CA 1
ATOM 5558 C C . TYR A 1 664 ? -2.263 1.485 17.501 1.00 96.81 664 TYR A C 1
ATOM 5560 O O . TYR A 1 664 ? -2.361 0.924 16.416 1.00 96.81 664 TYR A O 1
ATOM 5568 N N . ILE A 1 665 ? -2.947 2.579 17.818 1.00 97.19 665 ILE A N 1
ATOM 5569 C CA . ILE A 1 665 ? -3.878 3.250 16.905 1.00 97.19 665 ILE A CA 1
ATOM 5570 C C . ILE A 1 665 ? -3.152 4.401 16.221 1.00 97.19 665 ILE A C 1
ATOM 5572 O O . ILE A 1 665 ? -2.463 5.178 16.875 1.00 97.19 665 ILE A O 1
ATOM 5576 N N . VAL A 1 666 ? -3.320 4.512 14.914 1.00 98.25 666 VAL A N 1
ATOM 5577 C CA . VAL A 1 666 ? -2.791 5.589 14.084 1.00 98.25 666 VAL A CA 1
ATOM 5578 C C . VAL A 1 666 ? -3.965 6.384 13.549 1.00 98.25 666 VAL A C 1
ATOM 5580 O O . VAL A 1 666 ? -4.930 5.785 13.076 1.00 98.25 666 VAL A O 1
ATOM 5583 N N . ALA A 1 667 ? -3.871 7.708 13.605 1.00 98.12 667 ALA A N 1
ATOM 5584 C CA . ALA A 1 667 ? -4.820 8.603 12.959 1.00 98.12 667 ALA A CA 1
ATOM 5585 C C . ALA A 1 667 ? -4.072 9.740 12.260 1.00 98.12 667 ALA A C 1
ATOM 5587 O O . ALA A 1 667 ? -3.241 10.412 12.879 1.00 98.12 667 ALA A O 1
ATOM 5588 N N . VAL A 1 668 ? -4.379 9.946 10.980 1.00 98.50 668 VAL A N 1
ATOM 5589 C CA . VAL A 1 668 ? -3.857 11.054 10.173 1.00 98.50 668 VAL A CA 1
ATOM 5590 C C . VAL A 1 668 ? -5.002 11.801 9.491 1.00 98.50 668 VAL A C 1
ATOM 5592 O O . VAL A 1 668 ? -5.989 11.171 9.100 1.00 98.50 668 VAL A O 1
ATOM 5595 N N . PRO A 1 669 ? -4.900 13.129 9.345 1.00 97.69 669 PRO A N 1
ATOM 5596 C CA . PRO A 1 669 ? -5.866 13.909 8.608 1.00 97.69 669 PRO A CA 1
ATOM 5597 C C . PRO A 1 669 ? -5.645 13.770 7.099 1.00 97.69 669 PRO A C 1
ATOM 5599 O O . PRO A 1 669 ? -4.523 13.587 6.628 1.00 97.69 669 PRO A O 1
ATOM 5602 N N . LEU A 1 670 ? -6.728 13.913 6.345 1.00 97.94 670 LEU A N 1
ATOM 5603 C CA . LEU A 1 670 ? -6.762 13.950 4.890 1.00 97.94 670 LEU A CA 1
ATOM 5604 C C . LEU A 1 670 ? -7.459 15.229 4.427 1.00 97.94 670 LEU A C 1
ATOM 5606 O O . LEU A 1 670 ? -8.427 15.690 5.033 1.00 97.94 670 LEU A O 1
ATOM 5610 N N . HIS A 1 671 ? -6.984 15.777 3.315 1.00 97.00 671 HIS A N 1
ATOM 5611 C CA . HIS A 1 671 ? -7.626 16.870 2.582 1.00 97.00 671 HIS A CA 1
ATOM 5612 C C . HIS A 1 671 ? -7.910 18.120 3.441 1.00 97.00 671 HIS A C 1
ATOM 5614 O O . HIS A 1 671 ? -8.995 18.708 3.396 1.00 97.00 671 HIS A O 1
ATOM 5620 N N . LEU A 1 672 ? -6.954 18.499 4.300 1.00 96.00 672 LEU A N 1
ATOM 5621 C CA . LEU A 1 672 ? -7.142 19.573 5.281 1.00 96.00 672 LEU A CA 1
ATOM 5622 C C . LEU A 1 672 ? -7.371 20.943 4.648 1.00 96.00 672 LEU A C 1
ATOM 5624 O O . LEU A 1 672 ? -8.064 21.761 5.248 1.00 96.00 672 LEU A O 1
ATOM 5628 N N . ALA A 1 673 ? -6.813 21.211 3.465 1.00 97.06 673 ALA A N 1
ATOM 5629 C CA . ALA A 1 673 ? -7.019 22.503 2.820 1.00 97.06 673 ALA A CA 1
ATOM 5630 C C . ALA A 1 673 ? -8.475 22.678 2.367 1.00 97.06 673 ALA A C 1
ATOM 5632 O O . ALA A 1 673 ? -9.029 23.762 2.537 1.00 97.06 673 ALA A O 1
ATOM 5633 N N . GLU A 1 674 ? -9.131 21.608 1.899 1.00 96.94 674 GLU A N 1
ATOM 5634 C CA . GLU A 1 674 ? -10.566 21.616 1.576 1.00 96.94 674 GLU A CA 1
ATOM 5635 C C . GLU A 1 674 ? -11.372 22.006 2.826 1.00 96.94 674 GLU A C 1
ATOM 5637 O O . GLU A 1 674 ? -12.197 22.922 2.791 1.00 96.94 674 GLU A O 1
ATOM 5642 N N . MET A 1 675 ? -11.082 21.358 3.958 1.00 95.56 675 MET A N 1
ATOM 5643 C CA . MET A 1 675 ? -11.756 21.618 5.230 1.00 95.56 675 MET A CA 1
ATOM 5644 C C . MET A 1 675 ? -11.480 23.035 5.756 1.00 95.56 675 MET A C 1
ATOM 5646 O O . MET A 1 675 ? -12.406 23.712 6.202 1.00 95.56 675 MET A O 1
ATOM 5650 N N . GLY A 1 676 ? -10.236 23.513 5.676 1.00 95.31 676 GLY A N 1
ATOM 5651 C CA . GLY A 1 676 ? -9.856 24.863 6.095 1.00 95.31 676 GLY A CA 1
ATOM 5652 C C . GLY A 1 676 ? -10.559 25.949 5.292 1.00 95.31 676 GLY A C 1
ATOM 5653 O O . GLY A 1 676 ? -11.070 26.906 5.874 1.00 95.31 676 GLY A O 1
ATOM 5654 N N . ARG A 1 677 ? -10.690 25.773 3.969 1.00 95.19 677 ARG A N 1
ATOM 5655 C CA . ARG A 1 677 ? -11.465 26.692 3.118 1.00 95.19 677 ARG A CA 1
ATOM 5656 C C . ARG A 1 677 ? -12.963 26.634 3.413 1.00 95.19 677 ARG A C 1
ATOM 5658 O O . ARG A 1 677 ? -13.595 27.680 3.465 1.00 95.19 677 ARG A O 1
ATOM 5665 N N . GLN A 1 678 ? -13.524 25.453 3.673 1.00 94.69 678 GLN A N 1
ATOM 5666 C CA . GLN A 1 678 ? -14.937 25.311 4.054 1.00 94.69 678 GLN A CA 1
ATOM 5667 C C . GLN A 1 678 ? -15.268 25.965 5.402 1.00 94.69 678 GLN A C 1
ATOM 5669 O O . GLN A 1 678 ? -16.400 26.402 5.606 1.00 94.69 678 GLN A O 1
ATOM 5674 N N . GLN A 1 679 ? -14.308 26.004 6.328 1.00 95.56 679 GLN A N 1
ATOM 5675 C CA . GLN A 1 679 ? -14.490 26.610 7.649 1.00 95.56 679 GLN A CA 1
ATOM 5676 C C . GLN A 1 679 ? -14.019 28.062 7.740 1.00 95.56 679 GLN A C 1
ATOM 5678 O O . GLN A 1 679 ? -14.312 28.700 8.747 1.00 95.56 679 GLN A O 1
ATOM 5683 N N . GLU A 1 680 ? -13.303 28.564 6.730 1.00 95.19 680 GLU A N 1
ATOM 5684 C CA . GLU A 1 680 ? -12.607 29.858 6.757 1.00 95.19 680 GLU A CA 1
ATOM 5685 C C . GLU A 1 680 ? -11.642 29.978 7.952 1.00 95.19 680 GLU A C 1
ATOM 5687 O O . GLU A 1 680 ? -11.617 30.983 8.661 1.00 95.19 680 GLU A O 1
ATOM 5692 N N . LYS A 1 681 ? -10.858 28.920 8.201 1.00 93.75 681 LYS A N 1
ATOM 5693 C CA . LYS A 1 681 ? -9.958 28.822 9.358 1.00 93.75 681 LYS A CA 1
ATOM 5694 C C . LYS A 1 681 ? -8.587 28.261 9.008 1.00 93.75 681 LYS A C 1
ATOM 5696 O O . LYS A 1 681 ? -8.438 27.473 8.076 1.00 93.75 681 LYS A O 1
ATOM 5701 N N . GLU A 1 682 ? -7.610 28.631 9.828 1.00 88.56 682 GLU A N 1
ATOM 5702 C CA . GLU A 1 682 ? -6.268 28.048 9.826 1.00 88.56 682 GLU A CA 1
ATOM 5703 C C . GLU A 1 682 ? -6.253 26.651 10.469 1.00 88.56 682 GLU A C 1
ATOM 5705 O O . GLU A 1 682 ? -7.151 26.288 11.233 1.00 88.56 682 GLU A O 1
ATOM 5710 N N . ILE A 1 683 ? -5.193 25.877 10.206 1.00 88.69 683 ILE A N 1
ATOM 5711 C CA . ILE A 1 683 ? -5.047 24.475 10.647 1.00 88.69 683 ILE A CA 1
ATOM 5712 C C . ILE A 1 683 ? -5.253 24.308 12.161 1.00 88.69 683 ILE A C 1
ATOM 5714 O O . ILE A 1 683 ? -5.916 23.368 12.593 1.00 88.69 683 ILE A O 1
ATOM 5718 N N . SER A 1 684 ? -4.716 25.224 12.971 1.00 84.88 684 SER A N 1
ATOM 5719 C CA . SER A 1 684 ? -4.808 25.168 14.437 1.00 84.88 684 SER A CA 1
ATOM 5720 C C . SER A 1 684 ? -6.199 25.484 14.995 1.00 84.88 684 SER A C 1
ATOM 5722 O O . SER A 1 684 ? -6.435 25.288 16.183 1.00 84.88 684 SER A O 1
ATOM 5724 N N . GLU A 1 685 ? -7.111 26.008 14.174 1.00 89.69 685 GLU A N 1
ATOM 5725 C CA . GLU A 1 685 ? -8.442 26.460 14.599 1.00 89.69 685 GLU A CA 1
ATOM 5726 C C . GLU A 1 685 ? -9.579 25.594 14.033 1.00 89.69 685 GLU A C 1
ATOM 5728 O O . GLU A 1 685 ? -10.761 25.845 14.321 1.00 89.69 685 GLU A O 1
ATOM 5733 N N . LEU A 1 686 ? -9.231 24.578 13.233 1.00 93.25 686 LEU A N 1
ATOM 5734 C CA . LEU A 1 686 ? -10.179 23.657 12.615 1.00 93.25 686 LEU A CA 1
ATOM 5735 C C . LEU A 1 686 ? -11.055 22.985 13.673 1.00 93.25 686 LEU A C 1
ATOM 5737 O O . LEU A 1 686 ? -10.576 22.378 14.631 1.00 93.25 686 LEU A O 1
ATOM 5741 N N . ASP A 1 687 ? -12.369 23.076 13.478 1.00 94.12 687 ASP A N 1
ATOM 5742 C CA . ASP A 1 687 ? -13.339 22.414 14.339 1.00 94.12 687 ASP A CA 1
ATOM 5743 C C . ASP A 1 687 ? -13.707 21.052 13.752 1.00 94.12 687 ASP A C 1
ATOM 5745 O O . ASP A 1 687 ? -14.382 20.967 12.723 1.00 94.12 687 ASP A O 1
ATOM 5749 N N . TRP A 1 688 ? -13.274 19.989 14.425 1.00 95.19 688 TRP A N 1
ATOM 5750 C CA . TRP A 1 688 ? -13.565 18.599 14.069 1.00 95.19 688 TRP A CA 1
ATOM 5751 C C . TRP A 1 688 ? -14.971 18.139 14.485 1.00 95.19 688 TRP A C 1
ATOM 5753 O O . TRP A 1 688 ? -15.362 17.015 14.164 1.00 95.19 688 TRP A O 1
ATOM 5763 N N . LYS A 1 689 ? -15.764 19.003 15.139 1.00 94.81 689 LYS A N 1
ATOM 5764 C CA . LYS A 1 689 ? -17.145 18.735 15.571 1.00 94.81 689 LYS A CA 1
ATOM 5765 C C . LYS A 1 689 ? -17.260 17.415 16.350 1.00 94.81 689 LYS A C 1
ATOM 5767 O O . LYS A 1 689 ? -16.562 17.230 17.339 1.00 94.81 689 LYS A O 1
ATOM 5772 N N . ASP A 1 690 ? -18.161 16.534 15.929 1.00 95.19 690 ASP A N 1
ATOM 5773 C CA . ASP A 1 690 ? -18.501 15.243 16.527 1.00 95.19 690 ASP A CA 1
ATOM 5774 C C . ASP A 1 690 ? -17.672 14.077 15.963 1.00 95.19 690 ASP A C 1
ATOM 5776 O O . ASP A 1 690 ? -18.045 12.922 16.140 1.00 95.19 690 ASP A O 1
ATOM 5780 N N . THR A 1 691 ? -16.570 14.362 15.257 1.00 97.19 691 THR A N 1
ATOM 5781 C CA . THR A 1 691 ? -15.775 13.322 14.590 1.00 97.19 691 THR A CA 1
ATOM 5782 C C . THR A 1 691 ? -15.010 12.476 15.612 1.00 97.19 691 THR A C 1
ATOM 5784 O O . THR A 1 691 ? -14.200 13.010 16.374 1.00 97.19 691 THR A O 1
ATOM 5787 N N . GLU A 1 692 ? -15.234 11.159 15.621 1.00 96.00 692 GLU A N 1
ATOM 5788 C CA . GLU A 1 692 ? -14.615 10.214 16.562 1.00 96.00 692 GLU A CA 1
ATOM 5789 C C . GLU A 1 692 ? -14.156 8.913 15.881 1.00 96.00 692 GLU A C 1
ATOM 5791 O O . GLU A 1 692 ? -14.741 8.464 14.895 1.00 96.00 692 GLU A O 1
ATOM 5796 N N . ILE A 1 693 ? -13.089 8.305 16.411 1.00 95.31 693 ILE A N 1
ATOM 5797 C CA . ILE A 1 693 ? -12.607 6.989 15.963 1.00 95.31 693 ILE A CA 1
ATOM 5798 C C . ILE A 1 693 ? -13.387 5.899 16.695 1.00 95.31 693 ILE A C 1
ATOM 5800 O O . ILE A 1 693 ? -13.438 5.881 17.929 1.00 95.31 693 ILE A O 1
ATOM 5804 N N . VAL A 1 694 ? -13.928 4.947 15.938 1.00 92.38 694 VAL A N 1
ATOM 5805 C CA . VAL A 1 694 ? -14.623 3.780 16.481 1.00 92.38 694 VAL A CA 1
ATOM 5806 C C . VAL A 1 694 ? -13.596 2.719 16.880 1.00 92.38 694 VAL A C 1
ATOM 5808 O O . VAL A 1 694 ? -12.827 2.214 16.061 1.00 92.38 694 VAL A O 1
ATOM 5811 N N . LEU A 1 695 ? -13.567 2.383 18.169 1.00 88.44 695 LEU A N 1
ATOM 5812 C CA . LEU A 1 695 ? -12.610 1.438 18.743 1.00 88.44 695 LEU A CA 1
ATOM 5813 C C . LEU A 1 695 ? -13.019 -0.025 18.478 1.00 88.44 695 LEU A C 1
ATOM 5815 O O . LEU A 1 695 ? -14.202 -0.350 18.545 1.00 88.44 695 LEU A O 1
ATOM 5819 N N . PRO A 1 696 ? -12.060 -0.947 18.258 1.00 79.50 696 PRO A N 1
ATOM 5820 C CA . PRO A 1 696 ? -12.338 -2.336 17.867 1.00 79.50 696 PRO A CA 1
ATOM 5821 C C . PRO A 1 696 ? -12.798 -3.239 19.032 1.00 79.50 696 PRO A C 1
ATOM 5823 O O . PRO A 1 696 ? -12.781 -4.465 18.919 1.00 79.50 696 PRO A O 1
ATOM 5826 N N . GLY A 1 697 ? -13.139 -2.657 20.181 1.00 78.94 697 GLY A N 1
ATOM 5827 C CA . GLY A 1 697 ? -13.545 -3.354 21.397 1.00 78.94 697 GLY A CA 1
ATOM 5828 C C . GLY A 1 697 ? -13.419 -2.461 22.629 1.00 78.94 697 GLY A C 1
ATOM 5829 O O . GLY A 1 697 ? -12.924 -1.334 22.548 1.00 78.94 697 GLY A O 1
ATOM 5830 N N . LYS A 1 698 ? -13.847 -2.977 23.785 1.00 82.06 698 LYS A N 1
ATOM 5831 C CA . LYS A 1 698 ? -13.728 -2.254 25.052 1.00 82.06 698 LYS A CA 1
ATOM 5832 C C . LYS A 1 698 ? -12.264 -2.152 25.471 1.00 82.06 698 LYS A C 1
ATOM 5834 O O . LYS A 1 698 ? -11.519 -3.134 25.439 1.00 82.06 698 LYS A O 1
ATOM 5839 N N . ILE A 1 699 ? -11.854 -0.944 25.833 1.00 84.69 699 ILE A N 1
ATOM 5840 C CA . ILE A 1 699 ? -10.472 -0.626 26.169 1.00 84.69 699 ILE A CA 1
ATOM 5841 C C . ILE A 1 699 ? -10.218 -0.883 27.654 1.00 84.69 699 ILE A C 1
ATOM 5843 O O . ILE A 1 699 ? -10.997 -0.485 28.516 1.00 84.69 699 ILE A O 1
ATOM 5847 N N . ALA A 1 700 ? -9.105 -1.546 27.943 1.00 77.88 700 ALA A N 1
ATOM 5848 C CA . ALA A 1 700 ? -8.577 -1.748 29.277 1.00 77.88 700 ALA A CA 1
ATOM 5849 C C . ALA A 1 700 ? -7.592 -0.614 29.619 1.00 77.88 700 ALA A C 1
ATOM 5851 O O . ALA A 1 700 ? -6.433 -0.635 29.205 1.00 77.88 700 ALA A O 1
ATOM 5852 N N . GLY A 1 701 ? -8.048 0.360 30.410 1.00 81.81 701 GLY A N 1
ATOM 5853 C CA . GLY A 1 701 ? -7.219 1.458 30.922 1.00 81.81 701 GLY A CA 1
ATOM 5854 C C . GLY A 1 701 ? -7.194 2.709 30.038 1.00 81.81 701 GLY A C 1
ATOM 5855 O O . GLY A 1 701 ? -8.049 2.897 29.177 1.00 81.81 701 GLY A O 1
ATOM 5856 N N . ASP A 1 702 ? -6.222 3.589 30.294 1.00 86.88 702 ASP A N 1
ATOM 5857 C CA . ASP A 1 702 ? -6.067 4.848 29.557 1.00 86.88 702 ASP A CA 1
ATOM 5858 C C . ASP A 1 702 ? -5.491 4.607 28.144 1.00 86.88 702 ASP A C 1
ATOM 5860 O O . ASP A 1 702 ? -4.718 3.673 27.902 1.00 86.88 702 ASP A O 1
ATOM 5864 N N . ILE A 1 703 ? -5.839 5.489 27.210 1.00 92.00 703 ILE A N 1
ATOM 5865 C CA . ILE A 1 703 ? -5.271 5.559 25.860 1.00 92.00 703 ILE A CA 1
ATOM 5866 C C . ILE A 1 703 ? -4.189 6.640 25.872 1.00 92.00 703 ILE A C 1
ATOM 5868 O O . ILE A 1 703 ? -4.495 7.801 26.117 1.00 92.00 703 ILE A O 1
ATOM 5872 N N . GLU A 1 704 ? -2.934 6.282 25.618 1.00 93.19 704 GLU A N 1
ATOM 5873 C CA . GLU A 1 704 ? -1.790 7.203 25.674 1.00 93.19 704 GLU A CA 1
ATOM 5874 C C . GLU A 1 704 ? -1.345 7.610 24.266 1.00 93.19 704 GLU A C 1
ATOM 5876 O O . GLU A 1 704 ? -1.032 6.741 23.456 1.00 93.19 704 GLU A O 1
ATOM 5881 N N . ASN A 1 705 ? -1.252 8.906 23.968 1.00 92.38 705 ASN A N 1
ATOM 5882 C CA . ASN A 1 705 ? -0.587 9.400 22.765 1.00 92.38 705 ASN A CA 1
ATOM 5883 C C . ASN A 1 705 ? 0.928 9.361 22.965 1.00 92.38 705 ASN A C 1
ATOM 5885 O O . ASN A 1 705 ? 1.477 10.084 23.784 1.00 92.38 705 ASN A O 1
ATOM 5889 N N . ILE A 1 706 ? 1.629 8.527 22.205 1.00 91.50 706 ILE A N 1
ATOM 5890 C CA . ILE A 1 706 ? 3.076 8.317 22.358 1.00 91.50 706 ILE A CA 1
ATOM 5891 C C . ILE A 1 706 ? 3.875 9.512 21.830 1.00 91.50 706 ILE A C 1
ATOM 5893 O O . ILE A 1 706 ? 5.032 9.701 22.206 1.00 91.50 706 ILE A O 1
ATOM 5897 N N . LEU A 1 707 ? 3.281 10.307 20.937 1.00 88.81 707 LEU A N 1
ATOM 5898 C CA . LEU A 1 707 ? 3.948 11.463 20.341 1.00 88.81 707 LEU A CA 1
ATOM 5899 C C . LEU A 1 707 ? 3.943 12.654 21.306 1.00 88.81 707 LEU A C 1
ATOM 5901 O O . LEU A 1 707 ? 4.959 13.338 21.409 1.00 88.81 707 LEU A O 1
ATOM 5905 N N . THR A 1 708 ? 2.835 12.871 22.023 1.00 85.19 708 THR A N 1
ATOM 5906 C CA . THR A 1 708 ? 2.618 14.046 22.891 1.00 85.19 708 THR A CA 1
ATOM 5907 C C . THR A 1 708 ? 2.601 13.732 24.392 1.00 85.19 708 THR A C 1
ATOM 5909 O O . THR A 1 708 ? 2.836 14.621 25.200 1.00 85.19 708 THR A O 1
ATOM 5912 N N . GLY A 1 709 ? 2.347 12.483 24.790 1.00 86.19 709 GLY A N 1
ATOM 5913 C CA . GLY A 1 709 ? 2.179 12.051 26.185 1.00 86.19 709 GLY A CA 1
ATOM 5914 C C . GLY A 1 709 ? 0.752 12.186 26.735 1.00 86.19 709 GLY A C 1
ATOM 5915 O O . GLY A 1 709 ? 0.490 11.767 27.865 1.00 86.19 709 GLY A O 1
ATOM 5916 N N . GLU A 1 710 ? -0.180 12.741 25.956 1.00 87.75 710 GLU A N 1
ATOM 5917 C CA . GLU A 1 710 ? -1.572 12.953 26.369 1.00 87.75 710 GLU A CA 1
ATOM 5918 C C . GLU A 1 710 ? -2.307 11.640 26.647 1.00 87.75 710 GLU A C 1
ATOM 5920 O O . GLU A 1 710 ? -2.018 10.604 26.044 1.00 87.75 710 GLU A O 1
ATOM 5925 N N . ARG A 1 711 ? -3.294 11.680 27.549 1.00 89.69 711 ARG A N 1
ATOM 5926 C CA . ARG A 1 711 ? -4.096 10.509 27.917 1.00 89.69 711 ARG A CA 1
ATOM 5927 C C . ARG A 1 711 ? -5.583 10.756 27.734 1.00 89.69 711 ARG A C 1
ATOM 5929 O O . ARG A 1 711 ? -6.113 11.759 28.204 1.00 89.69 711 ARG A O 1
ATOM 5936 N N . PHE A 1 712 ? -6.252 9.783 27.133 1.00 88.00 712 PHE A N 1
ATOM 5937 C CA . PHE A 1 712 ? -7.684 9.784 26.856 1.00 88.00 712 PHE A CA 1
ATOM 5938 C C . PHE A 1 712 ? -8.356 8.582 27.531 1.00 88.00 712 PHE A C 1
ATOM 5940 O O . PHE A 1 712 ? -7.699 7.584 27.844 1.00 88.00 712 PHE A O 1
ATOM 5947 N N . LYS A 1 713 ? -9.671 8.669 27.755 1.00 83.94 713 LYS A N 1
ATOM 5948 C CA . LYS A 1 713 ? -10.490 7.601 28.348 1.00 83.94 713 LYS A CA 1
ATOM 5949 C C . LYS A 1 713 ? -11.675 7.286 27.456 1.00 83.94 713 LYS A C 1
ATOM 5951 O O . LYS A 1 713 ? -12.305 8.218 26.970 1.00 83.94 713 LYS A O 1
ATOM 5956 N N . ASP A 1 714 ? -11.992 5.999 27.326 1.00 74.62 714 ASP A N 1
ATOM 5957 C CA . ASP A 1 714 ? -13.205 5.412 26.728 1.00 74.62 714 ASP A CA 1
ATOM 5958 C C . ASP A 1 714 ? -13.499 5.732 25.244 1.00 74.62 714 ASP A C 1
ATOM 5960 O O . ASP A 1 714 ? -13.968 4.855 24.521 1.00 74.62 714 ASP A O 1
ATOM 5964 N N . LYS A 1 715 ? -13.218 6.948 24.763 1.00 81.06 715 LYS A N 1
ATOM 5965 C CA . LYS A 1 715 ? -13.464 7.440 23.403 1.00 81.06 715 LYS A CA 1
ATOM 5966 C C . LYS A 1 715 ? -12.265 8.219 22.866 1.00 81.06 715 LYS A C 1
ATOM 5968 O O . LYS A 1 715 ? -11.514 8.827 23.628 1.00 81.06 715 LYS A O 1
ATOM 5973 N N . ILE A 1 716 ? -12.128 8.246 21.539 1.00 86.44 716 ILE A N 1
ATOM 5974 C CA . ILE A 1 716 ? -11.132 9.061 20.835 1.00 86.44 716 ILE A CA 1
ATOM 5975 C C . ILE A 1 716 ? -11.865 10.077 19.954 1.00 86.44 716 ILE A C 1
ATOM 5977 O O . ILE A 1 716 ? -12.173 9.816 18.792 1.00 86.44 716 ILE A O 1
ATOM 5981 N N . SER A 1 717 ? -12.147 11.240 20.533 1.00 93.81 717 SER A N 1
ATOM 5982 C CA . SER A 1 717 ? -12.624 12.424 19.813 1.00 93.81 717 SER A CA 1
ATOM 5983 C C . SER A 1 717 ? -11.471 13.018 19.005 1.00 93.81 717 SER A C 1
ATOM 5985 O O . SER A 1 717 ? -10.420 13.324 19.570 1.00 93.81 717 SER A O 1
ATOM 5987 N N . ILE A 1 718 ? -11.650 13.208 17.694 1.00 95.31 718 ILE A N 1
ATOM 5988 C CA . ILE A 1 718 ? -10.620 13.816 16.834 1.00 95.31 718 ILE A CA 1
ATOM 5989 C C . ILE A 1 718 ? -10.344 15.260 17.255 1.00 95.31 718 ILE A C 1
ATOM 5991 O O . ILE A 1 718 ? -9.201 15.708 17.216 1.00 95.31 718 ILE A O 1
ATOM 5995 N N . LYS A 1 719 ? -11.376 15.971 17.720 1.00 92.88 719 LYS A N 1
ATOM 5996 C CA . LYS A 1 719 ? -11.244 17.336 18.234 1.00 92.88 719 LYS A CA 1
ATOM 5997 C C . LYS A 1 719 ? -10.236 17.419 19.378 1.00 92.88 719 LYS A C 1
ATOM 5999 O O . LYS A 1 719 ? -9.417 18.332 19.398 1.00 92.88 719 LYS A O 1
ATOM 6004 N N . ASP A 1 720 ? -10.302 16.471 20.307 1.00 90.69 720 ASP A N 1
ATOM 6005 C CA . ASP A 1 720 ? -9.400 16.443 21.456 1.00 90.69 720 ASP A CA 1
ATOM 6006 C C . ASP A 1 720 ? -8.029 15.901 21.039 1.00 90.69 720 ASP A C 1
ATOM 6008 O O . ASP A 1 720 ? -7.001 16.461 21.415 1.00 90.69 720 ASP A O 1
ATOM 6012 N N . LEU A 1 721 ? -8.015 14.868 20.191 1.00 91.62 721 LEU A N 1
ATOM 6013 C CA . LEU A 1 721 ? -6.806 14.215 19.699 1.00 91.62 721 LEU A CA 1
ATOM 6014 C C . LEU A 1 721 ? -5.882 15.157 18.916 1.00 91.62 721 LEU A C 1
ATOM 6016 O O . LEU A 1 721 ? -4.668 15.097 19.078 1.00 91.62 721 LEU A O 1
ATOM 6020 N N . PHE A 1 722 ? -6.451 16.007 18.060 1.00 92.38 722 PHE A N 1
ATOM 6021 C CA . PHE A 1 722 ? -5.710 16.927 17.192 1.00 92.38 722 PHE A CA 1
ATOM 6022 C C . PHE A 1 722 ? -5.619 18.348 17.754 1.00 92.38 722 PHE A C 1
ATOM 6024 O O . PHE A 1 722 ? -5.157 19.250 17.057 1.00 92.38 722 PHE A O 1
ATOM 6031 N N . SER A 1 723 ? -6.024 18.555 19.011 1.00 85.44 723 SER A N 1
ATOM 6032 C CA . SER A 1 723 ? -5.96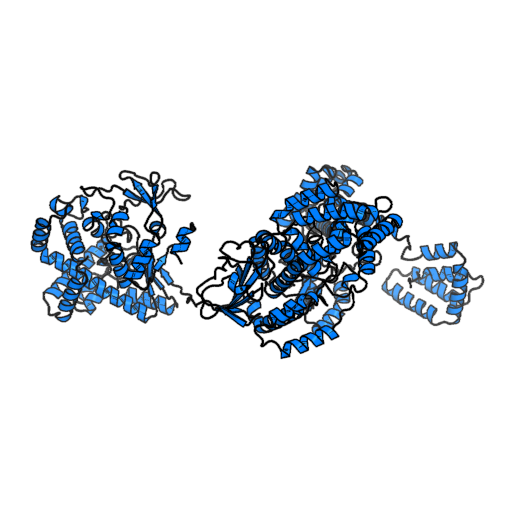3 19.865 19.669 1.00 85.44 723 SER A CA 1
ATOM 6033 C C . SER A 1 723 ? -4.532 20.398 19.799 1.00 85.44 723 SER A C 1
ATOM 6035 O O . SER A 1 723 ? -4.303 21.596 19.641 1.00 85.44 723 SER A O 1
ATOM 6037 N N . ASN A 1 724 ? -3.569 19.504 20.045 1.00 80.31 724 ASN A N 1
ATOM 6038 C CA . ASN A 1 724 ? -2.162 19.853 20.198 1.00 80.31 724 ASN A CA 1
ATOM 6039 C C . ASN A 1 724 ? -1.354 19.525 18.945 1.00 80.31 724 ASN A C 1
ATOM 6041 O O . ASN A 1 724 ? -0.749 20.421 18.368 1.00 80.31 724 ASN A O 1
ATOM 6045 N N . PHE A 1 725 ? -1.366 18.270 18.496 1.00 87.19 725 PHE A N 1
ATOM 6046 C CA . PHE A 1 725 ? -0.617 17.808 17.327 1.00 87.19 725 PHE A CA 1
ATOM 6047 C C . PHE A 1 725 ? -1.592 17.120 16.358 1.00 87.19 725 PHE A C 1
ATOM 6049 O O . PHE A 1 725 ? -2.233 16.155 16.772 1.00 87.19 725 PHE A O 1
ATOM 6056 N N . PRO A 1 726 ? -1.750 17.569 15.092 1.00 90.56 726 PRO A N 1
ATOM 6057 C CA . PRO A 1 726 ? -2.806 17.077 14.197 1.00 90.56 726 PRO A CA 1
ATOM 6058 C C . PRO A 1 726 ? -2.505 15.692 13.596 1.00 90.56 726 PRO A C 1
ATOM 6060 O O . PRO A 1 726 ? -2.830 15.432 12.446 1.00 90.56 726 PRO A O 1
ATOM 6063 N N . LEU A 1 727 ? -1.826 14.827 14.354 1.00 93.56 727 LEU A N 1
ATOM 6064 C CA . LEU A 1 727 ? -1.436 13.459 14.029 1.00 93.56 727 LEU A CA 1
ATOM 6065 C C . LEU A 1 727 ? -1.358 12.660 15.325 1.00 93.56 727 LEU A C 1
ATOM 6067 O O . LEU A 1 727 ? -0.911 13.179 16.349 1.00 93.56 727 LEU A O 1
ATOM 6071 N N . ALA A 1 728 ? -1.711 11.378 15.278 1.00 95.12 728 ALA A N 1
ATOM 6072 C CA . ALA A 1 728 ? -1.692 10.559 16.480 1.00 95.12 728 ALA A CA 1
ATOM 6073 C C . ALA A 1 728 ? -1.123 9.161 16.270 1.00 95.12 728 ALA A C 1
ATOM 6075 O O . ALA A 1 728 ? -1.465 8.457 15.320 1.00 95.12 728 ALA A O 1
ATOM 6076 N N . LEU A 1 729 ? -0.318 8.746 17.247 1.00 96.62 729 LEU A N 1
ATOM 6077 C CA . LEU A 1 729 ? 0.065 7.362 17.482 1.00 96.62 729 LEU A CA 1
ATOM 6078 C C . LEU A 1 729 ? -0.257 7.033 18.937 1.00 96.62 729 LEU A C 1
ATOM 6080 O O . LEU A 1 729 ? 0.463 7.429 19.853 1.00 96.62 729 LEU A O 1
ATOM 6084 N N . LEU A 1 730 ? -1.354 6.321 19.142 1.00 95.81 730 LEU A N 1
ATOM 6085 C CA . LEU A 1 730 ? -1.888 5.999 20.454 1.00 95.81 730 LEU A CA 1
ATOM 6086 C C . LEU A 1 730 ? -1.515 4.576 20.850 1.00 95.81 730 LEU A C 1
ATOM 6088 O O . LEU A 1 730 ? -1.509 3.682 20.010 1.00 95.81 730 LEU A O 1
ATOM 6092 N N . LYS A 1 731 ? -1.264 4.342 22.133 1.00 95.44 731 LYS A N 1
ATOM 6093 C CA . LYS A 1 731 ? -1.082 3.023 22.733 1.00 95.44 731 LYS A CA 1
ATOM 6094 C C . LYS A 1 731 ? -2.229 2.740 23.682 1.00 95.44 731 LYS A C 1
ATOM 6096 O O . LYS A 1 731 ? -2.554 3.562 24.535 1.00 95.44 731 LYS A O 1
ATOM 6101 N N . THR A 1 732 ? -2.787 1.543 23.586 1.00 93.56 732 THR A N 1
ATOM 6102 C CA . THR A 1 732 ? -3.779 1.078 24.548 1.00 93.56 732 THR A CA 1
ATOM 6103 C C . THR A 1 732 ? -3.855 -0.450 24.607 1.00 93.56 732 THR A C 1
ATOM 6105 O O . THR A 1 732 ? -3.081 -1.150 23.942 1.00 93.56 732 THR A O 1
ATOM 6108 N N . GLN A 1 733 ? -4.747 -0.979 25.444 1.00 90.25 733 GLN A N 1
ATOM 6109 C CA . GLN A 1 733 ? -5.035 -2.403 25.544 1.00 90.25 733 GLN A CA 1
ATOM 6110 C C . GLN A 1 733 ? -6.526 -2.664 25.352 1.00 90.25 733 GLN A C 1
ATOM 6112 O O . GLN A 1 733 ? -7.350 -1.910 25.845 1.00 90.25 733 GLN A O 1
ATOM 6117 N N . VAL A 1 734 ? -6.887 -3.732 24.650 1.00 85.75 734 VAL A N 1
ATOM 6118 C CA . VAL A 1 734 ? -8.278 -4.208 24.587 1.00 85.75 734 VAL A CA 1
ATOM 6119 C C . VAL A 1 734 ? -8.532 -5.222 25.702 1.00 85.75 734 VAL A C 1
ATOM 6121 O O . VAL A 1 734 ? -7.646 -6.021 26.020 1.00 85.75 734 VAL A O 1
ATOM 6124 N N . GLU A 1 735 ? -9.730 -5.197 26.291 1.00 77.38 735 GLU A N 1
ATOM 6125 C CA . GLU A 1 735 ? -10.148 -6.180 27.294 1.00 77.38 735 GLU A CA 1
ATOM 6126 C C . GLU A 1 735 ? -10.068 -7.610 26.725 1.00 77.38 735 GLU A C 1
ATOM 6128 O O . GLU A 1 735 ? -10.394 -7.886 25.566 1.00 77.38 735 GLU A O 1
ATOM 6133 N N . GLU A 1 736 ? -9.592 -8.545 27.548 1.00 59.53 736 GLU A N 1
ATOM 6134 C CA . GLU A 1 736 ? -9.421 -9.938 27.148 1.00 59.53 736 GLU A CA 1
ATOM 6135 C C . GLU A 1 736 ? -10.756 -10.689 27.206 1.00 59.53 736 GLU A C 1
ATOM 6137 O O . GLU A 1 736 ? -11.203 -11.113 28.271 1.00 59.53 736 GLU A O 1
ATOM 6142 N N . HIS A 1 737 ? -11.366 -10.949 26.049 1.00 60.03 737 HIS A N 1
ATOM 6143 C CA . HIS A 1 737 ? -12.361 -12.014 25.954 1.00 60.03 737 HIS A CA 1
ATOM 6144 C C . HIS A 1 737 ? -11.628 -13.358 25.926 1.00 60.03 737 HIS A C 1
ATOM 6146 O O . HIS A 1 737 ? -10.936 -13.689 24.959 1.00 60.03 737 HIS A O 1
ATOM 6152 N N . LYS A 1 738 ? -11.758 -14.150 26.996 1.00 57.94 738 LYS A N 1
ATOM 6153 C CA . LYS A 1 738 ? -11.196 -15.506 27.029 1.00 57.94 738 LYS A CA 1
ATOM 6154 C C . LYS A 1 738 ? -11.814 -16.327 25.899 1.00 57.94 738 LYS A C 1
ATOM 6156 O O . LYS A 1 738 ? -13.004 -16.631 25.927 1.00 57.94 738 LYS A O 1
ATOM 6161 N N . ARG A 1 739 ? -11.002 -16.704 24.905 1.00 68.44 739 ARG A N 1
ATOM 6162 C CA . ARG A 1 739 ? -11.425 -17.653 23.867 1.00 68.44 739 ARG A CA 1
ATOM 6163 C C . ARG A 1 739 ? -11.841 -18.955 24.548 1.00 68.44 739 ARG A C 1
ATOM 6165 O O . ARG A 1 739 ? -11.046 -19.554 25.267 1.00 68.44 739 ARG A O 1
ATOM 6172 N N . GLY A 1 740 ? -13.071 -19.386 24.298 1.00 78.06 740 GLY A N 1
ATOM 6173 C CA . GLY A 1 740 ? -13.600 -20.664 24.757 1.00 78.06 740 GLY A CA 1
ATOM 6174 C C . GLY A 1 740 ? -14.194 -21.441 23.588 1.00 78.06 740 GLY A C 1
ATOM 6175 O O . GLY A 1 740 ? -14.710 -20.848 22.645 1.00 78.06 740 GLY A O 1
ATOM 6176 N N . ALA A 1 741 ? -14.094 -22.765 23.645 1.00 91.31 741 ALA A N 1
ATOM 6177 C CA . ALA A 1 741 ? -14.743 -23.681 22.712 1.00 91.31 741 ALA A CA 1
ATOM 6178 C C . ALA A 1 741 ? -15.769 -24.530 23.469 1.00 91.31 741 ALA A C 1
ATOM 6180 O O . ALA A 1 741 ? -15.673 -24.681 24.690 1.00 91.31 741 ALA A O 1
ATOM 6181 N N . GLY A 1 742 ? -16.756 -25.070 22.765 1.00 93.38 742 GLY A N 1
ATOM 6182 C CA . GLY A 1 742 ? -17.784 -25.899 23.373 1.00 93.38 742 GLY A CA 1
ATOM 6183 C C . GLY A 1 742 ? -18.470 -26.825 22.391 1.00 93.38 742 GLY A C 1
ATOM 6184 O O . GLY A 1 742 ? -18.179 -26.813 21.196 1.00 93.38 742 GLY A O 1
ATOM 6185 N N . ILE A 1 743 ? -19.390 -27.632 22.915 1.00 96.75 743 ILE A N 1
ATOM 6186 C CA . ILE A 1 743 ? -20.165 -28.598 22.134 1.00 96.75 743 ILE A CA 1
ATOM 6187 C C . ILE A 1 743 ? -21.656 -28.341 22.336 1.00 96.75 743 ILE A C 1
ATOM 6189 O O . ILE A 1 743 ? -22.126 -28.251 23.471 1.00 96.75 743 ILE A O 1
ATOM 6193 N N . LEU A 1 744 ? -22.402 -28.284 21.231 1.00 96.44 744 LEU A N 1
ATOM 6194 C CA . LEU A 1 744 ? -23.859 -28.371 21.233 1.00 96.44 744 LEU A CA 1
ATOM 6195 C C . LEU A 1 744 ? -24.267 -29.848 21.254 1.00 96.44 744 LEU A C 1
ATOM 6197 O O . LEU A 1 744 ? -24.013 -30.582 20.300 1.00 96.44 744 LEU A O 1
ATOM 6201 N N . LEU A 1 745 ? -24.892 -30.294 22.346 1.00 95.69 745 LEU A N 1
ATOM 6202 C CA . LEU A 1 745 ? -25.412 -31.658 22.477 1.00 95.69 745 LEU A CA 1
ATOM 6203 C C . LEU A 1 745 ? -26.596 -31.686 23.446 1.00 95.69 745 LEU A C 1
ATOM 6205 O O . LEU A 1 745 ? -26.409 -31.558 24.650 1.00 95.69 745 LEU A O 1
ATOM 6209 N N . HIS A 1 746 ? -27.812 -31.911 22.955 1.00 94.94 746 HIS A N 1
ATOM 6210 C CA . HIS A 1 746 ? -28.981 -31.996 23.833 1.00 94.94 746 HIS A CA 1
ATOM 6211 C C . HIS A 1 746 ? -28.953 -33.247 24.742 1.00 94.94 746 HIS A C 1
ATOM 6213 O O . HIS A 1 746 ? -28.499 -34.313 24.326 1.00 94.94 746 HIS A O 1
ATOM 6219 N N . ILE A 1 747 ? -29.483 -33.143 25.970 1.00 95.00 747 ILE A N 1
ATOM 6220 C CA . ILE A 1 747 ? -29.438 -34.210 26.998 1.00 95.00 747 ILE A CA 1
ATOM 6221 C C . ILE A 1 747 ? -30.125 -35.491 26.528 1.00 95.00 747 ILE A C 1
ATOM 6223 O O . ILE A 1 747 ? -29.654 -36.584 26.828 1.00 95.00 747 ILE A O 1
ATOM 6227 N N . THR A 1 748 ? -31.199 -35.376 25.744 1.00 93.19 748 THR A N 1
ATOM 6228 C CA . THR A 1 748 ? -31.931 -36.536 25.204 1.00 93.19 748 THR A CA 1
ATOM 6229 C C . THR A 1 748 ? -31.069 -37.433 24.316 1.00 93.19 748 THR A C 1
ATOM 6231 O O . THR A 1 748 ? -31.414 -38.598 24.132 1.00 93.19 748 THR A O 1
ATOM 6234 N N . SER A 1 749 ? -29.952 -36.918 23.793 1.00 92.75 749 SER A N 1
ATOM 6235 C CA . SER A 1 749 ? -28.992 -37.662 22.971 1.00 92.75 749 SER A CA 1
ATOM 6236 C C . SER A 1 749 ? -28.027 -38.526 23.790 1.00 92.75 749 SER A C 1
ATOM 6238 O O . SER A 1 749 ? -27.264 -39.301 23.214 1.00 92.75 749 SER A O 1
ATOM 6240 N N . LEU A 1 750 ? -28.022 -38.401 25.122 1.00 93.06 750 LEU A N 1
ATOM 6241 C CA . LEU A 1 750 ? -27.148 -39.181 25.996 1.00 93.06 750 LEU A CA 1
ATOM 6242 C C . LEU A 1 750 ? -27.665 -40.623 26.170 1.00 93.06 750 LEU A C 1
ATOM 6244 O O . LEU A 1 750 ? -28.874 -40.843 26.256 1.00 93.06 750 LEU A O 1
ATOM 6248 N N . PRO A 1 751 ? -26.777 -41.628 26.271 1.00 90.12 751 PRO A N 1
ATOM 6249 C CA . PRO A 1 751 ? -27.155 -43.043 26.233 1.00 90.12 751 PRO A CA 1
ATOM 6250 C C . PRO A 1 751 ? -27.610 -43.594 27.602 1.00 90.12 751 PRO A C 1
ATOM 6252 O O . PRO A 1 751 ? -27.041 -44.569 28.105 1.00 90.12 751 PRO A O 1
ATOM 6255 N N . SER A 1 752 ? -28.625 -42.989 28.228 1.00 90.25 752 SER A N 1
ATOM 6256 C CA . SER A 1 752 ? -29.129 -43.460 29.530 1.00 90.25 752 SER A CA 1
ATOM 6257 C C . SER A 1 752 ? -29.932 -44.770 29.428 1.00 90.25 752 SER A C 1
ATOM 6259 O O . SER A 1 752 ? -30.318 -45.215 28.346 1.00 90.25 752 SER A O 1
ATOM 6261 N N . ALA A 1 753 ? -30.159 -45.430 30.569 1.00 90.44 753 ALA A N 1
ATOM 6262 C CA . ALA A 1 753 ? -30.775 -46.760 30.637 1.00 90.44 753 ALA A CA 1
ATOM 6263 C C . ALA A 1 753 ? -32.309 -46.771 30.464 1.00 90.44 753 ALA A C 1
ATOM 6265 O O . ALA A 1 753 ? -32.914 -47.838 30.529 1.00 90.44 753 ALA A O 1
ATOM 6266 N N . PHE A 1 754 ? -32.955 -45.621 30.242 1.00 92.38 754 PHE A N 1
ATOM 6267 C CA . PHE A 1 754 ? -34.420 -45.483 30.291 1.00 92.38 754 PHE A CA 1
ATOM 6268 C C . PHE A 1 754 ? -35.011 -44.885 29.003 1.00 92.38 754 PHE A C 1
ATOM 6270 O O . PHE A 1 754 ? -35.935 -44.076 29.046 1.00 92.38 754 PHE A O 1
ATOM 6277 N N . GLY A 1 755 ? -34.464 -45.269 27.845 1.00 88.38 755 GLY A N 1
ATOM 6278 C CA . GLY A 1 755 ? -35.030 -44.996 26.514 1.00 88.38 755 GLY A CA 1
ATOM 6279 C C . GLY A 1 755 ? -34.691 -43.628 25.910 1.00 88.38 755 GLY A C 1
ATOM 6280 O O . GLY A 1 755 ? -34.570 -43.532 24.689 1.00 88.38 755 GLY A O 1
ATOM 6281 N N . ILE A 1 756 ? -34.471 -42.606 26.743 1.00 92.69 756 ILE A N 1
ATOM 6282 C CA . ILE A 1 756 ? -33.914 -41.302 26.351 1.00 92.69 756 ILE A CA 1
ATOM 6283 C C . ILE A 1 756 ? -32.941 -40.790 27.410 1.00 92.69 756 ILE A C 1
ATOM 6285 O O . ILE A 1 756 ? -33.165 -41.034 28.601 1.00 92.69 756 ILE A O 1
ATOM 6289 N N . GLY A 1 757 ? -31.939 -40.014 26.986 1.00 93.94 757 GLY A N 1
ATOM 6290 C CA . GLY A 1 757 ? -30.979 -39.392 27.893 1.00 93.94 757 GLY A CA 1
ATOM 6291 C C . GLY A 1 757 ? -31.623 -38.503 28.962 1.00 93.94 757 GLY A C 1
ATOM 6292 O O . GLY A 1 757 ? -32.680 -37.906 28.755 1.00 93.94 757 GLY A O 1
ATOM 6293 N N . ASP A 1 758 ? -30.987 -38.448 30.131 1.00 95.81 758 ASP A N 1
ATOM 6294 C CA . ASP A 1 758 ? -31.456 -37.744 31.326 1.00 95.81 758 ASP A CA 1
ATOM 6295 C C . ASP A 1 758 ? -30.292 -37.097 32.090 1.00 95.81 758 ASP A C 1
ATOM 6297 O O . ASP A 1 758 ? -29.125 -37.267 31.736 1.00 95.81 758 ASP A O 1
ATOM 6301 N N . MET A 1 759 ? -30.612 -36.350 33.149 1.00 97.19 759 MET A N 1
ATOM 6302 C CA . MET A 1 759 ? -29.652 -35.611 33.986 1.00 97.19 759 MET A CA 1
ATOM 6303 C C . MET A 1 759 ? -28.803 -36.510 34.910 1.00 97.19 759 MET A C 1
ATOM 6305 O O . MET A 1 759 ? -28.132 -36.025 35.821 1.00 97.19 759 MET A O 1
ATOM 6309 N N . GLY A 1 760 ? -28.848 -37.827 34.704 1.00 94.94 760 GLY A N 1
ATOM 6310 C CA . GLY A 1 760 ? -28.186 -38.837 35.515 1.00 94.94 760 GLY A CA 1
ATOM 6311 C C . GLY A 1 760 ? -26.683 -39.000 35.256 1.00 94.94 760 GLY A C 1
ATOM 6312 O O . GLY A 1 760 ? -26.001 -38.084 34.786 1.00 94.94 760 GLY A O 1
ATOM 6313 N N . PRO A 1 761 ? -26.125 -40.184 35.572 1.00 94.25 761 PRO A N 1
ATOM 6314 C CA . PRO A 1 761 ? -24.692 -40.461 35.462 1.00 94.25 761 PRO A CA 1
ATOM 6315 C C . PRO A 1 761 ? -24.080 -40.140 34.090 1.00 94.25 761 PRO A C 1
ATOM 6317 O O . PRO A 1 761 ? -22.982 -39.590 34.035 1.00 94.25 761 PRO A O 1
ATOM 6320 N N . GLU A 1 762 ? -24.788 -40.421 32.993 1.00 95.38 762 GLU A N 1
ATOM 6321 C CA . GLU A 1 762 ? -24.286 -40.183 31.629 1.00 95.38 762 GLU A CA 1
ATOM 6322 C C . GLU A 1 762 ? -24.075 -38.686 31.326 1.00 95.38 762 GLU A C 1
ATOM 6324 O O . GLU A 1 762 ? -23.090 -38.324 30.680 1.00 95.38 762 GLU A O 1
ATOM 6329 N N . ALA A 1 763 ? -24.916 -37.791 31.861 1.00 97.06 763 ALA A N 1
ATOM 6330 C CA . ALA A 1 763 ? -24.725 -36.343 31.725 1.00 97.06 763 ALA A CA 1
ATOM 6331 C C . ALA A 1 763 ? -23.460 -35.864 32.450 1.00 97.06 763 ALA A C 1
ATOM 6333 O O . ALA A 1 763 ? -22.685 -35.074 31.908 1.00 97.06 763 ALA A O 1
ATOM 6334 N N . LYS A 1 764 ? -23.188 -36.407 33.644 1.00 96.12 764 LYS A N 1
ATOM 6335 C CA . LYS A 1 764 ? -21.956 -36.109 34.394 1.00 96.12 764 LYS A CA 1
ATOM 6336 C C . LYS A 1 764 ? -20.711 -36.677 33.710 1.00 96.12 764 LYS A C 1
ATOM 6338 O O . LYS A 1 764 ? -19.666 -36.030 33.709 1.00 96.12 764 LYS A O 1
ATOM 6343 N N . ILE A 1 765 ? -20.815 -37.850 33.080 1.00 96.69 765 ILE A N 1
ATOM 6344 C CA . ILE A 1 765 ? -19.734 -38.424 32.262 1.00 96.69 765 ILE A CA 1
ATOM 6345 C C . ILE A 1 765 ? -19.421 -37.515 31.067 1.00 96.69 765 ILE A C 1
ATOM 6347 O O . ILE A 1 765 ? -18.242 -37.267 30.794 1.00 96.69 765 ILE A O 1
ATOM 6351 N N . PHE A 1 766 ? -20.447 -36.986 30.390 1.00 97.75 766 PHE A N 1
ATOM 6352 C CA . PHE A 1 766 ? -20.269 -36.057 29.274 1.00 97.75 766 PHE A CA 1
ATOM 6353 C C . PHE A 1 766 ? -19.650 -34.724 29.714 1.00 97.75 766 PHE A C 1
ATOM 6355 O O . PHE A 1 766 ? -18.671 -34.288 29.109 1.00 97.75 766 PHE A O 1
ATOM 6362 N N . ALA A 1 767 ? -20.110 -34.132 30.820 1.00 97.00 767 ALA A N 1
ATOM 6363 C CA . ALA A 1 767 ? -19.452 -32.965 31.412 1.00 97.00 767 ALA A CA 1
ATOM 6364 C C . ALA A 1 767 ? -17.970 -33.260 31.726 1.00 97.00 767 ALA A C 1
ATOM 6366 O O . ALA A 1 767 ? -17.075 -32.511 31.341 1.00 97.00 767 ALA A O 1
ATOM 6367 N N . GLY A 1 768 ? -17.670 -34.422 32.313 1.00 95.69 768 GLY A N 1
ATOM 6368 C CA . GLY A 1 768 ? -16.290 -34.855 32.533 1.00 95.69 768 GLY A CA 1
ATOM 6369 C C . GLY A 1 768 ? -15.473 -34.988 31.238 1.00 95.69 768 GLY A C 1
ATOM 6370 O O . GLY A 1 768 ? -14.274 -34.710 31.241 1.00 95.69 768 GLY A O 1
ATOM 6371 N N . PHE A 1 769 ? -16.089 -35.405 30.128 1.00 97.06 769 PHE A N 1
ATOM 6372 C CA . PHE A 1 769 ? -15.449 -35.428 28.810 1.00 97.06 769 PHE A CA 1
ATOM 6373 C C . PHE A 1 769 ? -15.133 -34.016 28.305 1.00 97.06 769 PHE A C 1
ATOM 6375 O O . PHE A 1 769 ? -13.993 -33.779 27.910 1.00 97.06 769 PHE A O 1
ATOM 6382 N N . LEU A 1 770 ? -16.082 -33.078 28.381 1.00 97.12 770 LEU A N 1
ATOM 6383 C CA . LEU A 1 770 ? -15.860 -31.677 28.004 1.00 97.12 770 LEU A CA 1
ATOM 6384 C C . LEU A 1 770 ? -14.678 -31.078 28.772 1.00 97.12 770 LEU A C 1
ATOM 6386 O O . LEU A 1 770 ? -13.759 -30.532 28.160 1.00 97.12 770 LEU A O 1
ATOM 6390 N N . HIS A 1 771 ? -14.639 -31.288 30.090 1.00 94.25 771 HIS A N 1
ATOM 6391 C CA . HIS A 1 771 ? -13.558 -30.812 30.950 1.00 94.25 771 HIS A CA 1
ATOM 6392 C C . HIS A 1 771 ? -12.193 -31.381 30.527 1.00 94.25 771 HIS A C 1
ATOM 6394 O O . HIS A 1 771 ? -11.221 -30.640 30.348 1.00 94.25 771 HIS A O 1
ATOM 6400 N N . ARG A 1 772 ? -12.104 -32.707 30.328 1.00 95.50 772 ARG A N 1
ATOM 6401 C CA . ARG A 1 772 ? -10.856 -33.370 29.899 1.00 95.50 772 ARG A CA 1
ATOM 6402 C C . ARG A 1 772 ? -10.402 -32.919 28.508 1.00 95.50 772 ARG A C 1
ATOM 6404 O O . ARG A 1 772 ? -9.200 -32.828 28.277 1.00 95.50 772 ARG A O 1
ATOM 6411 N N . SER A 1 773 ? -11.343 -32.586 27.630 1.00 94.75 773 SER A N 1
ATOM 6412 C CA . SER A 1 773 ? -11.103 -32.069 26.277 1.00 94.75 773 SER A CA 1
ATOM 6413 C C . SER A 1 773 ? -10.925 -30.545 26.217 1.00 94.75 773 SER A C 1
ATOM 6415 O O . SER A 1 773 ? -10.938 -29.981 25.123 1.00 94.75 773 SER A O 1
ATOM 6417 N N . LYS A 1 774 ? -10.773 -29.871 27.370 1.00 90.88 774 LYS A N 1
ATOM 6418 C CA . LYS A 1 774 ? -10.586 -28.410 27.485 1.00 90.88 774 LYS A CA 1
ATOM 6419 C C . LYS A 1 774 ? -11.701 -27.583 26.827 1.00 90.88 774 LYS A C 1
ATOM 6421 O O . LYS A 1 774 ? -11.462 -26.464 26.386 1.00 90.88 774 LYS A O 1
ATOM 6426 N N . GLN A 1 775 ? -12.912 -28.134 26.765 1.00 95.00 775 GLN A N 1
ATOM 6427 C CA . GLN A 1 775 ? -14.103 -27.395 26.358 1.00 95.00 775 GLN A CA 1
ATOM 6428 C C . GLN A 1 775 ? -14.632 -26.597 27.553 1.00 95.00 775 GLN A C 1
ATOM 6430 O O . GLN A 1 775 ? -14.637 -27.088 28.681 1.00 95.00 775 GLN A O 1
ATOM 6435 N N . HIS A 1 776 ? -15.071 -25.372 27.287 1.00 93.62 776 HIS A N 1
ATOM 6436 C CA . HIS A 1 776 ? -15.603 -24.429 28.267 1.00 93.62 776 HIS A CA 1
ATOM 6437 C C . HIS A 1 776 ? -17.125 -24.319 28.225 1.00 93.62 776 HIS A C 1
ATOM 6439 O O . HIS A 1 776 ? -17.714 -23.935 29.231 1.00 93.62 776 HIS A O 1
ATOM 6445 N N . TYR A 1 777 ? -17.760 -24.679 27.104 1.00 96.69 777 TYR A N 1
ATOM 6446 C CA . TYR A 1 777 ? -19.208 -24.545 26.943 1.00 96.69 777 TYR A CA 1
ATOM 6447 C C . TYR A 1 777 ? -19.897 -25.868 26.599 1.00 96.69 777 TYR A C 1
ATOM 6449 O O . TYR A 1 777 ? -19.411 -26.650 25.776 1.00 96.69 777 TYR A O 1
ATOM 6457 N N . TRP A 1 778 ? -21.071 -26.082 27.187 1.00 97.88 778 TRP A N 1
ATOM 6458 C CA . TRP A 1 778 ? -22.041 -27.083 26.754 1.00 97.88 778 TRP A CA 1
ATOM 6459 C C . TRP A 1 778 ? -23.322 -26.363 26.335 1.00 97.88 778 TRP A C 1
ATOM 6461 O O . TRP A 1 778 ? -24.055 -25.848 27.178 1.00 97.88 778 TRP A O 1
ATOM 6471 N N . GLN A 1 779 ? -23.585 -26.312 25.030 1.00 96.88 779 GLN A N 1
ATOM 6472 C CA . GLN A 1 779 ? -24.801 -25.707 24.499 1.00 96.88 779 GLN A CA 1
ATOM 6473 C C . GLN A 1 779 ? -25.945 -26.720 24.425 1.00 96.88 779 GLN A C 1
ATOM 6475 O O . GLN A 1 779 ? -25.778 -27.862 23.980 1.00 96.88 779 GLN A O 1
ATOM 6480 N N . LEU A 1 780 ? -27.121 -26.275 24.851 1.00 96.31 780 LEU A N 1
ATOM 6481 C CA . LEU A 1 780 ? -28.335 -27.060 24.962 1.00 96.31 780 LEU A CA 1
ATOM 6482 C C . LEU A 1 780 ? -29.480 -26.364 24.232 1.00 96.31 780 LEU A C 1
ATOM 6484 O O . LEU A 1 780 ? -29.731 -25.178 24.428 1.00 96.31 780 LEU A O 1
ATOM 6488 N N . LEU A 1 781 ? -30.192 -27.146 23.421 1.00 95.38 781 LEU A N 1
ATOM 6489 C CA . LEU A 1 781 ? -31.531 -26.789 22.951 1.00 95.38 781 LEU A CA 1
ATOM 6490 C C . LEU A 1 781 ? -32.507 -26.719 24.150 1.00 95.38 781 LEU A C 1
ATOM 6492 O O . LEU A 1 781 ? -32.159 -27.201 25.235 1.00 95.38 781 LEU A O 1
ATOM 6496 N N . PRO A 1 782 ? -33.718 -26.158 23.980 1.00 95.50 782 PRO A N 1
ATOM 6497 C CA . PRO A 1 782 ? -34.657 -25.979 25.087 1.00 95.50 782 PRO A CA 1
ATOM 6498 C C . PRO A 1 782 ? -34.951 -27.273 25.857 1.00 95.50 782 PRO A C 1
ATOM 6500 O O . PRO A 1 782 ? -35.347 -28.287 25.284 1.00 95.50 782 PRO A O 1
ATOM 6503 N N . ILE A 1 783 ? -34.823 -27.213 27.185 1.00 96.06 783 ILE A N 1
ATOM 6504 C CA . ILE A 1 783 ? -35.045 -28.345 28.110 1.00 96.06 783 ILE A CA 1
ATOM 6505 C C . ILE A 1 783 ? -36.492 -28.425 28.623 1.00 96.06 783 ILE A C 1
ATOM 6507 O O . ILE A 1 783 ? -36.799 -29.129 29.591 1.00 96.06 783 ILE A O 1
ATOM 6511 N N . ASN A 1 784 ? -37.384 -27.667 27.992 1.00 95.94 784 ASN A N 1
ATOM 6512 C CA . ASN A 1 784 ? -38.785 -27.543 28.355 1.00 95.94 784 ASN A CA 1
ATOM 6513 C C . ASN A 1 784 ? -39.610 -28.773 27.905 1.00 95.94 784 ASN A C 1
ATOM 6515 O O . ASN A 1 784 ? -39.178 -29.519 27.020 1.00 95.94 784 ASN A O 1
ATOM 6519 N N . PRO A 1 785 ? -40.785 -29.042 28.511 1.00 94.62 785 PRO A N 1
ATOM 6520 C CA . PRO A 1 785 ? -41.579 -30.221 28.188 1.00 94.62 785 PRO A CA 1
ATOM 6521 C C . PRO A 1 785 ? -42.056 -30.222 26.735 1.00 94.62 785 PRO A C 1
ATOM 6523 O O . PRO A 1 785 ? -42.635 -29.243 26.264 1.00 94.62 785 PRO A O 1
ATOM 6526 N N . THR A 1 786 ? -41.853 -31.352 26.059 1.00 92.31 786 THR A N 1
ATOM 6527 C CA . THR A 1 786 ? -42.255 -31.586 24.667 1.00 92.31 786 THR A CA 1
ATOM 6528 C C . THR A 1 786 ? -43.304 -32.692 24.580 1.00 92.31 786 THR A C 1
ATOM 6530 O O . THR A 1 786 ? -43.456 -33.483 25.510 1.00 92.31 786 THR A O 1
ATOM 6533 N N . GLU A 1 787 ? -44.007 -32.782 23.451 1.00 87.94 787 GLU A N 1
ATOM 6534 C CA . GLU A 1 787 ? -45.070 -33.770 23.247 1.00 87.94 787 GLU A CA 1
ATOM 6535 C C . GLU A 1 787 ? -45.028 -34.436 21.868 1.00 87.94 787 GLU A C 1
ATOM 6537 O O . GLU A 1 787 ? -44.525 -33.871 20.892 1.00 87.94 787 GLU A O 1
ATOM 6542 N N . GLY A 1 788 ? -45.602 -35.641 21.780 1.00 83.75 788 GLY A N 1
ATOM 6543 C CA . GLY A 1 788 ? -45.597 -36.449 20.558 1.00 83.75 788 GLY A CA 1
ATOM 6544 C C . GLY A 1 788 ? -46.354 -35.816 19.386 1.00 83.75 788 GLY A C 1
ATOM 6545 O O . GLY A 1 788 ? -45.923 -35.960 18.245 1.00 83.75 788 GLY A O 1
ATOM 6546 N N . GLY A 1 789 ? -47.423 -35.052 19.652 1.00 78.19 789 GLY A N 1
ATOM 6547 C CA . GLY A 1 789 ? -48.195 -34.341 18.619 1.00 78.19 789 GLY A CA 1
ATOM 6548 C C . GLY A 1 789 ? -47.386 -33.295 17.840 1.00 78.19 789 GLY A C 1
ATOM 6549 O O . GLY A 1 789 ? -47.740 -32.963 16.715 1.00 78.19 789 GLY A O 1
ATOM 6550 N N . GLN A 1 790 ? -46.269 -32.837 18.414 1.00 81.31 790 GLN A N 1
ATOM 6551 C CA . GLN A 1 790 ? -45.316 -31.895 17.817 1.00 81.31 790 GLN A CA 1
ATOM 6552 C C . GLN A 1 790 ? -43.955 -32.562 17.532 1.00 81.31 790 GLN A C 1
ATOM 6554 O O . GLN A 1 790 ? -42.921 -31.897 17.460 1.00 81.31 790 GLN A O 1
ATOM 6559 N N . GLY A 1 791 ? -43.922 -33.898 17.446 1.00 84.62 791 GLY A N 1
ATOM 6560 C CA . GLY A 1 791 ? -42.703 -34.666 17.174 1.00 84.62 791 GLY A CA 1
ATOM 6561 C C . GLY A 1 791 ? -41.620 -34.545 18.252 1.00 84.62 791 GLY A C 1
ATOM 6562 O O . GLY A 1 791 ? -40.448 -34.747 17.951 1.00 84.62 791 GLY A O 1
ATOM 6563 N N . HIS A 1 792 ? -41.990 -34.193 19.488 1.00 89.19 792 HIS A N 1
ATOM 6564 C CA . HIS A 1 792 ? -41.067 -33.880 20.585 1.00 89.19 792 HIS A CA 1
ATOM 6565 C C . HIS A 1 792 ? -40.063 -32.752 20.279 1.00 89.19 792 HIS A C 1
ATOM 6567 O O . HIS A 1 792 ? -38.979 -32.719 20.865 1.00 89.19 792 HIS A O 1
ATOM 6573 N N . SER A 1 793 ? -40.426 -31.805 19.405 1.00 90.12 793 SER A N 1
ATOM 6574 C CA . SER A 1 793 ? -39.599 -30.630 19.110 1.00 90.12 793 SER A CA 1
ATOM 6575 C C . SER A 1 793 ? -39.361 -29.777 20.369 1.00 90.12 793 SER A C 1
ATOM 6577 O O . SER A 1 793 ? -40.334 -29.371 21.013 1.00 90.12 793 SER A O 1
ATOM 6579 N N . PRO A 1 794 ? -38.102 -29.442 20.715 1.00 89.44 794 PRO A N 1
ATOM 6580 C CA . PRO A 1 794 ? -37.806 -28.579 21.859 1.00 89.44 794 PRO A CA 1
ATOM 6581 C C . PRO A 1 794 ? -38.260 -27.122 21.642 1.00 89.44 794 PRO A C 1
ATOM 6583 O O . PRO A 1 794 ? -38.493 -26.406 22.609 1.00 89.44 794 PRO A O 1
ATOM 6586 N N . TYR A 1 795 ? -38.488 -26.696 20.393 1.00 89.88 795 TYR A N 1
ATOM 6587 C CA . TYR A 1 795 ? -39.030 -25.366 20.064 1.00 89.88 795 TYR A CA 1
ATOM 6588 C C . TYR A 1 795 ? -40.565 -25.301 20.134 1.00 89.88 795 TYR A C 1
ATOM 6590 O O . TYR A 1 795 ? -41.150 -24.227 20.023 1.00 89.88 795 TYR A O 1
ATOM 6598 N N . SER A 1 796 ? -41.233 -26.438 20.345 1.00 89.44 796 SER A N 1
ATOM 6599 C CA . SER A 1 796 ? -42.696 -26.539 20.450 1.00 89.44 796 SER A CA 1
ATOM 6600 C C . SER A 1 796 ? -43.121 -26.940 21.862 1.00 89.44 796 SER A C 1
ATOM 6602 O O . SER A 1 796 ? -44.054 -27.719 22.049 1.00 89.44 796 SER A O 1
ATOM 6604 N N . ALA A 1 797 ? -42.403 -26.435 22.865 1.00 92.44 797 ALA A N 1
ATOM 6605 C CA . ALA A 1 797 ? -42.653 -26.775 24.253 1.00 92.44 797 ALA A CA 1
ATOM 6606 C C . ALA A 1 797 ? -44.020 -26.273 24.739 1.00 92.44 797 ALA A C 1
ATOM 6608 O O . ALA A 1 797 ? -44.468 -25.179 24.389 1.00 92.44 797 ALA A O 1
ATOM 6609 N N . ILE A 1 798 ? -44.655 -27.055 25.612 1.00 93.81 798 ILE A N 1
ATOM 6610 C CA . ILE A 1 798 ? -45.959 -26.708 26.201 1.00 93.81 798 ILE A CA 1
ATOM 6611 C C . ILE A 1 798 ? -45.851 -25.693 27.353 1.00 93.81 798 ILE A C 1
ATOM 6613 O O . ILE A 1 798 ? -46.866 -25.285 27.914 1.00 93.81 798 ILE A O 1
ATOM 6617 N N . SER A 1 799 ? -44.632 -25.300 27.732 1.00 95.31 799 SER A N 1
ATOM 6618 C CA . SER A 1 799 ? -44.360 -24.173 28.626 1.00 95.31 799 SER A CA 1
ATOM 6619 C C . SER A 1 799 ? -42.942 -23.646 28.408 1.00 95.31 799 SER A C 1
ATOM 6621 O O . SER A 1 799 ? -42.020 -24.444 28.272 1.00 95.31 799 SER A O 1
ATOM 6623 N N . SER A 1 800 ? -42.735 -22.331 28.455 1.00 94.31 800 SER A N 1
ATOM 6624 C CA . SER A 1 800 ? -41.414 -21.702 28.364 1.00 94.31 800 SER A CA 1
ATOM 6625 C C . SER A 1 800 ? -40.657 -21.657 29.697 1.00 94.31 800 SER A C 1
ATOM 6627 O O . SER A 1 800 ? -39.513 -21.205 29.729 1.00 94.31 800 SER A O 1
ATOM 6629 N N . LYS A 1 801 ? -41.298 -22.053 30.808 1.00 95.50 801 LYS A N 1
ATOM 6630 C CA . LYS A 1 801 ? -40.739 -21.991 32.174 1.00 95.50 801 LYS A CA 1
ATOM 6631 C C . LYS A 1 801 ? -40.633 -23.359 32.845 1.00 95.50 801 LYS A C 1
ATOM 6633 O O . LYS A 1 801 ? -39.741 -23.542 33.665 1.00 95.50 801 LYS A O 1
ATOM 6638 N N . ALA A 1 802 ? -41.501 -24.312 32.502 1.00 96.94 802 ALA A N 1
ATOM 6639 C CA . ALA A 1 802 ? -41.436 -25.668 33.042 1.00 96.94 802 ALA A CA 1
ATOM 6640 C C . ALA A 1 802 ? -40.260 -26.460 32.451 1.00 96.94 802 ALA A C 1
ATOM 6642 O O . 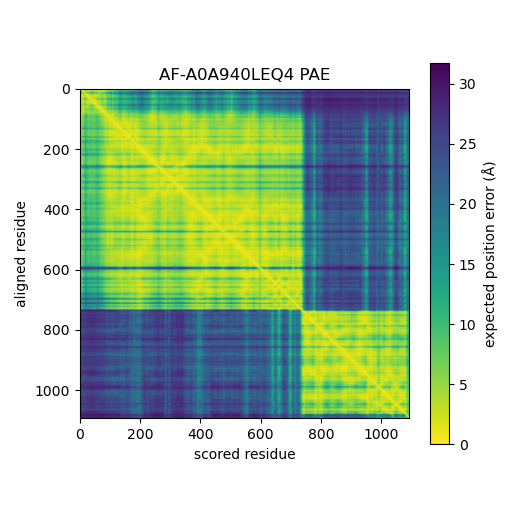ALA A 1 802 ? -39.822 -26.194 31.334 1.00 96.94 802 ALA A O 1
ATOM 6643 N N . GLY A 1 803 ? -39.794 -27.473 33.173 1.00 96.88 803 GLY A N 1
ATOM 6644 C CA . GLY A 1 803 ? -38.794 -28.435 32.725 1.00 96.88 803 GLY A CA 1
ATOM 6645 C C . GLY A 1 803 ? -39.392 -29.766 32.283 1.00 96.88 803 GLY A C 1
ATOM 6646 O O . GLY A 1 803 ? -40.412 -30.201 32.820 1.00 96.88 803 GLY A O 1
ATOM 6647 N N . ASN A 1 804 ? -38.771 -30.424 31.305 1.00 96.50 804 ASN A N 1
ATOM 6648 C CA . ASN A 1 804 ? -39.251 -31.691 30.761 1.00 96.50 804 ASN A CA 1
ATOM 6649 C C . ASN A 1 804 ? -39.063 -32.853 31.759 1.00 96.50 804 ASN A C 1
ATOM 6651 O O . ASN A 1 804 ? -37.921 -33.268 31.988 1.00 96.50 804 ASN A O 1
ATOM 6655 N N . PRO A 1 805 ? -40.142 -33.455 32.304 1.00 96.00 805 PRO A N 1
ATOM 6656 C CA . PRO A 1 805 ? -40.020 -34.551 33.265 1.00 96.00 805 PRO A CA 1
ATOM 6657 C C . PRO A 1 805 ? -39.278 -35.772 32.713 1.00 96.00 805 PRO A C 1
ATOM 6659 O O . PRO A 1 805 ? -38.665 -36.506 33.481 1.00 96.00 805 PRO A O 1
ATOM 6662 N N . LEU A 1 806 ? -39.262 -35.984 31.392 1.00 95.38 806 LEU A N 1
ATOM 6663 C CA . LEU A 1 806 ? -38.529 -37.099 30.794 1.00 95.38 806 LEU A CA 1
ATOM 6664 C C . LEU A 1 806 ? -37.002 -36.979 30.953 1.00 95.38 806 LEU A C 1
ATOM 6666 O O . LEU A 1 806 ? -36.304 -37.976 30.774 1.00 95.38 806 LEU A O 1
ATOM 6670 N N . LEU A 1 807 ? -36.479 -35.803 31.318 1.00 96.88 807 LEU A N 1
ATOM 6671 C CA . LEU A 1 807 ? -35.059 -35.589 31.623 1.00 96.88 807 LEU A CA 1
ATOM 6672 C C . LEU A 1 807 ? -34.696 -35.933 33.077 1.00 96.88 807 LEU A C 1
ATOM 6674 O O . LEU A 1 807 ? -33.515 -35.930 33.422 1.00 96.88 807 LEU A O 1
ATOM 6678 N N . ILE A 1 808 ? -35.680 -36.240 33.929 1.00 98.00 808 ILE A N 1
ATOM 6679 C CA . ILE A 1 808 ? -35.446 -36.715 35.296 1.00 98.00 808 ILE A CA 1
ATOM 6680 C C . ILE A 1 808 ? -34.822 -38.113 35.234 1.00 98.00 808 ILE A C 1
ATOM 6682 O O . ILE A 1 808 ? -35.293 -38.997 34.513 1.00 98.00 808 ILE A O 1
ATOM 6686 N N . SER A 1 809 ? -33.767 -3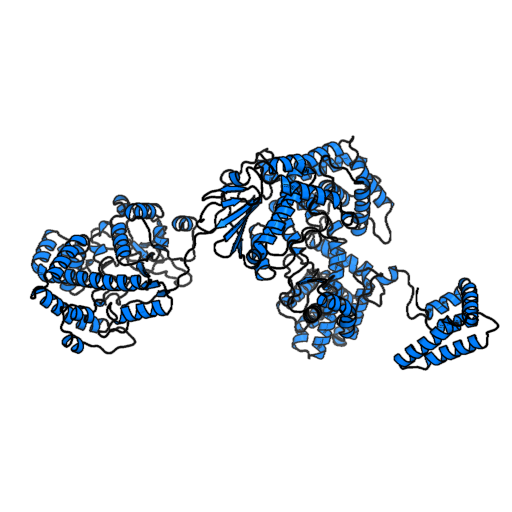8.318 36.015 1.00 97.38 809 SER A N 1
ATOM 6687 C CA . SER A 1 809 ? -33.046 -39.581 36.117 1.00 97.38 809 SER A CA 1
ATOM 6688 C C . SER A 1 809 ? -33.624 -40.471 37.225 1.00 97.38 809 SER A C 1
ATOM 6690 O O . SER A 1 809 ? -33.554 -40.100 38.406 1.00 97.38 809 SER A O 1
ATOM 6692 N N . PRO A 1 810 ? -34.141 -41.672 36.896 1.00 97.06 810 PRO A N 1
ATOM 6693 C CA . PRO A 1 810 ? -34.553 -42.649 37.903 1.00 97.06 810 PRO A CA 1
ATOM 6694 C C . PRO A 1 810 ? -33.394 -43.150 38.777 1.00 97.06 810 PRO A C 1
ATOM 6696 O O . PRO A 1 810 ? -33.606 -43.494 39.938 1.00 97.06 810 PRO A O 1
ATOM 6699 N N . GLU A 1 811 ? -32.159 -43.151 38.264 1.00 96.50 811 GLU A N 1
ATOM 6700 C CA . GLU A 1 811 ? -30.968 -43.524 39.041 1.00 96.50 811 GLU A CA 1
ATOM 6701 C C . GLU A 1 811 ? -30.679 -42.524 40.167 1.00 96.50 811 GLU A C 1
ATOM 6703 O O . GLU A 1 811 ? -30.323 -42.926 41.277 1.00 96.50 811 GLU A O 1
ATOM 6708 N N . LEU A 1 812 ? -30.883 -41.224 39.921 1.00 96.44 812 LEU A N 1
ATOM 6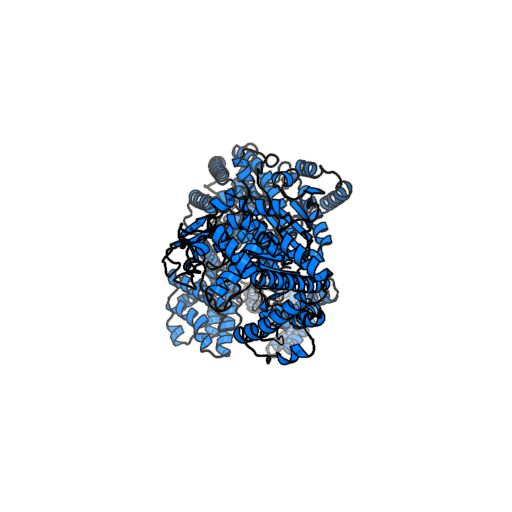709 C CA . LEU A 1 812 ? -30.759 -40.202 40.965 1.00 96.44 812 LEU A CA 1
ATOM 6710 C C . LEU A 1 812 ? -31.892 -40.309 41.993 1.00 96.44 812 LEU A C 1
ATOM 6712 O O . LEU A 1 812 ? -31.627 -40.232 43.190 1.00 96.44 812 LEU A O 1
ATOM 6716 N N . LEU A 1 813 ? -33.122 -40.604 41.560 1.00 96.75 813 LEU A N 1
ATOM 6717 C CA . LEU A 1 813 ? -34.233 -40.885 42.479 1.00 96.75 813 LEU A CA 1
ATOM 6718 C C . LEU A 1 813 ? -33.951 -42.100 43.378 1.00 96.75 813 LEU A C 1
ATOM 6720 O O . LEU A 1 813 ? -34.269 -42.079 44.568 1.00 96.75 813 LEU A O 1
ATOM 6724 N N . ALA A 1 814 ? -33.308 -43.144 42.848 1.00 95.25 814 ALA A N 1
ATOM 6725 C CA . ALA A 1 814 ? -32.890 -44.289 43.651 1.00 95.25 814 ALA A CA 1
ATOM 6726 C C . ALA A 1 814 ? -31.767 -43.937 44.640 1.00 95.25 814 ALA A C 1
ATOM 6728 O O . ALA A 1 814 ? -31.794 -44.365 45.795 1.00 95.25 814 ALA A O 1
ATOM 6729 N N . LYS A 1 815 ? -30.809 -43.095 44.232 1.00 93.31 815 LYS A N 1
ATOM 6730 C CA . LYS A 1 815 ? -29.764 -42.565 45.126 1.00 93.31 815 LYS A CA 1
ATOM 6731 C C . LYS A 1 815 ? -30.354 -41.753 46.286 1.00 93.31 815 LYS A C 1
ATOM 6733 O O . LYS A 1 815 ? -29.825 -41.784 47.395 1.00 93.31 815 LYS A O 1
ATOM 6738 N N . GLU A 1 816 ? -31.464 -41.069 46.039 1.00 91.88 816 GLU A N 1
ATOM 6739 C CA . GLU A 1 816 ? -32.222 -40.286 47.021 1.00 91.88 816 GLU A CA 1
ATOM 6740 C C . GLU A 1 816 ? -33.194 -41.131 47.859 1.00 91.88 816 GLU A C 1
ATOM 6742 O O . GLU A 1 816 ? -33.901 -40.591 48.706 1.00 91.88 816 GLU A O 1
ATOM 6747 N N . LYS A 1 817 ? -33.211 -42.458 47.659 1.00 93.25 817 LYS A N 1
ATOM 6748 C CA . LYS A 1 817 ? -34.117 -43.415 48.318 1.00 93.25 817 LYS A CA 1
ATOM 6749 C C . LYS A 1 817 ? -35.606 -43.190 48.015 1.00 93.25 817 LYS A C 1
ATOM 6751 O O . LYS A 1 817 ? -36.456 -43.747 48.703 1.00 93.25 817 LYS A O 1
ATOM 6756 N N . LEU A 1 818 ? -35.930 -42.415 46.977 1.00 94.25 818 LEU A N 1
ATOM 6757 C CA . LEU A 1 818 ? -37.296 -42.277 46.457 1.00 94.25 818 LEU A CA 1
ATOM 6758 C C . LEU A 1 818 ? -37.702 -43.493 45.614 1.00 94.25 818 LEU A C 1
ATOM 6760 O O . LEU A 1 818 ? -38.888 -43.789 45.485 1.00 94.25 818 LEU A O 1
ATOM 6764 N N . LEU A 1 819 ? -36.722 -44.218 45.072 1.00 96.00 819 LEU A N 1
ATOM 6765 C CA . LEU A 1 819 ? -36.883 -45.505 44.396 1.00 96.00 819 LEU A CA 1
ATOM 6766 C C . LEU A 1 819 ? -35.894 -46.533 44.957 1.00 96.00 819 LEU A C 1
ATOM 6768 O O . LEU A 1 819 ? -34.871 -46.172 45.538 1.00 96.00 819 LEU A O 1
ATOM 6772 N N . ASP A 1 820 ? -36.180 -47.818 44.759 1.00 93.06 820 ASP A N 1
ATOM 6773 C CA . ASP A 1 820 ? -35.241 -48.887 45.090 1.00 93.06 820 ASP A CA 1
ATOM 6774 C C . ASP A 1 820 ? -34.265 -49.141 43.926 1.00 93.06 820 ASP A C 1
ATOM 6776 O O . ASP A 1 820 ? -34.664 -49.328 42.775 1.00 93.06 820 ASP A O 1
ATOM 6780 N N . ALA A 1 821 ? -32.963 -49.166 44.224 1.00 91.69 821 ALA A N 1
ATOM 6781 C CA . ALA A 1 821 ? -31.913 -49.302 43.213 1.00 91.69 821 ALA A CA 1
ATOM 6782 C C . ALA A 1 821 ? -31.883 -50.679 42.519 1.00 91.69 821 ALA A C 1
ATOM 6784 O O . ALA A 1 821 ? -31.319 -50.807 41.429 1.00 91.69 821 ALA A O 1
ATOM 6785 N N . THR A 1 822 ? -32.440 -51.724 43.136 1.00 91.69 822 THR A N 1
ATOM 6786 C CA . THR A 1 822 ? -32.565 -53.048 42.509 1.00 91.69 822 THR A CA 1
ATOM 6787 C C . THR A 1 822 ? -33.801 -53.132 41.624 1.00 91.69 822 THR A C 1
ATOM 6789 O O . THR A 1 822 ? -33.745 -53.747 40.560 1.00 91.69 822 THR A O 1
ATOM 6792 N N . GLU A 1 823 ? -34.876 -52.452 42.009 1.00 91.19 823 GLU A N 1
ATOM 6793 C CA . GLU A 1 823 ? -36.129 -52.421 41.264 1.00 91.19 823 GLU A CA 1
ATOM 6794 C C . GLU A 1 823 ? -36.013 -51.657 39.941 1.00 91.19 823 GLU A C 1
ATOM 6796 O O . GLU A 1 823 ? -36.460 -52.160 38.910 1.00 91.19 823 GLU A O 1
ATOM 6801 N N . ILE A 1 824 ? -35.345 -50.495 39.921 1.00 94.19 824 ILE A N 1
ATOM 6802 C CA . ILE A 1 824 ? -35.212 -49.696 38.687 1.00 94.19 824 ILE A CA 1
ATOM 6803 C C . ILE A 1 824 ? -34.509 -50.453 37.548 1.00 94.19 824 ILE A C 1
ATOM 6805 O O . ILE A 1 824 ? -34.724 -50.141 36.380 1.00 94.19 824 ILE A O 1
ATOM 6809 N N . LYS A 1 825 ? -33.705 -51.481 37.858 1.00 91.75 825 LYS A N 1
ATOM 6810 C CA . LYS A 1 825 ? -33.004 -52.302 36.855 1.00 91.75 825 LYS A CA 1
ATOM 6811 C C . LYS A 1 825 ? -33.950 -53.130 35.991 1.00 91.75 825 LYS A C 1
ATOM 6813 O O . LYS A 1 825 ? -33.603 -53.460 34.863 1.00 91.75 825 LYS A O 1
ATOM 6818 N N . GLN A 1 826 ? -35.139 -53.454 36.500 1.00 92.31 826 GLN A N 1
ATOM 6819 C CA . GLN A 1 826 ? -36.165 -54.185 35.748 1.00 92.31 826 GLN A CA 1
ATOM 6820 C C . GLN A 1 826 ? -36.752 -53.345 34.605 1.00 92.31 826 GLN A C 1
ATOM 6822 O O . GLN A 1 826 ? -37.328 -53.888 33.668 1.00 92.31 826 GLN A O 1
ATOM 6827 N N . TYR A 1 827 ? -36.556 -52.029 34.670 1.00 93.12 827 TYR A N 1
ATOM 6828 C CA . TYR A 1 827 ? -37.046 -51.044 33.716 1.00 93.12 827 TYR A CA 1
ATOM 6829 C C . TYR A 1 827 ? -35.977 -50.599 32.708 1.00 93.12 827 TYR A C 1
ATOM 6831 O O . TYR A 1 827 ? -36.199 -49.654 31.951 1.00 93.12 827 TYR A O 1
ATOM 6839 N N . TYR A 1 828 ? -34.808 -51.250 32.691 1.00 93.38 828 TYR A N 1
ATOM 6840 C CA . TYR A 1 828 ? -33.739 -50.904 31.759 1.00 93.38 828 TYR A CA 1
ATOM 6841 C C . TYR A 1 828 ? -34.148 -51.221 30.321 1.00 93.38 828 TYR A C 1
ATOM 6843 O O . TYR A 1 828 ? -34.499 -52.351 29.978 1.00 93.38 828 TYR A O 1
ATOM 6851 N N . LEU A 1 829 ? -34.047 -50.209 29.468 1.00 90.25 829 LEU A N 1
ATOM 6852 C CA . LEU A 1 829 ? -34.255 -50.312 28.035 1.00 90.25 829 LEU A CA 1
ATOM 6853 C C . LEU A 1 829 ? -32.898 -50.435 27.319 1.00 90.25 829 LEU A C 1
ATOM 6855 O O . LEU A 1 829 ? -31.899 -49.862 27.764 1.00 90.25 829 LEU A O 1
ATOM 6859 N N . PRO A 1 830 ? -32.823 -51.184 26.204 1.00 85.38 830 PRO A N 1
ATOM 6860 C CA . PRO A 1 830 ? -31.592 -51.309 25.434 1.00 85.38 830 PRO A CA 1
ATOM 6861 C C . PRO A 1 830 ? -31.181 -49.960 24.834 1.00 85.38 830 PRO A C 1
ATOM 6863 O O . PRO A 1 830 ? -32.019 -49.215 24.327 1.00 85.38 830 PRO A O 1
ATOM 6866 N N . ARG A 1 831 ? -29.875 -49.671 24.833 1.00 84.25 831 ARG A N 1
ATOM 6867 C CA . ARG A 1 831 ? -29.311 -48.480 24.180 1.00 84.25 831 ARG A CA 1
ATOM 6868 C C . ARG A 1 831 ? -29.444 -48.612 22.661 1.00 84.25 831 ARG A C 1
ATOM 6870 O O . ARG A 1 831 ? -28.984 -49.598 22.089 1.00 84.25 831 ARG A O 1
ATOM 6877 N N . GLN A 1 832 ? -30.054 -47.622 22.017 1.00 82.75 832 GLN A N 1
ATOM 6878 C CA . GLN A 1 832 ? -30.275 -47.584 20.568 1.00 82.75 832 GLN A CA 1
ATOM 6879 C C . GLN A 1 832 ? -29.729 -46.285 19.966 1.00 82.75 832 GLN A C 1
ATOM 6881 O O . GLN A 1 832 ? -29.468 -45.321 20.679 1.00 82.75 832 GLN A O 1
ATOM 6886 N N . SER A 1 833 ? -29.578 -46.242 18.639 1.00 83.12 833 SER A N 1
ATOM 6887 C CA . SER A 1 833 ? -29.150 -45.039 17.906 1.00 83.12 833 SER A CA 1
ATOM 6888 C C . SER A 1 833 ? -30.267 -44.003 17.706 1.00 83.12 833 SER A C 1
ATOM 6890 O O . SER A 1 833 ? -30.043 -42.981 17.063 1.00 83.12 833 SER A O 1
ATOM 6892 N N . LYS A 1 834 ? -31.484 -44.282 18.192 1.00 85.38 834 LYS A N 1
ATOM 6893 C CA . LYS A 1 834 ? -32.649 -43.390 18.160 1.00 85.38 834 LYS A CA 1
ATOM 6894 C C . LYS A 1 834 ? -33.330 -43.406 19.528 1.00 85.38 834 LYS A C 1
ATOM 6896 O O . LYS A 1 834 ? -33.405 -44.458 20.156 1.00 85.38 834 LYS A O 1
ATOM 6901 N N . ALA A 1 835 ? -33.832 -42.251 19.950 1.00 86.06 835 ALA A N 1
ATOM 6902 C CA . ALA A 1 835 ? -34.624 -42.101 21.165 1.00 86.06 835 ALA A CA 1
ATOM 6903 C C . ALA A 1 835 ? -36.030 -42.705 20.973 1.00 86.06 835 ALA A C 1
ATOM 6905 O O . ALA A 1 835 ? -36.734 -42.341 20.031 1.00 86.06 835 ALA A O 1
ATOM 6906 N N . ASP A 1 836 ? -36.441 -43.608 21.868 1.00 87.06 836 ASP A N 1
ATOM 6907 C CA . ASP A 1 836 ? -37.799 -44.177 21.905 1.00 87.06 836 ASP A CA 1
ATOM 6908 C C . ASP A 1 836 ? -38.616 -43.419 22.960 1.00 87.06 836 ASP A C 1
ATOM 6910 O O . ASP A 1 836 ? -38.723 -43.841 24.113 1.00 87.06 836 ASP A O 1
ATOM 6914 N N . TYR A 1 837 ? -39.132 -42.245 22.575 1.00 90.62 837 TYR A N 1
ATOM 6915 C CA . TYR A 1 837 ? -39.865 -41.351 23.480 1.00 90.62 837 TYR A CA 1
ATOM 6916 C C . TYR A 1 837 ? -41.099 -42.017 24.094 1.00 90.62 837 TYR A C 1
ATOM 6918 O O . TYR A 1 837 ? -41.360 -41.816 25.275 1.00 90.62 837 TYR A O 1
ATOM 6926 N N . VAL A 1 838 ? -41.811 -42.852 23.330 1.00 90.62 838 VAL A N 1
ATOM 6927 C CA . VAL A 1 838 ? -43.038 -43.520 23.789 1.00 90.62 838 VAL A CA 1
ATOM 6928 C C . VAL A 1 838 ? -42.726 -44.512 24.906 1.00 90.62 838 VAL A C 1
ATOM 6930 O O . VAL A 1 838 ? -43.329 -44.439 25.976 1.00 90.62 838 VAL A O 1
ATOM 6933 N N . LYS A 1 839 ? -41.747 -45.409 24.709 1.00 91.12 839 LYS A N 1
ATOM 6934 C CA . LYS A 1 839 ? -41.349 -46.337 25.782 1.00 91.12 839 LYS A CA 1
ATOM 6935 C C . LYS A 1 839 ? -40.688 -45.628 26.951 1.00 91.12 839 LYS A C 1
ATOM 6937 O O . LYS A 1 839 ? -40.879 -46.046 28.091 1.00 91.12 839 LYS A O 1
ATOM 6942 N N . ALA A 1 840 ? -39.894 -44.591 26.688 1.00 92.38 840 ALA A N 1
ATOM 6943 C CA . ALA A 1 840 ? -39.285 -43.807 27.751 1.00 92.38 840 ALA A CA 1
ATOM 6944 C C . ALA A 1 840 ? -40.355 -43.146 28.625 1.00 92.38 840 ALA A C 1
ATOM 6946 O O . ALA A 1 840 ? -40.250 -43.206 29.845 1.00 92.38 840 ALA A O 1
ATOM 6947 N N . GLU A 1 841 ? -41.398 -42.574 28.024 1.00 93.19 841 GLU A N 1
ATOM 6948 C CA . GLU A 1 841 ? -42.534 -42.001 28.740 1.00 93.19 841 GLU A CA 1
ATOM 6949 C C . GLU A 1 841 ? -43.266 -43.068 29.564 1.00 93.19 841 GLU A C 1
ATOM 6951 O O . GLU A 1 841 ? -43.428 -42.897 30.773 1.00 93.19 841 GLU A O 1
ATOM 6956 N N . GLU A 1 842 ? -43.611 -44.208 28.959 1.00 93.12 842 GLU A N 1
ATOM 6957 C CA . GLU A 1 842 ? -44.274 -45.320 29.651 1.00 93.12 842 GLU A CA 1
ATOM 6958 C C . GLU A 1 842 ? -43.486 -45.780 30.889 1.00 93.12 842 GLU A C 1
ATOM 6960 O O . GLU A 1 842 ? -44.022 -45.829 32.000 1.00 93.12 842 GLU A O 1
ATOM 6965 N N . VAL A 1 843 ? -42.195 -46.072 30.716 1.00 94.31 843 VAL A N 1
ATOM 6966 C CA . VAL A 1 843 ? -41.322 -46.577 31.780 1.00 94.31 843 VAL A CA 1
ATOM 6967 C C . VAL A 1 843 ? -41.056 -45.515 32.845 1.00 94.31 843 VAL A C 1
ATOM 6969 O O . VAL A 1 843 ? -41.202 -45.778 34.043 1.00 94.31 843 VAL A O 1
ATOM 6972 N N . LYS A 1 844 ? -40.662 -44.303 32.438 1.00 95.50 844 LYS A N 1
ATOM 6973 C CA . LYS A 1 844 ? -40.270 -43.253 33.382 1.00 95.50 844 LYS A CA 1
ATOM 6974 C C . LYS A 1 844 ? -41.460 -42.787 34.212 1.00 95.50 844 LYS A C 1
ATOM 6976 O O . LYS A 1 844 ? -41.315 -42.675 35.424 1.00 95.50 844 LYS A O 1
ATOM 6981 N N . TYR A 1 845 ? -42.650 -42.606 33.634 1.00 94.94 845 TYR A N 1
ATOM 6982 C CA . TYR A 1 845 ? -43.818 -42.203 34.423 1.00 94.94 845 TYR A CA 1
ATOM 6983 C C . TYR A 1 845 ? -44.302 -43.292 35.387 1.00 94.94 845 TYR A C 1
ATOM 6985 O O . TYR A 1 845 ? -44.790 -42.948 36.465 1.00 94.94 845 TYR A O 1
ATOM 6993 N N . GLN A 1 846 ? -44.137 -44.587 35.082 1.00 95.44 846 GLN A N 1
ATOM 6994 C CA . GLN A 1 846 ? -44.384 -45.649 36.072 1.00 95.44 846 GLN A CA 1
ATOM 6995 C C . GLN A 1 846 ? -43.472 -45.482 37.296 1.00 95.44 846 GLN A C 1
ATOM 6997 O O . GLN A 1 846 ? -43.951 -45.467 38.434 1.00 95.44 846 GLN A O 1
ATOM 7002 N N . LEU A 1 847 ? -42.176 -45.258 37.064 1.00 96.31 847 LEU A N 1
ATOM 7003 C CA . LEU A 1 847 ? -41.199 -45.010 38.124 1.00 96.31 847 LEU A CA 1
ATOM 7004 C C . LEU A 1 847 ? -41.469 -43.693 38.867 1.00 96.31 847 LEU A C 1
ATOM 7006 O O . LEU A 1 847 ? -41.434 -43.666 40.093 1.00 96.31 847 LEU A O 1
ATOM 7010 N N . PHE A 1 848 ? -41.798 -42.607 38.169 1.00 96.19 848 PHE A N 1
ATOM 7011 C CA . PHE A 1 848 ? -42.066 -41.308 38.793 1.00 96.19 848 PHE A CA 1
ATOM 7012 C C . PHE A 1 848 ? -43.333 -41.322 39.649 1.00 96.19 848 PHE A C 1
ATOM 7014 O O . PHE A 1 848 ? -43.340 -40.748 40.737 1.00 96.19 848 PHE A O 1
ATOM 7021 N N . ASN A 1 849 ? -44.386 -42.019 39.210 1.00 95.06 849 ASN A N 1
ATOM 7022 C CA . ASN A 1 849 ? -45.586 -42.216 40.023 1.00 95.06 849 ASN A CA 1
ATOM 7023 C C . ASN A 1 849 ? -45.258 -42.990 41.307 1.00 95.06 849 ASN A C 1
ATOM 7025 O O . ASN A 1 849 ? -45.728 -42.611 42.380 1.00 95.06 849 ASN A O 1
ATOM 7029 N N . LYS A 1 850 ? -44.416 -44.028 41.219 1.00 95.06 850 LYS A N 1
ATOM 7030 C CA . LYS A 1 850 ? -43.961 -44.771 42.399 1.00 95.06 850 LYS A CA 1
ATOM 7031 C C . LYS A 1 850 ? -43.108 -43.905 43.332 1.00 95.06 850 LYS A C 1
ATOM 7033 O O . LYS A 1 850 ? -43.316 -43.917 44.542 1.00 95.06 850 LYS A O 1
ATOM 7038 N N . ALA A 1 851 ? -42.195 -43.112 42.776 1.00 96.38 851 ALA A N 1
ATOM 7039 C CA . ALA A 1 851 ? -41.363 -42.188 43.541 1.00 96.38 851 ALA A CA 1
ATOM 7040 C C . ALA A 1 851 ? -42.210 -41.144 44.291 1.00 96.38 851 ALA A C 1
ATOM 7042 O O . ALA A 1 851 ? -41.959 -40.879 45.465 1.00 96.38 851 ALA A O 1
ATOM 7043 N N . TYR A 1 852 ? -43.260 -40.617 43.652 1.00 96.62 852 TYR A N 1
ATOM 7044 C CA . TYR A 1 852 ? -44.212 -39.710 44.293 1.00 96.62 852 TYR A CA 1
ATOM 7045 C C . TYR A 1 852 ? -45.016 -40.392 45.411 1.00 96.62 852 TYR A C 1
ATOM 7047 O O . TYR A 1 852 ? -45.197 -39.810 46.477 1.00 96.62 852 TYR A O 1
ATOM 7055 N N . GLN A 1 853 ? -45.463 -41.637 45.210 1.00 94.56 853 GLN A N 1
ATOM 7056 C CA . GLN A 1 853 ? -46.137 -42.409 46.263 1.00 94.56 853 GLN A CA 1
ATOM 7057 C C . GLN A 1 853 ? -45.227 -42.604 47.480 1.00 94.56 853 GLN A C 1
ATOM 7059 O O . GLN A 1 853 ? -45.651 -42.331 48.601 1.00 94.56 853 GLN A O 1
ATOM 7064 N N . ASN A 1 854 ? -43.966 -42.988 47.257 1.00 94.19 854 ASN A N 1
ATOM 7065 C CA . ASN A 1 854 ? -42.972 -43.127 48.319 1.00 94.19 854 ASN A CA 1
ATOM 7066 C C . ASN A 1 854 ? -42.725 -41.793 49.042 1.00 94.19 854 ASN A C 1
ATOM 7068 O O . ASN A 1 854 ? -42.692 -41.762 50.271 1.00 94.19 854 ASN A O 1
ATOM 7072 N N . PHE A 1 855 ? -42.608 -40.688 48.297 1.00 94.81 855 PHE A N 1
ATOM 7073 C CA . PHE A 1 855 ? -42.497 -39.335 48.850 1.00 94.81 855 PHE A CA 1
ATOM 7074 C C . PHE A 1 855 ? -43.696 -38.964 49.737 1.00 94.81 855 PHE A C 1
ATOM 7076 O O . PHE A 1 855 ? -43.523 -38.404 50.822 1.00 94.81 855 PHE A O 1
ATOM 7083 N N . ALA A 1 856 ? -44.912 -39.302 49.300 1.00 90.00 856 ALA A N 1
ATOM 7084 C CA . ALA A 1 856 ? -46.134 -39.023 50.041 1.00 90.00 856 ALA A CA 1
ATOM 7085 C C . ALA A 1 856 ? -46.235 -39.864 51.328 1.00 90.00 856 ALA A C 1
ATOM 7087 O O . ALA A 1 856 ? -46.589 -39.323 52.377 1.00 90.00 856 ALA A O 1
ATOM 7088 N N . SER A 1 857 ? -45.893 -41.158 51.269 1.00 87.00 857 SER A N 1
ATOM 7089 C CA . SER A 1 857 ? -46.101 -42.108 52.372 1.00 87.00 857 SER A CA 1
ATOM 7090 C C . SER A 1 857 ? -44.962 -42.198 53.393 1.00 87.00 857 SER A C 1
ATOM 7092 O O . SER A 1 857 ? -45.209 -42.616 54.521 1.00 87.00 857 SER A O 1
ATOM 7094 N N . ALA A 1 858 ? -43.723 -41.867 53.017 1.00 85.25 858 ALA A N 1
ATOM 7095 C CA . ALA A 1 858 ? -42.554 -41.991 53.892 1.00 85.25 858 ALA A CA 1
ATOM 7096 C C . ALA A 1 858 ? -42.169 -40.660 54.573 1.00 85.25 858 ALA A C 1
ATOM 7098 O O . ALA A 1 858 ? -42.657 -39.578 54.220 1.00 85.25 858 ALA A O 1
ATOM 7099 N N . ASP A 1 859 ? -41.283 -40.745 55.570 1.00 85.12 859 ASP A N 1
ATOM 7100 C CA . ASP A 1 859 ? -40.722 -39.573 56.245 1.00 85.12 859 ASP A CA 1
ATOM 7101 C C . ASP A 1 859 ? -39.562 -38.979 55.432 1.00 85.12 859 ASP A C 1
ATOM 7103 O O . ASP A 1 859 ? -38.429 -39.459 55.463 1.00 85.12 859 ASP A O 1
ATOM 7107 N N . PHE A 1 860 ? -39.885 -37.920 54.691 1.00 89.69 860 PHE A N 1
ATOM 7108 C CA . PHE A 1 860 ? -38.944 -37.078 53.959 1.00 89.69 860 PHE A CA 1
ATOM 7109 C C . PHE A 1 860 ? -39.095 -35.612 54.384 1.00 89.69 860 PHE A C 1
ATOM 7111 O O . PHE A 1 860 ? -39.280 -34.746 53.532 1.00 89.69 860 PHE A O 1
ATOM 7118 N N . THR A 1 861 ? -39.060 -35.336 55.694 1.00 89.44 861 THR A N 1
ATOM 7119 C CA . THR A 1 861 ? -39.332 -34.000 56.269 1.00 89.44 861 THR A CA 1
ATOM 7120 C C . THR A 1 861 ? -38.641 -32.855 55.504 1.00 89.44 861 THR A C 1
ATOM 7122 O O . THR A 1 861 ? -39.332 -32.001 54.957 1.00 89.44 861 THR A O 1
ATOM 7125 N N . GLN A 1 862 ? -37.312 -32.895 55.336 1.00 91.62 862 GLN A N 1
ATOM 7126 C CA . GLN A 1 862 ? -36.581 -31.840 54.610 1.00 91.62 862 GLN A CA 1
ATOM 7127 C C . GLN A 1 862 ? -37.024 -31.699 53.146 1.00 91.62 862 GLN A C 1
ATOM 7129 O O . GLN A 1 862 ? -37.217 -30.597 52.653 1.00 91.62 862 GLN A O 1
ATOM 7134 N N . LEU A 1 863 ? -37.221 -32.816 52.439 1.00 92.94 863 LEU A N 1
ATOM 7135 C CA . LEU A 1 863 ? -37.611 -32.781 51.027 1.00 92.94 863 LEU A CA 1
ATOM 7136 C C . LEU A 1 863 ? -39.043 -32.247 50.844 1.00 92.94 863 LEU A C 1
ATOM 7138 O O . LEU A 1 863 ? -39.357 -31.686 49.797 1.00 92.94 863 LEU A O 1
ATOM 7142 N N . LYS A 1 864 ? -39.915 -32.437 51.844 1.00 94.00 864 LYS A N 1
ATOM 7143 C CA . LYS A 1 864 ? -41.269 -31.868 51.871 1.00 94.00 864 LYS A CA 1
ATOM 7144 C C . LYS A 1 864 ? -41.226 -30.354 52.086 1.00 94.00 864 LYS A C 1
ATOM 7146 O O . LYS A 1 864 ? -41.896 -29.642 51.347 1.00 94.00 864 LYS A O 1
ATOM 7151 N N . GLU A 1 865 ? -40.389 -29.870 53.004 1.00 94.19 865 GLU A N 1
ATOM 7152 C CA . GLU A 1 865 ? -40.158 -28.429 53.192 1.00 94.19 865 GLU A CA 1
ATOM 7153 C C . GLU A 1 865 ? -39.582 -27.777 51.924 1.00 94.19 865 GLU A C 1
ATOM 7155 O O . GLU A 1 865 ? -40.089 -26.752 51.469 1.00 94.19 865 GLU A O 1
ATOM 7160 N N . ASP A 1 866 ? -38.581 -28.402 51.298 1.00 95.81 866 ASP A N 1
ATOM 7161 C CA . ASP A 1 866 ? -37.985 -27.921 50.046 1.00 95.81 866 ASP A CA 1
ATOM 7162 C C . ASP A 1 866 ? -39.026 -27.865 48.909 1.00 95.81 866 ASP A C 1
ATOM 7164 O O . ASP A 1 866 ? -39.036 -26.932 48.100 1.00 95.81 866 ASP A O 1
ATOM 7168 N N . PHE A 1 867 ? -39.931 -28.850 48.852 1.00 97.31 867 PHE A N 1
ATOM 7169 C CA . PHE A 1 867 ? -41.028 -28.888 47.885 1.00 97.31 867 PHE A CA 1
ATOM 7170 C C . PHE A 1 867 ? -42.037 -27.750 48.108 1.00 97.31 867 PHE A C 1
ATOM 7172 O O . PHE A 1 867 ? -42.434 -27.086 47.147 1.00 97.31 867 PHE A O 1
ATOM 7179 N N . GLU A 1 868 ? -42.426 -27.483 49.356 1.00 95.94 868 GLU A N 1
ATOM 7180 C CA . GLU A 1 868 ? -43.321 -26.371 49.698 1.00 95.94 868 GLU A CA 1
ATOM 7181 C C . GLU A 1 868 ? -42.692 -25.014 49.362 1.00 95.94 868 GLU A C 1
ATOM 7183 O O . GLU A 1 868 ? -43.344 -24.156 48.758 1.00 95.94 868 GLU A O 1
ATOM 7188 N N . GLN A 1 869 ? -41.403 -24.839 49.664 1.00 96.50 869 GLN A N 1
ATOM 7189 C CA . GLN A 1 869 ? -40.651 -23.637 49.301 1.00 96.50 869 GLN A CA 1
ATOM 7190 C C . GLN A 1 869 ? -40.574 -23.453 47.783 1.00 96.50 869 GLN A C 1
ATOM 7192 O O . GLN A 1 869 ? -40.811 -22.349 47.291 1.00 96.50 869 GLN A O 1
ATOM 7197 N N . PHE A 1 870 ? -40.309 -24.525 47.028 1.00 97.31 870 PHE A N 1
ATOM 7198 C CA . PHE A 1 870 ? -40.331 -24.495 45.565 1.00 97.31 870 PHE A CA 1
ATOM 7199 C C . PHE A 1 870 ? -41.705 -24.074 45.034 1.00 97.31 870 PHE A C 1
ATOM 7201 O O . PHE A 1 870 ? -41.794 -23.170 44.205 1.00 97.31 870 PHE A O 1
ATOM 7208 N N . CYS A 1 871 ? -42.786 -24.668 45.549 1.00 97.25 871 CYS A N 1
ATOM 7209 C CA . CYS A 1 871 ? -44.145 -24.295 45.162 1.00 97.25 871 CYS A CA 1
ATOM 7210 C C . CYS A 1 871 ? -44.470 -22.832 45.478 1.00 97.25 871 CYS A C 1
ATOM 7212 O O . CYS A 1 871 ? -45.129 -22.176 44.674 1.00 97.25 871 CYS A O 1
ATOM 7214 N N . SER A 1 872 ? -43.999 -22.306 46.612 1.00 96.38 872 SER A N 1
ATOM 7215 C CA . SER A 1 872 ? -44.194 -20.899 46.965 1.00 96.38 872 SER A CA 1
ATOM 7216 C C . SER A 1 872 ? -43.383 -19.958 46.072 1.00 96.38 872 SER A C 1
ATOM 7218 O O . SER A 1 872 ? -43.902 -18.927 45.651 1.00 96.38 872 SER A O 1
ATOM 7220 N N . LYS A 1 873 ? -42.120 -20.295 45.782 1.00 95.12 873 LYS A N 1
ATOM 7221 C CA . LYS A 1 873 ? -41.214 -19.477 44.961 1.00 95.12 873 LYS A CA 1
ATOM 7222 C C . LYS A 1 873 ? -41.670 -19.414 43.503 1.00 95.12 873 LYS A C 1
ATOM 7224 O O . LYS A 1 873 ? -41.659 -18.349 42.900 1.00 95.12 873 LYS A O 1
ATOM 7229 N N . GLU A 1 874 ? -42.079 -20.547 42.942 1.00 96.12 874 GLU A N 1
ATOM 7230 C CA . GLU A 1 874 ? -42.389 -20.692 41.514 1.00 96.12 874 GLU A CA 1
ATOM 7231 C C . GLU A 1 874 ? -43.886 -20.517 41.201 1.00 96.12 874 GLU A C 1
ATOM 7233 O O . GLU A 1 874 ? -44.330 -20.767 40.079 1.00 96.12 874 GLU A O 1
ATOM 7238 N N . LYS A 1 875 ? -44.679 -20.080 42.189 1.00 95.38 875 LYS A N 1
ATOM 7239 C CA . LYS A 1 875 ? -46.146 -20.014 42.133 1.00 95.38 875 LYS A CA 1
ATOM 7240 C C . LYS A 1 875 ? -46.687 -19.340 40.866 1.00 95.38 875 LYS A C 1
ATOM 7242 O O . LYS A 1 875 ? -47.665 -19.818 40.300 1.00 95.38 875 LYS A O 1
ATOM 7247 N N . SER A 1 876 ? -46.038 -18.262 40.416 1.00 92.12 876 SER A N 1
ATOM 7248 C CA . SER A 1 876 ? -46.492 -17.406 39.308 1.00 92.12 876 SER A CA 1
ATOM 7249 C C . SER A 1 876 ? -46.660 -18.126 37.970 1.00 92.12 876 SER A C 1
ATOM 7251 O O . SER A 1 876 ? -47.476 -17.702 37.163 1.00 92.12 876 SER A O 1
ATOM 7253 N N . TRP A 1 877 ? -45.908 -19.200 37.720 1.00 95.38 877 TRP A N 1
ATOM 7254 C CA . TRP A 1 877 ? -46.040 -20.005 36.501 1.00 95.38 877 TRP A CA 1
ATOM 7255 C C . TRP A 1 877 ? -46.394 -21.462 36.799 1.00 95.38 877 TRP A C 1
ATOM 7257 O O . TRP A 1 877 ? -47.028 -22.123 35.977 1.00 95.38 877 TRP A O 1
ATOM 7267 N N . LEU A 1 878 ? -45.990 -21.978 37.964 1.00 97.12 878 LEU A N 1
ATOM 7268 C CA . LEU A 1 878 ? -46.165 -23.379 38.328 1.00 97.12 878 LEU A CA 1
ATOM 7269 C C . LEU A 1 878 ? -47.643 -23.746 38.499 1.00 97.12 878 LEU A C 1
ATOM 7271 O O . LEU A 1 878 ? -48.035 -24.858 38.135 1.00 97.12 878 LEU A O 1
ATOM 7275 N N . ASP A 1 879 ? -48.454 -22.834 39.040 1.00 95.62 879 ASP A N 1
ATOM 7276 C CA . ASP A 1 879 ? -49.892 -23.047 39.224 1.00 95.62 879 ASP A CA 1
ATOM 7277 C C . ASP A 1 879 ? -50.597 -23.194 37.868 1.00 95.62 879 ASP A C 1
ATOM 7279 O O . ASP A 1 879 ? -51.272 -24.199 37.632 1.00 95.62 879 ASP A O 1
ATOM 7283 N N . ASP A 1 880 ? -50.351 -22.262 36.943 1.00 96.06 880 ASP A N 1
ATOM 7284 C CA . ASP A 1 880 ? -50.918 -22.300 35.594 1.00 96.06 880 ASP A CA 1
ATOM 7285 C C . ASP A 1 880 ? -50.429 -23.500 34.786 1.00 96.06 880 ASP A C 1
ATOM 7287 O O . ASP A 1 880 ? -51.235 -24.204 34.180 1.00 96.06 880 ASP A O 1
ATOM 7291 N N . PHE A 1 881 ? -49.127 -23.793 34.816 1.00 97.44 881 PHE A N 1
ATOM 7292 C CA . PHE A 1 881 ? -48.582 -24.962 34.131 1.00 97.44 881 PHE A CA 1
ATOM 7293 C C . PHE A 1 881 ? -49.188 -26.269 34.655 1.00 97.44 881 PHE A C 1
ATOM 7295 O O . PHE A 1 881 ? -49.543 -27.145 33.867 1.00 97.44 881 PHE A O 1
ATOM 7302 N N . SER A 1 882 ? -49.330 -26.409 35.976 1.00 97.06 882 SER A N 1
ATOM 7303 C CA . SER A 1 882 ? -49.859 -27.640 36.570 1.00 97.06 882 SER A CA 1
ATOM 7304 C C . SER A 1 882 ? -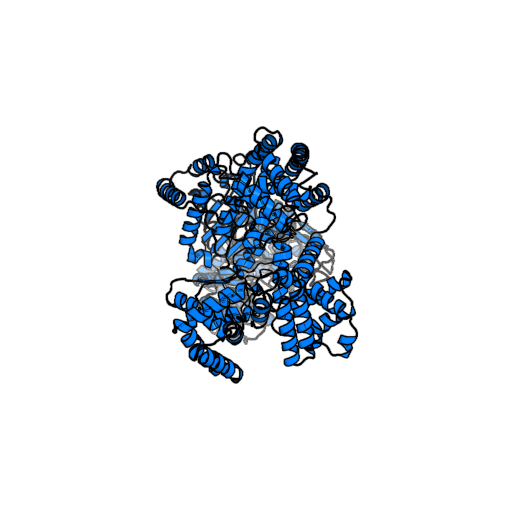51.342 -27.827 36.255 1.00 97.06 882 SER A C 1
ATOM 7306 O O . SER A 1 882 ? -51.755 -28.942 35.941 1.00 97.06 882 SER A O 1
ATOM 7308 N N . LEU A 1 883 ? -52.135 -26.748 36.275 1.00 96.62 883 LEU A N 1
ATOM 7309 C CA . LEU A 1 883 ? -53.530 -26.784 35.830 1.00 96.62 883 LEU A CA 1
ATOM 7310 C C . LEU A 1 883 ? -53.624 -27.161 34.350 1.00 96.62 883 LEU A C 1
ATOM 7312 O O . LEU A 1 883 ? -54.350 -28.092 34.007 1.00 96.62 883 LEU A O 1
ATOM 7316 N N . TYR A 1 884 ? -52.846 -26.494 33.495 1.00 96.62 884 TYR A N 1
ATOM 7317 C CA . TYR A 1 884 ? -52.798 -26.754 32.059 1.00 96.62 884 TYR A CA 1
ATOM 7318 C C . TYR A 1 884 ? -52.447 -28.214 31.754 1.00 96.62 884 TYR A C 1
ATOM 7320 O O . TYR A 1 884 ? -53.155 -28.880 31.003 1.00 96.62 884 TYR A O 1
ATOM 7328 N N . ALA A 1 885 ? -51.379 -28.740 32.359 1.00 95.62 885 ALA A N 1
ATOM 7329 C CA . ALA A 1 885 ? -50.904 -30.096 32.105 1.00 95.62 885 ALA A CA 1
ATOM 7330 C C . ALA A 1 885 ? -51.931 -31.160 32.530 1.00 95.62 885 ALA A C 1
ATOM 7332 O O . ALA A 1 885 ? -52.156 -32.133 31.804 1.00 95.62 885 ALA A O 1
ATOM 7333 N N . VAL A 1 886 ? -52.593 -30.972 33.680 1.00 95.94 886 VAL A N 1
ATOM 7334 C CA . VAL A 1 886 ? -53.630 -31.900 34.160 1.00 95.94 886 VAL A CA 1
ATOM 7335 C C . VAL A 1 886 ? -54.900 -31.786 33.310 1.00 95.94 886 VAL A C 1
ATOM 7337 O O . VAL A 1 886 ? -55.444 -32.817 32.913 1.00 95.94 886 VAL A O 1
ATOM 7340 N N . LEU A 1 887 ? -55.337 -30.573 32.951 1.00 95.56 887 LEU A N 1
ATOM 7341 C CA . LEU A 1 887 ? -56.469 -30.349 32.040 1.00 95.56 887 LEU A CA 1
ATOM 7342 C C . LEU A 1 887 ? -56.225 -30.980 30.671 1.00 95.56 887 LEU A C 1
ATOM 7344 O O . LEU A 1 887 ? -57.087 -31.699 30.165 1.00 95.56 887 LEU A O 1
ATOM 7348 N N . LYS A 1 888 ? -55.036 -30.779 30.097 1.00 93.94 888 LYS A N 1
ATOM 7349 C CA . LYS A 1 888 ? -54.656 -31.370 28.814 1.00 93.94 888 LYS A CA 1
ATOM 7350 C C . LYS A 1 888 ? -54.747 -32.889 28.859 1.00 93.94 888 LYS A C 1
ATOM 7352 O O . LYS A 1 888 ? -55.354 -33.504 27.983 1.00 93.94 888 LYS A O 1
ATOM 7357 N N . LYS A 1 889 ? -54.211 -33.501 29.919 1.00 91.94 889 LYS A N 1
ATOM 7358 C CA . LYS A 1 889 ? -54.283 -34.951 30.132 1.00 91.94 889 LYS A CA 1
ATOM 7359 C C . LYS A 1 889 ? -55.728 -35.446 30.256 1.00 91.94 889 LYS A C 1
ATOM 7361 O O . LYS A 1 889 ? -56.069 -36.455 29.644 1.00 91.94 889 LYS A O 1
ATOM 7366 N N . GLN A 1 890 ? -56.583 -34.748 31.006 1.00 91.50 890 GLN A N 1
ATOM 7367 C CA . GLN A 1 890 ? -57.993 -35.128 31.159 1.00 91.50 890 GLN A CA 1
ATOM 7368 C C . GLN A 1 890 ? -58.801 -35.005 29.867 1.00 91.50 890 GLN A C 1
ATOM 7370 O O . GLN A 1 890 ? -59.681 -35.823 29.614 1.00 91.50 890 GLN A O 1
ATOM 7375 N N . ASN A 1 891 ? -58.460 -34.037 29.021 1.00 91.62 891 ASN A N 1
ATOM 7376 C CA . ASN A 1 891 ? -59.073 -33.851 27.709 1.00 91.62 891 ASN A CA 1
ATOM 7377 C C . ASN A 1 891 ? -58.453 -34.753 26.622 1.00 91.62 891 ASN A C 1
ATOM 7379 O O . ASN A 1 891 ? -58.623 -34.495 25.432 1.00 91.62 891 ASN A O 1
ATOM 7383 N N . GLY A 1 892 ? -57.729 -35.812 27.004 1.00 88.81 892 GLY A N 1
ATOM 7384 C CA . GLY A 1 892 ? -57.155 -36.783 26.068 1.00 88.81 892 GLY A CA 1
ATOM 7385 C C . GLY A 1 892 ? -56.008 -36.231 25.218 1.00 88.81 892 GLY A C 1
ATOM 7386 O O . GLY A 1 892 ? -55.799 -36.703 24.106 1.00 88.81 892 GLY A O 1
ATOM 7387 N N . GLY A 1 893 ? -55.290 -35.217 25.710 1.00 89.56 893 GLY A N 1
ATOM 7388 C CA . GLY A 1 893 ? -54.179 -34.579 25.000 1.00 89.56 893 GLY A CA 1
ATOM 7389 C C . GLY A 1 893 ? -54.597 -33.506 23.993 1.00 89.56 893 GLY A C 1
ATOM 7390 O O . GLY A 1 893 ? -53.728 -32.960 23.318 1.00 89.56 893 GLY A O 1
ATOM 7391 N N . LYS A 1 894 ? -55.895 -33.184 23.894 1.00 92.25 894 LYS A N 1
ATOM 7392 C CA . LYS A 1 894 ? -56.395 -32.124 23.009 1.00 92.25 894 LYS A CA 1
ATOM 7393 C C . LYS A 1 894 ? -55.798 -30.757 23.358 1.00 92.25 894 LYS A C 1
ATOM 7395 O O . LYS A 1 894 ? -55.576 -30.493 24.546 1.00 92.25 894 LYS A O 1
ATOM 7400 N N . PRO A 1 895 ? -55.599 -29.880 22.363 1.00 92.00 895 PRO A N 1
ATOM 7401 C CA . PRO A 1 895 ? -55.106 -28.534 22.600 1.00 92.00 895 PRO A CA 1
ATOM 7402 C C . PRO A 1 895 ? -56.124 -27.667 23.350 1.00 92.00 895 PRO A C 1
ATOM 7404 O O . PRO A 1 895 ? -57.332 -27.902 23.267 1.00 92.00 895 PRO A O 1
ATOM 7407 N N . TRP A 1 896 ? -55.661 -26.635 24.059 1.00 93.88 896 TRP A N 1
ATOM 7408 C CA . TRP A 1 896 ? -56.527 -25.848 24.956 1.00 93.88 896 TRP A CA 1
ATOM 7409 C C . TRP A 1 896 ? -57.693 -25.140 24.260 1.00 93.88 896 TRP A C 1
ATOM 7411 O O . TRP A 1 896 ? -58.741 -24.911 24.866 1.00 93.88 896 TRP A O 1
ATOM 7421 N N . TYR A 1 897 ? -57.541 -24.808 22.978 1.00 91.69 897 TYR A N 1
ATOM 7422 C CA . TYR A 1 897 ? -58.577 -24.142 22.189 1.00 91.69 897 TYR A CA 1
ATOM 7423 C C . TYR A 1 897 ? -59.721 -25.079 21.759 1.00 91.69 897 TYR A C 1
ATOM 7425 O O . TYR A 1 897 ? -60.733 -24.583 21.252 1.00 91.69 897 TYR A O 1
ATOM 7433 N N . GLU A 1 898 ? -59.586 -26.389 22.003 1.00 93.00 898 GLU A N 1
ATOM 7434 C CA . GLU A 1 898 ? -60.614 -27.426 21.816 1.00 93.00 898 GLU A CA 1
ATOM 7435 C C . GLU A 1 898 ? -61.247 -27.907 23.135 1.00 93.00 898 GLU A C 1
ATOM 7437 O O . GLU A 1 898 ? -62.096 -28.801 23.118 1.00 93.00 898 GLU A O 1
ATOM 7442 N N . TRP A 1 899 ? -60.835 -27.363 24.285 1.00 94.00 899 TRP A N 1
ATOM 7443 C CA . TRP A 1 899 ? -61.436 -27.716 25.573 1.00 94.00 899 TRP A CA 1
ATOM 7444 C C . TRP A 1 899 ? -62.835 -27.115 25.729 1.00 94.00 899 TRP A C 1
ATOM 7446 O O . TRP A 1 899 ? -63.195 -26.143 25.060 1.00 94.00 899 TRP A O 1
ATOM 7456 N N . GLU A 1 900 ? -63.604 -27.680 26.664 1.00 91.31 900 GLU A N 1
ATOM 7457 C CA . GLU A 1 900 ? -64.883 -27.117 27.109 1.00 91.31 900 GLU A CA 1
ATOM 7458 C C . GLU A 1 900 ? -64.745 -25.625 27.439 1.00 91.31 900 GLU A C 1
ATOM 7460 O O . GLU A 1 900 ? -63.716 -25.178 27.965 1.00 91.31 900 GLU A O 1
ATOM 7465 N N . ILE A 1 901 ? -65.789 -24.851 27.127 1.00 89.81 901 ILE A N 1
ATOM 7466 C CA . ILE A 1 901 ? -65.724 -23.382 27.098 1.00 89.81 901 ILE A CA 1
ATOM 7467 C C . ILE A 1 901 ? -65.244 -22.784 28.426 1.00 89.81 901 ILE A C 1
ATOM 7469 O O . ILE A 1 901 ? -64.449 -21.844 28.416 1.00 89.81 901 ILE A O 1
ATOM 7473 N N . ASP A 1 902 ? -65.636 -23.381 29.553 1.00 92.19 902 ASP A N 1
ATOM 7474 C CA . ASP A 1 902 ? -65.261 -22.926 30.892 1.00 92.19 902 ASP A CA 1
ATOM 7475 C C . ASP A 1 902 ? -63.752 -23.050 31.152 1.00 92.19 902 ASP A C 1
ATOM 7477 O O . ASP A 1 902 ? -63.150 -22.160 31.754 1.00 92.19 902 ASP A O 1
ATOM 7481 N N . PHE A 1 903 ? -63.102 -24.105 30.649 1.00 93.06 903 PHE A N 1
ATOM 7482 C CA . PHE A 1 903 ? -61.652 -24.294 30.782 1.00 93.06 903 PHE A CA 1
ATOM 7483 C C . PHE A 1 903 ? -60.870 -23.525 29.715 1.00 93.06 903 PHE A C 1
ATOM 7485 O O . PHE A 1 903 ? -59.813 -22.957 30.006 1.00 93.06 903 PHE A O 1
ATOM 7492 N N . LYS A 1 904 ? -61.412 -23.430 28.495 1.00 91.44 904 LYS A N 1
ATOM 7493 C CA . LYS A 1 904 ? -60.855 -22.607 27.412 1.00 91.44 904 LYS A CA 1
ATOM 7494 C C . LYS A 1 904 ? -60.823 -21.118 27.783 1.00 91.44 904 LYS A C 1
ATOM 7496 O O . LYS A 1 904 ? -59.849 -20.414 27.496 1.00 91.44 904 LYS A O 1
ATOM 7501 N N . GLN A 1 905 ? -61.875 -20.629 28.441 1.00 89.62 905 GLN A N 1
ATOM 7502 C CA . GLN A 1 905 ? -61.981 -19.241 28.895 1.00 89.62 905 GLN A CA 1
ATOM 7503 C C . GLN A 1 905 ? -61.463 -19.004 30.314 1.00 89.62 905 GLN A C 1
ATOM 7505 O O . GLN A 1 905 ? -61.462 -17.861 30.759 1.00 89.62 905 GLN A O 1
ATOM 7510 N N . ARG A 1 906 ? -60.941 -20.041 30.983 1.00 92.94 906 ARG A N 1
ATOM 7511 C CA . ARG A 1 906 ? -60.379 -19.948 32.339 1.00 92.94 906 ARG A CA 1
ATOM 7512 C C . ARG A 1 906 ? -61.375 -19.360 33.347 1.00 92.94 906 ARG A C 1
ATOM 7514 O O . ARG A 1 906 ? -61.030 -18.480 34.130 1.00 92.94 906 ARG A O 1
ATOM 7521 N N . SER A 1 907 ? -62.613 -19.855 33.330 1.00 92.12 907 SER A N 1
ATOM 7522 C CA . SER A 1 907 ? -63.616 -19.512 34.341 1.00 92.12 907 SER A CA 1
ATOM 7523 C C . SER A 1 907 ? -63.074 -19.829 35.738 1.00 92.12 907 SER A C 1
ATOM 7525 O O . SER A 1 907 ? -62.697 -20.971 36.013 1.00 92.12 907 SER A O 1
ATOM 7527 N N . ALA A 1 908 ? -63.022 -18.820 36.614 1.00 91.31 908 ALA A N 1
ATOM 7528 C CA . ALA A 1 908 ? -62.442 -18.950 37.951 1.00 91.31 908 ALA A CA 1
ATOM 7529 C C . ALA A 1 908 ? -63.132 -20.058 38.764 1.00 91.31 908 ALA A C 1
ATOM 7531 O O . ALA A 1 908 ? -62.458 -20.911 39.333 1.00 91.31 908 ALA A O 1
ATOM 7532 N N . GLU A 1 909 ? -64.466 -20.113 38.725 1.00 91.75 909 GLU A N 1
ATOM 7533 C CA . GLU A 1 909 ? -65.262 -21.131 39.422 1.00 91.75 909 GLU A CA 1
ATOM 7534 C C . GLU A 1 909 ? -64.961 -22.550 38.910 1.00 91.75 909 GLU A C 1
ATOM 7536 O O . GLU A 1 909 ? -64.811 -23.489 39.697 1.00 91.75 909 GLU A O 1
ATOM 7541 N N . ALA A 1 910 ? -64.831 -22.715 37.588 1.00 92.62 910 ALA A N 1
ATOM 7542 C CA . ALA A 1 910 ? -64.529 -24.009 36.980 1.00 92.62 910 ALA A CA 1
ATOM 7543 C C . ALA A 1 910 ? -63.106 -24.476 37.316 1.00 92.62 910 ALA A C 1
ATOM 7545 O O . ALA A 1 910 ? -62.903 -25.651 37.627 1.00 92.62 910 ALA A O 1
ATOM 7546 N N . LEU A 1 911 ? -62.130 -23.563 37.291 1.00 93.50 911 LEU A N 1
ATOM 7547 C CA . LEU A 1 911 ? -60.741 -23.863 37.636 1.00 93.50 911 LEU A CA 1
ATOM 7548 C C . LEU A 1 911 ? -60.560 -24.159 39.128 1.00 93.50 911 LEU A C 1
ATOM 7550 O O . LEU A 1 911 ? -59.818 -25.080 39.462 1.00 93.50 911 LEU A O 1
ATOM 7554 N N . GLU A 1 912 ? -61.250 -23.450 40.026 1.00 92.56 912 GLU A N 1
ATOM 7555 C CA . GLU A 1 912 ? -61.215 -23.736 41.467 1.00 92.56 912 GLU A CA 1
ATOM 7556 C C . GLU A 1 912 ? -61.804 -25.111 41.781 1.00 92.56 912 GLU A C 1
ATOM 7558 O O . GLU A 1 912 ? -61.167 -25.916 42.467 1.00 92.56 912 GLU A O 1
ATOM 7563 N N . LYS A 1 913 ? -62.982 -25.420 41.224 1.00 92.81 913 LYS A N 1
ATOM 7564 C CA . LYS A 1 913 ? -63.607 -26.737 41.382 1.00 92.81 913 LYS A CA 1
ATOM 7565 C C . LYS A 1 913 ? -62.708 -27.847 40.842 1.00 92.81 913 LYS A C 1
ATOM 7567 O O . LYS A 1 913 ? -62.470 -28.835 41.530 1.00 92.81 913 LYS A O 1
ATOM 7572 N N . PHE A 1 914 ? -62.162 -27.662 39.642 1.00 93.75 914 PHE A N 1
ATOM 7573 C CA . PHE A 1 914 ? -61.228 -28.611 39.044 1.00 93.75 914 PHE A CA 1
ATOM 7574 C C . PHE A 1 914 ? -59.973 -28.806 39.900 1.00 93.75 914 PHE A C 1
ATOM 7576 O O . PHE A 1 914 ? -59.520 -29.933 40.089 1.00 93.75 914 PHE A O 1
ATOM 7583 N N . SER A 1 915 ? -59.424 -27.715 40.438 1.00 93.12 915 SER A N 1
ATOM 7584 C CA . SER A 1 915 ? -58.237 -27.744 41.291 1.00 93.12 915 SER A CA 1
ATOM 7585 C C . SER A 1 915 ? -58.469 -28.554 42.569 1.00 93.12 915 SER A C 1
ATOM 7587 O O . SER A 1 915 ? -57.606 -29.338 42.964 1.00 93.12 915 SER A O 1
ATOM 7589 N N . LEU A 1 916 ? -59.657 -28.432 43.174 1.00 92.25 916 LEU A N 1
ATOM 7590 C CA . LEU A 1 916 ? -60.075 -29.248 44.317 1.00 92.25 916 LEU A CA 1
ATOM 7591 C C . LEU A 1 916 ? -60.256 -30.722 43.926 1.00 92.25 916 LEU A C 1
ATOM 7593 O O . LEU A 1 916 ? -59.689 -31.600 44.577 1.00 92.25 916 LEU A O 1
ATOM 7597 N N . ASP A 1 917 ? -60.978 -30.996 42.835 1.00 93.25 917 ASP A N 1
ATOM 7598 C CA . ASP A 1 917 ? -61.256 -32.359 42.360 1.00 93.25 917 ASP A CA 1
ATOM 7599 C C . ASP A 1 917 ? -59.973 -33.108 41.939 1.00 93.25 917 ASP A C 1
ATOM 7601 O O . ASP A 1 917 ? -59.907 -34.336 42.017 1.00 93.25 917 ASP A O 1
ATOM 7605 N N . GLN A 1 918 ? -58.942 -32.381 41.491 1.00 95.06 918 GLN A N 1
ATOM 7606 C CA . GLN A 1 918 ? -57.680 -32.922 40.968 1.00 95.06 918 GLN A CA 1
ATOM 7607 C C . GLN A 1 918 ? -56.450 -32.559 41.807 1.00 95.06 918 GLN A C 1
ATOM 7609 O O . GLN A 1 918 ? -55.318 -32.669 41.324 1.00 95.06 918 GLN A O 1
ATOM 7614 N N . GLN A 1 919 ? -56.640 -32.180 43.075 1.00 94.69 919 GLN A N 1
ATOM 7615 C CA . GLN A 1 919 ? -55.573 -31.676 43.945 1.00 94.69 919 GLN A CA 1
ATOM 7616 C C . GLN A 1 919 ? -54.348 -32.601 43.993 1.00 94.69 919 GLN A C 1
ATOM 7618 O O . GLN A 1 919 ? -53.209 -32.134 43.930 1.00 94.69 919 GLN A O 1
ATOM 7623 N N . ASN A 1 920 ? -54.561 -33.918 44.062 1.00 93.88 920 ASN A N 1
ATOM 7624 C CA . ASN A 1 920 ? -53.476 -34.899 44.080 1.00 93.88 920 ASN A CA 1
ATOM 7625 C C . ASN A 1 920 ? -52.677 -34.927 42.760 1.00 93.88 920 ASN A C 1
ATOM 7627 O O . ASN A 1 920 ? -51.448 -34.922 42.788 1.00 93.88 920 ASN A O 1
ATOM 7631 N N . GLU A 1 921 ? -53.340 -34.906 41.598 1.00 95.06 921 GLU A N 1
ATOM 7632 C CA . GLU A 1 921 ? -52.650 -34.908 40.296 1.00 95.06 921 GLU A CA 1
ATOM 7633 C C . GLU A 1 921 ? -51.922 -33.583 40.028 1.00 95.06 921 GLU A C 1
ATOM 7635 O O . GLU A 1 921 ? -50.811 -33.588 39.490 1.00 95.06 921 GLU A O 1
ATOM 7640 N N . ILE A 1 922 ? -52.496 -32.455 40.455 1.00 96.81 922 ILE A N 1
ATOM 7641 C CA . ILE A 1 922 ? -51.846 -31.139 40.391 1.00 96.81 922 ILE A CA 1
ATOM 7642 C C . ILE A 1 922 ? -50.606 -31.127 41.286 1.00 96.81 922 ILE A C 1
ATOM 7644 O O . ILE A 1 922 ? -49.524 -30.764 40.831 1.00 96.81 922 ILE A O 1
ATOM 7648 N N . THR A 1 923 ? -50.725 -31.589 42.534 1.00 96.81 923 THR A N 1
ATOM 7649 C CA . THR A 1 923 ? -49.598 -31.649 43.480 1.00 96.81 923 THR A CA 1
ATOM 7650 C C . THR A 1 923 ? -48.482 -32.555 42.959 1.00 96.81 923 THR A C 1
ATOM 7652 O O . THR A 1 923 ? -47.310 -32.193 43.031 1.00 96.81 923 THR A O 1
ATOM 7655 N N . LYS A 1 924 ? -48.828 -33.697 42.355 1.00 96.94 924 LYS A N 1
ATOM 7656 C CA . LYS A 1 924 ? -47.868 -34.589 41.692 1.00 96.94 924 LYS A CA 1
ATOM 7657 C C . LYS A 1 924 ? -47.177 -33.929 40.496 1.00 96.94 924 LYS A C 1
ATOM 7659 O O . LYS A 1 924 ? -45.969 -34.070 40.332 1.00 96.94 924 LYS A O 1
ATOM 7664 N N . THR A 1 925 ? -47.917 -33.176 39.683 1.00 97.00 925 THR A N 1
ATOM 7665 C CA . THR A 1 925 ? -47.353 -32.423 38.548 1.00 97.00 925 THR A CA 1
ATOM 7666 C C . THR A 1 925 ? -46.357 -31.366 39.029 1.00 97.00 925 THR A C 1
ATOM 7668 O O . THR A 1 925 ? -45.250 -31.278 38.493 1.00 97.00 925 THR A O 1
ATOM 7671 N N . LYS A 1 926 ? -46.689 -30.641 40.106 1.00 98.25 926 LYS A N 1
ATOM 7672 C CA . LYS A 1 926 ? -45.761 -29.721 40.780 1.00 98.25 926 LYS A CA 1
ATOM 7673 C C . LYS A 1 926 ? -44.524 -30.441 41.307 1.00 98.25 926 LYS A C 1
ATOM 7675 O O . LYS A 1 926 ? -43.412 -29.937 41.169 1.00 98.25 926 LYS A O 1
ATOM 7680 N N . TRP A 1 927 ? -44.703 -31.632 41.874 1.00 97.94 927 TRP A N 1
ATOM 7681 C CA . TRP A 1 927 ? -43.604 -32.441 42.393 1.00 97.94 927 TRP A CA 1
ATOM 7682 C C . TRP A 1 927 ? -42.641 -32.903 41.289 1.00 97.94 927 TRP A C 1
ATOM 7684 O O . TRP A 1 927 ? -41.429 -32.860 41.485 1.00 97.94 927 TRP A O 1
ATOM 7694 N N . PHE A 1 928 ? -43.133 -33.250 40.094 1.00 98.12 928 PHE A N 1
ATOM 7695 C CA . PHE A 1 928 ? -42.253 -33.541 38.953 1.00 98.12 928 PHE A CA 1
ATOM 7696 C C . PHE A 1 928 ? -41.395 -32.336 38.561 1.00 98.12 928 PHE A C 1
ATOM 7698 O O . PHE A 1 928 ? -40.205 -32.501 38.300 1.00 98.12 928 PHE A O 1
ATOM 7705 N N . GLN A 1 929 ? -41.959 -31.126 38.572 1.00 98.25 929 GLN A N 1
ATOM 7706 C CA . GLN A 1 929 ? -41.183 -29.908 38.327 1.00 98.25 929 GLN A CA 1
ATOM 7707 C C . GLN A 1 929 ? -40.139 -29.681 39.423 1.00 98.25 929 GLN A C 1
ATOM 7709 O O . GLN A 1 929 ? -38.975 -29.451 39.112 1.00 98.25 929 GLN A O 1
ATOM 7714 N N . PHE A 1 930 ? -40.510 -29.838 40.694 1.00 98.12 930 PHE A N 1
ATOM 7715 C CA . PHE A 1 930 ? -39.567 -29.744 41.809 1.00 98.12 930 PHE A CA 1
ATOM 7716 C C . PHE A 1 930 ? -38.358 -30.677 41.630 1.00 98.12 930 PHE A C 1
ATOM 7718 O O . PHE A 1 930 ? -37.212 -30.231 41.699 1.00 98.12 930 PHE A O 1
ATOM 7725 N N . ILE A 1 931 ? -38.603 -31.956 41.327 1.00 98.19 931 ILE A N 1
ATOM 7726 C CA . ILE A 1 931 ? -37.535 -32.932 41.081 1.00 98.19 931 ILE A CA 1
ATOM 7727 C C . ILE A 1 931 ? -36.700 -32.558 39.854 1.00 98.19 931 ILE A C 1
ATOM 7729 O O . ILE A 1 931 ? -35.473 -32.651 39.913 1.00 98.19 931 ILE A O 1
ATOM 7733 N N . PHE A 1 932 ? -37.332 -32.112 38.764 1.00 98.31 932 PHE A N 1
ATOM 7734 C CA . PHE A 1 932 ? -36.619 -31.640 37.579 1.00 98.31 932 PHE A CA 1
ATOM 7735 C C . PHE A 1 932 ? -35.635 -30.522 37.930 1.00 98.31 932 PHE A C 1
ATOM 7737 O O . PHE A 1 932 ? -34.443 -30.655 37.666 1.00 98.31 932 PHE A O 1
ATOM 7744 N N . PHE A 1 933 ? -36.110 -29.445 38.563 1.00 98.12 933 PHE A N 1
ATOM 7745 C CA . PHE A 1 933 ? -35.277 -28.282 38.880 1.00 98.12 933 PHE A CA 1
ATOM 7746 C C . PHE A 1 933 ? -34.160 -28.629 39.860 1.00 98.12 933 PHE A C 1
ATOM 7748 O O . PHE A 1 933 ? -33.058 -28.090 39.759 1.00 98.12 933 PHE A O 1
ATOM 7755 N N . ARG A 1 934 ? -34.412 -29.570 40.771 1.00 96.81 934 ARG A N 1
ATOM 7756 C CA . ARG A 1 934 ? -33.407 -30.063 41.709 1.00 96.81 934 ARG A CA 1
ATOM 7757 C C . ARG A 1 934 ? -32.288 -30.833 41.009 1.00 96.81 934 ARG A C 1
ATOM 7759 O O . ARG A 1 934 ? -31.118 -30.550 41.256 1.00 96.81 934 ARG A O 1
ATOM 7766 N N . GLN A 1 935 ? -32.630 -31.764 40.116 1.00 97.88 935 GLN A N 1
ATOM 7767 C CA . GLN A 1 935 ? -31.631 -32.507 39.339 1.00 97.88 935 GLN A CA 1
ATOM 7768 C C . GLN A 1 935 ? -30.900 -31.611 38.334 1.00 97.88 935 GLN A C 1
ATOM 7770 O O . GLN A 1 935 ? -29.691 -31.749 38.158 1.00 97.88 935 GLN A O 1
ATOM 7775 N N . TRP A 1 936 ? -31.604 -30.653 37.727 1.00 98.06 936 TRP A N 1
ATOM 7776 C CA . TRP A 1 936 ? -31.005 -29.666 36.835 1.00 98.06 936 TRP A CA 1
ATOM 7777 C C . TRP A 1 936 ? -29.973 -28.809 37.562 1.00 98.06 936 TRP A C 1
ATOM 7779 O O . TRP A 1 936 ? -28.847 -28.662 37.090 1.00 98.06 936 TRP A O 1
ATOM 7789 N N . LYS A 1 937 ? -30.326 -28.304 38.750 1.00 96.94 937 LYS A N 1
ATOM 7790 C CA . LYS A 1 937 ? -29.405 -27.539 39.587 1.00 96.94 937 LYS A CA 1
ATOM 7791 C C . LYS A 1 937 ? -28.163 -28.352 39.959 1.00 96.94 937 LYS A C 1
ATOM 7793 O O . LYS A 1 937 ? -27.061 -27.835 39.827 1.00 96.94 937 LYS A O 1
ATOM 7798 N N . ASP A 1 938 ? -28.319 -29.617 40.355 1.00 97.50 938 ASP A N 1
ATOM 7799 C CA . ASP A 1 938 ? -27.181 -30.503 40.656 1.00 97.50 938 ASP A CA 1
ATOM 7800 C C . ASP A 1 938 ? -26.264 -30.713 39.435 1.00 97.50 938 ASP A C 1
ATOM 7802 O O . ASP A 1 938 ? -25.039 -30.705 39.567 1.00 97.50 938 ASP A O 1
ATOM 7806 N N . LEU A 1 939 ? -26.828 -30.854 38.229 1.00 97.94 939 LEU A N 1
ATOM 7807 C CA . LEU A 1 939 ? -26.043 -30.967 36.997 1.00 97.94 939 LEU A CA 1
ATOM 7808 C C . LEU A 1 939 ? -25.339 -29.650 36.629 1.00 97.94 939 LEU A C 1
ATOM 7810 O O . LEU A 1 939 ? -24.155 -29.683 36.289 1.00 97.94 939 LEU A O 1
ATOM 7814 N N . LYS A 1 940 ? -26.031 -28.506 36.720 1.00 97.56 940 LYS A N 1
ATOM 7815 C CA . LYS A 1 940 ? -25.455 -27.173 36.472 1.00 97.56 940 LYS A CA 1
ATOM 7816 C C . LYS A 1 940 ? -24.305 -26.892 37.435 1.00 97.56 940 LYS A C 1
ATOM 7818 O O . LYS A 1 940 ? -23.201 -26.581 36.995 1.00 97.56 940 LYS A O 1
ATOM 7823 N N . ASP A 1 941 ? -24.525 -27.096 38.734 1.00 97.19 941 ASP A N 1
ATOM 7824 C CA . ASP A 1 941 ? -23.502 -26.903 39.764 1.00 97.19 941 ASP A CA 1
ATOM 7825 C C . ASP A 1 941 ? -22.301 -27.843 39.525 1.00 97.19 941 ASP A C 1
ATOM 7827 O O . ASP A 1 941 ? -21.147 -27.439 39.677 1.00 97.19 941 ASP A O 1
ATOM 7831 N N . TYR A 1 942 ? -22.537 -29.086 39.087 1.00 96.81 942 TYR A N 1
ATOM 7832 C CA . TYR A 1 942 ? -21.467 -30.015 38.708 1.00 96.81 942 TYR A CA 1
ATOM 7833 C C . TYR A 1 942 ? -20.642 -29.520 37.507 1.00 96.81 942 TYR A C 1
ATOM 7835 O O . TYR A 1 942 ? -19.412 -29.573 37.560 1.00 96.81 942 TYR A O 1
ATOM 7843 N N . CYS A 1 943 ? -21.290 -29.018 36.451 1.00 97.00 943 CYS A N 1
ATOM 7844 C CA . CYS A 1 943 ? -20.611 -28.461 35.275 1.00 97.00 943 CYS A CA 1
ATOM 7845 C C . CYS A 1 943 ? -19.789 -27.215 35.642 1.00 97.00 943 CYS A C 1
ATOM 7847 O O . CYS A 1 943 ? -18.598 -27.145 35.327 1.00 97.00 943 CYS A O 1
ATOM 7849 N N . ASN A 1 944 ? -20.378 -26.295 36.408 1.00 95.00 944 ASN A N 1
ATOM 7850 C CA . ASN A 1 944 ? -19.726 -25.059 36.837 1.00 95.00 944 ASN A CA 1
ATOM 7851 C C . ASN A 1 944 ? -18.502 -25.321 37.721 1.00 95.00 944 ASN A C 1
ATOM 7853 O O . ASN A 1 944 ? -17.451 -24.714 37.515 1.00 95.00 944 ASN A O 1
ATOM 7857 N N . ASN A 1 945 ? -18.573 -26.297 38.632 1.00 94.75 945 ASN A N 1
ATOM 7858 C CA . ASN A 1 945 ? -17.419 -26.727 39.432 1.00 94.75 945 ASN A CA 1
ATOM 7859 C C . ASN A 1 945 ? -16.274 -27.313 38.582 1.00 94.75 945 ASN A C 1
ATOM 7861 O O . ASN A 1 945 ? -15.127 -27.348 39.026 1.00 94.75 945 ASN A O 1
ATOM 7865 N N . MET A 1 946 ? -16.562 -27.757 37.355 1.00 91.06 946 MET A N 1
ATOM 7866 C CA . MET A 1 946 ? -15.573 -28.205 36.369 1.00 91.06 946 MET A CA 1
ATOM 7867 C C . MET A 1 946 ? -15.160 -27.108 35.378 1.00 91.06 946 MET A C 1
ATOM 7869 O O . MET A 1 946 ? -14.441 -27.399 34.417 1.00 91.06 946 MET A O 1
ATOM 7873 N N . ASN A 1 947 ? -15.568 -25.858 35.616 1.00 91.94 947 ASN A N 1
ATOM 7874 C CA . ASN A 1 947 ? -15.352 -24.721 34.724 1.00 91.94 947 ASN A CA 1
ATOM 7875 C C . ASN A 1 947 ? -15.950 -24.944 33.316 1.00 91.94 947 ASN A C 1
ATOM 7877 O O . ASN A 1 947 ? -15.344 -24.565 32.310 1.00 91.94 947 ASN A O 1
ATOM 7881 N N . ILE A 1 948 ? -17.119 -25.596 33.264 1.00 96.12 948 ILE A N 1
ATOM 7882 C CA . ILE A 1 948 ? -17.960 -25.747 32.073 1.00 96.12 948 ILE A CA 1
ATOM 7883 C C . ILE A 1 948 ? -19.238 -24.948 32.300 1.00 96.12 948 ILE A C 1
ATOM 7885 O O . ILE A 1 948 ? -20.001 -25.274 33.203 1.00 96.12 948 ILE A O 1
ATOM 7889 N N . GLN A 1 949 ? -19.479 -23.955 31.454 1.00 96.88 949 GLN A N 1
ATOM 7890 C CA . GLN A 1 949 ? -20.690 -23.142 31.472 1.00 96.88 949 GLN A CA 1
ATOM 7891 C C . GLN A 1 949 ? -21.749 -23.735 30.536 1.00 96.88 949 GLN A C 1
ATOM 7893 O O . GLN A 1 949 ? -21.439 -24.210 29.436 1.00 96.88 949 GLN A O 1
ATOM 7898 N N . LEU A 1 950 ? -23.008 -23.702 30.959 1.00 97.75 950 LEU A N 1
ATOM 7899 C CA . LEU A 1 950 ? -24.150 -24.148 30.170 1.00 97.75 950 LEU A CA 1
ATOM 7900 C C . LEU A 1 950 ? -24.722 -22.981 29.360 1.00 97.75 950 LEU A C 1
ATOM 7902 O O . LEU A 1 950 ? -25.119 -21.962 29.928 1.00 97.75 950 LEU A O 1
ATOM 7906 N N . ILE A 1 951 ? -24.801 -23.157 28.038 1.00 97.56 951 ILE A N 1
ATOM 7907 C CA . ILE A 1 951 ? -25.466 -22.216 27.130 1.00 97.56 951 ILE A CA 1
ATOM 7908 C C . ILE A 1 951 ? -26.855 -22.765 26.813 1.00 97.56 951 ILE A C 1
ATOM 7910 O O . ILE A 1 951 ? -26.968 -23.822 26.194 1.00 97.56 951 ILE A O 1
ATOM 7914 N N . GLY A 1 952 ? -27.905 -22.065 27.223 1.00 96.19 952 GLY A N 1
ATOM 7915 C CA . GLY A 1 952 ? -29.280 -22.434 26.896 1.00 96.19 952 GLY A CA 1
ATOM 7916 C C . GLY A 1 952 ? -29.793 -21.674 25.695 1.00 96.19 952 GLY A C 1
ATOM 7917 O O . GLY A 1 952 ? -29.676 -20.453 25.651 1.00 96.19 952 GLY A O 1
ATOM 7918 N N . ASP A 1 953 ? -30.379 -22.380 24.738 1.00 94.62 953 ASP A N 1
ATOM 7919 C CA . ASP A 1 953 ? -31.068 -21.750 23.622 1.00 94.62 953 ASP A CA 1
ATOM 7920 C C . ASP A 1 953 ? -32.517 -21.419 23.992 1.00 94.62 953 ASP A C 1
ATOM 7922 O O . ASP A 1 953 ? -33.255 -22.286 24.467 1.00 94.62 953 ASP A O 1
ATOM 7926 N N . MET A 1 954 ? -32.921 -20.162 23.800 1.00 94.06 954 MET A N 1
ATOM 7927 C CA . MET A 1 954 ? -34.255 -19.678 24.142 1.00 94.06 954 MET A CA 1
ATOM 7928 C C . MET A 1 954 ? -35.015 -19.274 22.867 1.00 94.06 954 MET A C 1
ATOM 7930 O O . MET A 1 954 ? -34.699 -18.235 22.286 1.00 94.06 954 MET A O 1
ATOM 7934 N N . PRO A 1 955 ? -36.060 -20.027 22.471 1.00 92.62 955 PRO A N 1
ATOM 7935 C CA . PRO A 1 955 ? -36.865 -19.731 21.292 1.00 92.62 955 PRO A CA 1
ATOM 7936 C C . PRO A 1 955 ? -37.542 -18.372 21.423 1.00 92.62 955 PRO A C 1
ATOM 7938 O O . PRO A 1 955 ? -38.083 -18.064 22.486 1.00 92.62 955 PRO A O 1
ATOM 7941 N N . PHE A 1 956 ? -37.601 -17.574 20.362 1.00 92.00 956 PHE A N 1
ATOM 7942 C CA . PHE A 1 956 ? -38.323 -16.302 20.431 1.00 92.00 956 PHE A CA 1
ATOM 7943 C C . PHE A 1 956 ? -39.827 -16.519 20.670 1.00 92.00 956 PHE A C 1
ATOM 7945 O O . PHE A 1 956 ? -40.395 -16.044 21.659 1.00 92.00 956 PHE A O 1
ATOM 7952 N N . TYR A 1 957 ? -40.456 -17.313 19.803 1.00 92.75 957 TYR A N 1
ATOM 7953 C CA . TYR A 1 957 ? -41.881 -17.631 19.865 1.00 92.75 957 TYR A CA 1
ATOM 7954 C C . TYR A 1 957 ? -42.181 -18.798 20.815 1.00 92.75 957 TYR A C 1
ATOM 7956 O O . TYR A 1 957 ? -41.322 -19.632 21.100 1.00 92.75 957 TYR A O 1
ATOM 7964 N N . VAL A 1 958 ? -43.422 -18.858 21.301 1.00 93.38 958 VAL A N 1
ATOM 7965 C CA . VAL A 1 958 ? -43.933 -19.951 22.144 1.00 93.38 958 VAL A CA 1
ATOM 7966 C C . VAL A 1 958 ? -45.022 -20.732 21.416 1.00 93.38 958 VAL A C 1
ATOM 7968 O O . VAL A 1 958 ? -45.726 -20.181 20.568 1.00 93.38 958 VAL A O 1
ATOM 7971 N N . SER A 1 959 ? -45.167 -22.018 21.753 1.00 92.56 959 SER A N 1
ATOM 7972 C CA . SER A 1 959 ? -46.186 -22.878 21.146 1.00 92.56 959 SER A CA 1
ATOM 7973 C C . SER A 1 959 ? -47.586 -22.296 21.335 1.00 92.56 959 SER A C 1
ATOM 7975 O O . SER A 1 959 ? -47.939 -21.895 22.445 1.00 92.56 959 SER A O 1
ATOM 7977 N N . TYR A 1 960 ? -48.402 -22.286 20.275 1.00 93.00 960 TYR A N 1
ATOM 7978 C CA . TYR A 1 960 ? -49.805 -21.869 20.376 1.00 93.00 960 TYR A CA 1
ATOM 7979 C C . TYR A 1 960 ? -50.558 -22.706 21.415 1.00 93.00 960 TYR A C 1
ATOM 7981 O O . TYR A 1 960 ? -51.349 -22.176 22.190 1.00 93.00 960 TYR A O 1
ATOM 7989 N N . ASP A 1 961 ? -50.269 -24.006 21.463 1.00 93.25 961 ASP A N 1
ATOM 7990 C CA . ASP A 1 961 ? -50.822 -24.929 22.442 1.00 93.25 961 ASP A CA 1
ATOM 7991 C C . ASP A 1 961 ? -49.875 -25.092 23.641 1.00 93.25 961 ASP A C 1
ATOM 7993 O O . ASP A 1 961 ? -49.163 -26.090 23.786 1.00 93.25 961 ASP A O 1
ATOM 7997 N N . SER A 1 962 ? -49.824 -24.059 24.483 1.00 95.12 962 SER A N 1
ATOM 7998 C CA . SER A 1 962 ? -48.981 -24.004 25.679 1.00 95.12 962 SER A CA 1
ATOM 7999 C C . SER A 1 962 ? -49.700 -23.366 26.864 1.00 95.12 962 SER A C 1
ATOM 8001 O O . SER A 1 962 ? -50.656 -22.602 26.705 1.00 95.12 962 SER A O 1
ATOM 8003 N N . ALA A 1 963 ? -49.181 -23.631 28.064 1.00 96.19 963 ALA A N 1
ATOM 8004 C CA . ALA A 1 963 ? -49.596 -22.949 29.281 1.00 96.19 963 ALA A CA 1
ATOM 8005 C C . ALA A 1 963 ? -49.364 -21.430 29.191 1.00 96.19 963 ALA A C 1
ATOM 8007 O O . ALA A 1 963 ? -50.171 -20.668 29.717 1.00 96.19 963 ALA A O 1
ATOM 8008 N N . ASP A 1 964 ? -48.307 -20.985 28.497 1.00 95.62 964 ASP A N 1
ATOM 8009 C CA . ASP A 1 964 ? -47.989 -19.562 28.344 1.00 95.62 964 ASP A CA 1
ATOM 8010 C C . ASP A 1 964 ? -49.083 -18.817 27.582 1.00 95.62 964 ASP A C 1
ATOM 8012 O O . ASP A 1 964 ? -49.566 -17.788 28.056 1.00 95.62 964 ASP A O 1
ATOM 8016 N N . VAL A 1 965 ? -49.513 -19.362 26.440 1.00 95.81 965 VAL A N 1
ATOM 8017 C CA . VAL A 1 965 ? -50.575 -18.763 25.623 1.00 95.81 965 VAL A CA 1
ATOM 8018 C C . VAL A 1 965 ? -51.934 -18.901 26.303 1.00 95.81 965 VAL A C 1
ATOM 8020 O O . VAL A 1 965 ? -52.695 -17.936 26.341 1.00 95.81 965 VAL A O 1
ATOM 8023 N N . TRP A 1 966 ? -52.239 -20.065 26.885 1.00 95.88 966 TRP A N 1
ATOM 8024 C CA . TRP A 1 966 ? -53.514 -20.296 27.569 1.00 95.88 966 TRP A CA 1
ATOM 8025 C C . TRP A 1 966 ? -53.717 -19.356 28.767 1.00 95.88 966 TRP A C 1
ATOM 8027 O O . TRP A 1 966 ? -54.822 -18.842 28.955 1.00 95.88 966 TRP A O 1
ATOM 8037 N N . ALA A 1 967 ? -52.668 -19.108 29.558 1.00 95.12 967 ALA A N 1
ATOM 8038 C CA . ALA A 1 967 ? -52.742 -18.262 30.747 1.00 95.12 967 ALA A CA 1
ATOM 8039 C C . ALA A 1 967 ? -52.634 -16.755 30.455 1.00 95.12 967 ALA A C 1
ATOM 8041 O O . ALA A 1 967 ? -53.129 -15.973 31.260 1.00 95.12 967 ALA A O 1
ATOM 8042 N N . ASN A 1 968 ? -52.039 -16.347 29.325 1.00 95.00 968 ASN A N 1
ATOM 8043 C CA . ASN A 1 968 ? -51.740 -14.939 29.013 1.00 95.00 968 ASN A CA 1
ATOM 8044 C C . ASN A 1 968 ? -52.275 -14.524 27.627 1.00 95.00 968 ASN A C 1
ATOM 8046 O O . ASN A 1 968 ? -51.565 -13.916 26.826 1.00 95.00 968 ASN A O 1
ATOM 8050 N N . LYS A 1 969 ? -53.517 -14.887 27.285 1.00 94.38 969 LYS A N 1
ATOM 8051 C CA . LYS A 1 969 ? -54.097 -14.666 25.940 1.00 94.38 969 LYS A CA 1
ATOM 8052 C C . LYS A 1 969 ? -54.010 -13.207 25.459 1.00 94.38 969 LYS A C 1
ATOM 8054 O O . LYS A 1 969 ? -53.918 -12.956 24.260 1.00 94.38 969 LYS A O 1
ATOM 8059 N N . GLU A 1 970 ? -54.026 -12.250 26.380 1.00 94.00 970 GLU A N 1
ATOM 8060 C CA . GLU A 1 970 ? -54.017 -10.809 26.132 1.00 94.00 970 GLU A CA 1
ATOM 8061 C C . GLU A 1 970 ? -52.717 -10.271 25.515 1.00 94.00 970 GLU A C 1
ATOM 8063 O O . GLU A 1 970 ? -52.770 -9.273 24.798 1.00 94.00 970 GLU A O 1
ATOM 8068 N N . ILE A 1 971 ? -51.571 -10.932 25.733 1.00 95.62 971 ILE A N 1
ATOM 8069 C CA . ILE A 1 971 ? -50.274 -10.501 25.171 1.00 95.62 971 ILE A CA 1
ATOM 8070 C C . ILE A 1 971 ? -49.976 -11.118 23.798 1.00 95.62 971 ILE A C 1
ATOM 8072 O O . ILE A 1 971 ? -48.967 -10.785 23.178 1.00 95.62 971 ILE A O 1
ATOM 8076 N N . PHE A 1 972 ? -50.847 -11.999 23.303 1.00 96.38 972 PHE A N 1
ATOM 8077 C CA . PHE A 1 972 ? -50.698 -12.680 22.018 1.00 96.38 972 PHE A CA 1
ATOM 8078 C C . PHE A 1 972 ? -51.726 -12.183 20.995 1.00 96.38 972 PHE A C 1
ATOM 8080 O O . PHE A 1 972 ? -52.816 -11.712 21.341 1.00 96.38 972 PHE A O 1
ATOM 8087 N N . ALA A 1 973 ? -51.389 -12.302 19.710 1.00 94.69 973 ALA A N 1
ATOM 8088 C CA . ALA A 1 973 ? -52.265 -12.002 18.578 1.00 94.69 973 ALA A CA 1
ATOM 8089 C C . ALA A 1 973 ? -53.404 -13.031 18.442 1.00 94.69 973 ALA A C 1
ATOM 8091 O O . ALA A 1 973 ? -53.409 -13.860 17.530 1.00 94.69 973 ALA A O 1
ATOM 8092 N N . LEU A 1 974 ? -54.346 -12.987 19.389 1.00 94.38 974 LEU A N 1
ATOM 8093 C CA . LEU A 1 974 ? -55.552 -13.810 19.460 1.00 94.38 974 LEU A CA 1
ATOM 8094 C C . LEU A 1 974 ? -56.826 -12.946 19.486 1.00 94.38 974 LEU A C 1
ATOM 8096 O O . LEU A 1 974 ? -56.800 -11.817 19.997 1.00 94.38 974 LEU A O 1
ATOM 8100 N N . ASP A 1 975 ? -57.926 -13.505 18.971 1.00 91.25 975 ASP A N 1
ATOM 8101 C CA . ASP A 1 975 ? -59.292 -12.981 19.107 1.00 91.25 975 ASP A CA 1
ATOM 8102 C C . ASP A 1 975 ? -59.948 -13.392 20.448 1.00 91.25 975 ASP A C 1
ATOM 8104 O O . ASP A 1 975 ? -59.378 -14.147 21.240 1.00 91.25 975 ASP A O 1
ATOM 8108 N N . GLU A 1 976 ? -61.169 -12.915 20.713 1.00 85.94 976 GLU A N 1
ATOM 8109 C CA . GLU A 1 976 ? -61.929 -13.215 21.946 1.00 85.94 976 GLU A CA 1
ATOM 8110 C C . GLU A 1 976 ? -62.256 -14.714 22.121 1.00 85.94 976 GLU A C 1
ATOM 8112 O O . GLU A 1 976 ? -62.426 -15.212 23.238 1.00 85.94 976 GLU A O 1
ATOM 8117 N N . ASN A 1 977 ? -62.301 -15.463 21.016 1.00 85.62 977 ASN A N 1
ATOM 8118 C CA . ASN A 1 977 ? -62.516 -16.909 21.000 1.00 85.62 977 ASN A CA 1
ATOM 8119 C C . ASN A 1 977 ? -61.203 -17.698 21.126 1.00 85.62 977 ASN A C 1
ATOM 8121 O O . ASN A 1 977 ? -61.226 -18.934 21.135 1.00 85.62 977 ASN A O 1
ATOM 8125 N N . GLY A 1 978 ? -60.069 -17.005 21.241 1.00 87.38 978 GLY A N 1
ATOM 8126 C CA . GLY A 1 978 ? -58.738 -17.578 21.344 1.00 87.38 978 GLY A CA 1
ATOM 8127 C C . GLY A 1 978 ? -58.130 -18.007 20.010 1.00 87.38 978 GLY A C 1
ATOM 8128 O O . GLY A 1 978 ? -57.083 -18.647 20.044 1.00 87.38 978 GLY A O 1
ATOM 8129 N N . ASN A 1 979 ? -58.733 -17.691 18.860 1.00 91.31 979 ASN A N 1
ATOM 8130 C CA . ASN A 1 979 ? -58.168 -17.998 17.544 1.00 91.31 979 ASN A CA 1
ATOM 8131 C C . ASN A 1 979 ? -57.036 -17.024 17.205 1.00 91.31 979 ASN A C 1
ATOM 8133 O O . ASN A 1 979 ? -57.118 -15.837 17.510 1.00 91.31 979 ASN A O 1
ATOM 8137 N N . ARG A 1 980 ? -55.993 -17.514 16.528 1.00 93.56 980 ARG A N 1
ATOM 8138 C CA . ARG A 1 980 ? -54.877 -16.686 16.041 1.00 93.56 980 ARG A CA 1
ATOM 8139 C C . ARG A 1 980 ? -55.384 -15.630 15.060 1.00 93.56 980 ARG A C 1
ATOM 8141 O O . ARG A 1 980 ? -56.156 -15.962 14.168 1.00 93.56 980 ARG A O 1
ATOM 8148 N N . THR A 1 981 ? -54.905 -14.398 15.195 1.00 93.44 981 THR A N 1
ATOM 8149 C CA . THR A 1 981 ? -55.107 -13.307 14.226 1.00 93.44 981 THR A CA 1
ATOM 8150 C C . THR A 1 981 ? -53.829 -12.999 13.441 1.00 93.44 981 THR A C 1
ATOM 8152 O O . THR A 1 981 ? -53.917 -12.608 12.280 1.00 93.44 981 THR A O 1
ATOM 8155 N N . GLY A 1 982 ? -52.656 -13.247 14.038 1.00 93.06 982 GLY A N 1
ATOM 8156 C CA . GLY A 1 982 ? -51.339 -13.104 13.410 1.00 93.06 982 GLY A CA 1
ATOM 8157 C C . GLY A 1 982 ? -50.397 -14.239 13.819 1.00 93.06 982 GLY A C 1
ATOM 8158 O O . GLY A 1 982 ? -50.381 -14.657 14.979 1.00 93.06 982 GLY A O 1
ATOM 8159 N N . MET A 1 983 ? -49.641 -14.764 12.857 1.00 94.69 983 MET A N 1
ATOM 8160 C CA . MET A 1 983 ? -48.763 -15.926 12.999 1.00 94.69 983 MET A CA 1
ATOM 8161 C C . MET A 1 983 ? -47.312 -15.579 12.666 1.00 94.69 983 MET A C 1
ATOM 8163 O O . MET A 1 983 ? -47.037 -14.787 11.771 1.00 94.69 983 MET A O 1
ATOM 8167 N N . ALA A 1 984 ? -46.383 -16.211 13.369 1.00 92.69 984 ALA A N 1
ATOM 8168 C CA . ALA A 1 984 ? -44.955 -16.066 13.156 1.00 92.69 984 ALA A CA 1
ATOM 8169 C C . ALA A 1 984 ? -44.478 -16.835 11.917 1.00 92.69 984 ALA A C 1
ATOM 8171 O O . ALA A 1 984 ? -44.885 -17.982 11.680 1.00 92.69 984 ALA A O 1
ATOM 8172 N N . GLY A 1 985 ? -43.555 -16.228 11.176 1.00 90.62 985 GLY A N 1
ATOM 8173 C CA . GLY A 1 985 ? -42.831 -16.878 10.093 1.00 90.62 985 GLY A CA 1
ATOM 8174 C C . GLY A 1 985 ? -41.605 -16.084 9.655 1.00 90.62 985 GLY A C 1
ATOM 8175 O O . GLY A 1 985 ? -41.194 -15.143 10.327 1.00 90.62 985 GLY A O 1
ATOM 8176 N N . VAL A 1 986 ? -41.053 -16.457 8.504 1.00 88.50 986 VAL A N 1
ATOM 8177 C CA . VAL A 1 986 ? -39.991 -15.723 7.798 1.00 88.50 986 VAL A CA 1
ATOM 8178 C C . VAL A 1 986 ? -40.349 -15.580 6.317 1.00 88.50 986 VAL A C 1
ATOM 8180 O O . VAL A 1 986 ? -41.017 -16.472 5.774 1.00 88.50 986 VAL A O 1
ATOM 8183 N N . PRO A 1 987 ? -39.946 -14.476 5.659 1.00 89.12 987 PRO A N 1
ATOM 8184 C CA . PRO A 1 987 ? -40.265 -14.244 4.256 1.00 89.12 987 PRO A CA 1
ATOM 8185 C C . PRO A 1 987 ? -39.587 -15.275 3.337 1.00 89.12 987 PRO A C 1
ATOM 8187 O O . PRO A 1 987 ? -38.657 -15.965 3.759 1.00 89.12 987 PRO A O 1
ATOM 8190 N N . PRO A 1 988 ? -40.032 -15.385 2.074 1.00 87.94 988 PRO A N 1
ATOM 8191 C CA . PRO A 1 988 ? -39.324 -16.155 1.062 1.00 87.94 988 PRO A CA 1
ATOM 8192 C C . PRO A 1 988 ? -37.864 -15.731 0.898 1.00 87.94 988 PRO A C 1
ATOM 8194 O O . PRO A 1 988 ? -37.566 -14.538 0.842 1.00 87.94 988 PRO A O 1
ATOM 8197 N N . ASP A 1 989 ? -36.977 -16.709 0.754 1.00 83.38 989 ASP A N 1
ATOM 8198 C CA . ASP A 1 989 ? -35.549 -16.506 0.509 1.00 83.38 989 ASP A CA 1
ATOM 8199 C C . ASP A 1 989 ? -35.030 -17.463 -0.583 1.00 83.38 989 ASP A C 1
ATOM 8201 O O . ASP A 1 989 ? -35.799 -18.167 -1.247 1.00 83.38 989 ASP A O 1
ATOM 8205 N N . ALA A 1 990 ? -33.710 -17.484 -0.793 1.00 78.38 990 ALA A N 1
ATOM 8206 C CA . ALA A 1 990 ? -33.071 -18.351 -1.783 1.00 78.38 990 ALA A CA 1
ATOM 8207 C C . ALA A 1 990 ? -33.232 -19.861 -1.492 1.00 78.38 990 ALA A C 1
ATOM 8209 O O . ALA A 1 990 ? -33.017 -20.675 -2.391 1.00 78.38 990 ALA A O 1
ATOM 8210 N N . PHE A 1 991 ? -33.607 -20.243 -0.265 1.00 78.12 991 PHE A N 1
ATOM 8211 C CA . PHE A 1 991 ? -33.749 -21.628 0.189 1.00 78.12 991 PHE A CA 1
ATOM 8212 C C . PHE A 1 991 ? -35.215 -22.076 0.296 1.00 78.12 991 PHE A C 1
ATOM 8214 O O . PHE A 1 991 ? -35.503 -23.258 0.101 1.00 78.12 991 PHE A O 1
ATOM 8221 N N . SER A 1 992 ? -36.148 -21.159 0.568 1.00 86.06 992 SER A N 1
ATOM 8222 C CA . SER A 1 992 ? -37.589 -21.408 0.605 1.00 86.06 992 SER A CA 1
ATOM 8223 C C . SER A 1 992 ? -38.366 -20.326 -0.141 1.00 86.06 992 SER A C 1
ATOM 8225 O O . SER A 1 992 ? -38.633 -19.243 0.380 1.00 86.06 992 SER A O 1
ATOM 8227 N N . ALA A 1 993 ? -38.834 -20.659 -1.345 1.00 86.56 993 ALA A N 1
ATOM 8228 C CA . ALA A 1 993 ? -39.652 -19.764 -2.163 1.00 86.56 993 ALA A CA 1
ATOM 8229 C C . ALA A 1 993 ? -41.023 -19.427 -1.538 1.00 86.56 993 ALA A C 1
ATOM 8231 O O . ALA A 1 993 ? -41.648 -18.449 -1.945 1.00 86.56 993 ALA A O 1
ATOM 8232 N N . ASP A 1 994 ? -41.497 -20.218 -0.569 1.00 88.50 994 ASP A N 1
ATOM 8233 C CA . ASP A 1 994 ? -42.755 -20.011 0.166 1.00 88.50 994 ASP A CA 1
ATOM 8234 C C . ASP A 1 994 ? -42.557 -19.344 1.543 1.00 88.50 994 ASP A C 1
ATOM 8236 O O . ASP A 1 994 ? -43.531 -19.102 2.267 1.00 88.50 994 ASP A O 1
ATOM 8240 N N . GLY A 1 995 ? -41.305 -19.026 1.900 1.00 86.94 995 GLY A N 1
ATOM 8241 C CA . GLY A 1 995 ? -40.914 -18.668 3.263 1.00 86.94 995 GLY A CA 1
ATOM 8242 C C . GLY A 1 995 ? -41.091 -19.847 4.224 1.00 86.94 995 GLY A C 1
ATOM 8243 O O . GLY A 1 995 ? -41.243 -20.993 3.794 1.00 86.94 995 GLY A O 1
ATOM 8244 N N . GLN A 1 996 ? -41.073 -19.598 5.533 1.00 88.88 996 GLN A N 1
ATOM 8245 C CA . GLN A 1 996 ? -41.417 -20.624 6.526 1.00 88.88 996 GLN A CA 1
ATOM 8246 C C . GLN A 1 996 ? -42.501 -20.098 7.454 1.00 88.88 996 GLN A C 1
ATOM 8248 O O . GLN A 1 996 ? -42.332 -19.061 8.091 1.00 88.88 996 GLN A O 1
ATOM 8253 N N . LEU A 1 997 ? -43.619 -20.817 7.520 1.00 90.19 997 LEU A N 1
ATOM 8254 C CA . LEU A 1 997 ? -44.712 -20.517 8.434 1.00 90.19 997 LEU A CA 1
ATOM 8255 C C . LEU A 1 997 ? -44.606 -21.432 9.654 1.00 90.19 997 LEU A C 1
ATOM 8257 O O . LEU A 1 997 ? -44.754 -22.646 9.532 1.00 90.19 997 LEU A O 1
ATOM 8261 N N . TRP A 1 998 ? -44.374 -20.853 10.830 1.00 88.62 998 TRP A N 1
ATOM 8262 C CA . TRP A 1 998 ? -44.224 -21.619 12.073 1.00 88.62 998 TRP A CA 1
ATOM 8263 C C . TRP A 1 998 ? -45.544 -21.781 12.832 1.00 88.62 998 TRP A C 1
ATOM 8265 O O . TRP A 1 998 ? -45.667 -22.652 13.688 1.00 88.62 998 TRP A O 1
ATOM 8275 N N . GLY A 1 999 ? -46.548 -20.951 12.524 1.00 86.56 999 GLY A N 1
ATOM 8276 C CA . GLY A 1 999 ? -47.912 -21.083 13.049 1.00 86.56 999 GLY A CA 1
ATOM 8277 C C . GLY A 1 999 ? -48.095 -20.667 14.516 1.00 86.56 999 GLY A C 1
ATOM 8278 O O . GLY A 1 999 ? -49.206 -20.783 15.044 1.00 86.56 999 GLY A O 1
ATOM 8279 N N . MET A 1 1000 ? -47.043 -20.167 15.166 1.00 91.94 1000 MET A N 1
ATOM 8280 C CA . MET A 1 1000 ? -47.086 -19.621 16.528 1.00 91.94 1000 MET A CA 1
ATOM 8281 C C . MET A 1 1000 ? -47.713 -18.221 16.531 1.00 91.94 1000 MET A C 1
ATOM 8283 O O . MET A 1 1000 ? -47.484 -17.483 15.576 1.00 91.94 1000 MET A O 1
ATOM 8287 N N . PRO A 1 1001 ? -48.489 -17.816 17.552 1.00 94.00 1001 PRO A N 1
ATOM 8288 C CA . PRO A 1 1001 ? -49.001 -16.451 17.624 1.00 94.00 1001 PRO A CA 1
ATOM 8289 C C . PRO A 1 1001 ? -47.860 -15.444 17.827 1.00 94.00 1001 PRO A C 1
ATOM 8291 O O . PRO A 1 1001 ? -46.952 -15.683 18.625 1.00 94.00 1001 PRO A O 1
ATOM 8294 N N . VAL A 1 1002 ? -47.924 -14.301 17.141 1.00 95.12 1002 VAL A N 1
ATOM 8295 C CA . VAL A 1 1002 ? -47.012 -13.174 17.411 1.00 95.12 1002 VAL A CA 1
ATOM 8296 C C . VAL A 1 1002 ? -47.419 -12.423 18.686 1.00 95.12 1002 VAL A C 1
ATOM 8298 O O . VAL A 1 1002 ? -48.547 -12.556 19.175 1.00 95.12 1002 VAL A O 1
ATOM 8301 N N . PHE A 1 1003 ? -46.499 -11.631 19.236 1.00 96.00 1003 PHE A N 1
ATOM 8302 C CA . PHE A 1 1003 ? -46.735 -10.831 20.438 1.00 96.00 1003 PHE A CA 1
ATOM 8303 C C . PHE A 1 1003 ? -47.448 -9.510 20.121 1.00 96.00 1003 PHE A C 1
ATOM 8305 O O . PHE A 1 1003 ? -47.129 -8.835 19.144 1.00 96.00 1003 PHE A O 1
ATOM 8312 N N . LYS A 1 1004 ? -48.361 -9.086 21.000 1.00 95.38 1004 LYS A N 1
ATOM 8313 C CA . LYS A 1 1004 ? -48.907 -7.722 21.027 1.00 95.38 1004 LYS A CA 1
ATOM 8314 C C . LYS A 1 1004 ? -47.941 -6.817 21.798 1.00 95.38 1004 LYS A C 1
ATOM 8316 O O . LYS A 1 1004 ? -48.120 -6.582 22.993 1.00 95.38 1004 LYS A O 1
ATOM 8321 N N . TRP A 1 1005 ? -46.893 -6.340 21.122 1.00 94.88 1005 TRP A N 1
ATOM 8322 C CA . TRP A 1 1005 ? -45.817 -5.556 21.746 1.00 94.88 1005 TRP A CA 1
ATOM 8323 C C . TRP A 1 1005 ? -46.289 -4.281 22.448 1.00 94.88 1005 TRP A C 1
ATOM 8325 O O . TRP A 1 1005 ? -45.729 -3.947 23.488 1.00 94.88 1005 TRP A O 1
ATOM 8335 N N . ASP A 1 1006 ? -47.344 -3.629 21.957 1.00 93.44 1006 ASP A N 1
ATOM 8336 C CA . ASP A 1 1006 ? -47.925 -2.448 22.611 1.00 93.44 1006 ASP A CA 1
ATOM 8337 C C . ASP A 1 1006 ? -48.466 -2.785 24.011 1.00 93.44 1006 ASP A C 1
ATOM 8339 O O . ASP A 1 1006 ? -48.155 -2.105 24.987 1.00 93.44 1006 ASP A O 1
ATOM 8343 N N . VAL A 1 1007 ? -49.182 -3.909 24.139 1.00 95.25 1007 VAL A N 1
ATOM 8344 C CA . VAL A 1 1007 ? -49.714 -4.403 25.423 1.00 95.25 1007 VAL A CA 1
ATOM 8345 C C . VAL A 1 1007 ? -48.579 -4.817 26.360 1.00 95.25 1007 VAL A C 1
ATOM 8347 O O . VAL A 1 1007 ? -48.610 -4.526 27.556 1.00 95.25 1007 VAL A O 1
ATOM 8350 N N . LEU A 1 1008 ? -47.552 -5.489 25.831 1.00 95.88 1008 LEU A N 1
ATOM 8351 C CA . LEU A 1 1008 ? -46.373 -5.854 26.618 1.00 95.88 1008 LEU A CA 1
ATOM 8352 C C . LEU A 1 1008 ? -45.623 -4.616 27.115 1.00 95.88 1008 LEU A C 1
ATOM 8354 O O . LEU A 1 1008 ? -45.193 -4.601 28.264 1.00 95.88 1008 LEU A O 1
ATOM 8358 N N . LYS A 1 1009 ? -45.505 -3.570 26.292 1.00 94.25 1009 LYS A N 1
ATOM 8359 C CA . LYS A 1 1009 ? -44.861 -2.312 26.671 1.00 94.25 1009 LYS A CA 1
ATOM 8360 C C . LYS A 1 1009 ? -45.602 -1.611 27.807 1.00 94.25 1009 LYS A C 1
ATOM 8362 O O . LYS A 1 1009 ? -44.968 -1.199 28.774 1.00 94.25 1009 LYS A O 1
ATOM 8367 N N . GLU A 1 1010 ? -46.933 -1.541 27.749 1.00 94.75 1010 GLU A N 1
ATOM 8368 C CA . GLU A 1 1010 ? -47.762 -0.994 28.838 1.00 94.75 1010 GLU A CA 1
ATOM 8369 C C . GLU A 1 1010 ? -47.583 -1.757 30.161 1.00 94.75 1010 GLU A C 1
ATOM 8371 O O . GLU A 1 1010 ? -47.671 -1.175 31.243 1.00 94.75 1010 GLU A O 1
ATOM 8376 N N . ARG A 1 1011 ? -47.274 -3.055 30.081 1.00 94.69 1011 ARG A N 1
ATOM 8377 C CA . ARG A 1 1011 ? -46.983 -3.929 31.227 1.00 94.69 1011 ARG A CA 1
ATOM 8378 C C . ARG A 1 1011 ? -45.505 -3.960 31.627 1.00 94.69 1011 ARG A C 1
ATOM 8380 O O . ARG A 1 1011 ? -45.109 -4.820 32.410 1.00 94.69 1011 ARG A O 1
ATOM 8387 N N . ASN A 1 1012 ? -44.678 -3.052 31.102 1.00 94.38 1012 ASN A N 1
ATOM 8388 C CA . ASN A 1 1012 ? -43.222 -3.039 31.297 1.00 94.38 1012 ASN A CA 1
ATOM 8389 C C . ASN A 1 1012 ? -42.552 -4.386 30.973 1.00 94.38 1012 ASN A C 1
ATOM 8391 O O . ASN A 1 1012 ? -41.592 -4.776 31.628 1.00 94.38 1012 ASN A O 1
ATOM 8395 N N . TYR A 1 1013 ? -43.066 -5.109 29.980 1.00 96.88 1013 TYR A N 1
ATOM 8396 C CA . TYR A 1 1013 ? -42.541 -6.392 29.510 1.00 96.88 1013 TYR A CA 1
ATOM 8397 C C . TYR A 1 1013 ? -42.483 -7.496 30.584 1.00 96.88 1013 TYR A C 1
ATOM 8399 O O . TYR A 1 1013 ? -41.672 -8.419 30.470 1.00 96.88 1013 TYR A O 1
ATOM 8407 N N . ASP A 1 1014 ? -43.349 -7.431 31.601 1.00 94.75 1014 ASP A N 1
ATOM 8408 C CA . ASP A 1 1014 ? -43.396 -8.339 32.758 1.00 94.75 1014 ASP A CA 1
ATOM 8409 C C . ASP A 1 1014 ? -43.229 -9.829 32.403 1.00 94.75 1014 ASP A C 1
ATOM 8411 O O . ASP A 1 1014 ? -42.363 -10.514 32.951 1.00 94.75 1014 ASP A O 1
ATOM 8415 N N . TRP A 1 1015 ? -43.994 -10.337 31.435 1.00 95.56 1015 TRP A N 1
ATOM 8416 C CA . TRP A 1 1015 ? -43.946 -11.740 31.027 1.00 95.56 1015 TRP A CA 1
ATOM 8417 C C . TRP A 1 1015 ? -42.574 -12.143 30.468 1.00 95.56 1015 TRP A C 1
ATOM 8419 O O . TRP A 1 1015 ? -42.051 -13.211 30.812 1.00 95.56 1015 TRP A O 1
ATOM 8429 N N . TRP A 1 1016 ? -41.972 -11.278 29.643 1.00 95.62 1016 TRP A N 1
ATOM 8430 C CA . TRP A 1 1016 ? -40.649 -11.496 29.057 1.00 95.62 1016 TRP A CA 1
ATOM 8431 C C . TRP A 1 1016 ? -39.544 -11.414 30.108 1.00 95.62 1016 TRP A C 1
ATOM 8433 O O . TRP A 1 1016 ? -38.644 -12.252 30.098 1.00 95.62 1016 TRP A O 1
ATOM 8443 N N . ILE A 1 1017 ? -39.631 -10.465 31.043 1.00 95.62 1017 ILE A N 1
ATOM 8444 C CA . ILE A 1 1017 ? -38.682 -10.342 32.156 1.00 95.62 1017 ILE A CA 1
ATOM 8445 C C . ILE A 1 1017 ? -38.710 -11.609 33.015 1.00 95.62 1017 ILE A C 1
ATOM 8447 O O . ILE A 1 1017 ? -37.655 -12.176 33.297 1.00 95.62 1017 ILE A O 1
ATOM 8451 N N . GLU A 1 1018 ? -39.894 -12.117 33.376 1.00 94.19 1018 GLU A N 1
ATOM 8452 C CA . GLU A 1 1018 ? -40.013 -13.373 34.131 1.00 94.19 1018 GLU A CA 1
ATOM 8453 C C . GLU A 1 1018 ? -39.458 -14.574 33.354 1.00 94.19 1018 GLU A C 1
ATOM 8455 O O . GLU A 1 1018 ? -38.821 -15.462 33.924 1.00 94.19 1018 GLU A O 1
ATOM 8460 N N . ARG A 1 1019 ? -39.684 -14.622 32.036 1.00 94.88 1019 ARG A N 1
ATOM 8461 C CA . ARG A 1 1019 ? -39.149 -15.681 31.173 1.00 94.88 1019 ARG A CA 1
ATOM 8462 C C . ARG A 1 1019 ? -37.621 -15.639 31.102 1.00 94.88 1019 ARG A C 1
ATOM 8464 O O . ARG A 1 1019 ? -36.983 -16.684 31.241 1.00 94.88 1019 ARG A O 1
ATOM 8471 N N . LEU A 1 1020 ? -37.039 -14.458 30.908 1.00 95.75 1020 LEU A N 1
ATOM 8472 C CA . LEU A 1 1020 ? -35.590 -14.259 30.871 1.00 95.75 1020 LEU A CA 1
ATOM 8473 C C . LEU A 1 1020 ? -34.958 -14.579 32.224 1.00 95.75 1020 LEU A C 1
ATOM 8475 O O . LEU A 1 1020 ? -33.993 -15.336 32.273 1.00 95.75 1020 LEU A O 1
ATOM 8479 N N . ARG A 1 1021 ? -35.557 -14.110 33.326 1.00 94.75 1021 ARG A N 1
ATOM 8480 C CA . ARG A 1 1021 ? -35.117 -14.443 34.687 1.00 94.75 1021 ARG A CA 1
ATOM 8481 C C . ARG A 1 1021 ? -35.063 -15.951 34.898 1.00 94.75 1021 ARG A C 1
ATOM 8483 O O . ARG A 1 1021 ? -34.081 -16.460 35.436 1.00 94.75 1021 ARG A O 1
ATOM 8490 N N . LYS A 1 1022 ? -36.078 -16.678 34.419 1.00 94.19 1022 LYS A N 1
ATOM 8491 C CA . LYS A 1 1022 ? -36.099 -18.139 34.521 1.00 94.19 1022 LYS A CA 1
ATOM 8492 C C . LYS A 1 1022 ? -34.994 -18.808 33.701 1.00 94.19 1022 LYS A C 1
ATOM 8494 O O . LYS A 1 1022 ? -34.389 -19.768 34.167 1.00 94.19 1022 LYS A O 1
ATOM 8499 N N . ASN A 1 1023 ? -34.692 -18.300 32.508 1.00 95.25 1023 ASN A N 1
ATOM 8500 C CA . ASN A 1 1023 ? -33.616 -18.844 31.675 1.00 95.25 1023 ASN A CA 1
ATOM 8501 C C . ASN A 1 1023 ? -32.219 -18.532 32.238 1.00 95.25 1023 ASN A C 1
ATOM 8503 O O . ASN A 1 1023 ? -31.360 -19.405 32.209 1.00 95.25 1023 ASN A O 1
ATOM 8507 N N . ILE A 1 1024 ? -32.008 -17.352 32.829 1.00 95.06 1024 ILE A N 1
ATOM 8508 C CA . ILE A 1 1024 ? -30.760 -17.000 33.534 1.00 95.06 1024 ILE A CA 1
ATOM 8509 C C . ILE A 1 1024 ? -30.579 -17.855 34.801 1.00 95.06 1024 ILE A C 1
ATOM 8511 O O . ILE A 1 1024 ? -29.465 -18.215 35.173 1.00 95.06 1024 ILE A O 1
ATOM 8515 N N . GLU A 1 1025 ? -31.668 -18.252 35.466 1.00 93.06 1025 GLU A N 1
ATOM 8516 C CA . GLU A 1 1025 ? -31.587 -19.246 36.542 1.00 93.06 1025 GLU A CA 1
ATOM 8517 C C . GLU A 1 1025 ? -31.117 -20.610 36.001 1.00 93.06 1025 GLU A C 1
ATOM 8519 O O . GLU A 1 1025 ? -30.238 -21.254 36.586 1.00 93.06 1025 GLU A O 1
ATOM 8524 N N . LEU A 1 1026 ? -31.666 -21.044 34.863 1.00 94.81 1026 LEU A N 1
ATOM 8525 C CA . LEU A 1 1026 ? -31.383 -22.348 34.265 1.00 94.81 1026 LEU A CA 1
ATOM 8526 C C . LEU A 1 1026 ? -29.980 -22.448 33.651 1.00 94.81 1026 LEU A C 1
ATOM 8528 O O . LEU A 1 1026 ? -29.337 -23.482 33.807 1.00 94.81 1026 LEU A O 1
ATOM 8532 N N . PHE A 1 1027 ? -29.479 -21.398 33.010 1.00 97.25 1027 PHE A N 1
ATOM 8533 C CA . PHE A 1 1027 ? -28.244 -21.431 32.222 1.00 97.25 1027 PHE A CA 1
ATOM 8534 C C . PHE A 1 1027 ? -27.231 -20.400 32.716 1.00 97.25 1027 PHE A C 1
ATOM 8536 O O . PHE A 1 1027 ? -27.568 -19.519 33.498 1.00 97.25 1027 PHE A O 1
ATOM 8543 N N . ASP A 1 1028 ? -25.964 -20.549 32.344 1.00 95.81 1028 ASP A N 1
ATOM 8544 C CA . ASP A 1 1028 ? -24.934 -19.546 32.652 1.00 95.81 1028 ASP A CA 1
ATOM 8545 C C . ASP A 1 1028 ? -24.898 -18.464 31.569 1.00 95.81 1028 ASP A C 1
ATOM 8547 O O . ASP A 1 1028 ? -24.560 -17.318 31.845 1.00 95.81 1028 ASP A O 1
ATOM 8551 N N . ILE A 1 1029 ? -25.277 -18.841 30.343 1.00 95.25 1029 ILE A N 1
ATOM 8552 C CA . ILE A 1 1029 ? -25.404 -17.972 29.176 1.00 95.25 1029 ILE A CA 1
ATOM 8553 C C . ILE A 1 1029 ? -26.702 -18.336 28.448 1.00 95.25 1029 ILE A C 1
ATOM 8555 O O . ILE A 1 1029 ? -27.010 -19.517 28.278 1.00 95.25 1029 ILE A O 1
ATOM 8559 N N . VAL A 1 1030 ? -27.459 -17.341 27.990 1.00 95.44 1030 VAL A N 1
ATOM 8560 C CA . VAL A 1 1030 ? -28.701 -17.544 27.232 1.00 95.44 1030 VAL A CA 1
ATOM 8561 C C . VAL A 1 1030 ? -28.500 -17.074 25.797 1.00 95.44 1030 VAL A C 1
ATOM 8563 O O . VAL A 1 1030 ? -28.224 -15.903 25.544 1.00 95.44 1030 VAL A O 1
ATOM 8566 N N . ARG A 1 1031 ? -28.653 -17.983 24.836 1.00 94.56 1031 ARG A N 1
ATOM 8567 C CA . ARG A 1 1031 ? -28.721 -17.632 23.420 1.00 94.56 1031 ARG A CA 1
ATOM 8568 C C . ARG A 1 1031 ? -30.145 -17.192 23.090 1.00 94.56 1031 ARG A C 1
ATOM 8570 O O . ARG A 1 1031 ? -31.099 -17.931 23.329 1.00 94.56 1031 ARG A O 1
ATOM 8577 N N . LEU A 1 1032 ? -30.273 -15.981 22.561 1.00 93.06 1032 LEU A N 1
ATOM 8578 C CA . LEU A 1 1032 ? -31.536 -15.438 22.077 1.00 93.06 1032 LEU A CA 1
ATOM 8579 C C . LEU A 1 1032 ? -31.710 -15.859 20.617 1.00 93.06 1032 LEU A C 1
ATOM 8581 O O . LEU A 1 1032 ? -31.053 -15.317 19.724 1.00 93.06 1032 LEU A O 1
ATOM 8585 N N . ASP A 1 1033 ? -32.568 -16.850 20.398 1.00 89.19 1033 ASP A N 1
ATOM 8586 C CA . ASP A 1 1033 ? -32.908 -17.335 19.066 1.00 89.19 1033 ASP A CA 1
ATOM 8587 C C . ASP A 1 1033 ? -33.685 -16.274 18.282 1.00 89.19 1033 ASP A C 1
ATOM 8589 O O . ASP A 1 1033 ? -34.486 -15.531 18.857 1.00 89.19 1033 ASP A O 1
ATOM 8593 N N . HIS A 1 1034 ? -33.450 -16.195 16.972 1.00 87.44 1034 HIS A N 1
ATOM 8594 C CA . HIS A 1 1034 ? -34.135 -15.275 16.073 1.00 87.44 1034 HIS A CA 1
ATOM 8595 C C . HIS A 1 1034 ? -34.082 -13.807 16.541 1.00 87.44 1034 HIS A C 1
ATOM 8597 O O . HIS A 1 1034 ? -35.073 -13.074 16.503 1.00 87.44 1034 HIS A O 1
ATOM 8603 N N . PHE A 1 1035 ? -32.896 -13.364 16.980 1.00 87.69 1035 PHE A N 1
ATOM 8604 C CA . PHE A 1 1035 ? -32.685 -12.063 17.631 1.00 87.69 1035 PHE A CA 1
ATOM 8605 C C . PHE A 1 1035 ? -33.210 -10.861 16.825 1.00 87.69 1035 PHE A C 1
ATOM 8607 O O . PHE A 1 1035 ? -33.675 -9.880 17.403 1.00 87.69 1035 PHE A O 1
ATOM 8614 N N . ARG A 1 1036 ? -33.204 -10.948 15.487 1.00 85.19 1036 ARG A N 1
ATOM 8615 C CA . ARG A 1 1036 ? -33.763 -9.921 14.591 1.00 85.19 1036 ARG A CA 1
ATOM 8616 C C . ARG A 1 1036 ? -35.205 -9.543 14.951 1.00 85.19 1036 ARG A C 1
ATOM 8618 O O . ARG A 1 1036 ? -35.546 -8.370 14.852 1.00 85.19 1036 ARG A O 1
ATOM 8625 N N . ALA A 1 1037 ? -36.012 -10.487 15.441 1.00 88.50 1037 ALA A N 1
ATOM 8626 C CA . ALA A 1 1037 ? -37.404 -10.237 15.811 1.00 88.50 1037 ALA A CA 1
ATOM 8627 C C . ALA A 1 1037 ? -37.590 -9.289 17.005 1.00 88.50 1037 ALA A C 1
ATOM 8629 O O . ALA A 1 1037 ? -38.700 -8.793 17.204 1.00 88.50 1037 ALA A O 1
ATOM 8630 N N . PHE A 1 1038 ? -36.536 -8.981 17.770 1.00 89.88 1038 PHE A N 1
ATOM 8631 C CA . PHE A 1 1038 ? -36.579 -7.905 18.764 1.00 89.88 1038 PHE A CA 1
ATOM 8632 C C . PHE A 1 1038 ? -36.516 -6.503 18.135 1.00 89.88 1038 PHE A C 1
ATOM 8634 O O . PHE A 1 1038 ? -36.959 -5.556 18.780 1.00 89.88 1038 PHE A O 1
ATOM 8641 N N . ASP A 1 1039 ? -36.034 -6.363 16.895 1.00 86.38 1039 ASP A N 1
ATOM 8642 C CA . ASP A 1 1039 ? -36.069 -5.116 16.111 1.00 86.38 1039 ASP A CA 1
ATOM 8643 C C . ASP A 1 1039 ? -37.260 -5.120 15.137 1.00 86.38 1039 ASP A C 1
ATOM 8645 O O . ASP A 1 1039 ? -38.157 -4.282 15.239 1.00 86.38 1039 ASP A O 1
ATOM 8649 N N . GLU A 1 1040 ? -37.335 -6.124 14.257 1.00 89.31 1040 GLU A N 1
ATOM 8650 C CA . GLU A 1 1040 ? -38.424 -6.303 13.292 1.00 89.31 1040 GLU A CA 1
ATOM 8651 C C . GLU A 1 1040 ? -38.756 -7.785 13.092 1.00 89.31 1040 GLU A C 1
ATOM 8653 O O . GLU A 1 1040 ? -37.864 -8.622 12.956 1.00 89.31 1040 GLU A O 1
ATOM 8658 N N . TYR A 1 1041 ? -40.045 -8.119 13.020 1.00 91.38 1041 TYR A N 1
ATOM 8659 C CA . TYR A 1 1041 ? -40.533 -9.488 12.844 1.00 91.38 1041 TYR A CA 1
ATOM 8660 C C . TYR A 1 1041 ? -41.505 -9.608 11.671 1.00 91.38 1041 TYR A C 1
ATOM 8662 O O . TYR A 1 1041 ? -42.170 -8.646 11.293 1.00 91.38 1041 TYR A O 1
ATOM 8670 N N . TRP A 1 1042 ? -41.592 -10.805 11.090 1.00 93.19 1042 TRP A N 1
ATOM 8671 C CA . TRP A 1 1042 ? -42.490 -11.097 9.977 1.00 93.19 1042 TRP A CA 1
ATOM 8672 C C . TRP A 1 1042 ? -43.804 -11.695 10.491 1.00 93.19 1042 TRP A C 1
ATOM 8674 O O . TRP A 1 1042 ? -43.835 -12.807 11.024 1.00 93.19 1042 TRP A O 1
ATOM 8684 N N . GLU A 1 1043 ? -44.892 -10.940 10.348 1.00 95.00 1043 GLU A N 1
ATOM 8685 C CA . GLU A 1 1043 ? -46.236 -11.346 10.761 1.00 95.00 1043 GLU A CA 1
ATOM 8686 C C . GLU A 1 1043 ? -47.046 -11.831 9.557 1.00 95.00 1043 GLU A C 1
ATOM 8688 O O . GLU A 1 1043 ? -47.248 -11.090 8.595 1.00 95.00 1043 GLU A O 1
ATOM 8693 N N . VAL A 1 1044 ? -47.558 -13.058 9.633 1.00 94.94 1044 VAL A N 1
ATOM 8694 C CA . VAL A 1 1044 ? -48.405 -13.692 8.616 1.00 94.94 1044 VAL A CA 1
ATOM 8695 C C . VAL A 1 1044 ? -49.869 -13.701 9.086 1.00 94.94 1044 VAL A C 1
ATOM 8697 O O . VAL A 1 1044 ? -50.138 -14.170 10.195 1.00 94.94 1044 VAL A O 1
ATOM 8700 N N . PRO A 1 1045 ? -50.839 -13.229 8.280 1.00 93.31 1045 PRO A N 1
ATOM 8701 C CA . PRO A 1 1045 ? -52.257 -13.271 8.639 1.00 93.31 1045 PRO A CA 1
ATOM 8702 C C . PRO A 1 1045 ? -52.776 -14.688 8.916 1.00 93.31 1045 PRO A C 1
ATOM 8704 O O . PRO A 1 1045 ? -52.372 -15.657 8.273 1.00 93.31 1045 PRO A O 1
ATOM 8707 N N . ALA A 1 1046 ? -53.713 -14.815 9.857 1.00 88.62 1046 ALA A N 1
ATOM 8708 C CA . ALA A 1 1046 ? -54.350 -16.093 10.164 1.00 88.62 1046 ALA A CA 1
ATOM 8709 C C . ALA A 1 1046 ? -55.074 -16.715 8.953 1.00 88.62 1046 ALA A C 1
ATOM 8711 O O . ALA A 1 1046 ? -55.750 -16.023 8.197 1.00 88.62 1046 ALA A O 1
ATOM 8712 N N . GLY A 1 1047 ? -54.968 -18.040 8.803 1.00 85.31 1047 GLY A N 1
ATOM 8713 C CA . GLY A 1 1047 ? -55.598 -18.807 7.716 1.00 85.31 1047 GLY A CA 1
ATOM 8714 C C . GLY A 1 1047 ? -54.700 -19.057 6.500 1.00 85.31 1047 GLY A C 1
ATOM 8715 O O . GLY A 1 1047 ? -55.024 -19.913 5.680 1.00 85.31 1047 GLY A O 1
ATOM 8716 N N . GLU A 1 1048 ? -53.558 -18.376 6.410 1.00 91.06 1048 GLU A N 1
ATOM 8717 C CA . GLU A 1 1048 ? -52.536 -18.638 5.395 1.00 91.06 1048 GLU A CA 1
ATOM 8718 C C . GLU A 1 1048 ? -51.866 -20.007 5.591 1.00 91.06 1048 GLU A C 1
ATOM 8720 O O . GLU A 1 1048 ? -51.662 -20.467 6.716 1.00 91.06 1048 GLU A O 1
ATOM 8725 N N . THR A 1 1049 ? -51.483 -20.652 4.485 1.00 89.75 1049 THR A N 1
ATOM 8726 C CA . THR A 1 1049 ? -50.739 -21.929 4.492 1.00 89.75 1049 THR A CA 1
ATOM 8727 C C . THR A 1 1049 ? -49.246 -21.757 4.199 1.00 89.75 1049 THR A C 1
ATOM 8729 O O . THR A 1 1049 ? -48.498 -22.728 4.267 1.00 89.75 1049 THR A O 1
ATOM 8732 N N . THR A 1 1050 ? -48.808 -20.540 3.854 1.00 90.62 1050 THR A N 1
ATOM 8733 C CA . THR A 1 1050 ? -47.407 -20.175 3.563 1.00 90.62 1050 THR A CA 1
ATOM 8734 C C . THR A 1 1050 ? -47.067 -18.831 4.209 1.00 90.62 1050 THR A C 1
ATOM 8736 O O . THR A 1 1050 ? -47.968 -18.122 4.651 1.00 90.62 1050 THR A O 1
ATOM 8739 N N . ALA A 1 1051 ? -45.788 -18.448 4.252 1.00 91.19 1051 ALA A N 1
ATOM 8740 C CA . ALA A 1 1051 ? -45.367 -17.173 4.840 1.00 91.19 1051 ALA A CA 1
ATOM 8741 C C . ALA A 1 1051 ? -45.263 -16.017 3.825 1.00 91.19 1051 ALA A C 1
ATOM 8743 O O . ALA A 1 1051 ? -44.951 -14.892 4.212 1.00 91.19 1051 ALA A O 1
ATOM 8744 N N . LYS A 1 1052 ? -45.555 -16.264 2.539 1.00 91.00 1052 LYS A N 1
ATOM 8745 C CA . LYS A 1 1052 ? -45.459 -15.279 1.442 1.00 91.00 1052 LYS A CA 1
ATOM 8746 C C . LYS A 1 1052 ? -46.217 -13.981 1.698 1.00 91.00 1052 LYS A C 1
ATOM 8748 O O . LYS A 1 1052 ? -45.705 -12.909 1.399 1.00 91.00 1052 LYS A O 1
ATOM 8753 N N . ASN A 1 1053 ? -47.424 -14.092 2.242 1.00 91.31 1053 ASN A N 1
ATOM 8754 C CA . ASN A 1 1053 ? -48.340 -12.967 2.427 1.00 91.31 1053 ASN A CA 1
ATOM 8755 C C . ASN A 1 1053 ? -48.142 -12.250 3.774 1.00 91.31 1053 ASN A C 1
ATOM 8757 O O . ASN A 1 1053 ? -49.037 -11.536 4.227 1.00 91.31 1053 ASN A O 1
ATOM 8761 N N . GLY A 1 1054 ? -47.009 -12.472 4.447 1.00 91.25 1054 GLY A N 1
ATOM 8762 C CA . GLY A 1 1054 ? -46.681 -11.743 5.665 1.00 91.25 1054 GLY A CA 1
ATOM 8763 C C . GLY A 1 1054 ? -46.193 -10.317 5.407 1.00 91.25 1054 GLY A C 1
ATOM 8764 O O . GLY A 1 1054 ? -46.056 -9.869 4.268 1.00 91.25 1054 GLY A O 1
ATOM 8765 N N . GLN A 1 1055 ? -45.943 -9.594 6.492 1.00 93.25 1055 GLN A N 1
ATOM 8766 C CA . GLN A 1 1055 ? -45.425 -8.229 6.468 1.00 93.25 1055 GLN A CA 1
ATOM 8767 C C . GLN A 1 1055 ? -44.460 -7.994 7.630 1.00 93.25 1055 GLN A C 1
ATOM 8769 O O . GLN A 1 1055 ? -44.653 -8.530 8.724 1.00 93.25 1055 GLN A O 1
ATOM 8774 N N . TRP A 1 1056 ? -43.450 -7.150 7.410 1.00 92.19 1056 TRP A N 1
ATOM 8775 C CA . TRP A 1 1056 ? -42.568 -6.699 8.482 1.00 92.19 1056 TRP A CA 1
ATOM 8776 C C . TRP A 1 1056 ? -43.330 -5.799 9.455 1.00 92.19 1056 TRP A C 1
ATOM 8778 O O . TRP A 1 1056 ? -44.032 -4.864 9.061 1.00 92.19 1056 TRP A O 1
ATOM 8788 N N . LYS A 1 1057 ? -43.176 -6.092 10.742 1.00 92.88 1057 LYS A N 1
ATOM 8789 C CA . LYS A 1 1057 ? -43.690 -5.324 11.870 1.00 92.88 1057 LYS A CA 1
ATOM 8790 C C . LYS A 1 1057 ? -42.538 -4.927 12.773 1.00 92.88 1057 LYS A C 1
ATOM 8792 O O . LYS A 1 1057 ? -41.585 -5.684 12.938 1.00 92.88 1057 LYS A O 1
ATOM 8797 N N . GLN A 1 1058 ? -42.651 -3.750 13.376 1.00 89.75 1058 GLN A N 1
ATOM 8798 C CA . GLN A 1 1058 ? -41.659 -3.271 14.329 1.00 89.75 1058 GLN A CA 1
ATOM 8799 C C . GLN A 1 1058 ? -41.896 -3.865 15.715 1.00 89.75 1058 GLN A C 1
ATOM 8801 O O . GLN A 1 1058 ? -43.031 -3.949 16.189 1.00 89.75 1058 GLN A O 1
ATOM 8806 N N . SER A 1 1059 ? -40.795 -4.237 16.351 1.00 89.31 1059 SER A N 1
ATOM 8807 C CA . SER A 1 1059 ? -40.701 -4.575 17.765 1.00 89.31 1059 SER A CA 1
ATOM 8808 C C . SER A 1 1059 ? -40.080 -3.399 18.544 1.00 89.31 1059 SER A C 1
ATOM 8810 O O . SER A 1 1059 ? -39.622 -2.422 17.945 1.00 89.31 1059 SER A O 1
ATOM 8812 N N . PRO A 1 1060 ? -40.049 -3.444 19.888 1.00 87.94 1060 PRO A N 1
ATOM 8813 C CA . PRO A 1 1060 ? -39.534 -2.333 20.695 1.00 87.94 1060 PRO A CA 1
ATOM 8814 C C . PRO A 1 1060 ? -38.021 -2.065 20.575 1.00 87.94 1060 PRO A C 1
ATOM 8816 O O . PRO A 1 1060 ? -37.565 -0.984 20.959 1.00 87.94 1060 PRO A O 1
ATOM 8819 N N . GLY A 1 1061 ? -37.226 -3.016 20.072 1.00 88.19 1061 GLY A N 1
ATOM 8820 C CA . GLY A 1 1061 ? -35.778 -2.881 19.903 1.00 88.19 1061 GLY A CA 1
ATOM 8821 C C . GLY A 1 1061 ? -35.064 -2.526 21.209 1.00 88.19 1061 GLY A C 1
ATOM 8822 O O . GLY A 1 1061 ? -35.171 -3.225 22.216 1.00 88.19 1061 GLY A O 1
ATOM 8823 N N . ARG A 1 1062 ? -34.344 -1.402 21.191 1.00 86.00 1062 ARG A N 1
ATOM 8824 C CA . ARG A 1 1062 ? -33.544 -0.887 22.314 1.00 86.00 1062 ARG A CA 1
ATOM 8825 C C . ARG A 1 1062 ? -34.339 -0.690 23.614 1.00 86.00 1062 ARG A C 1
ATOM 8827 O O . ARG A 1 1062 ? -33.830 -1.015 24.679 1.00 86.00 1062 ARG A O 1
ATOM 8834 N N . ASP A 1 1063 ? -35.585 -0.223 23.527 1.00 90.75 1063 ASP A N 1
A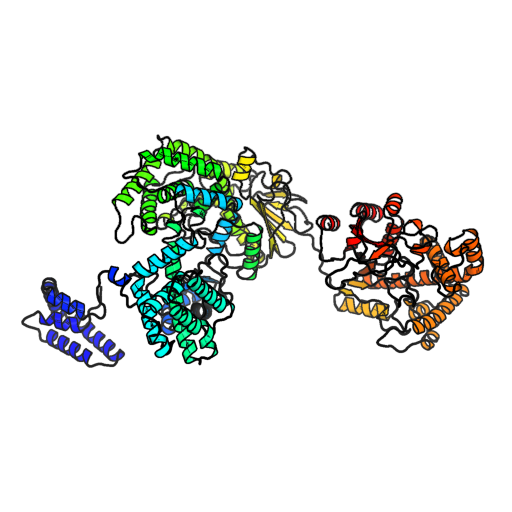TOM 8835 C CA . ASP A 1 1063 ? -36.447 0.061 24.691 1.00 90.75 1063 ASP A CA 1
ATOM 8836 C C . ASP A 1 1063 ? -36.697 -1.195 25.550 1.00 90.75 1063 ASP A C 1
ATOM 8838 O O . ASP A 1 1063 ? -36.687 -1.140 26.784 1.00 90.75 1063 ASP A O 1
ATOM 8842 N N . PHE A 1 1064 ? -36.837 -2.353 24.898 1.00 93.62 1064 PHE A N 1
ATOM 8843 C CA . PHE A 1 1064 ? -36.968 -3.640 25.576 1.00 93.62 1064 PHE A CA 1
ATOM 8844 C C . PHE A 1 1064 ? -35.691 -4.004 26.341 1.00 93.62 1064 PHE A C 1
ATOM 8846 O O . PHE A 1 1064 ? -35.755 -4.292 27.535 1.00 93.62 1064 PHE A O 1
ATOM 8853 N N . PHE A 1 1065 ? -34.525 -3.955 25.687 1.00 91.75 1065 PHE A N 1
ATOM 8854 C CA . PHE A 1 1065 ? -33.260 -4.358 26.310 1.00 91.75 1065 PHE A CA 1
ATOM 8855 C C . PHE A 1 1065 ? -32.797 -3.405 27.416 1.00 91.75 1065 PHE A C 1
ATOM 8857 O O . PHE A 1 1065 ? -32.269 -3.876 28.419 1.00 91.75 1065 PHE A O 1
ATOM 8864 N N . GLU A 1 1066 ? -33.068 -2.101 27.305 1.00 89.56 1066 GLU A N 1
ATOM 8865 C CA . GLU A 1 1066 ? -32.834 -1.146 28.398 1.00 89.56 1066 GLU A CA 1
ATOM 8866 C C . GLU A 1 1066 ? -33.691 -1.483 29.629 1.00 89.56 1066 GLU A C 1
ATOM 8868 O O . GLU A 1 1066 ? -33.204 -1.461 30.762 1.00 89.56 1066 GLU A O 1
ATOM 8873 N N . THR A 1 1067 ? -34.953 -1.872 29.417 1.00 92.44 1067 THR A N 1
ATOM 8874 C CA . THR A 1 1067 ? -35.840 -2.309 30.506 1.00 92.44 1067 THR A CA 1
ATOM 8875 C C . THR A 1 1067 ? -35.359 -3.625 31.122 1.00 92.44 1067 THR A C 1
ATOM 8877 O O . THR A 1 1067 ? -35.300 -3.755 32.343 1.00 92.44 1067 THR A O 1
ATOM 8880 N N . VAL A 1 1068 ? -34.945 -4.587 30.295 1.00 93.00 1068 VAL A N 1
ATOM 8881 C CA . VAL A 1 1068 ? -34.394 -5.871 30.751 1.00 93.00 1068 VAL A CA 1
ATOM 8882 C C . VAL A 1 1068 ? -33.110 -5.671 31.562 1.00 93.00 1068 VAL A C 1
ATOM 8884 O O . VAL A 1 1068 ? -32.981 -6.257 32.635 1.00 93.00 1068 VAL A O 1
ATOM 8887 N N . GLN A 1 1069 ? -32.187 -4.819 31.106 1.00 90.25 1069 GLN A N 1
ATOM 8888 C CA . GLN A 1 1069 ? -30.957 -4.496 31.835 1.00 90.25 1069 GLN A CA 1
ATOM 8889 C C . GLN A 1 1069 ? -31.257 -3.842 33.185 1.00 90.25 1069 GLN A C 1
ATOM 8891 O O . GLN A 1 1069 ? -30.643 -4.185 34.194 1.00 90.25 1069 GLN A O 1
ATOM 8896 N N . LYS A 1 1070 ? -32.234 -2.931 33.227 1.00 91.25 1070 LYS A N 1
ATOM 8897 C CA . LYS A 1 1070 ? -32.663 -2.277 34.466 1.00 91.25 1070 LYS A CA 1
ATOM 8898 C C . LYS A 1 1070 ? -33.215 -3.274 35.493 1.00 91.25 1070 LYS A C 1
ATOM 8900 O O . LYS A 1 1070 ? -32.940 -3.124 36.680 1.00 91.25 1070 LYS A O 1
ATOM 8905 N N . GLU A 1 1071 ? -33.983 -4.266 35.049 1.00 92.69 1071 GLU A N 1
ATOM 8906 C CA . GLU A 1 1071 ? -34.677 -5.217 35.930 1.00 92.69 1071 GLU A CA 1
ATOM 8907 C C . GLU A 1 1071 ? -33.833 -6.450 36.298 1.00 92.69 1071 GLU A C 1
ATOM 8909 O O . GLU A 1 1071 ? -34.037 -7.037 37.363 1.00 92.69 1071 GLU A O 1
ATOM 8914 N N . LEU A 1 1072 ? -32.899 -6.868 35.433 1.00 91.38 1072 LEU A N 1
ATOM 8915 C CA . LEU A 1 1072 ? -32.100 -8.091 35.612 1.00 91.38 1072 LEU A CA 1
ATOM 8916 C C . LEU A 1 1072 ? -30.604 -7.836 35.868 1.00 91.38 1072 LEU A C 1
ATOM 8918 O O . LEU A 1 1072 ? -29.927 -8.728 36.377 1.00 91.38 1072 LEU A O 1
ATOM 8922 N N . GLY A 1 1073 ? -30.088 -6.637 35.583 1.00 88.94 1073 GLY A N 1
ATOM 8923 C CA . GLY A 1 1073 ? -28.680 -6.289 35.774 1.00 88.94 1073 GLY A CA 1
ATOM 8924 C C . GLY A 1 1073 ? -27.785 -6.804 34.645 1.00 88.94 1073 GLY A C 1
ATOM 8925 O O . GLY A 1 1073 ? -27.917 -6.373 33.500 1.00 88.94 1073 GLY A O 1
ATOM 8926 N N . GLU A 1 1074 ? -26.838 -7.689 34.969 1.00 78.50 1074 GLU A N 1
ATOM 8927 C CA . GLU A 1 1074 ? -25.968 -8.307 33.963 1.00 78.50 1074 GLU A CA 1
ATOM 8928 C C . GLU A 1 1074 ? -26.776 -9.198 33.015 1.00 78.50 1074 GLU A C 1
ATOM 8930 O O . GLU A 1 1074 ? -27.602 -10.007 33.440 1.00 78.50 1074 GLU A O 1
ATOM 8935 N N . LEU A 1 1075 ? -26.513 -9.053 31.716 1.00 87.25 1075 LEU A N 1
ATOM 8936 C CA . LEU A 1 1075 ? -27.221 -9.756 30.654 1.00 87.25 1075 LEU A CA 1
ATOM 8937 C C . LEU A 1 1075 ? -26.282 -10.781 30.008 1.00 87.25 1075 LEU A C 1
ATOM 8939 O O . LEU A 1 1075 ? -25.540 -10.425 29.091 1.00 87.25 1075 LEU A O 1
ATOM 8943 N N . PRO A 1 1076 ? -26.275 -12.050 30.457 1.00 89.69 1076 PRO A N 1
ATOM 8944 C CA . PRO A 1 1076 ? -25.399 -13.080 29.908 1.00 89.69 1076 PRO A CA 1
ATOM 8945 C C . PRO A 1 1076 ? -25.966 -13.616 28.584 1.00 89.69 1076 PRO A C 1
ATOM 8947 O O . PRO A 1 1076 ? -26.264 -14.804 28.454 1.00 89.69 1076 PRO A O 1
ATOM 8950 N N . PHE A 1 1077 ? -26.194 -12.731 27.614 1.00 92.00 1077 PHE A N 1
ATOM 8951 C CA . PHE A 1 1077 ? -26.865 -13.052 26.360 1.00 92.00 1077 PHE A CA 1
ATOM 8952 C C . PHE A 1 1077 ? -25.881 -13.221 25.205 1.00 92.00 1077 PHE A C 1
ATOM 8954 O O . PHE A 1 1077 ? -24.910 -12.480 25.078 1.00 92.00 1077 PHE A O 1
ATOM 8961 N N . ILE A 1 1078 ? -26.172 -14.180 24.328 1.00 89.69 1078 ILE A N 1
ATOM 8962 C CA . ILE A 1 1078 ? -25.565 -14.284 22.998 1.00 89.69 1078 ILE A CA 1
ATOM 8963 C C . ILE A 1 1078 ? -26.683 -14.100 21.974 1.00 89.69 1078 ILE A C 1
ATOM 8965 O O . ILE A 1 1078 ? -27.687 -14.812 22.015 1.00 89.69 1078 ILE A O 1
ATOM 8969 N N . ALA A 1 1079 ? -26.514 -13.154 21.054 1.00 85.75 1079 ALA A N 1
ATOM 8970 C CA . ALA A 1 1079 ? -27.433 -12.964 19.938 1.00 85.75 1079 ALA A CA 1
ATOM 8971 C C . ALA A 1 1079 ? -27.051 -13.877 18.766 1.00 85.75 1079 ALA A C 1
ATOM 8973 O O . ALA A 1 1079 ? -25.874 -14.024 18.436 1.00 85.75 1079 ALA A O 1
ATOM 8974 N N . GLU A 1 1080 ? -28.049 -14.475 18.122 1.00 79.00 1080 GLU A N 1
ATOM 8975 C CA . GLU A 1 1080 ? -27.861 -15.140 16.835 1.00 79.00 1080 GLU A CA 1
ATOM 8976 C C . GLU A 1 1080 ? -27.433 -14.139 15.745 1.00 79.00 1080 GLU A C 1
ATOM 8978 O O . GLU A 1 1080 ? -27.959 -13.026 15.671 1.00 79.00 1080 GLU A O 1
ATOM 8983 N N . ASP A 1 1081 ? -26.489 -14.542 14.887 1.00 67.62 1081 ASP A N 1
ATOM 8984 C CA . ASP A 1 1081 ? -26.040 -13.745 13.745 1.00 67.62 1081 ASP A CA 1
ATOM 8985 C C . ASP A 1 1081 ? -26.622 -14.292 12.434 1.00 67.62 1081 ASP A C 1
ATOM 8987 O O . ASP A 1 1081 ? -26.259 -15.382 11.995 1.00 67.62 1081 ASP A O 1
ATOM 8991 N N . LEU A 1 1082 ? -27.553 -13.546 11.827 1.00 60.41 1082 LEU A N 1
ATOM 8992 C CA . LEU A 1 1082 ? -28.304 -13.950 10.626 1.00 60.41 1082 LEU A CA 1
ATOM 8993 C C . LEU A 1 1082 ? -27.758 -13.329 9.320 1.00 60.41 1082 LEU A C 1
ATOM 8995 O O . LEU A 1 1082 ? -28.417 -13.406 8.287 1.00 60.41 1082 LEU A O 1
ATOM 8999 N N . GLY A 1 1083 ? -26.576 -12.701 9.340 1.00 46.34 1083 GLY A N 1
ATOM 9000 C CA . GLY A 1 1083 ? -25.862 -12.222 8.142 1.00 46.34 1083 GLY A CA 1
ATOM 9001 C C . GLY A 1 1083 ? -26.372 -10.917 7.508 1.00 46.34 1083 GLY A C 1
ATOM 9002 O O . GLY A 1 1083 ? -25.586 -10.205 6.890 1.00 46.34 1083 GLY A O 1
ATOM 9003 N N . GLU A 1 1084 ? -27.640 -10.543 7.699 1.00 47.53 1084 GLU A N 1
ATOM 9004 C CA . GLU A 1 1084 ? -28.169 -9.222 7.326 1.00 47.53 1084 GLU A CA 1
ATOM 9005 C C . GLU A 1 1084 ? -28.255 -8.314 8.558 1.00 47.53 1084 GLU A C 1
ATOM 9007 O O . GLU A 1 1084 ? -29.172 -8.424 9.373 1.00 47.53 1084 GLU A O 1
ATOM 9012 N N . ILE A 1 1085 ? -27.287 -7.408 8.699 1.00 48.53 1085 ILE A N 1
ATOM 9013 C CA . ILE A 1 1085 ? -27.217 -6.455 9.809 1.00 48.53 1085 ILE A CA 1
ATOM 9014 C C . ILE A 1 1085 ? -27.640 -5.079 9.282 1.00 48.53 1085 ILE A C 1
ATOM 9016 O O . ILE A 1 1085 ? -26.920 -4.443 8.515 1.00 48.53 1085 ILE A O 1
ATOM 9020 N N . THR A 1 1086 ? -28.817 -4.598 9.684 1.00 50.91 1086 THR A N 1
ATOM 9021 C CA . THR A 1 1086 ? -29.198 -3.192 9.473 1.00 50.91 1086 THR A CA 1
ATOM 9022 C C . THR A 1 1086 ? -28.419 -2.299 10.453 1.00 50.91 1086 THR A C 1
ATOM 9024 O O . THR A 1 1086 ? -28.119 -2.751 11.564 1.00 50.91 1086 THR A O 1
ATOM 9027 N N . PRO A 1 1087 ? -28.142 -1.017 10.135 1.00 46.56 1087 PRO A N 1
ATOM 9028 C CA . PRO A 1 1087 ? -27.450 -0.094 11.048 1.00 46.56 1087 PRO A CA 1
ATOM 9029 C C . PRO A 1 1087 ? -28.080 -0.014 12.449 1.00 46.56 1087 PRO A C 1
ATOM 9031 O O . PRO A 1 1087 ? -27.387 0.196 13.442 1.00 46.56 1087 PRO A O 1
ATOM 9034 N N . ARG A 1 1088 ? -29.401 -0.228 12.541 1.00 47.38 1088 ARG A N 1
ATOM 9035 C CA . ARG A 1 1088 ? -30.150 -0.253 13.802 1.00 47.38 1088 ARG A CA 1
ATOM 9036 C C . ARG A 1 1088 ? -29.898 -1.528 14.610 1.00 47.38 1088 ARG A C 1
ATOM 9038 O O . ARG A 1 1088 ? -29.709 -1.435 15.817 1.00 47.38 1088 ARG A O 1
ATOM 9045 N N . SER A 1 1089 ? -29.812 -2.689 13.957 1.00 42.09 1089 SER A N 1
ATOM 9046 C CA . SER A 1 1089 ? -29.481 -3.957 14.620 1.00 42.09 1089 SER A CA 1
ATOM 9047 C C . SER A 1 1089 ? -28.053 -3.982 15.194 1.00 42.09 1089 SER A C 1
ATOM 9049 O O . SER A 1 1089 ? -27.842 -4.546 16.267 1.00 42.09 1089 SER A O 1
ATOM 9051 N N . SER A 1 1090 ? -27.091 -3.289 14.563 1.00 48.19 1090 SER A N 1
ATOM 9052 C CA . SER A 1 1090 ? -25.741 -3.081 15.118 1.00 48.19 1090 SER A CA 1
ATOM 9053 C C . SER A 1 1090 ? -25.761 -2.294 16.430 1.00 48.19 1090 SER A C 1
ATOM 9055 O O . SER A 1 1090 ? -25.028 -2.629 17.354 1.00 48.19 1090 SER A O 1
ATOM 9057 N N . ALA A 1 1091 ? -26.630 -1.282 16.533 1.00 49.44 1091 ALA A N 1
ATOM 9058 C CA . ALA A 1 1091 ? -26.754 -0.427 17.715 1.00 49.44 1091 ALA A CA 1
ATOM 9059 C C . ALA A 1 1091 ? -27.442 -1.108 18.914 1.00 49.44 1091 ALA A C 1
ATOM 9061 O O . ALA A 1 1091 ? -27.407 -0.561 20.010 1.00 49.44 1091 ALA A O 1
ATOM 9062 N N . ILE A 1 1092 ? -28.092 -2.261 18.707 1.00 51.06 1092 ILE A N 1
ATOM 9063 C CA . ILE A 1 1092 ? -28.681 -3.087 19.778 1.00 51.06 1092 ILE A CA 1
ATOM 9064 C C . ILE A 1 1092 ? -27.662 -4.129 20.287 1.00 51.06 1092 ILE A C 1
ATOM 9066 O O . ILE A 1 1092 ? -27.761 -4.566 21.430 1.00 51.06 1092 ILE A O 1
ATOM 9070 N N . LYS A 1 1093 ? -26.695 -4.547 19.451 1.00 47.28 1093 LYS A N 1
ATOM 9071 C CA . LYS A 1 1093 ? -25.645 -5.519 19.821 1.00 47.28 1093 LYS A CA 1
ATOM 9072 C C . LYS A 1 1093 ? -24.549 -4.921 20.721 1.00 47.28 1093 LYS A C 1
ATOM 9074 O O . LYS A 1 1093 ? -23.925 -5.684 21.456 1.00 47.28 1093 LYS A O 1
ATOM 9079 N N . GLY A 1 1094 ? -24.269 -3.621 20.592 1.00 36.12 1094 GLY A N 1
ATOM 9080 C CA . GLY A 1 1094 ? -23.304 -2.887 21.425 1.00 36.12 1094 GLY A CA 1
ATOM 9081 C C . GLY A 1 1094 ? -23.928 -2.407 22.722 1.00 36.12 1094 GLY A C 1
ATOM 9082 O O . GLY A 1 1094 ? -23.196 -2.412 23.737 1.00 36.12 1094 GLY A O 1
#

Sequence (1094 aa):
HYPLHPNSYTAIFHHKKRLSADTKQIIKDIADLEKLDDTKAYSEKWKEVKTHLLKDEMINKSLHSSIEAINHDKELLKQIANEQAYQLCHWQETDYQINFRRFFTINGLICLNIQNEAVFEHYHQLIQHFLEKGIYSGLRVDHIDGLFDPSQYLNRLRELAGDETYIVVEKILEPGESLPHQWNIEGNTGYDFLALVNNVFTNKNNEAAFTKFYRQFTKDKKTIHQHLHDKKADILFNYMEGDLENLYQLFLQLKLTDRKNQSSVHPDDLKNAIAEFLIRCPVYRYYGNKFPLDESEASNVRDILNRMRKSSAADEIAISMLENIFLYKPHEGNEDYNNRVAKFYQRCMQFSGPLMAKGVEDTLEYTFNRFIGHNEVGDSPESFGISVDDFHHAMIERQEHWPLSLNATSTHDTKRGEDVRARLNVLSDIPEEWFAVVEQWQQLSQRYKQNNFPDANDEYLIYQSLIGNYPMPGQNEDGYEERLIAYVQKALREAKRHSNWTTPNEEYEKASSEFAKALLNKNEEFWKSFEQFHSGIVDYGIINSLSQLLLKFTCPGVPDVYQGCELWDLSFVDPDNRRAVDYQKRIQWLDEFSKDERDENYWQQLWQDRYNGRIKLWLTHKLLQWRKSLKDFLQKAEYIPLPVDGTYKKHILAFARKHKQTLYIVAVPLHLAEMGRQQEKEISELDWKDTEIVLPGKIAGDIENILTGERFKDKISIKDLFSNFPLALLKTQVEEHKRGAGILLHITSLPSAFGIGDMGPEAKIFAGFLHRSKQHYWQLLPINPTEGGQGHSPYSAISSKAGNPLLISPELLAKEKLLDATEIKQYYLPRQSKADYVKAEEVKYQLFNKAYQNFASADFTQLKEDFEQFCSKEKSWLDDFSLYAVLKKQNGGKPWYEWEIDFKQRSAEALEKFSLDQQNEITKTKWFQFIFFRQWKDLKDYCNNMNIQLIGDMPFYVSYDSADVWANKEIFALDENGNRTGMAGVPPDAFSADGQLWGMPVFKWDVLKERNYDWWIERLRKNIELFDIVRLDHFRAFDEYWEVPAGETTAKNGQWKQSPGRDFFETVQKELGELPFIAEDLGEITPRSSAIKG